Protein AF-A0A968SSV5-F1 (afdb_monomer)

Mean predicted aligned error: 15.74 Å

Sequence (1125 aa):
MSKDRIIIKGAREHNLKGVDVELPRDRMIVLTGVSGSGKSSLAFDTLYAEGQRRYVESLSSYARQFLGQMEKPKVDLIEGLSPAIAIEQKSASKNPRSTVGTVTEIYDYLRLLYARVGVQHCHQCGRAVSSQSAQQMVDRVLSLPAGTRFMILAPLVSQRKGEYKDIFAEAKAEGFVRVRVDGEIRDLSDEIKLNKKVKHSIEVVVDRLAMPAAETRERKSEGGSGFAQNNAGSEWDAFVTRLTDSMEQALRVGEGSVIVSVQNREPRTENQEPQAENPTEGKNDRTVLGSTMLSSPEEWLMSEANTCTNCGISFPELSPQMFSFNSPQGACSQCAGLGTRLEVDATLLVPNPALSIHDGAVVYWGEMRKKKDSWGYKALTSISMHYGFSMDTPWEELTQQHRDIVIFGSGRERIKFTWQNENGGRGEFLRPWEGVASEIRRRFMQTSSDSQREFYTEYMSEQPCPACAGARLRPESLAVRVADRSIRDIGQMNINSAHDWMLAITGEDSGFRIQDSEGAQSTTTATGLETASSATSSDPLVLDERQLEIAGEILKEIRERLSFLRNVGLHYLTLERPAPTLSGGEAQRIRLASQIGSGLVGVMYILDEPSIGLHQRDNRKLLNSLLRLRDLGNTLIVVEHDLETMQAADWIVDFGPGAGVKGGEVVAAGPPGVIEQSKESLTGAYLSGRLAIDVPPQRRRPLAVNPDGPGPAPRIIPVRSKAKRSKGEKASTPVQYIEGWVALEGATLNNLHDVSVRFPLGTFVTVTGVSGSGKSSLITETLFPALANKLNKAQLKPGPYRELSGLEHLDKVIDIDQQPIGRTPRSNPATYVKLFDILRQLFADTPEAKLRGYEAGRFSFNVKGGRCEACEGNGEIKIDMQFLADVWVRCNECKGRRYNRETLQVRYKGKTIADVLDMDVQTALEFFDNVPRVRRILQTLHDVGLDYIKLGQPATTLSGGEAQRVKLAKELARVATGRTVYILDEPTTGLHFADVQHLLRVLHRLVDAGNTVVVIEHNLDVVKTADWVIDMGPEGGDGGGYVVAQGTPEEIARVEGSHTGAFLRDLLLHDVERQAAGARPERRWGAVCCAPTHRAPPVGGAVGRGGRRRGYARRAWPWRYACGA

Nearest PDB structures (foldseek):
  3uwx-assembly1_A-2  TM=8.672E-01  e=0.000E+00  Geobacillus sp. Y412MC52
  3pih-assembly1_A  TM=7.884E-01  e=9.465E-93  Thermotoga maritima
  6n9l-assembly1_A  TM=9.406E-01  e=9.171E-72  Thermotoga maritima
  2vf7-assembly3_A  TM=8.079E-01  e=1.559E-75  Deinococcus radiodurans
  2vf7-assembly2_C  TM=8.016E-01  e=1.725E-75  Deinococcus radiodurans

pLDDT: mean 79.43, std 20.57, range [22.14, 98.0]

Foldseek 3Di:
DQDQWKWFFQFDFFQARGATDIGGFLFAEAEEAFFFQCQCVCQPVAQQQVLQLVVQCVPDPVSVVVSVPDDHGPTDDIGSHHREDELFLDFFDPDLLFFLCVLLVLLVLLLVLLQFFWFFADLPPLHTFFFDDLVLVLVVVLPDDAFWKKWKKQWPFDFDAAQCPVVLVVCVVVPFQWKAKQNDIDGSVDDDGDHRVGTMTIITTQDIDTHHDPVQVPPPDDDDDDDDDDPDDRPVVVRSVVSSVSSVVSCVRNVFKIKMFIDDDDDDDDDDDDDDDDDDDDDDDDDPDDDPDPDGTDMQMAGRGGADSPPSHGDDRRDSLLSDLCHPNWFDPPVSLSQWDWFFDLCLQQVDQQFFQCCCSGVVCHNVVVVCQDPVNQQVVQVCVVVVHDRRHRNVPDDPVSSCCQAQWPVFAWTWGWHAHPVGDIDIDTDTTRHPRSVLVVCLVPDPDPVSVVVSSSRIDIDRDPQCSSQRTHSSQQSIDQLNHGSSNQQQDFLQVNLLLLCQQAVHPSVDDDPDPPDDPDPDDDDDDDDDDDDDDPDRSYDDPVSCVRCVVSSVLSNLLSVLCVLLPRRQDGRRHRRSPDRSLSSSSSVLSSLLSVLDASYEYEYEANCPLAFPVSVVSNLVSVVSVSVSHGYYYYHHQDLVNLLPTQKYFYWDPARANRTSYGQDIGRLVRLLPRPSGPSNCVNVVVDALFFDPDFDDQPDDDPPDDDDDWDWDFDDDPDDDDPDDDDDDGQTATRWKKWFFQFDPAQAGRAIDIATFLFEEEEEAGRQQCSCLPPVQAVQSVQCCVQVVDSHRHGDTDDIDGNVLFNGEAELFLPQLDDALLDFLCVSLVVLLVVLQVLCPDPVNVVVVHHSQLLRLCHPDWFDPVCSLSQWDWDDDDPDPIDTHGDPQCRSLRTDPVQQVGDDVNGGSSRQQQDFLQVNLVVCVVPVLSNLLSVLCVLLPRRNGGRSGGSNPDGSLNSSSSVRSSVVSDDDPLRYEYEYEANCRSGHSVSVSSNVVSQVVNSVSNGYYYYHHSDLSSLSRTSKYFYWALDRHNRTNYGQDIGRLCRLLPRPSGPSNVVSVVVVVVSVVVVVVVPDNPPPPDDPPDDDDDDDDDDDDDDDDDDDDDDDDDDDDDDDDDDDD

Solvent-accessible surface area (backbone atoms only — not comparable to full-atom values): 62776 Å² total; per-residue (Å²): 129,84,62,71,37,30,40,38,33,41,32,38,39,90,50,26,69,46,39,67,52,79,42,68,56,58,30,42,32,31,34,30,46,46,57,59,7,36,57,60,38,49,51,49,56,36,49,34,45,51,17,37,48,62,49,49,46,67,75,36,77,66,48,31,61,56,56,67,73,52,87,73,60,49,53,75,44,78,44,61,76,40,51,34,47,78,48,51,66,54,76,38,58,79,48,74,75,38,19,44,19,60,77,62,43,45,44,59,46,49,19,47,46,50,35,74,64,33,49,48,24,32,69,86,79,66,45,69,42,38,63,43,55,71,66,60,55,44,57,54,61,68,67,55,61,59,65,44,36,35,33,39,24,14,51,73,40,77,71,44,65,43,50,62,63,65,60,54,52,48,45,42,73,74,67,46,56,39,34,30,47,75,86,43,80,42,55,60,88,53,92,80,83,53,56,58,89,43,66,43,33,35,28,38,50,64,46,78,51,63,38,63,58,68,80,65,69,65,84,80,76,82,87,82,94,74,98,70,94,73,98,66,73,52,76,53,54,55,48,51,50,53,52,45,54,42,48,52,52,18,22,68,68,14,77,40,24,31,34,40,40,32,54,82,77,82,85,82,80,92,83,79,83,89,82,88,82,84,92,84,87,85,85,88,81,94,73,94,67,82,79,75,77,75,77,71,61,56,68,44,52,44,29,39,64,32,19,24,91,85,80,61,50,49,55,78,8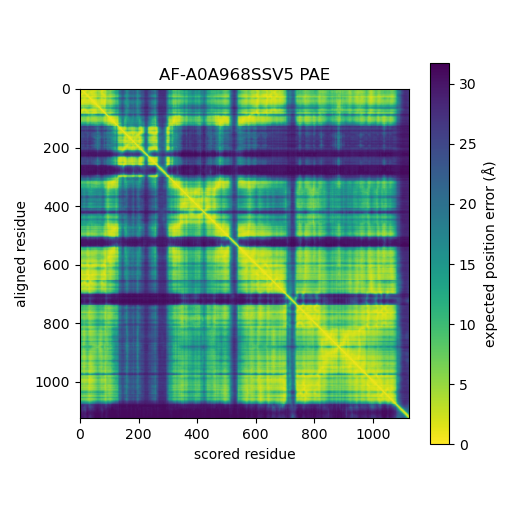2,71,42,43,53,35,65,26,34,90,32,84,77,3,15,16,85,88,45,67,18,51,15,38,39,82,39,68,33,70,55,49,32,36,43,42,43,81,32,14,51,40,74,22,20,43,49,93,70,33,52,35,74,83,35,68,87,39,68,67,44,37,46,48,52,32,50,29,65,73,73,70,53,68,53,78,47,32,50,67,78,47,53,70,69,61,52,44,38,56,40,61,17,50,69,83,48,66,44,68,38,56,50,73,48,97,88,70,52,71,52,75,51,75,44,51,42,62,18,53,44,50,49,48,54,52,48,44,71,69,53,85,49,65,72,62,38,54,60,48,45,70,34,37,40,78,38,67,23,81,90,42,69,39,60,14,31,30,60,69,45,55,30,25,24,52,76,91,35,28,66,56,59,54,28,66,28,30,35,51,58,43,40,48,48,57,31,42,33,70,68,44,92,62,87,78,73,86,78,72,95,80,83,76,91,69,94,70,85,89,78,90,78,91,76,90,83,87,83,91,78,92,68,74,59,45,62,52,75,68,48,42,70,75,36,44,69,54,52,50,54,43,44,53,53,38,49,35,35,42,44,52,62,48,30,48,43,31,33,59,44,46,27,57,78,44,51,39,43,54,39,30,40,51,52,50,29,49,53,60,70,64,69,72,58,60,39,31,38,38,35,52,43,82,61,43,86,44,26,71,87,48,42,59,40,36,50,53,51,52,52,51,49,21,73,61,45,10,26,34,42,34,39,48,64,55,67,70,62,47,67,70,27,63,29,34,39,33,25,16,89,32,40,19,91,55,15,13,37,77,64,40,73,40,40,42,76,55,36,36,69,33,86,78,28,68,61,12,28,45,74,60,59,78,40,79,83,74,68,63,94,70,68,68,77,73,82,90,60,65,96,89,57,88,68,82,83,71,62,84,55,82,60,84,82,93,67,91,81,71,97,83,74,79,83,77,76,68,65,53,49,52,60,54,45,37,35,43,32,37,28,46,39,89,51,26,66,56,38,64,52,74,45,61,44,40,28,43,33,29,40,31,47,39,55,59,6,37,64,58,47,51,44,67,39,19,48,46,25,50,44,25,27,72,47,61,67,42,76,42,69,44,41,57,58,73,49,77,48,57,59,92,69,49,65,36,58,44,81,39,50,42,62,63,79,27,92,40,51,77,30,19,57,26,60,72,59,54,49,42,64,56,51,22,44,56,53,25,69,28,71,68,21,52,78,69,70,38,48,41,60,40,66,28,40,89,38,86,86,15,22,21,73,93,39,62,19,40,17,36,42,81,44,88,45,96,89,52,80,64,45,76,41,71,23,84,88,46,67,48,46,19,34,32,74,76,54,57,68,38,59,58,96,87,36,26,67,51,54,57,29,65,28,26,34,52,61,45,35,66,75,33,56,93,37,63,77,58,27,53,50,36,46,26,39,44,60,59,65,44,35,48,47,35,32,50,41,36,20,71,77,49,51,41,48,55,29,19,39,51,50,49,22,45,56,66,63,50,86,80,84,20,30,38,39,38,38,32,56,46,80,58,51,85,42,20,69,74,51,41,54,44,43,50,55,52,54,50,50,47,23,76,50,17,13,24,38,39,33,39,47,62,55,61,75,56,50,54,56,26,32,31,34,39,33,26,9,76,32,30,25,90,59,16,13,37,78,65,43,72,36,37,48,75,56,36,30,68,38,85,80,31,72,60,11,57,60,45,37,59,54,54,50,51,53,51,51,47,63,69,70,63,70,70,72,83,92,72,85,73,73,94,70,81,79,84,77,82,80,76,83,83,81,86,77,90,84,85,83,88,87,88,84,87,79,88,85,83,87,86,87,88,87,88,85,84,89,79,135

Structure (mmCIF, N/CA/C/O backbone):
data_AF-A0A968SSV5-F1
#
_entry.id   AF-A0A968SSV5-F1
#
loop_
_atom_site.group_PDB
_atom_site.id
_atom_site.type_symbol
_atom_site.label_atom_id
_atom_site.label_alt_id
_atom_site.label_comp_id
_atom_site.label_asym_id
_atom_site.label_entity_id
_atom_site.label_seq_id
_atom_site.pdbx_PDB_ins_code
_atom_site.Cartn_x
_atom_site.Cartn_y
_atom_site.Cartn_z
_atom_site.occupancy
_atom_site.B_iso_or_equiv
_atom_site.auth_seq_id
_atom_site.auth_comp_id
_atom_site.auth_asym_id
_atom_site.auth_atom_id
_atom_site.pdbx_PDB_model_num
ATOM 1 N N . MET A 1 1 ? 16.261 -31.637 25.322 1.00 35.62 1 MET A N 1
ATOM 2 C CA . MET A 1 1 ? 14.907 -31.828 24.765 1.00 35.62 1 MET A CA 1
ATOM 3 C C . MET A 1 1 ? 14.381 -30.453 24.404 1.00 35.62 1 MET A C 1
ATOM 5 O O . MET A 1 1 ? 14.270 -29.624 25.302 1.00 35.62 1 MET A O 1
ATOM 9 N N . SER A 1 2 ? 14.192 -30.153 23.118 1.00 49.16 2 SER A N 1
ATOM 10 C CA . SER A 1 2 ? 13.483 -28.932 22.720 1.00 49.16 2 SER A CA 1
ATOM 11 C C . SER A 1 2 ? 12.087 -28.993 23.333 1.00 49.16 2 SER A C 1
ATOM 13 O O . SER A 1 2 ? 11.423 -30.016 23.226 1.00 49.16 2 SER A O 1
ATOM 15 N N . LYS A 1 3 ? 11.671 -27.950 24.055 1.00 62.34 3 LYS A N 1
ATOM 16 C CA . LYS A 1 3 ? 10.298 -27.866 24.563 1.00 62.34 3 LYS A CA 1
ATOM 17 C C . LYS A 1 3 ? 9.365 -27.783 23.348 1.00 62.34 3 LYS A C 1
ATOM 19 O O . LYS A 1 3 ? 9.530 -26.865 22.551 1.00 62.34 3 LYS A O 1
ATOM 24 N N . ASP A 1 4 ? 8.382 -28.678 23.241 1.00 86.88 4 ASP A N 1
ATOM 25 C CA . ASP A 1 4 ? 7.378 -28.713 22.151 1.00 86.88 4 ASP A CA 1
ATOM 26 C C . ASP A 1 4 ? 6.377 -27.536 22.197 1.00 86.88 4 ASP A C 1
ATOM 28 O O . ASP A 1 4 ? 5.382 -27.494 21.473 1.00 86.88 4 ASP A O 1
ATOM 32 N N . ARG A 1 5 ? 6.608 -26.567 23.088 1.00 92.75 5 ARG A N 1
ATOM 33 C CA . ARG A 1 5 ? 5.742 -25.416 23.339 1.00 92.75 5 ARG A CA 1
ATOM 34 C C . ARG A 1 5 ? 6.559 -24.146 23.521 1.00 92.75 5 ARG A C 1
ATOM 36 O O . ARG A 1 5 ? 7.663 -24.178 24.070 1.00 92.75 5 ARG A O 1
ATOM 43 N N . ILE A 1 6 ? 5.976 -23.031 23.103 1.00 94.88 6 ILE A N 1
ATOM 44 C CA . ILE A 1 6 ? 6.417 -21.680 23.440 1.00 94.88 6 ILE A CA 1
ATOM 45 C C . ILE A 1 6 ? 5.677 -21.288 24.718 1.00 94.88 6 ILE A C 1
ATOM 47 O O . ILE A 1 6 ? 4.448 -21.298 24.751 1.00 94.88 6 ILE A O 1
ATOM 51 N N . ILE A 1 7 ? 6.420 -20.978 25.778 1.00 95.75 7 ILE A N 1
ATOM 52 C CA . ILE A 1 7 ? 5.851 -20.636 27.087 1.00 95.75 7 ILE A CA 1
ATOM 53 C C . ILE A 1 7 ? 6.096 -19.155 27.329 1.00 95.75 7 ILE A C 1
ATOM 55 O O . ILE A 1 7 ? 7.249 -18.721 27.359 1.00 95.75 7 ILE A O 1
ATOM 59 N N . ILE A 1 8 ? 5.018 -18.399 27.520 1.00 95.94 8 ILE A N 1
ATOM 60 C CA . ILE A 1 8 ? 5.053 -16.978 27.865 1.00 95.94 8 ILE A CA 1
ATOM 61 C C . ILE A 1 8 ? 4.506 -16.820 29.280 1.00 95.94 8 ILE A C 1
ATOM 63 O O . ILE A 1 8 ? 3.425 -17.326 29.586 1.00 95.94 8 ILE A O 1
ATOM 67 N N . LYS A 1 9 ? 5.253 -16.118 30.136 1.00 96.06 9 LYS A N 1
ATOM 68 C CA . LYS A 1 9 ? 4.854 -15.799 31.508 1.00 96.06 9 LYS A CA 1
ATOM 69 C C . LYS A 1 9 ? 4.923 -14.303 31.774 1.00 96.06 9 LYS A C 1
ATOM 71 O O . LYS A 1 9 ? 5.944 -13.664 31.503 1.00 96.06 9 LYS A O 1
ATOM 76 N N . GLY A 1 10 ? 3.844 -13.765 32.330 1.00 95.38 10 GLY A N 1
ATOM 77 C CA . GLY A 1 10 ? 3.756 -12.393 32.808 1.00 95.38 10 GLY A CA 1
ATOM 78 C C . GLY A 1 10 ? 3.940 -11.332 31.724 1.00 95.38 10 GLY A C 1
ATOM 79 O O . GLY A 1 10 ? 4.601 -10.324 31.973 1.00 95.38 10 GLY A O 1
ATOM 80 N N . ALA A 1 11 ? 3.382 -11.523 30.525 1.00 94.62 11 ALA A N 1
ATOM 81 C CA . ALA A 1 11 ? 3.435 -10.501 29.476 1.00 94.62 11 ALA A CA 1
ATOM 82 C C . ALA A 1 11 ? 2.580 -9.273 29.848 1.00 94.62 11 ALA A C 1
ATOM 84 O O . ALA A 1 11 ? 1.406 -9.396 30.205 1.00 94.62 11 ALA A O 1
ATOM 85 N N . ARG A 1 12 ? 3.181 -8.079 29.791 1.00 94.94 12 ARG A N 1
ATOM 86 C CA . ARG A 1 12 ? 2.612 -6.795 30.248 1.00 94.94 12 ARG A CA 1
ATOM 87 C C . ARG A 1 12 ? 2.827 -5.654 29.256 1.00 94.94 12 ARG A C 1
ATOM 89 O O . ARG A 1 12 ? 2.795 -4.482 29.641 1.00 94.94 12 ARG A O 1
ATOM 96 N N . GLU A 1 13 ? 3.114 -5.971 27.999 1.00 88.94 13 GLU A N 1
ATOM 97 C CA . GLU A 1 13 ? 3.258 -4.928 26.992 1.00 88.94 13 GLU A CA 1
ATOM 98 C C . GLU A 1 13 ? 1.905 -4.251 26.729 1.00 88.94 13 GLU A C 1
ATOM 100 O O . GLU A 1 13 ? 0.860 -4.901 26.706 1.00 88.94 13 GLU A O 1
ATOM 105 N N . HIS A 1 14 ? 1.920 -2.924 26.590 1.00 85.81 14 HIS A N 1
ATOM 106 C CA . HIS A 1 14 ? 0.722 -2.089 26.448 1.00 85.81 14 HIS A CA 1
ATOM 107 C C . HIS A 1 14 ? -0.377 -2.346 27.500 1.00 85.81 14 HIS A C 1
ATOM 109 O O . HIS A 1 14 ? -0.256 -1.874 28.631 1.00 85.81 14 HIS A O 1
ATOM 115 N N . ASN A 1 15 ? -1.474 -3.009 27.118 1.00 87.75 15 ASN A N 1
ATOM 116 C CA . ASN A 1 15 ? -2.631 -3.285 27.972 1.00 87.75 15 ASN A CA 1
ATOM 117 C C . ASN A 1 15 ? -2.682 -4.729 28.498 1.00 87.75 15 ASN A C 1
ATOM 119 O O . ASN A 1 15 ? -3.634 -5.060 29.203 1.00 87.75 15 ASN A O 1
ATOM 123 N N . LEU A 1 16 ? -1.693 -5.577 28.187 1.00 91.94 16 LEU A N 1
ATOM 124 C CA . LEU A 1 16 ? -1.643 -6.959 28.673 1.00 91.94 16 LEU A CA 1
ATOM 125 C C . LEU A 1 16 ? -1.541 -7.003 30.207 1.00 91.94 16 LEU A C 1
ATOM 127 O O . LEU A 1 16 ? -0.724 -6.307 30.816 1.00 91.94 16 LEU A O 1
ATOM 131 N N . LYS A 1 17 ? -2.355 -7.846 30.851 1.00 92.50 17 LYS A N 1
ATOM 132 C CA . LYS A 1 17 ? -2.486 -7.903 32.317 1.00 92.50 17 LYS A CA 1
ATOM 133 C C . LYS A 1 17 ? -1.685 -9.040 32.952 1.00 92.50 17 LYS A C 1
ATOM 135 O O . LYS A 1 17 ? -2.202 -9.783 33.779 1.00 92.50 17 LYS A O 1
ATOM 140 N N . GLY A 1 18 ? -0.410 -9.171 32.582 1.00 93.38 18 GLY A N 1
ATOM 141 C CA . GLY A 1 18 ? 0.434 -10.265 33.072 1.00 93.38 18 GLY A CA 1
ATOM 142 C C . GLY A 1 18 ? 0.015 -11.603 32.472 1.00 93.38 18 GLY A C 1
ATOM 143 O O . GLY A 1 18 ? -0.179 -12.569 33.199 1.00 93.38 18 GLY A O 1
ATOM 144 N N . VAL A 1 19 ? -0.169 -11.631 31.151 1.00 93.94 19 VAL A N 1
ATOM 145 C CA . VAL A 1 19 ? -0.676 -12.797 30.425 1.00 93.94 19 VAL A CA 1
ATOM 146 C C . VAL A 1 19 ? 0.322 -13.949 30.491 1.00 93.94 19 VAL A C 1
ATOM 148 O O . VAL A 1 19 ? 1.488 -13.804 30.112 1.00 93.94 19 VAL A O 1
ATOM 151 N N . ASP A 1 20 ? -0.190 -15.097 30.922 1.00 95.69 20 ASP A N 1
ATOM 152 C CA . ASP A 1 20 ? 0.458 -16.398 30.862 1.00 95.69 20 ASP A CA 1
ATOM 153 C C . ASP A 1 20 ? -0.215 -17.224 29.766 1.00 95.69 20 ASP A C 1
ATOM 155 O O . ASP A 1 20 ? -1.415 -17.488 29.842 1.00 95.69 20 ASP A O 1
ATOM 159 N N . VAL A 1 21 ? 0.538 -17.655 28.756 1.00 94.81 21 VAL A N 1
ATOM 160 C CA . VAL A 1 21 ? -0.012 -18.489 27.681 1.00 94.81 21 VAL A CA 1
ATOM 161 C C . VAL A 1 21 ? 1.025 -19.480 27.167 1.00 94.81 21 VAL A C 1
ATOM 163 O O . VAL A 1 21 ? 2.216 -19.178 27.067 1.00 94.81 21 VAL A O 1
ATOM 166 N N . GLU A 1 22 ? 0.561 -20.688 26.861 1.00 95.12 22 GLU A N 1
ATOM 167 C CA . GLU A 1 22 ? 1.352 -21.733 26.221 1.00 95.12 22 GLU A CA 1
ATOM 168 C C . GLU A 1 22 ? 0.865 -21.930 24.792 1.00 95.12 22 GLU A C 1
ATOM 170 O O . GLU A 1 22 ? -0.328 -22.132 24.560 1.00 95.12 22 GLU A O 1
ATOM 175 N N . LEU A 1 23 ? 1.794 -21.890 23.842 1.00 95.81 23 LEU A N 1
ATOM 176 C CA . LEU A 1 23 ? 1.504 -22.037 22.423 1.00 95.81 23 LEU A CA 1
ATOM 177 C C . LEU A 1 23 ? 2.180 -23.306 21.883 1.00 95.81 23 LEU A C 1
ATOM 179 O O . LEU A 1 23 ? 3.369 -23.512 22.151 1.00 95.81 23 LEU A O 1
ATOM 183 N N . PRO A 1 24 ? 1.471 -24.171 21.139 1.00 95.44 24 PRO A N 1
ATOM 184 C CA . PRO A 1 24 ? 2.074 -25.364 20.551 1.00 95.44 24 PRO A CA 1
ATOM 185 C C . PRO A 1 24 ? 3.046 -24.994 19.422 1.00 95.44 24 PRO A C 1
ATOM 187 O O . PRO A 1 24 ? 2.724 -24.171 18.568 1.00 95.44 24 PRO A O 1
ATOM 190 N N . ARG A 1 25 ? 4.234 -25.607 19.398 1.00 93.88 25 ARG A N 1
ATOM 191 C CA . ARG A 1 25 ? 5.169 -25.442 18.275 1.00 93.88 25 ARG A CA 1
ATOM 192 C C . ARG A 1 25 ? 4.715 -26.235 17.055 1.00 93.88 25 ARG A C 1
ATOM 194 O O . ARG A 1 25 ? 3.978 -27.208 17.183 1.00 93.88 25 ARG A O 1
ATOM 201 N N . ASP A 1 26 ? 5.187 -25.802 15.892 1.00 94.62 26 ASP A N 1
ATOM 202 C CA . ASP A 1 26 ? 4.985 -26.443 14.585 1.00 94.62 26 ASP A CA 1
ATOM 203 C C . ASP A 1 26 ? 3.497 -26.565 14.215 1.00 94.62 26 ASP A C 1
ATOM 205 O O . ASP A 1 26 ? 3.041 -27.507 13.568 1.00 94.62 26 ASP A O 1
ATOM 209 N N . ARG A 1 27 ? 2.719 -25.585 14.686 1.00 96.69 27 ARG A N 1
ATOM 210 C CA . ARG A 1 27 ? 1.278 -25.445 14.484 1.00 96.69 27 ARG A CA 1
ATOM 211 C C . ARG A 1 27 ? 0.938 -24.071 13.922 1.00 96.69 27 ARG A C 1
ATOM 213 O O . ARG A 1 27 ? 1.705 -23.116 14.070 1.00 96.69 27 ARG A O 1
ATOM 220 N N . MET A 1 28 ? -0.231 -23.984 13.296 1.00 97.50 28 MET A N 1
ATOM 221 C CA . MET A 1 28 ? -0.868 -22.725 12.934 1.00 97.50 28 MET A CA 1
ATOM 222 C C . MET A 1 28 ? -1.740 -22.256 14.100 1.00 97.50 28 MET A C 1
ATOM 224 O O . MET A 1 28 ? -2.795 -22.826 14.381 1.00 97.50 28 MET A O 1
ATOM 228 N N . ILE A 1 29 ? -1.268 -21.220 14.785 1.00 98.00 29 ILE A N 1
ATOM 229 C CA . ILE A 1 29 ? -1.932 -20.586 15.918 1.00 98.00 29 ILE A CA 1
ATOM 230 C C . ILE A 1 29 ? -2.599 -19.303 15.433 1.00 98.00 29 ILE A C 1
ATOM 232 O O . ILE A 1 29 ? -1.927 -18.445 14.863 1.00 98.00 29 ILE A O 1
ATOM 236 N N . VAL A 1 30 ? -3.888 -19.134 15.710 1.00 97.69 30 VAL A N 1
ATOM 237 C CA . VAL A 1 30 ? -4.617 -17.897 15.416 1.00 97.69 30 VAL A CA 1
ATOM 238 C C . VAL A 1 30 ? -4.862 -17.104 16.698 1.00 97.69 30 VAL A C 1
ATOM 240 O O . VAL A 1 30 ? -5.407 -17.624 17.670 1.00 97.69 30 VAL A O 1
ATOM 243 N N . LEU A 1 31 ? -4.461 -15.835 16.715 1.00 96.88 31 LEU A N 1
ATOM 244 C CA . LEU A 1 31 ? -4.816 -14.888 17.769 1.00 96.88 31 LEU A CA 1
ATOM 245 C C . LEU A 1 31 ? -6.032 -14.082 17.314 1.00 96.88 31 LEU A C 1
ATOM 247 O O . LEU A 1 31 ? -5.998 -13.450 16.260 1.00 96.88 31 LEU A O 1
ATOM 251 N N . THR A 1 32 ? -7.087 -14.064 18.123 1.00 94.94 32 THR A N 1
ATOM 252 C CA . THR A 1 32 ? -8.349 -13.401 17.771 1.00 94.94 32 THR A CA 1
ATOM 253 C C . THR A 1 32 ? -8.962 -12.651 18.958 1.00 94.94 32 THR A C 1
ATOM 255 O O . THR A 1 32 ? -8.380 -12.604 20.043 1.00 94.94 32 THR A O 1
ATOM 258 N N . GLY A 1 33 ? -10.079 -11.964 18.727 1.00 92.31 33 GLY A N 1
ATOM 259 C CA . GLY A 1 33 ? -10.762 -11.097 19.694 1.00 92.31 33 GLY A CA 1
ATOM 260 C C . GLY A 1 33 ? -10.913 -9.649 19.211 1.00 92.31 33 GLY A C 1
ATOM 261 O O . GLY A 1 33 ? -10.395 -9.271 18.163 1.00 92.31 33 GLY A O 1
ATOM 262 N N . VAL A 1 34 ? -11.609 -8.806 19.975 1.00 89.81 34 VAL A N 1
ATOM 263 C CA . VAL A 1 34 ? -11.991 -7.437 19.549 1.00 89.81 34 VAL A CA 1
ATOM 264 C C . VAL A 1 34 ? -10.807 -6.497 19.249 1.00 89.81 34 VAL A C 1
ATOM 266 O O . VAL A 1 34 ? -9.680 -6.701 19.714 1.00 89.81 34 VAL A O 1
ATOM 269 N N . SER A 1 35 ? -11.038 -5.449 18.455 1.00 85.44 35 SER A N 1
ATOM 270 C CA . SER A 1 35 ? -10.057 -4.396 18.144 1.00 85.44 35 SER A CA 1
ATOM 271 C C . SER A 1 35 ? -9.516 -3.786 19.443 1.00 85.44 35 SER A C 1
ATOM 273 O O . SER A 1 35 ? -10.282 -3.364 20.304 1.00 85.44 35 SER A O 1
ATOM 275 N N . GLY A 1 36 ? -8.192 -3.765 19.624 1.00 84.69 36 GLY A N 1
ATOM 276 C CA . GLY A 1 36 ? -7.565 -3.267 20.856 1.00 84.69 36 GLY A CA 1
ATOM 277 C C . GLY A 1 36 ? -7.597 -4.222 22.062 1.00 84.69 36 GLY A C 1
ATOM 278 O O . GLY A 1 36 ? -7.305 -3.791 23.178 1.00 84.69 36 GLY A O 1
ATOM 279 N N . SER A 1 37 ? -7.927 -5.508 21.889 1.00 89.62 37 SER A N 1
ATOM 280 C CA . SER A 1 37 ? -7.928 -6.500 22.982 1.00 89.62 37 SER A CA 1
ATOM 281 C C . SER A 1 37 ? -6.534 -6.927 23.472 1.00 89.62 37 SER A C 1
ATOM 283 O O . SER A 1 37 ? -6.431 -7.498 24.553 1.00 89.62 37 SER A O 1
ATOM 285 N N . GLY A 1 38 ? -5.463 -6.626 22.725 1.00 88.69 38 GLY A N 1
ATOM 286 C CA . GLY A 1 38 ? -4.073 -6.975 23.070 1.00 88.69 38 GLY A CA 1
ATOM 287 C C . GLY A 1 38 ? -3.399 -7.997 22.139 1.00 88.69 38 GLY A C 1
ATOM 288 O O . GLY A 1 38 ? -2.260 -8.380 22.397 1.00 88.69 38 GLY A O 1
ATOM 289 N N . LYS A 1 39 ? -4.059 -8.411 21.044 1.00 92.06 39 LYS A N 1
ATOM 290 C CA . LYS A 1 39 ? -3.536 -9.389 20.061 1.00 92.06 39 LYS A CA 1
ATOM 291 C C . LYS A 1 39 ? -2.162 -8.991 19.511 1.00 92.06 39 LYS A C 1
ATOM 293 O O . LYS A 1 39 ? -1.191 -9.727 19.672 1.00 92.06 39 LYS A O 1
ATOM 298 N N . SER A 1 40 ? -2.073 -7.797 18.920 1.00 89.06 40 SER A N 1
ATOM 299 C CA . SER A 1 40 ? -0.841 -7.268 18.321 1.00 89.06 40 SER A CA 1
ATOM 300 C C . SER A 1 40 ? 0.239 -7.014 19.374 1.00 89.06 40 SER A C 1
ATOM 302 O O . SER A 1 40 ? 1.412 -7.256 19.108 1.00 89.06 40 SER A O 1
ATOM 304 N N . SER A 1 41 ? -0.156 -6.646 20.599 1.00 90.69 41 SER A N 1
ATOM 305 C CA . SER A 1 41 ? 0.773 -6.469 21.720 1.00 90.69 41 SER A CA 1
ATOM 306 C C . SER A 1 41 ? 1.454 -7.773 22.132 1.00 90.69 41 SER A C 1
ATOM 308 O O . SER A 1 41 ? 2.635 -7.762 22.481 1.00 90.69 41 SER A O 1
ATOM 310 N N . LEU A 1 42 ? 0.757 -8.914 22.057 1.00 94.31 42 LEU A N 1
ATOM 311 C CA . LEU A 1 42 ? 1.400 -10.214 22.261 1.00 94.31 42 LEU A CA 1
ATOM 312 C C . LEU A 1 42 ? 2.191 -10.654 21.018 1.00 94.31 42 LEU A C 1
ATOM 314 O O . LEU A 1 42 ? 3.341 -11.072 21.145 1.00 94.31 42 LEU A O 1
ATOM 318 N N . ALA A 1 43 ? 1.598 -10.567 19.825 1.00 93.69 43 ALA A N 1
ATOM 319 C CA . ALA A 1 43 ? 2.213 -11.047 18.588 1.00 93.69 43 ALA A CA 1
ATOM 320 C C . ALA A 1 43 ? 3.472 -10.258 18.201 1.00 93.69 43 ALA A C 1
ATOM 322 O O . ALA A 1 43 ? 4.558 -10.825 18.101 1.00 93.69 43 ALA A O 1
ATOM 323 N N . PHE A 1 44 ? 3.343 -8.950 17.998 1.00 90.44 44 PHE A N 1
ATOM 324 C CA . PHE A 1 44 ? 4.397 -8.117 17.426 1.00 90.44 44 PHE A CA 1
ATOM 325 C C . PHE A 1 44 ? 5.273 -7.483 18.507 1.00 90.44 44 PHE A C 1
ATOM 327 O O . PHE A 1 44 ? 6.494 -7.650 18.491 1.00 90.44 44 PHE A O 1
ATOM 334 N N . ASP A 1 45 ? 4.659 -6.829 19.494 1.00 89.00 45 ASP A N 1
ATOM 335 C CA . ASP A 1 45 ? 5.410 -6.058 20.495 1.00 89.00 45 ASP A CA 1
ATOM 336 C C . ASP A 1 45 ? 6.084 -6.945 21.554 1.00 89.00 45 ASP A C 1
ATOM 338 O O . ASP A 1 45 ? 7.024 -6.512 22.219 1.00 89.00 45 ASP A O 1
ATOM 342 N N . THR A 1 46 ? 5.644 -8.204 21.690 1.00 93.00 46 THR A N 1
ATOM 343 C CA . THR A 1 46 ? 6.235 -9.176 22.622 1.00 93.00 46 THR A CA 1
ATOM 344 C C . THR A 1 46 ? 6.973 -10.300 21.892 1.00 93.00 46 THR A C 1
ATOM 346 O O . THR A 1 46 ? 8.194 -10.402 22.010 1.00 93.00 46 THR A O 1
ATOM 349 N N . LEU A 1 47 ? 6.270 -11.158 21.140 1.00 94.12 47 LEU A N 1
ATOM 350 C CA . LEU A 1 47 ? 6.855 -12.377 20.563 1.00 94.12 47 LEU A CA 1
ATOM 351 C C . LEU A 1 47 ? 7.818 -12.099 19.410 1.00 94.12 47 LEU A C 1
ATOM 353 O O . LEU A 1 47 ? 8.951 -12.585 19.434 1.00 94.12 47 LEU A O 1
ATOM 357 N N . TYR A 1 48 ? 7.394 -11.313 18.419 1.00 92.75 48 TYR A N 1
ATOM 358 C CA . TYR A 1 48 ? 8.261 -10.917 17.310 1.00 92.75 48 TYR A CA 1
ATOM 359 C C . TYR A 1 48 ? 9.449 -10.097 17.810 1.00 92.75 48 TYR A C 1
ATOM 361 O O . TYR A 1 48 ? 10.589 -10.425 17.481 1.00 92.75 48 TYR A O 1
ATOM 369 N N . ALA A 1 49 ? 9.195 -9.084 18.645 1.00 88.69 49 ALA A N 1
ATOM 370 C CA . ALA A 1 49 ? 10.236 -8.229 19.203 1.00 88.69 49 ALA A CA 1
ATOM 371 C C . ALA A 1 49 ? 11.310 -9.038 19.951 1.00 88.69 49 ALA A C 1
ATOM 373 O O . ALA A 1 49 ? 12.501 -8.864 19.691 1.00 88.69 49 ALA A O 1
ATOM 374 N N . GLU A 1 50 ? 10.924 -9.980 20.821 1.00 90.94 50 GLU A N 1
ATOM 375 C CA . GLU A 1 50 ? 11.889 -10.856 21.498 1.00 90.94 50 GLU A CA 1
ATOM 376 C C . GLU A 1 50 ? 12.579 -11.834 20.538 1.00 90.94 50 GLU A C 1
ATOM 378 O O . GLU A 1 50 ? 13.785 -12.059 20.664 1.00 90.94 50 GLU A O 1
ATOM 383 N N . GLY A 1 51 ? 11.854 -12.399 19.569 1.00 91.06 51 GLY A N 1
ATOM 384 C CA . GLY A 1 51 ? 12.394 -13.373 18.616 1.00 91.06 51 GLY A CA 1
ATOM 385 C C . GLY A 1 51 ? 13.441 -12.759 17.698 1.00 91.06 51 GLY A C 1
ATOM 386 O O . GLY A 1 51 ? 14.535 -13.305 17.535 1.00 91.06 51 GLY A O 1
ATOM 387 N N . GLN A 1 52 ? 13.142 -11.577 17.162 1.00 86.88 52 GLN A N 1
ATOM 388 C CA . GLN A 1 52 ? 14.065 -10.804 16.347 1.00 86.88 52 GLN A CA 1
ATOM 389 C C . GLN A 1 52 ? 15.255 -10.316 17.176 1.00 86.88 52 GLN A C 1
ATOM 391 O O . GLN A 1 52 ? 16.399 -10.501 16.761 1.00 86.88 52 GLN A O 1
ATOM 396 N N . ARG A 1 53 ? 15.020 -9.737 18.364 1.00 86.62 53 ARG A N 1
ATOM 397 C CA . ARG A 1 53 ? 16.092 -9.214 19.226 1.00 86.62 53 ARG A CA 1
ATOM 398 C C . ARG A 1 53 ? 17.095 -10.304 19.593 1.00 86.62 53 ARG A C 1
ATOM 400 O O . ARG A 1 53 ? 18.289 -10.113 19.380 1.00 86.62 53 ARG A O 1
ATOM 407 N N . ARG A 1 54 ? 16.629 -11.458 20.091 1.00 89.19 54 ARG A N 1
ATOM 408 C CA . ARG A 1 54 ? 17.506 -12.580 20.484 1.00 89.19 54 ARG A CA 1
ATOM 409 C C . ARG A 1 54 ? 18.337 -13.099 19.311 1.00 89.19 54 ARG A C 1
ATOM 411 O O . ARG A 1 54 ? 19.506 -13.428 19.500 1.00 89.19 54 ARG A O 1
ATOM 418 N N . TYR A 1 55 ? 17.758 -13.139 18.111 1.00 88.62 55 TYR A N 1
ATOM 419 C CA . TYR A 1 55 ? 18.473 -13.547 16.905 1.00 88.62 55 TYR A CA 1
ATOM 420 C C . TYR A 1 55 ? 19.527 -12.511 16.483 1.00 88.62 55 TYR A C 1
ATOM 422 O O . TYR A 1 55 ? 20.696 -12.853 16.314 1.00 88.62 55 TYR A O 1
ATOM 430 N N . VAL A 1 56 ? 19.169 -11.228 16.390 1.00 84.62 56 VAL A N 1
ATOM 431 C CA . VAL A 1 56 ? 20.095 -10.169 15.946 1.00 84.62 56 VAL A CA 1
ATOM 432 C C . VAL A 1 56 ? 21.222 -9.928 16.963 1.00 84.62 56 VAL A C 1
ATOM 434 O O . VAL A 1 56 ? 22.366 -9.703 16.570 1.00 84.62 56 VAL A O 1
ATOM 437 N N . GLU A 1 57 ? 20.961 -10.076 18.267 1.00 85.88 57 GLU A N 1
ATOM 438 C CA . GLU A 1 57 ? 21.984 -10.038 19.330 1.00 85.88 57 GLU A CA 1
ATOM 439 C C . GLU A 1 57 ? 23.036 -11.156 19.225 1.00 85.88 57 GLU A C 1
ATOM 441 O O . GLU A 1 57 ? 24.071 -11.097 19.904 1.00 85.88 57 GLU A O 1
ATOM 446 N N . SER A 1 58 ? 22.777 -12.186 18.415 1.00 87.69 58 SER A N 1
ATOM 447 C CA . SER A 1 58 ? 23.727 -13.263 18.135 1.00 87.69 58 SER A CA 1
ATOM 448 C C . SER A 1 58 ? 24.622 -12.987 16.919 1.00 87.69 58 SER A C 1
ATOM 450 O O . SER A 1 58 ? 25.676 -13.606 16.813 1.00 87.69 58 SER A O 1
ATOM 452 N N . LEU A 1 59 ? 24.264 -12.026 16.051 1.00 86.25 59 LEU A N 1
ATOM 453 C CA . LEU A 1 59 ? 24.985 -11.767 14.797 1.00 86.25 59 LEU A CA 1
ATOM 454 C C . LEU A 1 59 ? 26.355 -11.110 15.009 1.00 86.25 59 LEU A C 1
ATOM 456 O O . LEU A 1 59 ? 27.306 -11.420 14.299 1.00 86.25 59 LEU A O 1
ATOM 460 N N . SER A 1 60 ? 26.473 -10.174 15.956 1.00 85.12 60 SER A N 1
ATOM 461 C CA . SER A 1 60 ? 27.753 -9.530 16.282 1.00 85.12 60 SER A CA 1
ATOM 462 C C . SER A 1 60 ? 27.748 -8.879 17.667 1.00 85.12 60 SER A C 1
ATOM 464 O O . SER A 1 60 ? 26.700 -8.514 18.206 1.00 85.12 60 SER A O 1
ATOM 466 N N . SER A 1 61 ? 28.940 -8.669 18.234 1.00 85.12 61 SER A N 1
ATOM 467 C CA . SER A 1 61 ? 29.118 -7.893 19.470 1.00 85.12 61 SER A CA 1
ATOM 468 C C . SER A 1 61 ? 28.638 -6.444 19.321 1.00 85.12 61 SER A C 1
ATOM 470 O O . SER A 1 61 ? 28.039 -5.903 20.250 1.00 85.12 61 SER A O 1
ATOM 472 N N . TYR A 1 62 ? 28.831 -5.845 18.140 1.00 79.44 62 TYR A N 1
ATOM 473 C CA . TYR A 1 62 ? 28.352 -4.501 17.810 1.00 79.44 62 TYR A CA 1
ATOM 474 C C . TYR A 1 62 ? 26.820 -4.415 17.834 1.00 79.44 62 TYR A C 1
ATOM 476 O O . TYR A 1 62 ? 26.259 -3.566 18.527 1.00 79.44 62 TYR A O 1
ATOM 484 N N . ALA A 1 63 ? 26.136 -5.341 17.151 1.00 76.31 63 ALA A N 1
ATOM 485 C CA . ALA A 1 63 ? 24.674 -5.400 17.145 1.00 76.31 63 ALA A CA 1
ATOM 486 C C . ALA A 1 63 ? 24.112 -5.594 18.561 1.00 76.31 63 ALA A C 1
ATOM 488 O O . ALA A 1 63 ? 23.141 -4.939 18.932 1.00 76.31 63 ALA A O 1
ATOM 489 N N . ARG A 1 64 ? 24.763 -6.425 19.388 1.00 82.81 64 ARG A N 1
ATOM 490 C CA . ARG A 1 64 ? 24.380 -6.625 20.792 1.00 82.81 64 ARG A CA 1
ATOM 491 C C . ARG A 1 64 ? 24.506 -5.351 21.632 1.00 82.81 64 ARG A C 1
ATOM 493 O O . ARG A 1 64 ? 23.613 -5.063 22.423 1.00 82.81 64 ARG A O 1
ATOM 500 N N . GLN A 1 65 ? 25.586 -4.584 21.471 1.00 79.88 65 GLN A N 1
ATOM 501 C CA . GLN A 1 65 ? 25.764 -3.316 22.190 1.00 79.88 65 GLN A CA 1
ATOM 502 C C . GLN A 1 65 ? 24.701 -2.287 21.788 1.00 79.88 65 GLN A C 1
ATOM 504 O O . GLN A 1 65 ? 24.181 -1.575 22.645 1.00 79.88 65 GLN A O 1
ATOM 509 N N . PHE A 1 66 ? 24.376 -2.230 20.496 1.00 73.38 66 PHE A N 1
ATOM 510 C CA . PHE A 1 66 ? 23.389 -1.301 19.961 1.00 73.38 66 PHE A CA 1
ATOM 511 C C . PHE A 1 66 ? 21.964 -1.663 20.410 1.00 73.38 66 PHE A C 1
ATOM 513 O O . PHE A 1 66 ? 21.262 -0.832 20.980 1.00 73.38 66 PHE A O 1
ATOM 520 N N . LEU A 1 67 ? 21.553 -2.925 20.237 1.00 75.62 67 LEU A N 1
ATOM 521 C CA . LEU A 1 67 ? 20.231 -3.406 20.655 1.00 75.62 67 LEU A CA 1
ATOM 522 C C . LEU A 1 67 ? 20.041 -3.388 22.174 1.00 75.62 67 LEU A C 1
ATOM 524 O O . LEU A 1 67 ? 18.921 -3.218 22.644 1.00 75.62 67 LEU A O 1
ATOM 528 N N . GLY A 1 68 ? 21.124 -3.485 22.950 1.00 70.50 68 GLY A N 1
ATOM 529 C CA . GLY A 1 68 ? 21.078 -3.320 24.402 1.00 70.50 68 GLY A CA 1
ATOM 530 C C . GLY A 1 68 ? 20.585 -1.940 24.864 1.00 70.50 68 GLY A C 1
ATOM 531 O O . GLY A 1 68 ? 20.187 -1.810 26.019 1.00 70.50 68 GLY A O 1
ATOM 532 N N . GLN A 1 69 ? 20.592 -0.925 23.988 1.00 68.56 69 GLN A N 1
ATOM 533 C CA . GLN A 1 69 ? 20.041 0.406 24.273 1.00 68.56 69 GLN A CA 1
ATOM 534 C C . GLN A 1 69 ? 18.529 0.506 24.021 1.00 68.56 69 GLN A C 1
ATOM 536 O O . GLN A 1 69 ? 17.909 1.483 24.443 1.00 68.56 69 GLN A O 1
ATOM 541 N N . MET A 1 70 ? 17.930 -0.473 23.336 1.00 70.31 70 MET A N 1
ATOM 542 C CA . MET A 1 70 ? 16.491 -0.500 23.081 1.00 70.31 70 MET A CA 1
ATOM 543 C C . MET A 1 70 ? 15.723 -0.975 24.319 1.00 70.31 70 MET A C 1
ATOM 545 O O . MET A 1 70 ? 16.200 -1.802 25.100 1.00 70.31 70 MET A O 1
ATOM 549 N N . GLU A 1 71 ? 14.508 -0.455 24.498 1.00 74.12 71 GLU A N 1
ATOM 550 C CA . GLU A 1 71 ? 13.608 -0.917 25.555 1.00 74.12 71 GLU A CA 1
ATOM 551 C C . GLU A 1 71 ? 13.187 -2.364 25.255 1.00 74.12 71 GLU A C 1
ATOM 553 O O . GLU A 1 71 ? 12.709 -2.669 24.162 1.00 74.12 71 GLU A O 1
ATOM 558 N N . LYS A 1 72 ? 13.417 -3.275 26.208 1.00 85.69 72 LYS A N 1
ATOM 559 C CA . LYS A 1 72 ? 13.007 -4.678 26.073 1.00 85.69 72 LYS A CA 1
ATOM 560 C C . LYS A 1 72 ? 11.496 -4.808 26.299 1.00 85.69 72 LYS A C 1
ATOM 562 O O . LYS A 1 72 ? 10.985 -4.121 27.189 1.00 85.69 72 LYS A O 1
ATOM 567 N N . PRO A 1 73 ? 10.813 -5.725 25.592 1.00 88.62 73 PRO A N 1
ATOM 568 C CA . PRO A 1 73 ? 9.420 -6.052 25.874 1.00 88.62 73 PRO A CA 1
ATOM 569 C C . PRO A 1 73 ? 9.199 -6.434 27.341 1.00 88.62 73 PRO A C 1
ATOM 571 O O . PRO A 1 73 ? 10.018 -7.120 27.962 1.00 88.62 73 PRO A O 1
ATOM 574 N N . LYS A 1 74 ? 8.078 -5.992 27.909 1.00 92.56 74 LYS A N 1
ATOM 575 C CA . LYS A 1 74 ? 7.718 -6.207 29.315 1.00 92.56 74 LYS A CA 1
ATOM 576 C C . LYS A 1 74 ? 7.154 -7.606 29.513 1.00 92.56 74 LYS A C 1
ATOM 578 O O . LYS A 1 74 ? 5.942 -7.807 29.510 1.00 92.56 74 LYS A O 1
ATOM 583 N N . VAL A 1 75 ? 8.036 -8.567 29.741 1.00 94.50 75 VAL A N 1
ATOM 584 C CA . VAL A 1 75 ? 7.686 -9.970 29.988 1.00 94.50 75 VAL A CA 1
ATOM 585 C C . VAL A 1 75 ? 8.598 -10.562 31.061 1.00 94.50 75 VAL A C 1
ATOM 587 O O . VAL A 1 75 ? 9.769 -10.189 31.138 1.00 94.50 75 VAL A O 1
ATOM 590 N N . ASP A 1 76 ? 8.074 -11.456 31.905 1.00 94.44 76 ASP A N 1
ATOM 591 C CA . ASP A 1 76 ? 8.882 -12.097 32.954 1.00 94.44 76 ASP A CA 1
ATOM 592 C C . ASP A 1 76 ? 9.757 -13.208 32.379 1.00 94.44 76 ASP A C 1
ATOM 594 O O . ASP A 1 76 ? 10.956 -13.277 32.654 1.00 94.44 76 ASP A O 1
ATOM 598 N N . LEU A 1 77 ? 9.163 -14.081 31.563 1.00 94.75 77 LEU A N 1
ATOM 599 C CA . LEU A 1 77 ? 9.863 -15.204 30.954 1.00 94.75 77 LEU A CA 1
ATOM 600 C C . LEU A 1 77 ? 9.236 -15.565 29.607 1.00 94.75 77 LEU A C 1
ATOM 602 O O . LEU A 1 77 ? 8.018 -15.694 29.493 1.00 94.75 77 LEU A O 1
ATOM 606 N N . ILE A 1 78 ? 10.094 -15.789 28.607 1.00 94.50 78 ILE A N 1
ATOM 607 C CA . ILE A 1 78 ? 9.714 -16.472 27.369 1.00 94.50 78 ILE A CA 1
ATOM 608 C C . ILE A 1 78 ? 10.714 -17.584 27.061 1.00 94.50 78 ILE A C 1
ATOM 610 O O . ILE A 1 78 ? 11.910 -17.319 26.867 1.00 94.50 78 ILE A O 1
ATOM 614 N N . GLU A 1 79 ? 10.209 -18.813 26.978 1.00 93.50 79 GLU A N 1
ATOM 615 C CA . GLU A 1 79 ? 10.962 -20.025 26.654 1.00 93.50 79 GLU A CA 1
ATOM 616 C C . GLU A 1 79 ? 10.443 -20.688 25.375 1.00 93.50 79 GLU A C 1
ATOM 618 O O . GLU A 1 79 ? 9.277 -20.553 25.016 1.00 93.50 79 GLU A O 1
ATOM 623 N N . GLY A 1 80 ? 11.316 -21.437 24.695 1.00 89.56 80 GLY A N 1
ATOM 624 C CA . GLY A 1 80 ? 10.947 -22.169 23.478 1.00 89.56 80 GLY A CA 1
ATOM 625 C C . GLY A 1 80 ? 10.807 -21.295 22.228 1.00 89.56 80 GLY A C 1
ATOM 626 O O . GLY A 1 80 ? 10.320 -21.785 21.216 1.00 89.56 80 GLY A O 1
ATOM 627 N N . LEU A 1 81 ? 11.245 -20.033 22.285 1.00 91.69 81 LEU A N 1
ATOM 628 C CA . LEU A 1 81 ? 11.145 -19.067 21.192 1.00 91.69 81 LEU A CA 1
ATOM 629 C C . LEU A 1 81 ? 12.091 -19.411 20.027 1.00 91.69 81 LEU A C 1
ATOM 631 O O . LEU A 1 81 ? 13.272 -19.689 20.246 1.00 91.69 81 LEU A O 1
ATOM 635 N N . SER A 1 82 ? 11.579 -19.338 18.803 1.00 91.31 82 SER A N 1
ATOM 636 C CA . SER A 1 82 ? 12.351 -19.477 17.561 1.00 91.31 82 SER A CA 1
ATOM 637 C C . SER A 1 82 ? 12.705 -18.099 16.980 1.00 91.31 82 SER A C 1
ATOM 639 O O . SER A 1 82 ? 12.063 -17.110 17.350 1.00 91.31 82 SER A O 1
ATOM 641 N N . PRO A 1 83 ? 13.682 -17.995 16.055 1.00 93.19 83 PRO A N 1
ATOM 642 C CA . PRO A 1 83 ? 13.852 -16.791 15.245 1.00 93.19 83 PRO A CA 1
ATOM 643 C C . PRO A 1 83 ? 12.523 -16.398 14.593 1.00 93.19 83 PRO A C 1
ATOM 645 O O . PRO A 1 83 ? 11.821 -17.253 14.046 1.00 93.19 83 PRO A O 1
ATOM 648 N N . ALA A 1 84 ? 12.165 -15.120 14.699 1.00 92.44 84 ALA A N 1
ATOM 649 C CA . ALA A 1 84 ? 10.852 -14.628 14.302 1.00 92.44 84 ALA A CA 1
ATOM 650 C C . ALA A 1 84 ? 10.924 -13.758 13.044 1.00 92.44 84 ALA A C 1
ATOM 652 O O . ALA A 1 84 ? 11.786 -12.882 12.940 1.00 92.44 84 ALA A O 1
ATOM 653 N N . ILE A 1 85 ? 9.982 -13.961 12.122 1.00 92.12 85 ILE A N 1
ATOM 654 C CA . ILE A 1 85 ? 9.802 -13.128 10.929 1.00 92.12 85 ILE A CA 1
ATOM 655 C C . ILE A 1 85 ? 8.371 -12.590 10.926 1.00 92.12 85 ILE A C 1
ATOM 657 O O . ILE A 1 85 ? 7.414 -13.359 10.869 1.00 92.12 85 ILE A O 1
ATOM 661 N N . ALA A 1 86 ? 8.230 -11.265 10.964 1.00 90.62 86 ALA A N 1
ATOM 662 C CA . ALA A 1 86 ? 6.938 -10.596 10.855 1.00 90.62 86 ALA A CA 1
ATOM 663 C C . ALA A 1 86 ? 6.579 -10.292 9.394 1.00 90.62 86 ALA A C 1
ATOM 665 O O . ALA A 1 86 ? 7.383 -9.728 8.640 1.00 90.62 86 ALA A O 1
ATOM 666 N N . ILE A 1 87 ? 5.343 -10.614 9.023 1.00 89.00 87 ILE A N 1
ATOM 667 C CA . ILE A 1 87 ? 4.716 -10.305 7.738 1.00 89.00 87 ILE A CA 1
ATOM 668 C C . ILE A 1 87 ? 3.529 -9.365 8.016 1.00 89.00 87 ILE A C 1
ATOM 670 O O . ILE A 1 87 ? 2.371 -9.775 8.062 1.00 89.00 87 ILE A O 1
ATOM 674 N N . GLU A 1 88 ? 3.857 -8.093 8.251 1.00 81.56 88 GLU A N 1
ATOM 675 C CA . GLU A 1 88 ? 2.913 -6.997 8.524 1.00 81.56 88 GLU A CA 1
ATOM 676 C C . GLU A 1 88 ? 2.484 -6.270 7.240 1.00 81.56 88 GLU A C 1
ATOM 678 O O . GLU A 1 88 ? 3.209 -6.271 6.237 1.00 81.56 88 GLU A O 1
ATOM 683 N N . GLN A 1 89 ? 1.380 -5.528 7.323 1.00 69.19 89 GLN A N 1
ATOM 684 C CA . GLN A 1 89 ? 0.901 -4.610 6.286 1.00 69.19 89 GLN A CA 1
ATOM 685 C C . GLN A 1 89 ? 1.687 -3.292 6.232 1.00 69.19 89 GLN A C 1
ATOM 687 O O . GLN A 1 89 ? 1.133 -2.192 6.297 1.00 69.19 89 GLN A O 1
ATOM 692 N N . LYS A 1 90 ? 3.017 -3.362 6.137 1.00 65.38 90 LYS A N 1
ATOM 693 C CA . LYS A 1 90 ? 3.813 -2.145 5.927 1.00 65.38 90 LYS A CA 1
ATOM 694 C C . LYS A 1 90 ? 3.683 -1.695 4.482 1.00 65.38 90 LYS A C 1
ATOM 696 O O . LYS A 1 90 ? 3.669 -2.515 3.567 1.00 65.38 90 LYS A O 1
ATOM 701 N N . SER A 1 91 ? 3.634 -0.376 4.288 1.00 56.00 91 SER A N 1
ATOM 702 C CA . SER A 1 91 ? 3.627 0.223 2.954 1.00 56.00 91 SER A CA 1
ATOM 703 C C . SER A 1 91 ? 4.768 -0.357 2.125 1.00 56.00 91 SER A C 1
ATOM 705 O O . SER A 1 91 ? 5.909 -0.377 2.602 1.00 56.00 91 SER A O 1
ATOM 707 N N . ALA A 1 92 ? 4.460 -0.784 0.901 1.00 61.69 92 ALA A N 1
ATOM 708 C CA . ALA A 1 92 ? 5.450 -1.245 -0.056 1.00 61.69 92 ALA A CA 1
ATOM 709 C C . ALA A 1 92 ? 6.605 -0.239 -0.199 1.00 61.69 92 ALA A C 1
ATOM 711 O O . ALA A 1 92 ? 6.466 0.954 0.102 1.00 61.69 92 ALA A O 1
ATOM 712 N N . SER A 1 93 ? 7.765 -0.726 -0.654 1.00 67.94 93 SER A N 1
ATOM 713 C CA . SER A 1 93 ? 8.927 0.128 -0.913 1.00 67.94 93 SER A CA 1
ATOM 714 C C . SER A 1 93 ? 8.507 1.344 -1.737 1.00 67.94 93 SER A C 1
ATOM 716 O O . SER A 1 93 ? 7.985 1.198 -2.838 1.00 67.94 93 SER A O 1
ATOM 718 N N . LYS A 1 94 ? 8.756 2.548 -1.209 1.00 70.50 94 LYS A N 1
ATOM 719 C CA . LYS A 1 94 ? 8.438 3.820 -1.881 1.00 70.50 94 LYS A CA 1
ATOM 720 C C . LYS A 1 94 ? 9.400 4.148 -3.021 1.00 70.50 94 LYS A C 1
ATOM 722 O O . LYS A 1 94 ? 9.263 5.183 -3.661 1.00 70.50 94 LYS A O 1
ATOM 727 N N . ASN A 1 95 ? 10.409 3.307 -3.240 1.00 80.69 95 ASN A N 1
ATOM 728 C CA . ASN A 1 95 ? 11.384 3.519 -4.291 1.00 80.69 95 ASN A CA 1
ATOM 729 C C . ASN A 1 95 ? 10.732 3.240 -5.660 1.00 80.69 95 ASN A C 1
ATOM 731 O O . ASN A 1 95 ? 10.367 2.090 -5.911 1.00 80.69 95 ASN A O 1
ATOM 735 N N . PRO A 1 96 ? 10.636 4.229 -6.570 1.00 78.88 96 PRO A N 1
ATOM 736 C CA . PRO A 1 96 ? 10.010 4.052 -7.886 1.00 78.88 96 PRO A CA 1
ATOM 737 C C . PRO A 1 96 ? 10.748 3.040 -8.779 1.00 78.88 96 PRO A C 1
ATOM 739 O O . PRO A 1 96 ? 10.170 2.466 -9.703 1.00 78.88 96 PRO A O 1
ATOM 742 N N . ARG A 1 97 ? 12.024 2.754 -8.484 1.00 87.12 97 ARG A N 1
ATOM 743 C CA . ARG A 1 97 ? 12.789 1.702 -9.171 1.00 87.12 97 ARG A CA 1
ATOM 744 C C . ARG A 1 97 ? 12.420 0.292 -8.713 1.00 87.12 97 ARG A C 1
ATOM 746 O O . ARG A 1 97 ? 12.771 -0.667 -9.386 1.00 87.12 97 ARG A O 1
ATOM 753 N N . SER A 1 98 ? 11.724 0.140 -7.591 1.00 90.12 98 SER A N 1
ATOM 754 C CA . SER A 1 98 ? 11.280 -1.167 -7.118 1.00 90.12 98 SER A CA 1
ATOM 755 C C . SER A 1 98 ? 10.032 -1.607 -7.883 1.00 90.12 98 SER A C 1
ATOM 757 O O . SER A 1 98 ? 9.073 -0.851 -8.011 1.00 90.12 98 SER A O 1
ATOM 759 N N . THR A 1 99 ? 10.029 -2.845 -8.359 1.00 92.38 99 THR A N 1
ATOM 760 C CA . THR A 1 99 ? 8.913 -3.508 -9.055 1.00 92.38 99 THR A CA 1
ATOM 761 C C . THR A 1 99 ? 8.562 -4.822 -8.360 1.00 92.38 99 THR A C 1
ATOM 763 O O . THR A 1 99 ? 9.335 -5.301 -7.524 1.00 92.38 99 THR A O 1
ATOM 766 N N . VAL A 1 100 ? 7.428 -5.430 -8.714 1.00 93.31 100 VAL A N 1
ATOM 767 C CA . VAL A 1 100 ? 7.070 -6.787 -8.262 1.00 93.31 100 VAL A CA 1
ATOM 768 C C . VAL A 1 100 ? 8.197 -7.777 -8.574 1.00 93.31 100 VAL A C 1
ATOM 770 O O . VAL A 1 100 ? 8.624 -8.518 -7.689 1.00 93.31 100 VAL A O 1
ATOM 773 N N . GLY A 1 101 ? 8.755 -7.732 -9.785 1.00 92.75 101 GLY A N 1
ATOM 774 C CA . GLY A 1 101 ? 9.836 -8.613 -10.222 1.00 92.75 101 GLY A CA 1
ATOM 775 C C . GLY A 1 101 ? 11.128 -8.451 -9.418 1.00 92.75 101 GLY A C 1
ATOM 776 O O . GLY A 1 101 ? 11.801 -9.442 -9.150 1.00 92.75 101 GLY A O 1
ATOM 777 N N . THR A 1 102 ? 11.472 -7.233 -8.981 1.00 91.81 102 THR A N 1
ATOM 778 C CA . THR A 1 102 ? 12.660 -7.023 -8.129 1.00 91.81 102 THR A CA 1
ATOM 779 C C . THR A 1 102 ? 12.424 -7.413 -6.674 1.00 91.81 102 THR A C 1
ATOM 781 O O . THR A 1 102 ? 13.338 -7.902 -6.030 1.00 91.81 102 THR A O 1
ATOM 784 N N . VAL A 1 103 ? 11.216 -7.203 -6.132 1.00 90.50 103 VAL A N 1
ATOM 785 C CA . VAL A 1 103 ? 10.901 -7.571 -4.733 1.00 90.50 103 VAL A CA 1
ATOM 786 C C . VAL A 1 103 ? 10.826 -9.091 -4.565 1.00 90.50 103 VAL A C 1
ATOM 788 O O . VAL A 1 103 ? 11.156 -9.623 -3.509 1.00 90.50 103 VAL A O 1
ATOM 791 N N . THR A 1 104 ? 10.399 -9.787 -5.614 1.00 91.69 104 THR A N 1
ATOM 792 C CA . THR A 1 104 ? 10.303 -11.253 -5.662 1.00 91.69 104 THR A CA 1
ATOM 793 C C . THR A 1 104 ? 11.587 -11.918 -6.153 1.00 91.69 104 THR A C 1
ATOM 795 O O . THR A 1 104 ? 11.635 -13.142 -6.222 1.00 91.69 104 THR A O 1
ATOM 798 N N . GLU A 1 105 ? 12.603 -11.136 -6.535 1.00 92.75 105 GLU A N 1
ATOM 799 C CA . GLU A 1 105 ? 13.855 -11.558 -7.192 1.00 92.75 105 GLU A CA 1
ATOM 800 C C . GLU A 1 105 ? 13.659 -12.346 -8.504 1.00 92.75 105 GLU A C 1
ATOM 802 O O . GLU A 1 105 ? 14.634 -12.746 -9.135 1.00 92.75 105 GLU A O 1
ATOM 807 N N . ILE A 1 106 ? 12.421 -12.523 -8.988 1.00 94.50 106 ILE A N 1
ATOM 808 C CA . ILE A 1 106 ? 12.129 -13.166 -10.280 1.00 94.50 106 ILE A CA 1
ATOM 809 C C . ILE A 1 106 ? 12.866 -12.435 -11.399 1.00 94.50 106 ILE A C 1
ATOM 811 O O . ILE A 1 106 ? 13.450 -13.059 -12.282 1.00 94.50 106 ILE A O 1
ATOM 815 N N . TYR A 1 107 ? 12.896 -11.103 -11.333 1.00 94.88 107 TYR A N 1
ATOM 816 C CA . TYR A 1 107 ? 13.619 -10.300 -12.308 1.00 94.88 107 TYR A CA 1
ATOM 817 C C . TYR A 1 107 ? 15.124 -10.588 -12.269 1.00 94.88 107 TYR A C 1
ATOM 819 O O . TYR A 1 107 ? 15.762 -10.604 -13.314 1.00 94.88 107 TYR A O 1
ATOM 827 N N . ASP A 1 108 ? 15.706 -10.883 -11.104 1.00 94.62 108 ASP A N 1
ATOM 828 C CA . ASP A 1 108 ? 17.130 -11.200 -10.993 1.00 94.62 108 ASP A CA 1
ATOM 829 C C . ASP A 1 108 ? 17.476 -12.513 -11.708 1.00 94.62 108 ASP A C 1
ATOM 831 O O . ASP A 1 108 ? 18.475 -12.558 -12.433 1.00 94.62 108 ASP A O 1
ATOM 835 N N . TYR A 1 109 ? 16.614 -13.527 -11.585 1.00 95.19 109 TYR A N 1
ATOM 836 C CA . TYR A 1 109 ? 16.724 -14.781 -12.332 1.00 95.19 109 TYR A CA 1
ATOM 837 C C . TYR A 1 109 ? 16.443 -14.605 -13.826 1.00 95.19 109 TYR A C 1
ATOM 839 O O . TYR A 1 109 ? 17.154 -15.188 -14.640 1.00 95.19 109 TYR A O 1
ATOM 847 N N . LEU A 1 110 ? 15.497 -13.742 -14.215 1.00 95.25 110 LEU A N 1
ATOM 848 C CA . LEU A 1 110 ? 15.292 -13.393 -15.626 1.00 95.25 110 LEU A CA 1
ATOM 849 C C . LEU A 1 110 ? 16.555 -12.776 -16.237 1.00 95.25 110 LEU A C 1
ATOM 851 O O . LEU A 1 110 ? 16.954 -13.158 -17.332 1.00 95.25 110 LEU A O 1
ATOM 855 N N . ARG A 1 111 ? 17.252 -11.881 -15.525 1.00 95.94 111 ARG A N 1
ATOM 856 C CA . ARG A 1 111 ? 18.531 -11.331 -16.013 1.00 95.94 111 ARG A CA 1
ATOM 857 C C . ARG A 1 111 ? 19.588 -12.417 -16.219 1.00 95.94 111 ARG A C 1
ATOM 859 O O . ARG A 1 111 ? 20.382 -12.309 -17.149 1.00 95.94 111 ARG A O 1
ATOM 866 N N . LEU A 1 112 ? 19.626 -13.429 -15.349 1.00 95.50 112 LEU A N 1
ATOM 867 C CA . LEU A 1 112 ? 20.529 -14.572 -15.502 1.00 95.50 112 LEU A CA 1
ATOM 868 C C . LEU A 1 112 ? 20.137 -15.424 -16.712 1.00 95.50 112 LEU A C 1
ATOM 870 O O . LEU A 1 112 ? 21.009 -15.742 -17.514 1.00 95.50 112 LEU A O 1
ATOM 874 N N . LEU A 1 113 ? 18.846 -15.722 -16.881 1.00 94.50 113 LEU A N 1
ATOM 875 C CA . LEU A 1 113 ? 18.320 -16.467 -18.025 1.00 94.50 113 LEU A CA 1
ATOM 876 C C . LEU A 1 113 ? 18.712 -15.789 -19.346 1.00 94.50 113 LEU A C 1
ATOM 878 O O . LEU A 1 113 ? 19.385 -16.391 -20.179 1.00 94.50 113 LEU A O 1
ATOM 882 N N . TYR A 1 114 ? 18.390 -14.503 -19.500 1.00 94.38 114 TYR A N 1
ATOM 883 C CA . TYR A 1 114 ? 18.687 -13.744 -20.719 1.00 94.38 114 TYR A CA 1
ATOM 884 C C . TYR A 1 114 ? 20.188 -13.592 -20.985 1.00 94.38 114 TYR A C 1
ATOM 886 O O . TYR A 1 114 ? 20.601 -13.575 -22.139 1.00 94.38 114 TYR A O 1
ATOM 894 N N . ALA A 1 115 ? 21.020 -13.516 -19.944 1.00 92.31 115 ALA A N 1
ATOM 895 C CA . ALA A 1 115 ? 22.469 -13.465 -20.121 1.00 92.31 115 ALA A CA 1
ATOM 896 C C . ALA A 1 115 ? 23.079 -14.810 -20.545 1.00 92.31 115 ALA A C 1
ATOM 898 O O . ALA A 1 115 ? 24.145 -14.818 -21.151 1.00 92.31 115 ALA A O 1
ATOM 899 N N . ARG A 1 116 ? 22.446 -15.940 -20.200 1.00 90.31 116 ARG A N 1
ATOM 900 C CA . ARG A 1 116 ? 22.990 -17.285 -20.448 1.00 90.31 116 ARG A CA 1
ATOM 901 C C . ARG A 1 116 ? 22.494 -17.921 -21.740 1.00 90.31 116 ARG A C 1
ATOM 903 O O . ARG A 1 116 ? 23.290 -18.565 -22.413 1.00 90.31 116 ARG A O 1
ATOM 910 N N . VAL A 1 117 ? 21.210 -17.761 -22.063 1.00 90.06 117 VAL A N 1
ATOM 911 C CA . VAL A 1 117 ? 20.576 -18.408 -23.230 1.00 90.06 117 VAL A CA 1
ATOM 912 C C . VAL A 1 117 ? 19.987 -17.417 -24.236 1.00 90.06 117 VAL A C 1
ATOM 914 O O . VAL A 1 117 ? 19.464 -17.834 -25.265 1.00 90.06 117 VAL A O 1
ATOM 917 N N . GLY A 1 118 ? 20.050 -16.112 -23.954 1.00 89.38 118 GLY A N 1
ATOM 918 C CA . GLY A 1 118 ? 19.492 -15.086 -24.828 1.00 89.38 118 GLY A CA 1
ATOM 919 C C . GLY A 1 118 ? 20.248 -14.952 -26.147 1.00 89.38 118 GLY A C 1
ATOM 920 O O . GLY A 1 118 ? 21.472 -14.845 -26.172 1.00 89.38 118 GLY A O 1
ATOM 921 N N . VAL A 1 119 ? 19.500 -14.889 -27.245 1.00 87.69 119 VAL A N 1
ATOM 922 C CA . VAL A 1 119 ? 20.024 -14.597 -28.580 1.00 87.69 119 VAL A CA 1
ATOM 923 C C . VAL A 1 119 ? 19.991 -13.089 -28.792 1.00 87.69 119 VAL A C 1
ATOM 925 O O . VAL A 1 119 ? 18.929 -12.455 -28.758 1.00 87.69 119 VAL A O 1
ATOM 928 N N . GLN A 1 120 ? 21.160 -12.486 -28.993 1.00 87.50 120 GLN A N 1
ATOM 929 C CA . GLN A 1 120 ? 21.260 -11.050 -29.223 1.00 87.50 120 GLN A CA 1
ATOM 930 C C . GLN A 1 120 ? 20.841 -10.697 -30.651 1.00 87.50 120 GLN A C 1
ATOM 932 O O . GLN A 1 120 ? 21.309 -11.302 -31.610 1.00 87.50 120 GLN A O 1
ATOM 937 N N . HIS A 1 121 ? 19.982 -9.690 -30.798 1.00 88.94 121 HIS A N 1
ATOM 938 C CA . HIS A 1 121 ? 19.614 -9.132 -32.097 1.00 88.94 121 HIS A CA 1
ATOM 939 C C . HIS A 1 121 ? 20.096 -7.689 -32.219 1.00 88.94 121 HIS A C 1
ATOM 941 O O . HIS A 1 121 ? 20.297 -6.977 -31.233 1.00 88.94 121 HIS A O 1
ATOM 947 N N . CYS A 1 122 ? 20.274 -7.228 -33.452 1.00 85.75 122 CYS A N 1
ATOM 948 C CA . CYS A 1 122 ? 20.601 -5.839 -33.712 1.00 85.75 122 CYS A CA 1
ATOM 949 C C . CYS A 1 122 ? 19.385 -4.945 -33.438 1.00 85.75 122 CYS A C 1
ATOM 951 O O . CYS A 1 122 ? 18.364 -5.070 -34.110 1.00 85.75 122 CYS A O 1
ATOM 953 N N . HIS A 1 123 ? 19.509 -3.973 -32.530 1.00 84.19 123 HIS A N 1
ATOM 954 C CA . HIS A 1 123 ? 18.416 -3.041 -32.218 1.00 84.19 123 HIS A CA 1
ATOM 955 C C . HIS A 1 123 ? 18.059 -2.069 -33.367 1.00 84.19 123 HIS A C 1
ATOM 957 O O . HIS A 1 123 ? 17.098 -1.315 -33.238 1.00 84.19 123 HIS A O 1
ATOM 963 N N . GLN A 1 124 ? 18.833 -2.036 -34.463 1.00 83.50 124 GLN A N 1
ATOM 964 C CA . GLN A 1 124 ? 18.536 -1.216 -35.647 1.00 83.50 124 GLN A CA 1
ATOM 965 C C . GLN A 1 124 ? 17.851 -2.005 -36.767 1.00 83.50 124 GLN A C 1
ATOM 967 O O . GLN A 1 124 ? 16.877 -1.521 -37.332 1.00 83.50 124 GLN A O 1
ATOM 972 N N . CYS A 1 125 ? 18.350 -3.199 -37.106 1.00 81.50 125 CYS A N 1
ATOM 973 C CA . CYS A 1 125 ? 17.830 -3.982 -38.236 1.00 81.50 125 CYS A CA 1
ATOM 974 C C . CYS A 1 125 ? 17.134 -5.291 -37.842 1.00 81.50 125 CYS A C 1
ATOM 976 O O . CYS A 1 125 ? 16.698 -6.023 -38.724 1.00 81.50 125 CYS A O 1
ATOM 978 N N . GLY A 1 126 ? 17.090 -5.635 -36.553 1.00 81.12 126 GLY A N 1
ATOM 979 C CA . GLY A 1 126 ? 16.388 -6.809 -36.027 1.00 81.12 126 GLY A CA 1
ATOM 980 C C . GLY A 1 126 ? 17.014 -8.170 -36.346 1.00 81.12 126 GLY A C 1
ATOM 981 O O . GLY A 1 126 ? 16.492 -9.179 -35.893 1.00 81.12 126 GLY A O 1
ATOM 982 N N . ARG A 1 127 ? 18.125 -8.232 -37.096 1.00 80.12 127 ARG A N 1
ATOM 983 C CA . ARG A 1 127 ? 18.809 -9.500 -37.414 1.00 80.12 127 ARG A CA 1
ATOM 984 C C . ARG A 1 127 ? 19.543 -10.042 -36.192 1.00 80.12 127 ARG A C 1
ATOM 986 O O . ARG A 1 127 ? 20.105 -9.252 -35.428 1.00 80.12 127 ARG A O 1
ATOM 993 N N . ALA A 1 128 ? 19.567 -11.366 -36.047 1.00 78.94 128 ALA A N 1
ATOM 994 C CA . ALA A 1 128 ? 20.395 -12.034 -35.052 1.00 78.94 128 ALA A CA 1
ATOM 995 C C . ALA A 1 128 ? 21.862 -11.631 -35.251 1.00 78.94 128 ALA A C 1
ATOM 997 O O . ALA A 1 128 ? 22.369 -11.581 -36.376 1.00 78.94 128 ALA A O 1
ATOM 998 N N . VAL A 1 129 ? 22.514 -11.270 -34.154 1.00 78.56 129 VAL A N 1
ATOM 999 C CA . VAL A 1 129 ? 23.938 -10.962 -34.133 1.00 78.56 129 VAL A CA 1
ATOM 1000 C C . VAL A 1 129 ? 24.685 -12.282 -34.290 1.00 78.56 129 VAL A C 1
ATOM 1002 O O . VAL A 1 129 ? 24.376 -13.259 -33.612 1.00 78.56 129 VAL A O 1
ATOM 1005 N N . SER A 1 130 ? 25.635 -12.316 -35.218 1.00 63.38 130 SER A N 1
ATOM 1006 C CA . SER A 1 130 ? 26.443 -13.495 -35.511 1.00 63.38 130 SER A CA 1
ATOM 1007 C C . SER A 1 130 ? 27.920 -13.138 -35.445 1.00 63.38 130 SER A C 1
ATOM 1009 O O . SER A 1 130 ? 28.294 -11.962 -35.472 1.00 63.38 130 SER A O 1
ATOM 1011 N N . SER A 1 131 ? 28.765 -14.162 -35.431 1.00 62.38 131 SER A N 1
ATOM 1012 C CA . SER A 1 131 ? 30.201 -13.970 -35.546 1.00 62.38 131 SER A CA 1
ATOM 1013 C C . SER A 1 131 ? 30.573 -13.313 -36.879 1.00 62.38 131 SER A C 1
ATOM 1015 O O . SER A 1 131 ? 30.007 -13.666 -37.920 1.00 62.38 131 SER A O 1
ATOM 1017 N N . GLN A 1 132 ? 31.528 -12.382 -36.858 1.00 66.00 132 GLN A N 1
ATOM 1018 C CA . GLN A 1 132 ? 32.162 -11.838 -38.060 1.00 66.00 132 GLN A CA 1
ATOM 1019 C C . GLN A 1 132 ? 33.553 -12.441 -38.230 1.00 66.00 132 GLN A C 1
ATOM 1021 O O . GLN A 1 132 ? 34.320 -12.527 -37.278 1.00 66.00 132 GLN A O 1
ATOM 1026 N N . SER A 1 133 ? 33.893 -12.822 -39.460 1.00 70.94 133 SER A N 1
ATOM 1027 C CA . SER A 1 133 ? 35.274 -13.189 -39.795 1.00 70.94 133 SER A CA 1
ATOM 1028 C C . SER A 1 133 ? 36.165 -11.945 -39.857 1.00 70.94 133 SER A C 1
ATOM 1030 O O . SER A 1 133 ? 35.695 -10.863 -40.224 1.00 70.94 133 SER A O 1
ATOM 1032 N N . ALA A 1 134 ? 37.463 -12.103 -39.578 1.00 74.12 134 ALA A N 1
ATOM 1033 C CA . ALA A 1 134 ? 38.451 -11.032 -39.727 1.00 74.12 134 ALA A CA 1
ATOM 1034 C C . ALA A 1 134 ? 38.375 -10.363 -41.117 1.00 74.12 134 ALA A C 1
ATOM 1036 O O . ALA A 1 134 ? 38.428 -9.139 -41.219 1.00 74.12 134 ALA A O 1
ATOM 1037 N N . GLN A 1 135 ? 38.117 -11.141 -42.176 1.00 75.94 135 GLN A N 1
ATOM 1038 C CA . GLN A 1 135 ? 37.955 -10.626 -43.538 1.00 75.94 135 GLN A CA 1
ATOM 1039 C C . GLN A 1 135 ? 36.773 -9.652 -43.679 1.00 75.94 135 GLN A C 1
ATOM 1041 O O . GLN A 1 135 ? 36.908 -8.601 -44.298 1.00 75.94 135 GLN A O 1
ATOM 1046 N N . GLN A 1 136 ? 35.629 -9.946 -43.056 1.00 73.12 136 GLN A N 1
ATOM 1047 C CA . GLN A 1 136 ? 34.464 -9.052 -43.087 1.00 73.12 136 GLN A CA 1
ATOM 1048 C C . GLN A 1 136 ? 34.726 -7.737 -42.334 1.00 73.12 136 GLN A C 1
ATOM 1050 O O . GLN A 1 136 ? 34.214 -6.686 -42.727 1.00 73.12 136 GLN A O 1
ATOM 1055 N N . MET A 1 137 ? 35.536 -7.775 -41.270 1.00 79.88 137 MET A N 1
ATOM 1056 C CA . MET A 1 137 ? 35.972 -6.566 -40.560 1.00 79.88 137 MET A CA 1
ATOM 1057 C C . MET A 1 137 ? 36.916 -5.725 -41.425 1.00 79.88 137 MET A C 1
ATOM 1059 O O . MET A 1 137 ? 36.765 -4.504 -41.497 1.00 79.88 137 MET A O 1
ATOM 1063 N N . VAL A 1 138 ? 37.845 -6.377 -42.131 1.00 83.94 138 VAL A N 1
ATOM 1064 C CA . VAL A 1 138 ? 38.754 -5.736 -43.090 1.00 83.94 138 VAL A CA 1
ATOM 1065 C C . VAL A 1 138 ? 37.966 -5.052 -44.207 1.00 83.94 138 VAL A C 1
ATOM 1067 O O . VAL A 1 138 ? 38.159 -3.857 -44.429 1.00 83.94 138 VAL A O 1
ATOM 1070 N N . ASP A 1 139 ? 37.023 -5.749 -44.844 1.00 80.50 139 ASP A N 1
ATOM 1071 C CA . ASP A 1 139 ? 36.201 -5.208 -45.938 1.00 80.50 139 ASP A CA 1
ATOM 1072 C C . ASP A 1 139 ? 35.440 -3.944 -45.513 1.00 80.50 139 ASP A C 1
ATOM 1074 O O . ASP A 1 139 ? 35.317 -2.974 -46.268 1.00 80.50 139 ASP A O 1
ATOM 1078 N N . ARG A 1 140 ? 34.987 -3.906 -44.257 1.00 78.19 140 ARG A N 1
ATOM 1079 C CA . ARG A 1 140 ? 34.347 -2.724 -43.692 1.00 78.19 140 ARG A CA 1
ATOM 1080 C C . ARG A 1 140 ? 35.317 -1.569 -43.488 1.00 78.19 140 ARG A C 1
ATOM 1082 O O . ARG A 1 140 ? 34.970 -0.436 -43.816 1.00 78.19 140 ARG A O 1
ATOM 1089 N N . VAL A 1 141 ? 36.520 -1.810 -42.975 1.00 83.88 141 VAL A N 1
ATOM 1090 C CA . VAL A 1 141 ? 37.534 -0.749 -42.859 1.00 83.88 141 VAL A CA 1
ATOM 1091 C C . VAL A 1 141 ? 37.921 -0.218 -44.241 1.00 83.88 141 VAL A C 1
ATOM 1093 O O . VAL A 1 141 ? 38.089 0.989 -44.398 1.00 83.88 141 VAL A O 1
ATOM 1096 N N . LEU A 1 142 ? 37.962 -1.074 -45.268 1.00 84.56 142 LEU A N 1
ATOM 1097 C CA . LEU A 1 142 ? 38.221 -0.675 -46.658 1.00 84.56 142 LEU A CA 1
ATOM 1098 C C . LEU A 1 142 ? 37.143 0.254 -47.251 1.00 84.56 142 LEU A C 1
ATOM 1100 O O . LEU A 1 142 ? 37.428 0.975 -48.212 1.00 84.56 142 LEU A O 1
ATOM 1104 N N . SER A 1 143 ? 35.943 0.307 -46.659 1.00 81.12 143 SER A N 1
ATOM 1105 C CA . SER A 1 143 ? 34.880 1.248 -47.051 1.00 81.12 143 SER A CA 1
ATOM 1106 C C . SER A 1 143 ? 35.151 2.708 -46.653 1.00 81.12 143 SER A C 1
ATOM 1108 O O . SER A 1 143 ? 34.473 3.605 -47.158 1.00 81.12 143 SER A O 1
ATOM 1110 N N . LEU A 1 144 ? 36.152 2.980 -45.802 1.00 82.56 144 LEU A N 1
ATOM 1111 C CA . LEU A 1 144 ? 36.497 4.350 -45.413 1.00 82.56 144 LEU A CA 1
ATOM 1112 C C . LEU A 1 144 ? 36.962 5.192 -46.624 1.00 82.56 144 LEU A C 1
ATOM 1114 O O . LEU A 1 144 ? 37.623 4.668 -47.533 1.00 82.56 144 LEU A O 1
ATOM 1118 N N . PRO A 1 145 ? 36.674 6.511 -46.635 1.00 79.12 145 PRO A N 1
ATOM 1119 C CA . PRO A 1 145 ? 37.153 7.422 -47.670 1.00 79.12 145 PRO A CA 1
ATOM 1120 C C . PRO A 1 145 ? 38.684 7.445 -47.786 1.00 79.12 145 PRO A C 1
ATOM 1122 O O . PRO A 1 145 ? 39.408 7.333 -46.791 1.00 79.12 145 PRO A O 1
ATOM 1125 N N . ALA A 1 146 ? 39.186 7.653 -49.003 1.00 78.38 146 ALA A N 1
ATOM 1126 C CA . ALA A 1 146 ? 40.618 7.787 -49.269 1.00 78.38 146 ALA A CA 1
ATOM 1127 C C . ALA A 1 146 ? 41.247 8.924 -48.436 1.00 78.38 146 ALA A C 1
ATOM 1129 O O . ALA A 1 146 ? 40.658 9.991 -48.272 1.00 78.38 146 ALA A O 1
ATOM 1130 N N . GLY A 1 147 ? 42.447 8.700 -47.895 1.00 78.12 147 GLY A N 1
ATOM 1131 C CA . GLY A 1 147 ? 43.159 9.658 -47.041 1.00 78.12 147 GLY A CA 1
ATOM 1132 C C . GLY A 1 147 ? 42.750 9.667 -45.560 1.00 78.12 147 GLY A C 1
ATOM 1133 O O . GLY A 1 147 ? 43.392 10.358 -44.763 1.00 78.12 147 GLY A O 1
ATOM 1134 N N . THR A 1 148 ? 41.736 8.891 -45.164 1.00 83.44 148 THR A N 1
ATOM 1135 C CA . THR A 1 148 ? 41.312 8.749 -43.760 1.00 83.44 148 THR A CA 1
ATOM 1136 C C . THR A 1 148 ? 42.395 8.061 -42.928 1.00 83.44 148 THR A C 1
ATOM 1138 O O . THR A 1 148 ? 42.859 6.981 -43.291 1.00 83.44 148 THR A O 1
ATOM 1141 N N . ARG A 1 149 ? 42.800 8.658 -41.800 1.00 87.06 149 ARG A N 1
ATOM 1142 C CA . ARG A 1 149 ? 43.737 8.043 -40.842 1.00 87.06 149 ARG A CA 1
ATOM 1143 C C . ARG A 1 149 ? 42.970 7.324 -39.745 1.00 87.06 149 ARG A C 1
ATOM 1145 O O . ARG A 1 149 ? 42.024 7.883 -39.197 1.00 87.06 149 ARG A O 1
ATOM 1152 N N . PHE A 1 150 ? 43.409 6.127 -39.389 1.00 88.81 150 PHE A N 1
ATOM 1153 C CA . PHE A 1 150 ? 42.782 5.340 -38.335 1.00 88.81 150 PHE A CA 1
ATOM 1154 C C . PHE A 1 150 ? 43.810 4.531 -37.540 1.00 88.81 150 PHE A C 1
ATOM 1156 O O . PHE A 1 150 ? 44.915 4.248 -38.010 1.00 88.81 150 PHE A O 1
ATOM 1163 N N . MET A 1 151 ? 43.455 4.191 -36.304 1.00 91.12 151 MET A N 1
ATOM 1164 C CA . MET A 1 151 ? 44.263 3.359 -35.411 1.00 91.12 151 MET A CA 1
ATOM 1165 C C . MET A 1 151 ? 43.527 2.061 -35.119 1.00 91.12 151 MET A C 1
ATOM 1167 O O . MET A 1 151 ? 42.333 2.098 -34.832 1.00 91.12 151 MET A O 1
ATOM 1171 N N . ILE A 1 152 ? 44.248 0.945 -35.164 1.00 90.62 152 ILE A N 1
ATOM 1172 C CA . ILE A 1 152 ? 43.750 -0.368 -34.758 1.00 90.62 152 ILE A CA 1
ATOM 1173 C C . ILE A 1 152 ? 44.196 -0.596 -33.319 1.00 90.62 152 ILE A C 1
ATOM 1175 O O . ILE A 1 152 ? 45.390 -0.541 -33.014 1.00 90.62 152 ILE A O 1
ATOM 1179 N N . LEU A 1 153 ? 43.228 -0.801 -32.434 1.00 90.56 153 LEU A N 1
ATOM 1180 C CA . LEU A 1 153 ? 43.428 -0.901 -30.998 1.00 90.56 153 LEU A CA 1
ATOM 1181 C C . LEU A 1 153 ? 42.884 -2.238 -30.486 1.00 90.56 153 LEU A C 1
ATOM 1183 O O . LEU A 1 153 ? 41.763 -2.614 -30.822 1.00 90.56 153 LEU A O 1
ATOM 1187 N N . ALA A 1 154 ? 43.644 -2.921 -29.637 1.00 88.75 154 ALA A N 1
ATOM 1188 C CA . ALA A 1 154 ? 43.208 -4.126 -28.937 1.00 88.75 154 ALA A CA 1
ATOM 1189 C C . ALA A 1 154 ? 42.745 -3.754 -27.512 1.00 88.75 154 ALA A C 1
ATOM 1191 O O . ALA A 1 154 ? 43.575 -3.322 -26.705 1.00 88.75 154 ALA A O 1
ATOM 1192 N N . PRO A 1 155 ? 41.443 -3.848 -27.178 1.00 85.38 155 PRO A N 1
ATOM 1193 C CA . PRO A 1 155 ? 40.945 -3.514 -25.846 1.00 85.38 155 PRO A CA 1
ATOM 1194 C C . PRO A 1 155 ? 41.297 -4.614 -24.832 1.00 85.38 155 PRO A C 1
ATOM 1196 O O . PRO A 1 155 ? 40.723 -5.694 -24.873 1.00 85.38 155 PRO A O 1
ATOM 1199 N N . LEU A 1 156 ? 42.196 -4.325 -23.886 1.00 84.12 156 LEU A N 1
ATOM 1200 C CA . LEU A 1 156 ? 42.597 -5.271 -22.831 1.00 84.12 156 LEU A CA 1
ATOM 1201 C C . LEU A 1 156 ? 41.749 -5.124 -21.562 1.00 84.12 156 LEU A C 1
ATOM 1203 O O . LEU A 1 156 ? 41.447 -6.092 -20.867 1.00 84.12 156 LEU A O 1
ATOM 1207 N N . VAL A 1 157 ? 41.354 -3.893 -21.229 1.00 79.06 157 VAL A N 1
ATOM 1208 C CA . VAL A 1 157 ? 40.504 -3.605 -20.068 1.00 79.06 157 VAL A CA 1
ATOM 1209 C C . VAL A 1 157 ? 39.471 -2.565 -20.457 1.00 79.06 157 VAL A C 1
ATOM 1211 O O . VAL A 1 157 ? 39.820 -1.500 -20.946 1.00 79.06 157 VAL A O 1
ATOM 1214 N N . SER A 1 158 ? 38.196 -2.824 -20.166 1.00 74.44 158 SER A N 1
ATOM 1215 C CA . SER A 1 158 ? 37.121 -1.856 -20.393 1.00 74.44 158 SER A CA 1
ATOM 1216 C C . SER A 1 158 ? 36.367 -1.562 -19.098 1.00 74.44 158 SER A C 1
ATOM 1218 O O . SER A 1 158 ? 35.675 -2.424 -18.555 1.00 74.44 158 SER A O 1
ATOM 1220 N N . GLN A 1 159 ? 36.506 -0.336 -18.581 1.00 70.38 159 GLN A N 1
ATOM 1221 C CA . GLN A 1 159 ? 35.729 0.195 -17.449 1.00 70.38 159 GLN A CA 1
ATOM 1222 C C . GLN A 1 159 ? 35.771 -0.652 -16.156 1.00 70.38 159 GLN A C 1
ATOM 1224 O O . GLN A 1 159 ? 34.792 -0.707 -15.394 1.00 70.38 159 GLN A O 1
ATOM 1229 N N . ARG A 1 160 ? 36.913 -1.286 -15.862 1.00 71.12 160 ARG A N 1
ATOM 1230 C CA . ARG A 1 160 ? 37.127 -2.104 -14.652 1.00 71.12 160 ARG A CA 1
ATOM 1231 C C . ARG A 1 160 ? 38.087 -1.412 -13.672 1.00 71.12 160 ARG A C 1
ATOM 1233 O O . ARG A 1 160 ? 38.876 -0.555 -14.056 1.00 71.12 160 ARG A O 1
ATOM 1240 N N . LYS A 1 161 ? 37.961 -1.728 -12.375 1.00 78.62 161 LYS A N 1
ATOM 1241 C CA . LYS A 1 161 ? 38.802 -1.152 -11.308 1.00 78.62 161 LYS A CA 1
ATOM 1242 C C . LYS A 1 161 ? 40.055 -1.994 -11.089 1.00 78.62 161 LYS A C 1
ATOM 1244 O O . LYS A 1 161 ? 39.931 -3.198 -10.879 1.00 78.62 161 LYS A O 1
ATOM 1249 N N . GLY A 1 162 ? 41.224 -1.364 -11.036 1.00 85.19 162 GLY A N 1
ATOM 1250 C CA . GLY A 1 162 ? 42.486 -2.065 -10.806 1.00 85.19 162 GLY A CA 1
ATOM 1251 C C . GLY A 1 162 ? 43.711 -1.206 -11.104 1.00 85.19 162 GLY A C 1
ATOM 1252 O O . GLY A 1 162 ? 43.584 -0.086 -11.585 1.00 85.19 162 GLY A O 1
ATOM 1253 N N . GLU A 1 163 ? 44.898 -1.730 -10.785 1.00 84.50 163 GLU A N 1
ATOM 1254 C CA . GLU A 1 163 ? 46.185 -1.087 -11.118 1.00 84.50 163 GLU A CA 1
ATOM 1255 C C . GLU A 1 163 ? 46.807 -1.634 -12.413 1.00 84.50 163 GLU A C 1
ATOM 1257 O O . GLU A 1 163 ? 47.640 -0.958 -13.002 1.00 84.50 163 GLU A O 1
ATOM 1262 N N . TYR A 1 164 ? 46.405 -2.838 -12.843 1.00 86.56 164 TYR A N 1
ATOM 1263 C CA . TYR A 1 164 ? 46.737 -3.462 -14.136 1.00 86.56 164 TYR A CA 1
ATOM 1264 C C . TYR A 1 164 ? 48.229 -3.477 -14.530 1.00 86.56 164 TYR A C 1
ATOM 1266 O O . TYR A 1 164 ? 48.557 -3.487 -15.712 1.00 86.56 164 TYR A O 1
ATOM 1274 N N . LYS A 1 165 ? 49.144 -3.520 -13.550 1.00 84.94 165 LYS A N 1
ATOM 1275 C CA . LYS A 1 165 ? 50.601 -3.533 -13.791 1.00 84.94 165 LYS A CA 1
ATOM 1276 C C . LYS A 1 165 ? 51.057 -4.734 -14.619 1.00 84.94 165 LYS A C 1
ATOM 1278 O O . LYS A 1 165 ? 51.902 -4.568 -15.492 1.00 84.94 165 LYS A O 1
ATOM 1283 N N . ASP A 1 166 ? 50.467 -5.898 -14.365 1.00 84.50 166 ASP A N 1
ATOM 1284 C CA . ASP A 1 166 ? 50.804 -7.141 -15.063 1.00 84.50 166 ASP A CA 1
ATOM 1285 C C . ASP A 1 166 ? 50.443 -7.046 -16.555 1.00 84.50 166 ASP A C 1
ATOM 1287 O O . ASP A 1 166 ? 51.268 -7.363 -17.403 1.00 84.50 166 ASP A O 1
ATOM 1291 N N . ILE A 1 167 ? 49.294 -6.439 -16.881 1.00 85.25 167 ILE A N 1
ATOM 1292 C CA . ILE A 1 167 ? 48.834 -6.220 -18.264 1.00 85.25 167 ILE A CA 1
ATOM 1293 C C . ILE A 1 167 ? 49.803 -5.321 -19.048 1.00 85.25 167 ILE A C 1
ATOM 1295 O O . ILE A 1 167 ? 50.109 -5.588 -20.208 1.00 85.25 167 ILE A O 1
ATOM 1299 N N . PHE A 1 168 ? 50.325 -4.254 -18.429 1.00 87.25 168 PHE A N 1
ATOM 1300 C CA . PHE A 1 168 ? 51.326 -3.400 -19.083 1.00 87.25 168 PHE A CA 1
ATOM 1301 C C . PHE A 1 168 ? 52.662 -4.126 -19.293 1.00 87.25 168 PHE A C 1
ATOM 1303 O O . PHE A 1 168 ? 53.325 -3.905 -20.308 1.00 87.25 168 PHE A O 1
ATOM 1310 N N . ALA A 1 169 ? 53.065 -4.985 -18.351 1.00 83.81 169 ALA A N 1
ATOM 1311 C CA . ALA A 1 169 ? 54.282 -5.782 -18.469 1.00 83.81 169 ALA A CA 1
ATOM 1312 C C . ALA A 1 169 ? 54.161 -6.851 -19.567 1.00 83.81 169 ALA A C 1
ATOM 1314 O O . ALA A 1 169 ? 55.098 -7.019 -20.346 1.00 83.81 169 ALA A O 1
ATOM 1315 N N . GLU A 1 170 ? 53.007 -7.511 -19.669 1.00 84.69 170 GLU A N 1
ATOM 1316 C CA . GLU A 1 170 ? 52.682 -8.486 -20.715 1.00 84.69 170 GLU A CA 1
ATOM 1317 C C . GLU A 1 170 ? 52.649 -7.831 -22.099 1.00 84.69 170 GLU A C 1
ATOM 1319 O O . GLU A 1 170 ? 53.382 -8.256 -22.989 1.00 84.69 170 GLU A O 1
ATOM 1324 N N . ALA A 1 171 ? 51.927 -6.716 -22.263 1.00 84.44 171 ALA A N 1
ATOM 1325 C CA . ALA A 1 171 ? 51.897 -5.979 -23.530 1.00 84.44 171 ALA A CA 1
ATOM 1326 C C . ALA A 1 171 ? 53.301 -5.519 -23.973 1.00 84.44 171 ALA A C 1
ATOM 1328 O O . ALA A 1 171 ? 53.644 -5.560 -25.156 1.00 84.44 171 ALA A O 1
ATOM 1329 N N . LYS A 1 172 ? 54.153 -5.117 -23.021 1.00 85.81 172 LYS A N 1
ATOM 1330 C CA . LYS A 1 172 ? 55.553 -4.765 -23.294 1.00 85.81 172 LYS A CA 1
ATOM 1331 C C . LYS A 1 172 ? 56.395 -5.984 -23.682 1.00 85.81 172 LYS A C 1
ATOM 1333 O O . LYS A 1 172 ? 57.240 -5.872 -24.568 1.00 85.81 172 LYS A O 1
ATOM 1338 N N . ALA A 1 173 ? 56.181 -7.130 -23.037 1.00 84.81 173 ALA A N 1
ATOM 1339 C CA . ALA A 1 173 ? 56.865 -8.382 -23.360 1.00 84.81 173 ALA A CA 1
ATOM 1340 C C . ALA A 1 173 ? 56.487 -8.903 -24.758 1.00 84.81 173 ALA A C 1
ATOM 1342 O O . ALA A 1 173 ? 57.341 -9.447 -25.454 1.00 84.81 173 ALA A O 1
ATOM 1343 N N . GLU A 1 174 ? 55.250 -8.666 -25.200 1.00 81.81 174 GLU A N 1
ATOM 1344 C CA . GLU A 1 174 ? 54.776 -8.966 -26.559 1.00 81.81 174 GLU A CA 1
ATOM 1345 C C . GLU A 1 174 ? 55.271 -7.971 -27.628 1.00 81.81 174 GLU A C 1
ATOM 1347 O O . GLU A 1 174 ? 55.033 -8.167 -28.820 1.00 81.81 174 GLU A O 1
ATOM 1352 N N . GLY A 1 175 ? 56.006 -6.926 -27.228 1.00 83.06 175 GLY A N 1
ATOM 1353 C CA . GLY A 1 175 ? 56.665 -5.987 -28.139 1.00 83.06 175 GLY A CA 1
ATOM 1354 C C . GLY A 1 175 ? 55.840 -4.756 -28.515 1.00 83.06 175 GLY A C 1
ATOM 1355 O O . GLY A 1 175 ? 56.246 -4.002 -29.403 1.00 83.06 175 GLY A O 1
ATOM 1356 N N . PHE A 1 176 ? 54.710 -4.504 -27.848 1.00 87.94 176 PHE A N 1
ATOM 1357 C CA . PHE A 1 176 ? 53.948 -3.276 -28.057 1.00 87.94 176 PHE A CA 1
ATOM 1358 C C . PHE A 1 176 ? 54.650 -2.068 -27.425 1.00 87.94 176 PHE A C 1
ATOM 1360 O O . PHE A 1 176 ? 55.232 -2.145 -26.344 1.00 87.94 176 PHE A O 1
ATOM 1367 N N . VAL A 1 177 ? 54.571 -0.922 -28.107 1.00 87.38 177 VAL A N 1
ATOM 1368 C CA . VAL A 1 177 ? 55.232 0.328 -27.678 1.00 87.38 177 VAL A CA 1
ATOM 1369 C C . VAL A 1 177 ? 54.238 1.324 -27.088 1.00 87.38 177 VAL A C 1
ATOM 1371 O O . VAL A 1 177 ? 54.586 2.107 -26.217 1.00 87.38 177 VAL A O 1
ATOM 1374 N N . ARG A 1 178 ? 52.980 1.321 -27.539 1.00 89.56 178 ARG A N 1
ATOM 1375 C CA . ARG A 1 178 ? 51.990 2.325 -27.132 1.00 89.56 178 ARG A CA 1
ATOM 1376 C C . ARG A 1 178 ? 50.722 1.685 -26.609 1.00 89.56 178 ARG A C 1
ATOM 1378 O O . ARG A 1 178 ? 50.219 0.717 -27.174 1.00 89.56 178 ARG A O 1
ATOM 1385 N N . VAL A 1 179 ? 50.168 2.308 -25.582 1.00 91.12 179 VAL A N 1
ATOM 1386 C CA . VAL A 1 179 ? 48.888 1.947 -24.984 1.00 91.12 179 VAL A CA 1
ATOM 1387 C C . VAL A 1 179 ? 48.054 3.205 -24.805 1.00 91.12 179 VAL A C 1
ATOM 1389 O O . VAL A 1 179 ? 48.572 4.271 -24.485 1.00 91.12 179 VAL A O 1
ATOM 1392 N N . ARG A 1 180 ? 46.757 3.106 -25.040 1.00 90.12 180 ARG A N 1
ATOM 1393 C CA . ARG A 1 180 ? 45.787 4.143 -24.739 1.00 90.12 180 ARG A CA 1
ATOM 1394 C C . ARG A 1 180 ? 45.153 3.825 -23.393 1.00 90.12 180 ARG A C 1
ATOM 1396 O O . ARG A 1 180 ? 44.637 2.731 -23.200 1.00 90.12 180 ARG A O 1
ATOM 1403 N N . VAL A 1 181 ? 45.244 4.758 -22.451 1.00 88.38 181 VAL A N 1
ATOM 1404 C CA . VAL A 1 181 ? 44.683 4.617 -21.106 1.00 88.38 181 VAL A CA 1
ATOM 1405 C C . VAL A 1 181 ? 43.753 5.787 -20.847 1.00 88.38 181 VAL A C 1
ATOM 1407 O O . VAL A 1 181 ? 44.177 6.939 -20.906 1.00 88.38 181 VAL A O 1
ATOM 1410 N N . ASP A 1 182 ? 42.479 5.493 -20.597 1.00 84.38 182 ASP A N 1
ATOM 1411 C CA . ASP A 1 182 ? 41.419 6.487 -20.377 1.00 84.38 182 ASP A CA 1
ATOM 1412 C C . ASP A 1 182 ? 41.356 7.571 -21.478 1.00 84.38 182 ASP A C 1
ATOM 1414 O O . ASP A 1 182 ? 41.080 8.741 -21.218 1.00 84.38 182 ASP A O 1
ATOM 1418 N N . GLY A 1 183 ? 41.618 7.171 -22.729 1.00 79.88 183 GLY A N 1
ATOM 1419 C CA . GLY A 1 183 ? 41.608 8.043 -23.910 1.00 79.88 183 GLY A CA 1
ATOM 1420 C C . GLY A 1 183 ? 42.946 8.716 -24.243 1.00 79.88 183 GLY A C 1
ATOM 1421 O O . GLY A 1 183 ? 43.099 9.224 -25.353 1.00 79.88 183 GLY A O 1
ATOM 1422 N N . GLU A 1 184 ? 43.942 8.671 -23.353 1.00 84.94 184 GLU A N 1
ATOM 1423 C CA . GLU A 1 184 ? 45.278 9.234 -23.590 1.00 84.94 184 GLU A CA 1
ATOM 1424 C C . GLU A 1 184 ? 46.265 8.169 -24.078 1.00 84.94 184 GLU A C 1
ATOM 1426 O O . GLU A 1 184 ? 46.433 7.129 -23.445 1.00 84.94 184 GLU A O 1
ATOM 1431 N N . ILE A 1 185 ? 46.968 8.435 -25.182 1.00 87.06 185 ILE A N 1
ATOM 1432 C CA . ILE A 1 185 ? 48.037 7.551 -25.670 1.00 87.06 185 ILE A CA 1
ATOM 1433 C C . ILE A 1 185 ? 49.301 7.796 -24.846 1.00 87.06 185 ILE A C 1
ATOM 1435 O O . ILE A 1 185 ? 49.801 8.919 -24.786 1.00 87.06 185 ILE A O 1
ATOM 1439 N N . ARG A 1 186 ? 49.838 6.731 -24.259 1.00 87.25 186 ARG A N 1
ATOM 1440 C CA . ARG A 1 186 ? 51.068 6.711 -23.467 1.00 87.25 186 ARG A CA 1
ATOM 1441 C C . ARG A 1 186 ? 52.040 5.677 -24.022 1.00 87.25 186 ARG A C 1
ATOM 1443 O O . ARG A 1 186 ? 51.632 4.710 -24.672 1.00 87.25 186 ARG A O 1
ATOM 1450 N N . ASP A 1 187 ? 53.326 5.905 -23.789 1.00 85.75 187 ASP A N 1
ATOM 1451 C CA . ASP A 1 187 ? 54.365 4.939 -24.132 1.00 85.75 187 ASP A CA 1
ATOM 1452 C C . ASP A 1 187 ? 54.468 3.874 -23.029 1.00 85.75 187 ASP A C 1
ATOM 1454 O O . ASP A 1 187 ? 54.440 4.192 -21.840 1.00 85.75 187 ASP A O 1
ATOM 1458 N N . LEU A 1 188 ? 54.574 2.601 -23.412 1.00 85.44 188 LEU A N 1
ATOM 1459 C CA . LEU A 1 188 ? 54.764 1.478 -22.484 1.00 85.44 188 LEU A CA 1
ATOM 1460 C C . LEU A 1 188 ? 56.173 1.482 -21.856 1.00 85.44 188 LEU A C 1
ATOM 1462 O O . LEU A 1 188 ? 56.451 0.714 -20.927 1.00 85.44 188 LEU A O 1
ATOM 1466 N N . SER A 1 189 ? 57.085 2.337 -22.336 1.00 80.75 189 SER A N 1
ATOM 1467 C CA . SER A 1 189 ? 58.341 2.626 -21.642 1.00 80.75 189 SER A CA 1
ATOM 1468 C C . SER A 1 189 ? 58.159 3.444 -20.363 1.00 80.75 189 SER A C 1
ATOM 1470 O O . SER A 1 189 ? 59.015 3.351 -19.482 1.00 80.75 189 SER A O 1
ATOM 1472 N N . ASP A 1 190 ? 57.072 4.211 -20.249 1.00 80.81 190 ASP A N 1
ATOM 1473 C CA . ASP A 1 190 ? 56.836 5.135 -19.140 1.00 80.81 190 ASP A CA 1
ATOM 1474 C C . ASP A 1 190 ? 56.227 4.424 -17.918 1.00 80.81 190 ASP A C 1
ATOM 1476 O O . ASP A 1 190 ? 55.530 3.413 -18.026 1.00 80.81 190 ASP A O 1
ATOM 1480 N N . GLU A 1 191 ? 56.460 4.959 -16.715 1.00 78.50 191 GLU A N 1
ATOM 1481 C CA . GLU A 1 191 ? 55.871 4.403 -15.491 1.00 78.50 191 GLU A CA 1
ATOM 1482 C C . GLU A 1 191 ? 54.384 4.799 -15.371 1.00 78.50 191 GLU A C 1
ATOM 1484 O O . GLU A 1 191 ? 54.035 5.859 -14.847 1.00 78.50 191 GLU A O 1
ATOM 1489 N N . ILE A 1 192 ? 53.480 3.935 -15.845 1.00 84.06 192 ILE A N 1
ATOM 1490 C CA . ILE A 1 192 ? 52.027 4.161 -15.786 1.00 84.06 192 ILE A CA 1
ATOM 1491 C C . ILE A 1 192 ? 51.474 3.695 -14.427 1.00 84.06 192 ILE A C 1
ATOM 1493 O O . ILE A 1 192 ? 51.346 2.501 -14.157 1.00 84.06 192 ILE A O 1
ATOM 1497 N N . LYS A 1 193 ? 51.110 4.645 -13.556 1.00 82.38 193 LYS A N 1
ATOM 1498 C CA . LYS A 1 193 ? 50.459 4.375 -12.259 1.00 82.38 193 LYS A CA 1
ATOM 1499 C C . LYS A 1 193 ? 48.958 4.660 -12.321 1.00 82.38 193 LYS A C 1
ATOM 1501 O O . LYS A 1 193 ? 48.555 5.806 -12.511 1.00 82.38 193 LYS A O 1
ATOM 1506 N N . LEU A 1 194 ? 48.145 3.626 -12.104 1.00 86.25 194 LEU A N 1
ATOM 1507 C CA . LEU A 1 194 ? 46.680 3.707 -12.060 1.00 86.25 194 LEU A CA 1
ATOM 1508 C C . LEU A 1 194 ? 46.135 3.547 -10.639 1.00 86.25 194 LEU A C 1
ATOM 1510 O O . LEU A 1 194 ? 46.778 2.963 -9.767 1.00 86.25 194 LEU A O 1
ATOM 1514 N N . ASN A 1 195 ? 44.944 4.093 -10.386 1.00 80.50 195 ASN A N 1
ATOM 1515 C CA . ASN A 1 195 ? 44.334 4.081 -9.062 1.00 80.50 195 ASN A CA 1
ATOM 1516 C C . ASN A 1 195 ? 43.413 2.869 -8.902 1.00 80.50 195 ASN A C 1
ATOM 1518 O O . ASN A 1 195 ? 42.346 2.801 -9.505 1.00 80.50 195 ASN A O 1
ATOM 1522 N N . LYS A 1 196 ? 43.741 1.979 -7.960 1.00 85.44 196 LYS A N 1
ATOM 1523 C CA . LYS A 1 196 ? 42.973 0.760 -7.658 1.00 85.44 196 LYS A CA 1
ATOM 1524 C C . LYS A 1 196 ? 41.466 0.966 -7.421 1.00 85.44 196 LYS A C 1
ATOM 1526 O O . LYS A 1 196 ? 40.685 0.032 -7.589 1.00 85.44 196 LYS A O 1
ATOM 1531 N N . LYS A 1 197 ? 41.029 2.151 -6.975 1.00 72.06 197 LYS A N 1
ATOM 1532 C CA . LYS A 1 197 ? 39.616 2.436 -6.653 1.00 72.06 197 LYS A CA 1
ATOM 1533 C C . LYS A 1 197 ? 38.815 3.005 -7.832 1.00 72.06 197 LYS A C 1
ATOM 1535 O O . LYS A 1 197 ? 37.581 3.034 -7.746 1.00 72.06 197 LYS A O 1
ATOM 1540 N N . VAL A 1 198 ? 39.488 3.445 -8.894 1.00 80.50 198 VAL A N 1
ATOM 1541 C CA . VAL A 1 198 ? 38.902 4.107 -10.069 1.00 80.50 198 VAL A CA 1
ATOM 1542 C C . VAL A 1 198 ? 38.768 3.099 -11.212 1.00 80.50 198 VAL A C 1
ATOM 1544 O O . VAL A 1 198 ? 39.487 2.106 -11.255 1.00 80.50 198 VAL A O 1
ATOM 1547 N N . LYS A 1 199 ? 37.768 3.293 -12.078 1.00 73.50 199 LYS A N 1
ATOM 1548 C CA . LYS A 1 199 ? 37.588 2.472 -13.281 1.00 73.50 199 LYS A CA 1
ATOM 1549 C C . LYS A 1 199 ? 38.497 3.006 -14.382 1.00 73.50 199 LYS A C 1
ATOM 1551 O O . LYS A 1 199 ? 38.474 4.208 -14.615 1.00 73.50 199 LYS A O 1
ATOM 1556 N N . HIS A 1 200 ? 39.214 2.112 -15.047 1.00 81.94 200 HIS A N 1
ATOM 1557 C CA . HIS A 1 200 ? 40.135 2.433 -16.129 1.00 81.94 200 HIS A CA 1
ATOM 1558 C C . HIS A 1 200 ? 39.750 1.673 -17.405 1.00 81.94 200 HIS A C 1
ATOM 1560 O O . HIS A 1 200 ? 39.167 0.584 -17.328 1.00 81.94 200 HIS A O 1
ATOM 1566 N N . SER A 1 201 ? 40.054 2.256 -18.565 1.00 81.75 201 SER A N 1
ATOM 1567 C CA . SER A 1 201 ? 40.010 1.586 -19.876 1.00 81.75 201 SER A CA 1
ATOM 1568 C C . SER A 1 201 ? 41.412 1.589 -20.483 1.00 81.75 201 SER A C 1
ATOM 1570 O O . SER A 1 201 ? 42.101 2.606 -20.413 1.00 81.75 201 SER A O 1
ATOM 1572 N N . ILE A 1 202 ? 41.861 0.433 -20.969 1.00 87.06 202 ILE A N 1
ATOM 1573 C CA . ILE A 1 202 ? 43.224 0.187 -21.445 1.00 87.06 202 ILE A CA 1
ATOM 1574 C C . ILE A 1 202 ? 43.126 -0.510 -22.800 1.00 87.06 202 ILE A C 1
ATOM 1576 O O . ILE A 1 202 ? 42.634 -1.638 -22.883 1.00 87.06 202 ILE A O 1
ATOM 1580 N N . GLU A 1 203 ? 43.626 0.143 -23.846 1.00 89.88 203 GLU A N 1
ATOM 1581 C CA . GLU A 1 203 ? 43.652 -0.385 -25.209 1.00 89.88 203 GLU A CA 1
ATOM 1582 C C . GLU A 1 203 ? 45.068 -0.317 -25.796 1.00 89.88 203 GLU A C 1
ATOM 1584 O O . GLU A 1 203 ? 45.672 0.750 -25.862 1.00 89.88 203 GLU A O 1
ATOM 1589 N N . VAL A 1 204 ? 45.632 -1.436 -26.245 1.00 91.62 204 VAL A N 1
ATOM 1590 C CA . VAL A 1 204 ? 46.963 -1.462 -26.875 1.00 91.62 204 VAL A CA 1
ATOM 1591 C C . VAL A 1 204 ? 46.873 -0.982 -28.318 1.00 91.62 204 VAL A C 1
ATOM 1593 O O . VAL A 1 204 ? 45.964 -1.368 -29.047 1.00 91.62 204 VAL A O 1
ATOM 1596 N N . VAL A 1 205 ? 47.820 -0.145 -28.750 1.00 92.06 205 VAL A N 1
ATOM 1597 C CA . VAL A 1 205 ? 47.876 0.339 -30.136 1.00 92.06 205 VAL A CA 1
ATOM 1598 C C . VAL A 1 205 ? 48.623 -0.677 -30.996 1.00 92.06 205 VAL A C 1
ATOM 1600 O O . VAL A 1 205 ? 49.838 -0.811 -30.864 1.00 92.06 205 VAL A O 1
ATOM 1603 N N . VAL A 1 206 ? 47.902 -1.360 -31.888 1.00 90.50 206 VAL A N 1
ATOM 1604 C CA . VAL A 1 206 ? 48.447 -2.424 -32.746 1.00 90.50 206 VAL A CA 1
ATOM 1605 C C . VAL A 1 206 ? 49.055 -1.844 -34.020 1.00 90.50 206 VAL A C 1
ATOM 1607 O O . VAL A 1 206 ? 50.229 -2.067 -34.293 1.00 90.50 206 VAL A O 1
ATOM 1610 N N . ASP A 1 207 ? 48.302 -1.025 -34.761 1.00 89.62 207 ASP A N 1
ATOM 1611 C CA . ASP A 1 207 ? 48.828 -0.318 -35.935 1.00 89.62 207 ASP A CA 1
ATOM 1612 C C . ASP A 1 207 ? 48.145 1.048 -36.133 1.00 89.62 207 ASP A C 1
ATOM 1614 O O . ASP A 1 207 ? 47.082 1.346 -35.580 1.00 89.62 207 ASP A O 1
ATOM 1618 N N . ARG A 1 208 ? 48.781 1.915 -36.922 1.00 89.44 208 ARG A N 1
ATOM 1619 C CA . ARG A 1 208 ? 48.267 3.219 -37.346 1.00 89.44 208 ARG A CA 1
ATOM 1620 C C . ARG A 1 208 ? 48.378 3.302 -38.859 1.00 89.44 208 ARG A C 1
ATOM 1622 O O . ARG A 1 208 ? 49.480 3.375 -39.405 1.00 89.44 208 ARG A O 1
ATOM 1629 N N . LEU A 1 209 ? 47.232 3.322 -39.522 1.00 88.50 209 LEU A N 1
ATOM 1630 C CA . LEU A 1 209 ? 47.122 3.213 -40.969 1.00 88.50 209 LEU A CA 1
ATOM 1631 C C . LEU A 1 209 ? 46.440 4.454 -41.554 1.00 88.50 209 LEU A C 1
ATOM 1633 O O . LEU A 1 209 ? 45.744 5.206 -40.868 1.00 88.50 209 LEU A O 1
ATOM 1637 N N . ALA A 1 210 ? 46.675 4.688 -42.840 1.00 86.06 210 ALA A N 1
ATOM 1638 C CA . ALA A 1 210 ? 46.007 5.723 -43.614 1.00 86.06 210 ALA A CA 1
ATOM 1639 C C . ALA A 1 210 ? 45.451 5.090 -44.886 1.00 86.06 210 ALA A C 1
ATOM 1641 O O . ALA A 1 210 ? 46.162 4.339 -45.552 1.00 86.06 210 ALA A O 1
ATOM 1642 N N . MET A 1 211 ? 44.194 5.385 -45.211 1.00 86.00 211 MET A N 1
ATOM 1643 C CA . MET A 1 211 ? 43.550 4.837 -46.398 1.00 86.00 211 MET A CA 1
ATOM 1644 C C . MET A 1 211 ? 44.260 5.357 -47.665 1.00 86.00 211 MET A C 1
ATOM 1646 O O . MET A 1 211 ? 44.382 6.581 -47.802 1.00 86.00 211 MET A O 1
ATOM 1650 N N . PRO A 1 212 ? 44.724 4.484 -48.583 1.00 81.25 212 PRO A N 1
ATOM 1651 C CA . PRO A 1 212 ? 45.397 4.892 -49.820 1.00 81.25 212 PRO A CA 1
ATOM 1652 C C . PRO A 1 212 ? 44.537 5.814 -50.702 1.00 81.25 212 PRO A C 1
ATOM 1654 O O . PRO A 1 212 ? 43.310 5.842 -50.577 1.00 81.25 212 PRO A O 1
ATOM 1657 N N . ALA A 1 213 ? 45.177 6.575 -51.598 1.00 71.56 213 ALA A N 1
ATOM 1658 C CA . ALA A 1 213 ? 44.495 7.466 -52.541 1.00 71.56 213 ALA A CA 1
ATOM 1659 C C . ALA A 1 213 ? 43.614 6.681 -53.538 1.00 71.56 213 ALA A C 1
ATOM 1661 O O . ALA A 1 213 ? 43.897 5.529 -53.861 1.00 71.56 213 ALA A O 1
ATOM 1662 N N . ALA A 1 214 ? 42.539 7.303 -54.039 1.00 58.44 214 ALA A N 1
ATOM 1663 C CA . ALA A 1 214 ? 41.567 6.641 -54.919 1.00 58.44 214 ALA A CA 1
ATOM 1664 C C . ALA A 1 214 ? 42.190 6.104 -56.227 1.00 58.44 214 ALA A C 1
ATOM 1666 O O . ALA A 1 214 ? 41.808 5.029 -56.682 1.00 58.44 214 ALA A O 1
ATOM 1667 N N . GLU A 1 215 ? 43.212 6.781 -56.763 1.00 56.88 215 GLU A N 1
ATOM 1668 C CA . GLU A 1 215 ? 43.950 6.388 -57.979 1.00 56.88 215 GLU A CA 1
ATOM 1669 C C . GLU A 1 215 ? 44.650 5.018 -57.852 1.00 56.88 215 GLU A C 1
ATOM 1671 O O . GLU A 1 215 ? 44.875 4.325 -58.844 1.00 56.88 215 GLU A O 1
ATOM 1676 N N . THR A 1 216 ? 44.958 4.577 -56.627 1.00 57.34 216 THR A N 1
ATOM 1677 C CA . THR A 1 216 ? 45.581 3.274 -56.353 1.00 57.34 216 THR A CA 1
ATOM 1678 C C . THR A 1 216 ? 44.572 2.113 -56.430 1.00 57.34 216 THR A C 1
ATOM 1680 O O . THR A 1 216 ? 44.987 0.962 -56.563 1.00 57.34 216 THR A O 1
ATOM 1683 N N . ARG A 1 217 ? 43.253 2.389 -56.384 1.00 54.53 217 ARG A N 1
ATOM 1684 C CA . ARG A 1 217 ? 42.173 1.376 -56.447 1.00 54.53 217 ARG A CA 1
ATOM 1685 C C . ARG A 1 217 ? 41.815 0.946 -57.879 1.00 54.53 217 ARG A C 1
ATOM 1687 O O . ARG A 1 217 ? 41.380 -0.186 -58.070 1.00 54.53 217 ARG A O 1
ATOM 1694 N N . GLU A 1 218 ? 42.012 1.808 -58.881 1.00 45.12 218 GLU A N 1
ATOM 1695 C CA . GLU A 1 218 ? 41.516 1.608 -60.261 1.00 45.12 218 GLU A CA 1
ATOM 1696 C C . GLU A 1 218 ? 42.433 0.768 -61.174 1.00 45.12 218 GLU A C 1
ATOM 1698 O O . GLU A 1 218 ? 42.018 0.340 -62.247 1.00 45.12 218 GLU A O 1
ATOM 1703 N N . ARG A 1 219 ? 43.657 0.421 -60.752 1.00 50.75 219 ARG A N 1
ATOM 1704 C CA . ARG A 1 219 ? 44.606 -0.375 -61.568 1.00 50.75 219 ARG A CA 1
ATOM 1705 C C . ARG A 1 219 ? 44.231 -1.858 -61.783 1.00 50.75 219 ARG A C 1
ATOM 1707 O O . ARG A 1 219 ? 45.050 -2.605 -62.313 1.00 50.75 219 ARG A O 1
ATOM 1714 N N . LYS A 1 220 ? 43.031 -2.311 -61.393 1.00 47.09 220 LYS A N 1
ATOM 1715 C CA . LYS A 1 220 ? 42.608 -3.728 -61.467 1.00 47.09 220 LYS A CA 1
ATOM 1716 C C . LYS A 1 220 ? 41.704 -4.106 -62.650 1.00 47.09 220 LYS A C 1
ATOM 1718 O O . LYS A 1 220 ? 41.326 -5.271 -62.741 1.00 47.09 220 LYS A O 1
ATOM 1723 N N . SER A 1 221 ? 41.380 -3.206 -63.579 1.00 43.38 221 SER A N 1
ATOM 1724 C CA . SER A 1 221 ? 40.447 -3.538 -64.669 1.00 43.38 221 SER A CA 1
ATOM 1725 C C . SER A 1 221 ? 40.843 -2.966 -66.029 1.00 43.38 221 SER A C 1
ATOM 1727 O O . SER A 1 221 ? 40.214 -2.031 -66.496 1.00 43.38 221 SER A O 1
ATOM 1729 N N . GLU A 1 222 ? 41.840 -3.560 -66.686 1.00 39.81 222 GLU A N 1
ATOM 1730 C CA . GLU A 1 222 ? 41.916 -3.642 -68.154 1.00 39.81 222 GLU A CA 1
ATOM 1731 C C . GLU A 1 222 ? 42.881 -4.787 -68.524 1.00 39.81 222 GLU A C 1
ATOM 1733 O O . GLU A 1 222 ? 43.993 -4.874 -68.008 1.00 39.81 222 GLU A O 1
ATOM 1738 N N . GLY A 1 223 ? 42.382 -5.762 -69.292 1.00 39.19 223 GLY A N 1
ATOM 1739 C CA . GLY A 1 223 ? 42.930 -7.122 -69.374 1.00 39.19 223 GLY A CA 1
ATOM 1740 C C . GLY A 1 223 ? 43.965 -7.392 -70.471 1.00 39.19 223 GLY A C 1
ATOM 1741 O O . GLY A 1 223 ? 44.341 -6.516 -71.240 1.00 39.19 223 GLY A O 1
ATOM 1742 N N . GLY A 1 224 ? 44.365 -8.665 -70.580 1.00 37.00 224 GLY A N 1
ATOM 1743 C CA . GLY A 1 224 ? 45.084 -9.190 -71.745 1.00 37.00 224 GLY A CA 1
ATOM 1744 C C . GLY A 1 224 ? 46.069 -10.313 -71.423 1.00 37.00 224 GLY A C 1
ATOM 1745 O O . GLY A 1 224 ? 47.055 -10.111 -70.731 1.00 37.00 224 GLY A O 1
ATOM 1746 N N . SER A 1 225 ? 45.798 -11.502 -71.956 1.00 42.34 225 SER A N 1
ATOM 1747 C CA . SER A 1 225 ? 46.605 -12.726 -71.901 1.00 42.34 225 SER A CA 1
ATOM 1748 C C . SER A 1 225 ? 48.088 -12.545 -72.268 1.00 42.34 225 SER A C 1
ATOM 1750 O O . SER A 1 225 ? 48.397 -12.071 -73.361 1.00 42.34 225 SER A O 1
ATOM 1752 N N . GLY A 1 226 ? 48.993 -13.057 -71.430 1.00 35.75 226 GLY A N 1
ATOM 1753 C CA . GLY A 1 226 ? 50.406 -13.242 -71.771 1.00 35.75 226 GLY A CA 1
ATOM 1754 C C . GLY A 1 226 ? 51.231 -13.709 -70.573 1.00 35.75 226 GLY A C 1
ATOM 1755 O O . GLY A 1 226 ? 51.371 -12.988 -69.594 1.00 35.75 226 GLY A O 1
ATOM 1756 N N . PHE A 1 227 ? 51.767 -14.928 -70.641 1.00 43.03 227 PHE A N 1
ATOM 1757 C CA . PHE A 1 227 ? 52.688 -15.485 -69.649 1.00 43.03 227 PHE A CA 1
ATOM 1758 C C . PHE A 1 227 ? 53.957 -14.624 -69.518 1.00 43.03 227 PHE A C 1
ATOM 1760 O O . PHE A 1 227 ? 54.776 -14.606 -70.432 1.00 43.03 227 PHE A O 1
ATOM 1767 N N . ALA A 1 228 ? 54.156 -13.995 -68.358 1.00 37.41 228 ALA A N 1
ATOM 1768 C CA . ALA A 1 228 ? 55.466 -13.761 -67.747 1.00 37.41 228 ALA A CA 1
ATOM 1769 C C . ALA A 1 228 ? 55.273 -13.410 -66.263 1.00 37.41 228 ALA A C 1
ATOM 1771 O O . ALA A 1 228 ? 54.585 -12.453 -65.916 1.00 37.41 228 ALA A O 1
ATOM 1772 N N . GLN A 1 229 ? 55.864 -14.224 -65.390 1.00 46.12 229 GLN A N 1
ATOM 1773 C CA . GLN A 1 229 ? 55.908 -14.016 -63.947 1.00 46.12 229 GLN A CA 1
ATOM 1774 C C . GLN A 1 229 ? 56.565 -12.673 -63.616 1.00 46.12 229 GLN A C 1
ATOM 1776 O O . GLN A 1 229 ? 57.697 -12.436 -64.017 1.00 46.12 229 GLN A O 1
ATOM 1781 N N . ASN A 1 230 ? 55.879 -11.853 -62.821 1.00 39.47 230 ASN A N 1
ATOM 1782 C CA . ASN A 1 230 ? 56.489 -10.903 -61.898 1.00 39.47 230 ASN A CA 1
ATOM 1783 C C . ASN A 1 230 ? 55.558 -10.760 -60.687 1.00 39.47 230 ASN A C 1
ATOM 1785 O O . ASN A 1 230 ? 54.493 -10.154 -60.768 1.00 39.47 230 ASN A O 1
ATOM 1789 N N . ASN A 1 231 ? 55.971 -11.355 -59.565 1.00 46.34 231 ASN A N 1
ATOM 1790 C CA . ASN A 1 231 ? 55.382 -11.141 -58.246 1.00 46.34 231 ASN A CA 1
ATOM 1791 C C . ASN A 1 231 ? 55.713 -9.716 -57.783 1.00 46.34 231 ASN A C 1
ATOM 1793 O O . ASN A 1 231 ? 56.702 -9.487 -57.094 1.00 46.34 231 ASN A O 1
ATOM 1797 N N . ALA A 1 232 ? 54.879 -8.760 -58.163 1.00 42.62 232 ALA A N 1
ATOM 1798 C CA . ALA A 1 232 ? 54.721 -7.512 -57.438 1.00 42.62 232 ALA A CA 1
ATOM 1799 C C . ALA A 1 232 ? 53.214 -7.297 -57.304 1.00 42.62 232 ALA A C 1
ATOM 1801 O O . ALA A 1 232 ? 52.564 -6.802 -58.224 1.00 42.62 232 ALA A O 1
ATOM 1802 N N . GLY A 1 233 ? 52.652 -7.770 -56.186 1.00 52.09 233 GLY A N 1
ATOM 1803 C CA . GLY A 1 233 ? 51.275 -7.452 -55.815 1.00 52.09 233 GLY A CA 1
ATOM 1804 C C . GLY A 1 233 ? 51.091 -5.939 -55.856 1.00 52.09 233 GLY A C 1
ATOM 1805 O O . GLY A 1 233 ? 52.025 -5.190 -55.556 1.00 52.09 233 GLY A O 1
ATOM 1806 N N . SER A 1 234 ? 49.917 -5.483 -56.285 1.00 66.88 234 SER A N 1
ATOM 1807 C CA . SER A 1 234 ? 49.652 -4.048 -56.348 1.00 66.88 234 SER A CA 1
ATOM 1808 C C . SER A 1 234 ? 49.874 -3.421 -54.963 1.00 66.88 234 SER A C 1
ATOM 1810 O O . SER A 1 234 ? 49.679 -4.082 -53.944 1.00 66.88 234 SER A O 1
ATOM 1812 N N . GLU A 1 235 ? 50.275 -2.150 -54.891 1.00 68.19 235 GLU A N 1
ATOM 1813 C CA . GLU A 1 235 ? 50.444 -1.418 -53.619 1.00 68.19 235 GLU A CA 1
ATOM 1814 C C . GLU A 1 235 ? 49.192 -1.514 -52.716 1.00 68.19 235 GLU A C 1
ATOM 1816 O O . GLU A 1 235 ? 49.280 -1.521 -51.488 1.00 68.19 235 GLU A O 1
ATOM 1821 N N . TRP A 1 236 ? 48.025 -1.697 -53.339 1.00 75.50 236 TRP A N 1
ATOM 1822 C CA . TRP A 1 236 ? 46.760 -2.006 -52.689 1.00 75.50 236 TRP A CA 1
ATOM 1823 C C . TRP A 1 236 ? 46.727 -3.397 -52.029 1.00 75.50 236 TRP A C 1
ATOM 1825 O O . TRP A 1 236 ? 46.306 -3.510 -50.882 1.00 75.50 236 TRP A O 1
ATOM 1835 N N . ASP A 1 237 ? 47.205 -4.449 -52.700 1.00 74.75 237 ASP A N 1
ATOM 1836 C CA . ASP A 1 237 ? 47.242 -5.813 -52.142 1.00 74.75 237 ASP A CA 1
ATOM 1837 C C . ASP A 1 237 ? 48.194 -5.899 -50.934 1.00 74.75 237 ASP A C 1
ATOM 1839 O O . ASP A 1 237 ? 47.889 -6.562 -49.940 1.00 74.75 237 ASP A O 1
ATOM 1843 N N . ALA A 1 238 ? 49.309 -5.162 -50.967 1.00 77.56 238 ALA A N 1
ATOM 1844 C CA . ALA A 1 238 ? 50.220 -5.038 -49.827 1.00 77.56 238 ALA A CA 1
ATOM 1845 C C . ALA A 1 238 ? 49.571 -4.302 -48.636 1.00 77.56 238 ALA A C 1
ATOM 1847 O O . ALA A 1 238 ? 49.746 -4.710 -47.486 1.00 77.56 238 ALA A O 1
ATOM 1848 N N . PHE A 1 239 ? 48.785 -3.249 -48.897 1.00 85.94 239 PHE A N 1
ATOM 1849 C CA . PHE A 1 239 ? 48.023 -2.543 -47.861 1.00 85.94 239 PHE A CA 1
ATOM 1850 C C . PHE A 1 239 ? 46.937 -3.427 -47.234 1.00 85.94 239 PHE A C 1
ATOM 1852 O O . PHE A 1 239 ? 46.828 -3.473 -46.010 1.00 85.94 239 PHE A O 1
ATOM 1859 N N . VAL A 1 240 ? 46.163 -4.153 -48.050 1.00 83.31 240 VAL A N 1
ATOM 1860 C CA . VAL A 1 240 ? 45.118 -5.073 -47.568 1.00 83.31 240 VAL A CA 1
ATOM 1861 C C . VAL A 1 240 ? 45.726 -6.189 -46.717 1.00 83.31 240 VAL A C 1
ATOM 1863 O O . VAL A 1 240 ? 45.184 -6.495 -45.658 1.00 83.31 240 VAL A O 1
ATOM 1866 N N . THR A 1 241 ? 46.878 -6.736 -47.117 1.00 84.06 241 THR A N 1
ATOM 1867 C CA . THR A 1 241 ? 47.600 -7.756 -46.332 1.00 84.06 241 THR A CA 1
ATOM 1868 C C . THR A 1 241 ? 47.999 -7.208 -44.960 1.00 84.06 241 THR A C 1
ATOM 1870 O O . THR A 1 241 ? 47.631 -7.781 -43.941 1.00 84.06 241 THR A O 1
ATOM 1873 N N . ARG A 1 242 ? 48.629 -6.025 -44.908 1.00 87.56 242 ARG A N 1
ATOM 1874 C CA . ARG A 1 242 ? 49.017 -5.380 -43.640 1.00 87.56 242 ARG A CA 1
ATOM 1875 C C . ARG A 1 242 ? 47.819 -5.063 -42.739 1.00 87.56 242 ARG A C 1
ATOM 1877 O O . ARG A 1 242 ? 47.910 -5.214 -41.521 1.00 87.56 242 ARG A O 1
ATOM 1884 N N . LEU A 1 243 ? 46.718 -4.586 -43.320 1.00 88.00 243 LEU A N 1
ATOM 1885 C CA . LEU A 1 243 ? 45.481 -4.314 -42.587 1.00 88.00 243 LEU A CA 1
ATOM 1886 C C . LEU A 1 243 ? 44.898 -5.604 -41.999 1.00 88.00 243 LEU A C 1
ATOM 1888 O O . LEU A 1 243 ? 44.469 -5.595 -40.850 1.00 88.00 243 LEU A O 1
ATOM 1892 N N . THR A 1 244 ? 44.920 -6.696 -42.764 1.00 87.00 244 THR A N 1
ATOM 1893 C CA . THR A 1 244 ? 44.447 -8.015 -42.324 1.00 87.00 244 THR A CA 1
ATOM 1894 C C . THR A 1 244 ? 45.304 -8.547 -41.178 1.00 87.00 244 THR A C 1
ATOM 1896 O O . THR A 1 244 ? 44.757 -8.832 -40.117 1.00 87.00 244 THR A O 1
ATOM 1899 N N . ASP A 1 245 ? 46.634 -8.539 -41.319 1.00 87.62 245 ASP A N 1
ATOM 1900 C CA . ASP A 1 245 ? 47.569 -8.968 -40.266 1.00 87.62 245 ASP A CA 1
ATOM 1901 C C . ASP A 1 245 ? 47.387 -8.156 -38.972 1.00 87.62 245 ASP A C 1
ATOM 1903 O O . ASP A 1 245 ? 47.355 -8.700 -37.867 1.00 87.62 245 ASP A O 1
ATOM 1907 N N . SER A 1 246 ? 47.221 -6.835 -39.103 1.00 90.62 246 SER A N 1
ATOM 1908 C CA . SER A 1 246 ? 47.001 -5.944 -37.958 1.00 90.62 246 SER A CA 1
ATOM 1909 C C . SER A 1 246 ? 45.651 -6.195 -37.288 1.00 90.62 246 SER A C 1
ATOM 1911 O O . SER A 1 246 ? 45.539 -6.079 -36.068 1.00 90.62 246 SER A O 1
ATOM 1913 N N . MET A 1 247 ? 44.623 -6.535 -38.071 1.00 86.94 247 MET A N 1
ATOM 1914 C CA . MET A 1 247 ? 43.300 -6.880 -37.559 1.00 86.94 247 MET A CA 1
ATOM 1915 C C . MET A 1 247 ? 43.340 -8.216 -36.808 1.00 86.94 247 MET A C 1
ATOM 1917 O O . MET A 1 247 ? 42.859 -8.285 -35.681 1.00 86.94 247 MET A O 1
ATOM 1921 N N . GLU A 1 248 ? 43.977 -9.246 -37.370 1.00 87.06 248 GLU A N 1
ATOM 1922 C CA . GLU A 1 248 ? 44.151 -10.552 -36.719 1.00 87.06 248 GLU A CA 1
ATOM 1923 C C . GLU A 1 248 ? 44.985 -10.451 -35.436 1.00 87.06 248 GLU A C 1
ATOM 1925 O O . GLU A 1 248 ? 44.623 -11.024 -34.407 1.00 87.06 248 GLU A O 1
ATOM 1930 N N . GLN A 1 249 ? 46.073 -9.672 -35.450 1.00 87.88 249 GLN A N 1
ATOM 1931 C CA . GLN A 1 249 ? 46.876 -9.429 -34.253 1.00 87.88 249 GLN A CA 1
ATOM 1932 C C . GLN A 1 249 ? 46.065 -8.704 -33.172 1.00 87.88 249 GLN A C 1
ATOM 1934 O O . GLN A 1 249 ? 46.165 -9.058 -31.996 1.00 87.88 249 GLN A O 1
ATOM 1939 N N . ALA A 1 250 ? 45.252 -7.715 -33.553 1.00 87.12 250 ALA A N 1
ATOM 1940 C CA . ALA A 1 250 ? 44.410 -6.993 -32.610 1.00 87.12 250 ALA A CA 1
ATOM 1941 C C . ALA A 1 250 ? 43.301 -7.866 -32.018 1.00 87.12 250 ALA A C 1
ATOM 1943 O O . ALA A 1 250 ? 43.076 -7.796 -30.814 1.00 87.12 250 ALA A O 1
ATOM 1944 N N . LEU A 1 251 ? 42.672 -8.722 -32.826 1.00 84.81 251 LEU A N 1
ATOM 1945 C CA . LEU A 1 251 ? 41.677 -9.688 -32.363 1.00 84.81 251 LEU A CA 1
ATOM 1946 C C . LEU A 1 251 ? 42.298 -10.726 -31.424 1.00 84.81 251 LEU A C 1
ATOM 1948 O O . LEU A 1 251 ? 41.735 -11.002 -30.371 1.00 84.81 251 LEU A O 1
ATOM 1952 N N . ARG A 1 252 ? 43.495 -11.241 -31.729 1.00 86.00 252 ARG A N 1
ATOM 1953 C CA . ARG A 1 252 ? 44.198 -12.191 -30.851 1.00 86.00 252 ARG A CA 1
ATOM 1954 C C . ARG A 1 252 ? 44.529 -11.587 -29.484 1.00 86.00 252 ARG A C 1
ATOM 1956 O O . ARG A 1 252 ? 44.378 -12.260 -28.472 1.00 86.00 252 ARG A O 1
ATOM 1963 N N . VAL A 1 253 ? 44.999 -10.340 -29.461 1.00 84.56 253 VAL A N 1
ATOM 1964 C CA . VAL A 1 253 ? 45.417 -9.646 -28.228 1.00 84.56 253 VAL A CA 1
ATOM 1965 C C . VAL A 1 253 ? 44.221 -9.102 -27.448 1.00 84.56 253 VAL A C 1
ATOM 1967 O O . VAL A 1 253 ? 44.230 -9.114 -26.225 1.00 84.56 253 VAL A O 1
ATOM 1970 N N . GLY A 1 254 ? 43.174 -8.650 -28.137 1.00 77.88 254 GLY A N 1
ATOM 1971 C CA . GLY A 1 254 ? 41.939 -8.132 -27.546 1.00 77.88 254 GLY A CA 1
ATOM 1972 C C . GLY A 1 254 ? 40.871 -9.193 -27.275 1.00 77.88 254 GLY A C 1
ATOM 1973 O O . GLY A 1 254 ? 39.695 -8.836 -27.227 1.00 77.88 254 GLY A O 1
ATOM 1974 N N . GLU A 1 255 ? 41.252 -10.473 -27.174 1.00 78.31 255 GLU A N 1
ATOM 1975 C CA . GLU A 1 255 ? 40.356 -11.618 -26.922 1.00 78.31 255 GLU A CA 1
ATOM 1976 C C . GLU A 1 255 ? 39.103 -11.629 -27.830 1.00 78.31 255 GLU A C 1
ATOM 1978 O O . GLU A 1 255 ? 37.965 -11.721 -27.374 1.00 78.31 255 GLU A O 1
ATOM 1983 N N . GLY A 1 256 ? 39.300 -11.489 -29.143 1.00 73.25 256 GLY A N 1
ATOM 1984 C CA . GLY A 1 256 ? 38.234 -11.486 -30.151 1.00 73.25 256 GLY A CA 1
ATOM 1985 C C . GLY A 1 256 ? 37.537 -10.133 -30.334 1.00 73.25 256 GLY A C 1
ATOM 1986 O O . GLY A 1 256 ? 36.470 -10.071 -30.948 1.00 73.25 256 GLY A O 1
ATOM 1987 N N . SER A 1 257 ? 38.101 -9.039 -29.811 1.00 77.75 257 SER A N 1
ATOM 1988 C CA . SER A 1 257 ? 37.597 -7.670 -29.992 1.00 77.75 257 SER A CA 1
ATOM 1989 C C . SER A 1 257 ? 38.677 -6.715 -30.499 1.00 77.75 257 SER A C 1
ATOM 1991 O O . SER A 1 257 ? 39.847 -6.825 -30.151 1.00 77.75 257 SER A O 1
ATOM 1993 N N . VAL A 1 258 ? 38.276 -5.727 -31.298 1.00 85.12 258 VAL A N 1
ATOM 1994 C CA . VAL A 1 258 ? 39.157 -4.698 -31.863 1.00 85.12 258 VAL A CA 1
ATOM 1995 C C . VAL A 1 258 ? 38.421 -3.363 -31.949 1.00 85.12 258 VAL A C 1
ATOM 1997 O O . VAL A 1 258 ? 37.231 -3.310 -32.242 1.00 85.12 258 VAL A O 1
ATOM 2000 N N . ILE A 1 259 ? 39.112 -2.260 -31.677 1.00 84.31 259 ILE A N 1
ATOM 2001 C CA . ILE A 1 259 ? 38.579 -0.903 -31.825 1.00 84.31 259 ILE A CA 1
ATOM 2002 C C . ILE A 1 259 ? 39.337 -0.210 -32.954 1.00 84.31 259 ILE A C 1
ATOM 2004 O O . ILE A 1 259 ? 40.555 -0.056 -32.898 1.00 84.31 259 ILE A O 1
ATOM 2008 N N . VAL A 1 260 ? 38.614 0.249 -33.972 1.00 86.06 260 VAL A N 1
ATOM 2009 C CA . VAL A 1 260 ? 39.148 1.093 -35.043 1.00 86.06 260 VAL A CA 1
ATOM 2010 C C . VAL A 1 260 ? 38.792 2.543 -34.733 1.00 86.06 260 VAL A C 1
ATOM 2012 O O . VAL A 1 260 ? 37.635 2.942 -34.824 1.00 86.06 260 VAL A O 1
ATOM 2015 N N . SER A 1 261 ? 39.782 3.337 -34.333 1.00 87.50 261 SER A N 1
ATOM 2016 C CA . SER A 1 261 ? 39.602 4.758 -34.013 1.00 87.50 261 SER A CA 1
ATOM 2017 C C . SER A 1 261 ? 39.928 5.612 -35.237 1.00 87.50 261 SER A C 1
ATOM 2019 O O . SER A 1 261 ? 41.091 5.699 -35.642 1.00 87.50 261 SER A O 1
ATOM 2021 N N . VAL A 1 262 ? 38.909 6.226 -35.841 1.00 84.38 262 VAL A N 1
ATOM 2022 C CA . VAL A 1 262 ? 39.022 7.070 -37.036 1.00 84.38 262 VAL A CA 1
ATOM 2023 C C . VAL A 1 262 ? 39.310 8.515 -36.628 1.00 84.38 262 VAL A C 1
ATOM 2025 O O . VAL A 1 262 ? 38.594 9.121 -35.829 1.00 84.38 262 VAL A O 1
ATOM 2028 N N . GLN A 1 263 ? 40.377 9.093 -37.180 1.00 81.25 263 GLN A N 1
ATOM 2029 C CA . GLN A 1 263 ? 40.770 10.472 -36.906 1.00 81.25 263 GLN A CA 1
ATOM 2030 C C . GLN A 1 263 ? 40.107 11.419 -37.913 1.00 81.25 263 GLN A C 1
ATOM 2032 O O . GLN A 1 263 ? 40.487 11.451 -39.085 1.00 81.25 263 GLN A O 1
ATOM 2037 N N . ASN A 1 264 ? 39.149 12.227 -37.451 1.00 58.56 264 ASN A N 1
ATOM 2038 C CA . ASN A 1 264 ? 38.546 13.278 -38.269 1.00 58.56 264 ASN A CA 1
ATOM 2039 C C . ASN A 1 264 ? 39.555 14.403 -38.536 1.00 58.56 264 ASN A C 1
ATOM 2041 O O . ASN A 1 264 ? 40.185 14.931 -37.619 1.00 58.56 264 ASN A O 1
ATOM 2045 N N . ARG A 1 265 ? 39.705 14.780 -39.810 1.00 45.34 265 ARG A N 1
ATOM 2046 C CA . ARG A 1 265 ? 40.528 15.912 -40.247 1.00 45.34 265 ARG A CA 1
ATOM 2047 C C . ARG A 1 265 ? 39.598 17.085 -40.556 1.00 45.34 265 ARG A C 1
ATOM 2049 O O . ARG A 1 265 ? 38.866 17.023 -41.537 1.00 45.34 265 ARG A O 1
ATOM 2056 N N . GLU A 1 266 ? 39.639 18.159 -39.768 1.00 35.75 266 GLU A N 1
ATOM 2057 C CA . GLU A 1 266 ? 39.106 19.442 -40.245 1.00 35.75 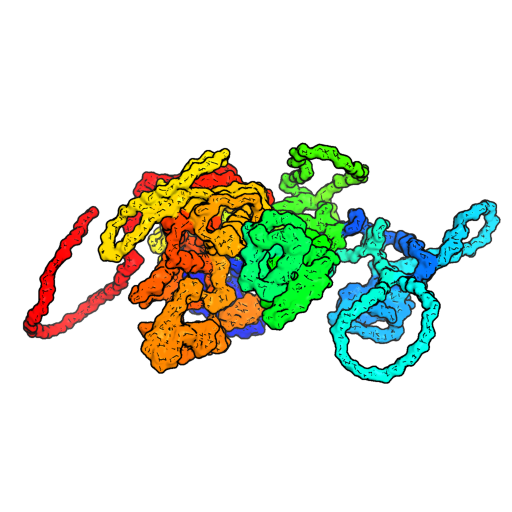266 GLU A CA 1
ATOM 2058 C C . GLU A 1 266 ? 40.013 19.977 -41.374 1.00 35.75 266 GLU A C 1
ATOM 2060 O O . GLU A 1 266 ? 41.247 19.926 -41.250 1.00 35.75 266 GLU A O 1
ATOM 2065 N N . PRO A 1 267 ? 39.456 20.489 -42.484 1.00 33.81 267 PRO A N 1
ATOM 2066 C CA . PRO A 1 267 ? 40.237 21.197 -43.487 1.00 33.81 267 PRO A CA 1
ATOM 2067 C C . PRO A 1 267 ? 40.694 22.545 -42.910 1.00 33.81 267 PRO A C 1
ATOM 2069 O O . PRO A 1 267 ? 39.882 23.415 -42.609 1.00 33.81 267 PRO A O 1
ATOM 2072 N N . ARG A 1 268 ? 42.009 22.732 -42.747 1.00 30.36 268 ARG A N 1
ATOM 2073 C CA . ARG A 1 268 ? 42.588 24.031 -42.370 1.00 30.36 268 ARG A CA 1
ATOM 2074 C C . ARG A 1 268 ? 42.439 25.015 -43.534 1.00 30.36 268 ARG A C 1
ATOM 2076 O O . ARG A 1 268 ? 43.044 24.802 -44.580 1.00 30.36 268 ARG A O 1
ATOM 2083 N N . THR A 1 269 ? 41.694 26.099 -43.341 1.00 29.67 269 THR A N 1
ATOM 2084 C CA . THR A 1 269 ? 41.782 27.297 -44.187 1.00 29.67 269 THR A CA 1
ATOM 2085 C C . THR A 1 269 ? 43.041 28.085 -43.826 1.00 29.67 269 THR A C 1
ATOM 2087 O O . THR A 1 269 ? 43.219 28.486 -42.676 1.00 29.67 269 THR A O 1
ATOM 2090 N N . GLU A 1 270 ? 43.920 28.290 -44.804 1.00 35.12 270 GLU A N 1
ATOM 2091 C CA . GLU A 1 270 ? 45.072 29.189 -44.718 1.00 35.12 270 GLU A CA 1
ATOM 2092 C C . GLU A 1 270 ? 44.598 30.643 -44.593 1.00 35.12 270 GLU A C 1
ATOM 2094 O O . GLU A 1 270 ? 43.903 31.140 -45.477 1.00 35.12 270 GLU A O 1
ATOM 2099 N N . ASN A 1 271 ? 44.948 31.283 -43.473 1.00 35.88 271 ASN A N 1
ATOM 2100 C CA . ASN A 1 271 ? 45.250 32.712 -43.280 1.00 35.88 271 ASN A CA 1
ATOM 2101 C C . ASN A 1 271 ? 44.825 33.150 -41.876 1.00 35.88 271 ASN A C 1
ATOM 2103 O O . ASN A 1 271 ? 43.692 33.579 -41.677 1.00 35.88 271 ASN A O 1
ATOM 2107 N N . GLN A 1 272 ? 45.755 33.083 -40.922 1.00 31.84 272 GLN A N 1
ATOM 2108 C CA . GLN A 1 272 ? 45.833 34.016 -39.794 1.00 31.84 272 GLN A CA 1
ATOM 2109 C C . GLN A 1 272 ? 47.189 33.838 -39.098 1.00 31.84 272 GLN A C 1
ATOM 2111 O O . GLN A 1 272 ? 47.525 32.758 -38.615 1.00 31.84 272 GLN A O 1
ATOM 2116 N N . GLU A 1 273 ? 47.991 34.901 -39.130 1.00 29.41 273 GLU A N 1
ATOM 2117 C CA . GLU A 1 273 ? 49.292 35.004 -38.468 1.00 29.41 273 GLU A CA 1
ATOM 2118 C C . GLU A 1 273 ? 49.155 34.954 -36.933 1.00 29.41 273 GLU A C 1
ATOM 2120 O O . GLU A 1 273 ? 48.130 35.375 -36.389 1.00 29.41 273 GLU A O 1
ATOM 2125 N N . PRO A 1 274 ? 50.183 34.479 -36.206 1.00 31.66 274 PRO A N 1
ATOM 2126 C CA . PRO A 1 274 ? 50.138 34.383 -34.755 1.00 31.66 274 PRO A CA 1
ATOM 2127 C C . PRO A 1 274 ? 50.465 35.736 -34.106 1.00 31.66 274 PRO A C 1
ATOM 2129 O O . PRO A 1 274 ? 51.596 36.215 -34.187 1.00 31.66 274 PRO A O 1
ATOM 2132 N N . GLN A 1 275 ? 49.498 36.336 -33.407 1.00 30.66 275 GLN A N 1
ATOM 2133 C CA . GLN A 1 275 ? 49.782 37.402 -32.443 1.00 30.66 275 GLN A CA 1
ATOM 2134 C C . GLN A 1 275 ? 50.143 36.796 -31.084 1.00 30.66 275 GLN A C 1
ATOM 2136 O O . GLN A 1 275 ? 49.453 35.920 -30.564 1.00 30.66 275 GLN A O 1
ATOM 2141 N N . ALA A 1 276 ? 51.266 37.258 -30.540 1.00 37.12 276 ALA A N 1
ATOM 2142 C CA . ALA A 1 276 ? 51.787 36.887 -29.237 1.00 37.12 276 ALA A CA 1
ATOM 2143 C C . ALA A 1 276 ? 51.163 37.758 -28.138 1.00 37.12 276 ALA A C 1
ATOM 2145 O O . ALA A 1 276 ? 51.205 38.982 -28.245 1.00 37.12 276 ALA A O 1
ATOM 2146 N N . GLU A 1 277 ? 50.692 37.146 -27.048 1.00 30.34 277 GLU A N 1
ATOM 2147 C CA . GLU A 1 277 ? 50.427 37.848 -25.789 1.00 30.34 277 GLU A CA 1
ATOM 2148 C C . GLU A 1 277 ? 50.996 37.080 -24.587 1.00 30.34 277 GLU A C 1
ATOM 2150 O O . GLU A 1 277 ? 50.928 35.854 -24.492 1.00 30.34 277 GLU A O 1
ATOM 2155 N N . ASN A 1 278 ? 51.613 37.860 -23.698 1.00 28.81 278 ASN A N 1
ATOM 2156 C CA . ASN A 1 278 ? 52.283 37.475 -22.458 1.00 28.81 278 ASN A CA 1
ATOM 2157 C C . ASN A 1 278 ? 51.289 37.253 -21.292 1.00 28.81 278 ASN A C 1
ATOM 2159 O O . ASN A 1 278 ? 50.132 37.658 -21.386 1.00 28.81 278 ASN A O 1
ATOM 2163 N N . PRO A 1 279 ? 51.734 36.654 -20.167 1.00 43.97 279 PRO A N 1
ATOM 2164 C CA . PRO A 1 279 ? 50.863 36.160 -19.102 1.00 43.97 279 PRO A CA 1
ATOM 2165 C C . PRO A 1 279 ? 50.686 37.162 -17.950 1.00 43.97 279 PRO A C 1
ATOM 2167 O O . PRO A 1 279 ? 51.680 37.684 -17.451 1.00 43.97 279 PRO A O 1
ATOM 2170 N N . THR A 1 280 ? 49.461 37.333 -17.439 1.00 29.66 280 THR A N 1
ATOM 2171 C CA . THR A 1 280 ? 49.203 37.797 -16.058 1.00 29.66 280 THR A CA 1
ATOM 2172 C C . THR A 1 280 ? 47.825 37.367 -15.530 1.00 29.66 280 THR A C 1
ATOM 2174 O O . THR A 1 280 ? 46.884 37.100 -16.268 1.00 29.66 280 THR A O 1
ATOM 2177 N N . GLU A 1 281 ? 47.779 37.232 -14.207 1.00 31.17 281 GLU A N 1
ATOM 2178 C CA . GLU A 1 281 ? 46.845 36.501 -13.344 1.00 31.17 281 GLU A CA 1
ATOM 2179 C C . GLU A 1 281 ? 45.459 37.150 -13.126 1.00 31.17 281 GLU A C 1
ATOM 2181 O O . GLU A 1 281 ? 45.334 38.371 -13.156 1.00 31.17 281 GLU A O 1
ATOM 2186 N N . GLY A 1 282 ? 44.450 36.348 -12.722 1.00 27.25 282 GLY A N 1
ATOM 2187 C CA . GLY A 1 282 ? 43.309 36.873 -11.944 1.00 27.25 282 GLY A CA 1
ATOM 2188 C C . GLY A 1 282 ? 41.958 36.131 -11.989 1.00 27.25 282 GLY A C 1
ATOM 2189 O O . GLY A 1 282 ? 41.056 36.555 -12.689 1.00 27.25 282 GLY A O 1
ATOM 2190 N N . LYS A 1 283 ? 41.821 35.070 -11.178 1.00 31.33 283 LYS A N 1
ATOM 2191 C CA . LYS A 1 283 ? 40.625 34.487 -10.501 1.00 31.33 283 LYS A CA 1
ATOM 2192 C C . LYS A 1 283 ? 39.171 34.757 -10.984 1.00 31.33 283 LYS A C 1
ATOM 2194 O O . LYS A 1 283 ? 38.667 35.867 -10.907 1.00 31.33 283 LYS A O 1
ATOM 2199 N N . ASN A 1 284 ? 38.463 33.621 -11.113 1.00 34.72 284 ASN A N 1
ATOM 2200 C CA . ASN A 1 284 ? 37.044 33.330 -10.821 1.00 34.72 284 ASN A CA 1
ATOM 2201 C C . ASN A 1 284 ? 35.938 34.045 -11.619 1.00 34.72 284 ASN A C 1
ATOM 2203 O O . ASN A 1 284 ? 35.403 35.048 -11.161 1.00 34.72 284 ASN A O 1
ATOM 2207 N N . ASP A 1 285 ? 35.425 33.362 -12.650 1.00 27.92 285 ASP A N 1
ATOM 2208 C CA . ASP A 1 285 ? 33.975 33.282 -12.862 1.00 27.92 285 ASP A CA 1
ATOM 2209 C C . ASP A 1 285 ? 33.584 31.966 -13.556 1.00 27.92 285 ASP A C 1
ATOM 2211 O O . ASP A 1 285 ? 34.219 31.533 -14.519 1.00 27.92 285 ASP A O 1
ATOM 2215 N N . ARG A 1 286 ? 32.577 31.271 -13.017 1.00 31.39 286 ARG A N 1
ATOM 2216 C CA . ARG A 1 286 ? 32.161 29.925 -13.451 1.00 31.39 286 ARG A CA 1
ATOM 2217 C C . ARG A 1 286 ? 30.902 30.047 -14.307 1.00 31.39 286 ARG A C 1
ATOM 2219 O O . ARG A 1 286 ? 29.821 29.608 -13.923 1.00 31.39 286 ARG A O 1
ATOM 2226 N N . THR A 1 287 ? 31.064 30.661 -15.471 1.00 28.19 287 THR A N 1
ATOM 2227 C CA . THR A 1 287 ? 30.032 30.800 -16.502 1.00 28.19 287 THR A CA 1
ATOM 2228 C C . THR A 1 287 ? 30.132 29.623 -17.464 1.00 28.19 287 THR A C 1
ATOM 2230 O O . THR A 1 287 ? 31.147 29.420 -18.125 1.00 28.19 287 THR A O 1
ATOM 2233 N N . VAL A 1 288 ? 29.066 28.826 -17.533 1.00 34.72 288 VAL A N 1
ATOM 2234 C CA . VAL A 1 288 ? 28.867 27.791 -18.553 1.00 34.72 288 VAL A CA 1
ATOM 2235 C C . VAL A 1 288 ? 28.689 28.499 -19.897 1.00 34.72 288 VAL A C 1
ATOM 2237 O O . VAL A 1 288 ? 27.605 28.984 -20.212 1.00 34.72 288 VAL A O 1
ATOM 2240 N N . LEU A 1 289 ? 29.771 28.597 -20.663 1.00 28.52 289 LEU A N 1
ATOM 2241 C CA . LEU A 1 289 ? 29.770 29.007 -22.063 1.00 28.52 289 LEU A CA 1
ATOM 2242 C C . LEU A 1 289 ? 30.139 27.794 -22.911 1.00 28.52 289 LEU A C 1
ATOM 2244 O O . LEU A 1 289 ? 31.032 27.025 -22.560 1.00 28.52 289 LEU A O 1
ATOM 2248 N N . GLY A 1 290 ? 29.352 27.603 -23.969 1.00 27.34 290 GLY A N 1
ATOM 2249 C CA . GLY A 1 290 ? 29.279 26.395 -24.772 1.00 27.34 290 GLY A CA 1
ATOM 2250 C C . GLY A 1 290 ? 30.641 25.845 -25.164 1.00 27.34 290 GLY A C 1
ATOM 2251 O O . GLY A 1 290 ? 31.430 26.501 -25.838 1.00 27.34 290 GLY A O 1
ATOM 2252 N N . SER A 1 291 ? 30.863 24.593 -24.778 1.00 25.17 291 SER A N 1
ATOM 2253 C CA . SER A 1 291 ? 31.825 23.727 -25.432 1.00 25.17 291 SER A CA 1
ATOM 2254 C C . SER A 1 291 ? 31.393 23.583 -26.889 1.00 25.17 291 SER A C 1
ATOM 2256 O O . SER A 1 291 ? 30.490 22.805 -27.210 1.00 25.17 291 SER A O 1
ATOM 2258 N N . THR A 1 292 ? 32.011 24.358 -27.770 1.00 23.48 292 THR A N 1
ATOM 2259 C CA . THR A 1 292 ? 32.149 24.001 -29.176 1.00 23.48 292 THR A CA 1
ATOM 2260 C C . THR A 1 292 ? 32.575 22.535 -29.209 1.00 23.48 292 THR A C 1
ATOM 2262 O O . THR A 1 292 ? 33.578 22.171 -28.593 1.00 23.48 292 THR A O 1
ATOM 2265 N N . MET A 1 293 ? 31.742 21.677 -29.801 1.00 25.78 293 MET A N 1
ATOM 2266 C CA . MET A 1 293 ? 32.000 20.246 -29.874 1.00 25.78 293 MET A CA 1
ATOM 2267 C C . MET A 1 293 ? 33.303 20.020 -30.640 1.00 25.78 293 MET A C 1
ATOM 2269 O O . MET A 1 293 ? 33.319 20.058 -31.864 1.00 25.78 293 MET A O 1
ATOM 2273 N N . LEU A 1 294 ? 34.393 19.771 -29.916 1.00 29.17 294 LEU A N 1
ATOM 2274 C CA . LEU A 1 294 ? 35.509 19.005 -30.449 1.00 29.17 294 LEU A CA 1
ATOM 2275 C C . LEU A 1 294 ? 34.925 17.632 -30.776 1.00 29.17 294 LEU A C 1
ATOM 2277 O O . LEU A 1 294 ? 34.564 16.881 -29.867 1.00 29.17 294 LEU A O 1
ATOM 2281 N N . SER A 1 295 ? 34.729 17.350 -32.064 1.00 32.22 295 SER A N 1
ATOM 2282 C CA . SER A 1 295 ? 34.231 16.057 -32.519 1.00 32.22 295 SER A CA 1
ATOM 2283 C C . SER A 1 295 ? 35.159 14.975 -31.976 1.00 32.22 295 SER A C 1
ATOM 2285 O O . SER A 1 295 ? 36.341 14.939 -32.324 1.00 32.22 295 SER A O 1
ATOM 2287 N N . SER A 1 296 ? 34.636 14.125 -31.095 1.00 42.47 296 SER A N 1
ATOM 2288 C CA . SER A 1 296 ? 35.323 12.917 -30.640 1.00 42.47 296 SER A CA 1
ATOM 2289 C C . SER A 1 296 ? 35.719 12.091 -31.873 1.00 42.47 296 SER A C 1
ATOM 2291 O O . SER A 1 296 ? 34.948 12.083 -32.838 1.00 42.47 296 SER A O 1
ATOM 2293 N N . PRO A 1 297 ? 36.886 11.421 -31.891 1.00 57.25 297 PRO A N 1
ATOM 2294 C CA . PRO A 1 297 ? 37.198 10.478 -32.963 1.00 57.25 297 PRO A CA 1
ATOM 2295 C C . PRO A 1 297 ? 36.069 9.446 -33.072 1.00 57.25 297 PRO A C 1
ATOM 2297 O O . PRO A 1 297 ? 35.551 8.983 -32.055 1.00 57.25 297 PRO A O 1
ATOM 2300 N N . GLU A 1 298 ? 35.653 9.128 -34.295 1.00 71.44 298 GLU A N 1
ATOM 2301 C CA . GLU A 1 298 ? 34.632 8.109 -34.521 1.00 71.44 298 GLU A CA 1
ATOM 2302 C C . GLU A 1 298 ? 35.264 6.739 -34.240 1.00 71.44 298 GLU A C 1
ATOM 2304 O O . GLU A 1 298 ? 36.254 6.365 -34.870 1.00 71.44 298 GLU A O 1
ATOM 2309 N N . GLU A 1 299 ? 34.752 6.012 -33.246 1.00 77.62 299 GLU A N 1
ATOM 2310 C CA . GLU A 1 299 ? 35.298 4.715 -32.841 1.00 77.62 299 GLU A CA 1
ATOM 2311 C C . GLU A 1 299 ? 34.383 3.578 -33.281 1.00 77.62 299 GLU A C 1
ATOM 2313 O O . GLU A 1 299 ? 33.206 3.525 -32.925 1.00 77.62 299 GLU A O 1
ATOM 2318 N N . TRP A 1 300 ? 34.939 2.638 -34.040 1.00 75.75 300 TRP A N 1
ATOM 2319 C CA . TRP A 1 300 ? 34.262 1.415 -34.441 1.00 75.75 300 TRP A CA 1
ATOM 2320 C C . TRP A 1 300 ? 34.781 0.259 -33.590 1.00 75.75 300 TRP A C 1
ATOM 2322 O O . TRP A 1 300 ? 35.868 -0.257 -33.835 1.00 75.75 300 TRP A O 1
ATOM 2332 N N . LEU A 1 301 ? 34.005 -0.174 -32.599 1.00 72.12 301 LEU A N 1
ATOM 2333 C CA . LEU A 1 301 ? 34.222 -1.477 -31.969 1.00 72.12 301 LEU A CA 1
ATOM 2334 C C . LEU A 1 301 ? 33.812 -2.564 -32.975 1.00 72.12 301 LEU A C 1
ATOM 2336 O O . LEU A 1 301 ? 32.737 -2.464 -33.568 1.00 72.12 301 LEU A O 1
ATOM 2340 N N . MET A 1 302 ? 34.641 -3.583 -33.177 1.00 74.31 302 MET A N 1
ATOM 2341 C CA . MET A 1 302 ? 34.379 -4.793 -33.967 1.00 74.31 302 MET A CA 1
ATOM 2342 C C . MET A 1 302 ? 34.708 -6.021 -33.113 1.00 74.31 302 MET A C 1
ATOM 2344 O O . MET A 1 302 ? 35.627 -5.969 -32.298 1.00 74.31 302 MET A O 1
ATOM 2348 N N . SER A 1 303 ? 33.935 -7.099 -33.239 1.00 70.69 303 SER A N 1
ATOM 2349 C CA . SER A 1 303 ? 34.138 -8.320 -32.454 1.00 70.69 303 SER A CA 1
ATOM 2350 C C . SER A 1 303 ? 33.896 -9.559 -33.306 1.00 70.69 303 SER A C 1
ATOM 2352 O O . SER A 1 303 ? 32.978 -9.587 -34.123 1.00 70.69 303 SER A O 1
ATOM 2354 N N . GLU A 1 304 ? 34.708 -10.594 -33.097 1.00 68.06 304 GLU A N 1
ATOM 2355 C CA . GLU A 1 304 ? 34.549 -11.896 -33.748 1.00 68.06 304 GLU A CA 1
ATOM 2356 C C . GLU A 1 304 ? 33.247 -12.574 -33.343 1.00 68.06 304 GLU A C 1
ATOM 2358 O O . GLU A 1 304 ? 32.690 -13.307 -34.148 1.00 68.06 304 GLU A O 1
ATOM 2363 N N . ALA A 1 305 ? 32.739 -12.324 -32.133 1.00 62.53 305 ALA A N 1
ATOM 2364 C CA . ALA A 1 305 ? 31.576 -13.023 -31.595 1.00 62.53 305 ALA A CA 1
ATOM 2365 C C . ALA A 1 305 ? 30.254 -12.261 -31.795 1.00 62.53 305 ALA A C 1
ATOM 2367 O O . ALA A 1 305 ? 29.232 -12.890 -32.058 1.00 62.53 305 ALA A O 1
ATOM 2368 N N . ASN A 1 306 ? 30.261 -10.924 -31.683 1.00 67.94 306 ASN A N 1
ATOM 2369 C CA . ASN A 1 306 ? 29.036 -10.141 -31.479 1.00 67.94 306 ASN A CA 1
ATOM 2370 C C . ASN A 1 306 ? 28.951 -8.869 -32.349 1.00 67.94 306 ASN A C 1
ATOM 2372 O O . ASN A 1 306 ? 28.944 -7.751 -31.827 1.00 67.94 306 ASN A O 1
ATOM 2376 N N . THR A 1 307 ? 28.819 -9.004 -33.675 1.00 68.69 307 THR A N 1
ATOM 2377 C CA . THR A 1 307 ? 28.605 -7.849 -34.573 1.00 68.69 307 THR A CA 1
ATOM 2378 C C . THR A 1 307 ? 27.435 -8.064 -35.537 1.00 68.69 307 THR A C 1
ATOM 2380 O O . THR A 1 307 ? 27.231 -9.133 -36.105 1.00 68.69 307 THR A O 1
ATOM 2383 N N . CYS A 1 308 ? 26.633 -7.020 -35.756 1.00 67.50 308 CYS A N 1
ATOM 2384 C CA . CYS A 1 308 ? 25.606 -7.047 -36.791 1.00 67.50 308 CYS A CA 1
ATOM 2385 C C . CYS A 1 308 ? 26.254 -6.966 -38.178 1.00 67.50 308 CYS A C 1
ATOM 2387 O O . CYS A 1 308 ? 26.826 -5.939 -38.543 1.00 67.50 308 CYS A O 1
ATOM 2389 N N . THR A 1 309 ? 26.088 -8.009 -38.989 1.00 64.31 309 THR A N 1
ATOM 2390 C CA . THR A 1 309 ? 26.620 -8.098 -40.361 1.00 64.31 309 THR A CA 1
ATOM 2391 C C . THR A 1 309 ? 26.034 -7.073 -41.334 1.00 64.31 309 THR A C 1
ATOM 2393 O O . THR A 1 309 ? 26.623 -6.823 -42.378 1.00 64.31 309 THR A O 1
ATOM 2396 N N . ASN A 1 310 ? 24.903 -6.450 -40.991 1.00 65.62 310 ASN A N 1
ATOM 2397 C CA . ASN A 1 310 ? 24.237 -5.448 -41.824 1.00 65.62 310 ASN A CA 1
ATOM 2398 C C . ASN A 1 310 ? 24.565 -4.006 -41.415 1.00 65.62 310 ASN A C 1
ATOM 2400 O O . ASN A 1 310 ? 24.860 -3.166 -42.255 1.00 65.62 310 ASN A O 1
ATOM 2404 N N . CYS A 1 311 ? 24.482 -3.711 -40.118 1.00 62.25 311 CYS A N 1
ATOM 2405 C CA . CYS A 1 311 ? 24.661 -2.356 -39.586 1.00 62.25 311 CYS A CA 1
ATOM 2406 C C . CYS A 1 311 ? 26.100 -2.087 -39.133 1.00 62.25 311 CYS A C 1
ATOM 2408 O O . CYS A 1 311 ? 26.453 -0.945 -38.859 1.00 62.25 311 CYS A O 1
ATOM 2410 N N . GLY A 1 312 ? 26.917 -3.134 -38.977 1.00 58.72 312 GLY A N 1
ATOM 2411 C CA . GLY A 1 312 ? 28.266 -3.024 -38.433 1.00 58.72 312 GLY A CA 1
ATOM 2412 C C . GLY A 1 312 ? 28.308 -2.606 -36.954 1.00 58.72 312 GLY A C 1
ATOM 2413 O O . GLY A 1 312 ? 29.326 -2.157 -36.435 1.00 58.72 312 GLY A O 1
ATOM 2414 N N . ILE A 1 313 ? 27.207 -2.699 -36.224 1.00 66.69 313 ILE A N 1
ATOM 2415 C CA . ILE A 1 313 ? 27.226 -2.373 -34.796 1.00 66.69 313 ILE A CA 1
ATOM 2416 C C . ILE A 1 313 ? 27.770 -3.573 -34.045 1.00 66.69 313 ILE A C 1
ATOM 2418 O O . ILE A 1 313 ? 27.285 -4.686 -34.256 1.00 66.69 313 ILE A O 1
ATOM 2422 N N . SER A 1 314 ? 28.750 -3.339 -33.182 1.00 66.56 314 SER A N 1
ATOM 2423 C CA . SER A 1 314 ? 29.262 -4.369 -32.284 1.00 66.56 314 SER A CA 1
ATOM 2424 C C . SER A 1 314 ? 28.630 -4.254 -30.923 1.00 66.56 314 SER A C 1
ATOM 2426 O O . SER A 1 314 ? 28.390 -3.157 -30.414 1.00 66.56 314 SER A O 1
ATOM 2428 N N . PHE A 1 315 ? 28.364 -5.413 -30.351 1.00 71.88 315 PHE A N 1
ATOM 2429 C CA . PHE A 1 315 ? 27.661 -5.560 -29.100 1.00 71.88 315 PHE A CA 1
ATOM 2430 C C . PHE A 1 315 ? 28.618 -6.107 -28.041 1.00 71.88 315 PHE A C 1
ATOM 2432 O O . PHE A 1 315 ? 29.451 -6.962 -28.345 1.00 71.88 315 PHE A O 1
ATOM 2439 N N . PRO A 1 316 ? 28.534 -5.607 -26.798 1.00 68.38 316 PRO A N 1
ATOM 2440 C CA . PRO A 1 316 ? 29.286 -6.184 -25.695 1.00 68.38 316 PRO A CA 1
ATOM 2441 C C . PRO A 1 316 ? 28.755 -7.584 -25.368 1.00 68.38 316 PRO A C 1
ATOM 2443 O O . PRO A 1 316 ? 27.588 -7.883 -25.627 1.00 68.38 316 PRO A O 1
ATOM 2446 N N . GLU A 1 317 ? 29.588 -8.412 -24.736 1.00 75.44 317 GLU A N 1
ATOM 2447 C CA . GLU A 1 317 ? 29.146 -9.706 -24.216 1.00 75.44 317 GLU A CA 1
ATOM 2448 C C . GLU A 1 317 ? 27.938 -9.567 -23.287 1.00 75.44 317 GLU A C 1
ATOM 2450 O O . GLU A 1 317 ? 27.868 -8.671 -22.434 1.00 75.44 317 GLU A O 1
ATOM 2455 N N . LEU A 1 318 ? 27.003 -10.508 -23.423 1.00 85.75 318 LEU A N 1
ATOM 2456 C CA . LEU A 1 318 ? 25.816 -10.555 -22.590 1.00 85.75 318 LEU A CA 1
ATOM 2457 C C . LEU A 1 318 ? 26.201 -10.816 -21.134 1.00 85.75 318 LEU A C 1
ATOM 2459 O O . LEU A 1 318 ? 26.732 -11.862 -20.769 1.00 85.75 318 LEU A O 1
ATOM 2463 N N . SER A 1 319 ? 25.882 -9.854 -20.273 1.00 89.31 319 SER A N 1
ATOM 2464 C CA . SER A 1 319 ? 26.038 -9.987 -18.828 1.00 89.31 319 SER A CA 1
ATOM 2465 C C . SER A 1 319 ? 24.724 -9.666 -18.115 1.00 89.31 319 SER A C 1
ATOM 2467 O O . SER A 1 319 ? 23.958 -8.819 -18.585 1.00 89.31 319 SER A O 1
ATOM 2469 N N . PRO A 1 320 ? 24.453 -10.251 -16.931 1.00 92.38 320 PRO A N 1
ATOM 2470 C CA . PRO A 1 320 ? 23.211 -9.987 -16.196 1.00 92.38 320 PRO A CA 1
ATOM 2471 C C . PRO A 1 320 ? 22.984 -8.499 -15.885 1.00 92.38 320 PRO A C 1
ATOM 2473 O O . PRO A 1 320 ? 21.851 -8.035 -15.768 1.00 92.38 320 PRO A O 1
ATOM 2476 N N . GLN A 1 321 ? 24.063 -7.719 -15.773 1.00 91.56 321 GLN A N 1
ATOM 2477 C CA . GLN A 1 321 ? 24.002 -6.284 -15.498 1.00 91.56 321 GLN A CA 1
ATOM 2478 C C . GLN A 1 321 ? 23.441 -5.465 -16.668 1.00 91.56 321 GLN A C 1
ATOM 2480 O O . GLN A 1 321 ? 22.864 -4.403 -16.426 1.00 91.56 321 GLN A O 1
ATOM 2485 N N . MET A 1 322 ? 23.536 -5.960 -17.908 1.00 92.25 322 MET A N 1
ATOM 2486 C CA . MET A 1 322 ? 22.893 -5.338 -19.074 1.00 92.25 322 MET A CA 1
ATOM 2487 C C . MET A 1 322 ? 21.369 -5.389 -18.987 1.00 92.25 322 MET A C 1
ATOM 2489 O O . MET A 1 322 ? 20.686 -4.523 -19.522 1.00 92.25 322 MET A O 1
ATOM 2493 N N . PHE A 1 323 ? 20.819 -6.359 -18.267 1.00 94.94 323 PHE A N 1
ATOM 2494 C CA . PHE A 1 323 ? 19.378 -6.506 -18.078 1.00 94.94 323 PHE A CA 1
ATOM 2495 C C . PHE A 1 323 ? 18.882 -5.834 -16.789 1.00 94.94 323 PHE A C 1
ATOM 2497 O O . PHE A 1 323 ? 17.706 -5.917 -16.441 1.00 94.94 323 PHE A O 1
ATOM 2504 N N . SER A 1 324 ? 19.768 -5.151 -16.056 1.00 94.06 324 SER A N 1
ATOM 2505 C CA . SER A 1 324 ? 19.436 -4.440 -14.824 1.00 94.06 324 SER A CA 1
ATOM 2506 C C . SER A 1 324 ? 19.228 -2.951 -15.086 1.00 94.06 324 SER A C 1
ATOM 2508 O O . SER A 1 324 ? 20.182 -2.217 -15.338 1.00 94.06 324 SER A O 1
ATOM 2510 N N . PHE A 1 325 ? 17.998 -2.464 -14.913 1.00 92.56 325 PHE A N 1
ATOM 2511 C CA . PHE A 1 325 ? 17.706 -1.026 -14.957 1.00 92.56 325 PHE A CA 1
ATOM 2512 C C . PHE A 1 325 ? 18.247 -0.254 -13.736 1.00 92.56 325 PHE A C 1
ATOM 2514 O O . PHE A 1 325 ? 18.237 0.973 -13.723 1.00 92.56 325 PHE A O 1
ATOM 2521 N N . ASN A 1 326 ? 18.756 -0.951 -12.714 1.00 90.88 326 ASN A N 1
ATOM 2522 C CA . ASN A 1 326 ? 19.466 -0.339 -11.586 1.00 90.88 326 ASN A CA 1
ATOM 2523 C C . ASN A 1 326 ? 20.972 -0.164 -11.859 1.00 90.88 326 ASN A C 1
ATOM 2525 O O . ASN A 1 326 ? 21.659 0.509 -11.091 1.00 90.88 326 ASN A O 1
ATOM 2529 N N . SER A 1 327 ? 21.491 -0.758 -12.940 1.00 89.69 327 SER A N 1
ATOM 2530 C CA . SER A 1 327 ? 22.885 -0.636 -13.367 1.00 89.69 327 SER A CA 1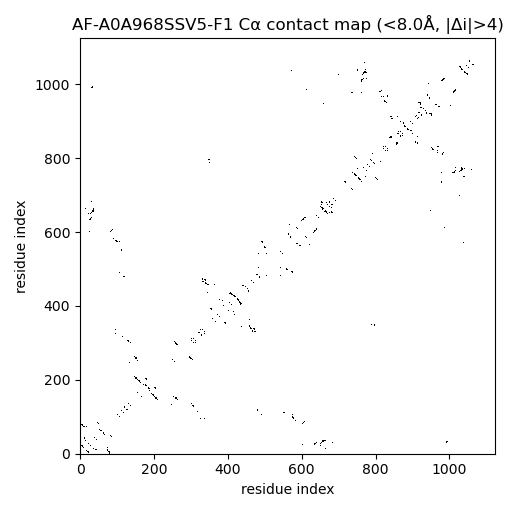
ATOM 2531 C C . SER A 1 327 ? 23.000 0.326 -14.552 1.00 89.69 327 SER A C 1
ATOM 2533 O O . SER A 1 327 ? 22.230 0.198 -15.500 1.00 89.69 327 SER A O 1
ATOM 2535 N N . PRO A 1 328 ? 23.988 1.239 -14.593 1.00 86.12 328 PRO A N 1
ATOM 2536 C CA . PRO A 1 328 ? 24.208 2.120 -15.747 1.00 86.12 328 PRO A CA 1
ATOM 2537 C C . PRO A 1 328 ? 24.444 1.395 -17.086 1.00 86.12 328 PRO A C 1
ATOM 2539 O O . PRO A 1 328 ? 24.273 2.002 -18.145 1.00 86.12 328 PRO A O 1
ATOM 2542 N N . GLN A 1 329 ? 24.860 0.122 -17.035 1.00 85.75 329 GLN A N 1
ATOM 2543 C CA . GLN A 1 329 ? 25.092 -0.723 -18.212 1.00 85.75 329 GLN A CA 1
ATOM 2544 C C . GLN A 1 329 ? 23.780 -1.100 -18.906 1.00 85.75 329 GLN A C 1
ATOM 2546 O O . GLN A 1 329 ? 23.712 -1.052 -20.128 1.00 85.75 329 GLN A O 1
ATOM 2551 N N . GLY A 1 330 ? 22.744 -1.430 -18.131 1.00 87.94 330 GLY A N 1
ATOM 2552 C CA . GLY A 1 330 ? 21.432 -1.802 -18.652 1.00 87.94 330 GLY A CA 1
ATOM 2553 C C . GLY A 1 330 ? 20.407 -0.677 -18.656 1.00 87.94 330 GLY A C 1
ATOM 2554 O O . GLY A 1 330 ? 19.489 -0.690 -19.465 1.00 87.94 330 GLY A O 1
ATOM 2555 N N . ALA A 1 331 ? 20.553 0.314 -17.778 1.00 92.62 331 ALA A N 1
ATOM 2556 C CA . ALA A 1 331 ? 19.601 1.404 -17.619 1.00 92.62 331 ALA A CA 1
ATOM 2557 C C . ALA A 1 331 ? 19.537 2.311 -18.855 1.00 92.62 331 ALA A C 1
ATOM 2559 O O . ALA A 1 331 ? 20.564 2.757 -19.376 1.00 92.62 331 ALA A O 1
ATOM 2560 N N . CYS A 1 332 ? 18.314 2.657 -19.265 1.00 93.75 332 CYS A N 1
ATOM 2561 C CA . CYS A 1 332 ? 18.063 3.669 -20.285 1.00 93.75 332 CYS A CA 1
ATOM 2562 C C . CYS A 1 332 ? 18.770 4.982 -19.913 1.00 93.75 332 CYS A C 1
ATOM 2564 O O . CYS A 1 332 ? 18.609 5.495 -18.802 1.00 93.75 332 CYS A O 1
ATOM 2566 N N . SER A 1 333 ? 19.522 5.547 -20.859 1.00 88.88 333 SER A N 1
ATOM 2567 C CA . SER A 1 333 ? 20.325 6.757 -20.656 1.00 88.88 333 SER A CA 1
ATOM 2568 C C . SER A 1 333 ? 19.487 8.013 -20.399 1.00 88.88 333 SER A C 1
ATOM 2570 O O . SER A 1 333 ? 19.941 8.906 -19.690 1.00 88.88 333 SER A O 1
ATOM 2572 N N . GLN A 1 334 ? 18.258 8.084 -20.922 1.00 89.69 334 GLN A N 1
ATOM 2573 C CA . GLN A 1 334 ? 17.404 9.268 -20.771 1.00 89.69 334 GLN A CA 1
ATOM 2574 C C . GLN A 1 334 ? 16.657 9.329 -19.437 1.00 89.69 334 GLN A C 1
ATOM 2576 O O . GLN A 1 334 ? 16.505 10.411 -18.876 1.00 89.69 334 GLN A O 1
ATOM 2581 N N . CYS A 1 335 ? 16.166 8.194 -18.933 1.00 89.81 335 CYS A N 1
ATOM 2582 C CA . CYS A 1 335 ? 15.420 8.135 -17.669 1.00 89.81 335 CYS A CA 1
ATOM 2583 C C . CYS A 1 335 ? 16.223 7.516 -16.517 1.00 89.81 335 CYS A C 1
ATOM 2585 O O . CYS A 1 335 ? 15.664 7.282 -15.449 1.00 89.81 335 CYS A O 1
ATOM 2587 N N . ALA A 1 336 ? 17.499 7.176 -16.735 1.00 89.19 336 ALA A N 1
ATOM 2588 C CA . ALA A 1 336 ? 18.362 6.508 -15.759 1.00 89.19 336 ALA A CA 1
ATOM 2589 C C . ALA A 1 336 ? 17.683 5.294 -15.089 1.00 89.19 336 ALA A C 1
ATOM 2591 O O . ALA A 1 336 ? 17.712 5.147 -13.862 1.00 89.19 336 ALA A O 1
ATOM 2592 N N . GLY A 1 337 ? 17.004 4.470 -15.897 1.00 88.75 337 GLY A N 1
ATOM 2593 C CA . GLY A 1 337 ? 16.343 3.247 -15.432 1.00 88.75 337 GLY A CA 1
ATOM 2594 C C . GLY A 1 337 ? 15.000 3.417 -14.714 1.00 88.75 337 GLY A C 1
ATOM 2595 O O . GLY A 1 337 ? 14.464 2.435 -14.214 1.00 88.75 337 GLY A O 1
ATOM 2596 N N . LEU A 1 338 ? 14.437 4.629 -14.647 1.00 88.25 338 LEU A N 1
ATOM 2597 C CA . LEU A 1 338 ? 13.110 4.848 -14.049 1.00 88.25 338 LEU A CA 1
ATOM 2598 C C . LEU A 1 338 ? 11.965 4.329 -14.930 1.00 88.25 338 LEU A C 1
ATOM 2600 O O . LEU A 1 338 ? 10.949 3.877 -14.418 1.00 88.25 338 LEU A O 1
ATOM 2604 N N . GLY A 1 339 ? 12.123 4.393 -16.254 1.00 88.31 339 GLY A N 1
ATOM 2605 C CA . GLY A 1 339 ? 11.070 4.078 -17.227 1.00 88.31 339 GLY A CA 1
ATOM 2606 C C . GLY A 1 339 ? 10.082 5.218 -17.427 1.00 88.31 339 GLY A C 1
ATOM 2607 O O . GLY A 1 339 ? 9.530 5.347 -18.513 1.00 88.31 339 GLY A O 1
ATOM 2608 N N . THR A 1 340 ? 9.932 6.099 -16.443 1.00 89.62 340 THR A N 1
ATOM 2609 C CA . THR A 1 340 ? 9.106 7.300 -16.527 1.00 89.62 340 THR A CA 1
ATOM 2610 C C . THR A 1 340 ? 9.955 8.570 -16.523 1.00 89.62 340 THR A C 1
ATOM 2612 O O . THR A 1 340 ? 11.136 8.577 -16.157 1.00 89.62 340 THR A O 1
ATOM 2615 N N . ARG A 1 341 ? 9.361 9.664 -16.993 1.00 87.50 341 ARG A N 1
ATOM 2616 C CA . ARG A 1 341 ? 9.866 11.027 -16.856 1.00 87.50 341 ARG A CA 1
ATOM 2617 C C . ARG A 1 341 ? 8.761 11.862 -16.242 1.00 87.50 341 ARG A C 1
ATOM 2619 O O . ARG A 1 341 ? 7.612 11.769 -16.654 1.00 87.50 341 ARG A O 1
ATOM 2626 N N . LEU A 1 342 ? 9.128 12.681 -15.269 1.00 85.69 342 LEU A N 1
ATOM 2627 C CA . LEU A 1 342 ? 8.208 13.644 -14.695 1.00 85.69 342 LEU A CA 1
ATOM 2628 C C . LEU A 1 342 ? 8.026 14.788 -15.703 1.00 85.69 342 LEU A C 1
ATOM 2630 O O . LEU A 1 342 ? 8.974 15.533 -15.971 1.00 85.69 342 LEU A O 1
ATOM 2634 N N . GLU A 1 343 ? 6.836 14.900 -16.285 1.00 87.81 343 GLU A N 1
ATOM 2635 C CA . GLU A 1 343 ? 6.476 15.947 -17.247 1.00 87.81 343 GLU A CA 1
ATOM 2636 C C . GLU A 1 343 ? 5.233 16.707 -16.783 1.00 87.81 343 GLU A C 1
ATOM 2638 O O . GLU A 1 343 ? 4.449 16.201 -15.986 1.00 87.81 343 GLU A O 1
ATOM 2643 N N . VAL A 1 344 ? 5.069 17.952 -17.237 1.00 88.44 344 VAL A N 1
ATOM 2644 C CA . VAL A 1 344 ? 3.901 18.762 -16.863 1.00 88.44 344 VAL A CA 1
ATOM 2645 C C . VAL A 1 344 ? 2.661 18.209 -17.551 1.00 88.44 344 VAL A C 1
ATOM 2647 O O . VAL A 1 344 ? 2.651 18.032 -18.767 1.00 88.44 344 VAL A O 1
ATOM 2650 N N . ASP A 1 345 ? 1.612 17.978 -16.770 1.00 85.88 345 ASP A N 1
ATOM 2651 C CA . ASP A 1 345 ? 0.368 17.389 -17.245 1.00 85.88 345 ASP A CA 1
ATOM 2652 C C . ASP A 1 345 ? -0.709 18.468 -17.377 1.00 85.88 345 ASP A C 1
ATOM 2654 O O . ASP A 1 345 ? -1.095 19.112 -16.398 1.00 85.88 345 ASP A O 1
ATOM 2658 N N . ALA A 1 346 ? -1.227 18.656 -18.591 1.00 84.62 346 ALA A N 1
ATOM 2659 C CA . ALA A 1 346 ? -2.283 19.631 -18.849 1.00 84.62 346 ALA A CA 1
ATOM 2660 C C . ALA A 1 346 ? -3.552 19.347 -18.023 1.00 84.62 346 ALA A C 1
ATOM 2662 O O . ALA A 1 346 ? -4.238 20.285 -17.616 1.00 84.62 346 ALA A O 1
ATOM 2663 N N . THR A 1 347 ? -3.833 18.076 -17.716 1.00 80.69 347 THR A N 1
ATOM 2664 C CA . THR A 1 347 ? -5.000 17.680 -16.911 1.00 80.69 347 THR A CA 1
ATOM 2665 C C . THR A 1 347 ? -4.842 18.030 -15.430 1.00 80.69 347 THR A C 1
ATOM 2667 O O . THR A 1 347 ? -5.829 18.354 -14.777 1.00 80.69 347 THR A O 1
ATOM 2670 N N . LEU A 1 348 ? -3.610 18.039 -14.902 1.00 82.25 348 LEU A N 1
ATOM 2671 C CA . LEU A 1 348 ? -3.319 18.507 -13.538 1.00 82.25 348 LEU A CA 1
ATOM 2672 C C . LEU A 1 348 ? -3.336 20.034 -13.443 1.00 82.25 348 LEU A C 1
ATOM 2674 O O . LEU A 1 348 ? -3.695 20.592 -12.409 1.00 82.25 348 LEU A O 1
ATOM 2678 N N . LEU A 1 349 ? -2.966 20.721 -14.526 1.00 86.50 349 LEU A N 1
ATOM 2679 C CA . LEU A 1 349 ? -3.064 22.177 -14.601 1.00 86.50 349 LEU A CA 1
ATOM 2680 C C . LEU A 1 349 ? -4.509 22.662 -14.659 1.00 86.50 349 LEU A C 1
ATOM 2682 O O . LEU A 1 349 ? -4.800 23.714 -14.090 1.00 86.50 349 LEU A O 1
ATOM 2686 N N . VAL A 1 350 ? -5.386 21.912 -15.333 1.00 86.81 350 VAL A N 1
ATOM 2687 C CA . VAL A 1 350 ? -6.812 22.228 -15.478 1.00 86.81 350 VAL A CA 1
ATOM 2688 C C . VAL A 1 350 ? -7.678 21.019 -15.093 1.00 86.81 350 VAL A C 1
ATOM 2690 O O . VAL A 1 350 ? -8.243 20.351 -15.958 1.00 86.81 350 VAL A O 1
ATOM 2693 N N . PRO A 1 351 ? -7.813 20.726 -13.787 1.00 77.00 351 PRO A N 1
ATOM 2694 C CA . PRO A 1 351 ? -8.576 19.580 -13.291 1.00 77.00 351 PRO A CA 1
ATOM 2695 C C . PRO A 1 351 ? -10.095 19.790 -13.374 1.00 77.00 351 PRO A C 1
ATOM 2697 O O . PRO A 1 351 ? -10.853 18.822 -13.318 1.00 77.00 351 PRO A O 1
ATOM 2700 N N . ASN A 1 352 ? -10.555 21.043 -13.501 1.00 79.19 352 ASN A N 1
ATOM 2701 C CA . ASN A 1 352 ? -11.961 21.383 -13.718 1.00 79.19 352 ASN A CA 1
ATOM 2702 C C . ASN A 1 352 ? -12.130 22.280 -14.965 1.00 79.19 352 ASN A C 1
ATOM 2704 O O . ASN A 1 352 ? -12.025 23.506 -14.854 1.00 79.19 352 ASN A O 1
ATOM 2708 N N . PRO A 1 353 ? -12.415 21.681 -16.138 1.00 83.44 353 PRO A N 1
ATOM 2709 C CA . PRO A 1 353 ? -12.615 22.402 -17.399 1.00 83.44 353 PRO A CA 1
ATOM 2710 C C . PRO A 1 353 ? -13.863 23.300 -17.462 1.00 83.44 353 PRO A C 1
ATOM 2712 O O . PRO A 1 353 ? -13.951 24.144 -18.350 1.00 83.44 353 PRO A O 1
ATOM 2715 N N . ALA A 1 354 ? -14.813 23.160 -16.532 1.00 82.38 354 ALA A N 1
ATOM 2716 C CA . ALA A 1 354 ? -16.029 23.979 -16.511 1.00 82.38 354 ALA A CA 1
ATOM 2717 C C . ALA A 1 354 ? -15.784 25.401 -15.967 1.00 82.38 354 ALA A C 1
ATOM 2719 O O . ALA A 1 354 ? -16.647 26.274 -16.062 1.00 82.38 354 ALA A O 1
ATOM 2720 N N . LEU A 1 355 ? -14.620 25.652 -15.358 1.00 85.06 355 LEU A N 1
ATOM 2721 C CA . LEU A 1 355 ? -14.244 26.981 -14.884 1.00 85.06 355 LEU A CA 1
ATOM 2722 C C . LEU A 1 355 ? -13.636 27.814 -16.016 1.00 85.06 355 LEU A C 1
ATOM 2724 O O . LEU A 1 355 ? -13.023 27.290 -16.946 1.00 85.06 355 LEU A O 1
ATOM 2728 N N . SER A 1 356 ? -13.766 29.135 -15.905 1.00 89.94 356 SER A N 1
ATOM 2729 C CA . SER A 1 356 ? -13.059 30.090 -16.760 1.00 89.94 356 SER A CA 1
ATOM 2730 C C . SER A 1 356 ? -11.625 30.326 -16.263 1.00 89.94 356 SER A C 1
ATOM 2732 O O . SER A 1 356 ? -11.294 30.051 -15.103 1.00 89.94 356 SER A O 1
ATOM 2734 N N . ILE A 1 357 ? -10.750 30.890 -17.102 1.00 88.31 357 ILE A N 1
ATOM 2735 C CA . ILE A 1 357 ? -9.384 31.267 -16.684 1.00 88.31 357 ILE A CA 1
ATOM 2736 C C . ILE A 1 357 ? -9.437 32.278 -15.525 1.00 88.31 357 ILE A C 1
ATOM 2738 O O . ILE A 1 357 ? -8.640 32.202 -14.588 1.00 88.31 357 ILE A O 1
ATOM 2742 N N . HIS A 1 358 ? -10.406 33.197 -15.548 1.00 88.56 358 HIS A N 1
ATOM 2743 C CA . HIS A 1 358 ? -10.633 34.170 -14.480 1.00 88.56 358 HIS A CA 1
ATOM 2744 C C . HIS A 1 358 ? -11.043 33.545 -13.142 1.00 88.56 358 HIS A C 1
ATOM 2746 O O . HIS A 1 358 ? -10.570 33.995 -12.090 1.00 88.56 358 HIS A O 1
ATOM 2752 N N . ASP A 1 359 ? -11.890 32.518 -13.186 1.00 83.75 359 ASP A N 1
ATOM 2753 C CA . ASP A 1 359 ? -12.387 31.805 -12.006 1.00 83.75 359 ASP A CA 1
ATOM 2754 C C . ASP A 1 359 ? -11.418 30.715 -11.513 1.00 83.75 359 ASP A C 1
ATOM 2756 O O . ASP A 1 359 ? -11.699 30.030 -10.530 1.00 83.75 359 ASP A O 1
ATOM 2760 N N . GLY A 1 360 ? -10.243 30.597 -12.142 1.00 84.56 360 GLY A N 1
ATOM 2761 C CA . GLY A 1 360 ? -9.153 29.735 -11.691 1.00 84.56 360 GLY A CA 1
ATOM 2762 C C . GLY A 1 360 ? -9.135 28.344 -12.319 1.00 84.56 360 GLY A C 1
ATOM 2763 O O . GLY A 1 360 ? -8.693 27.407 -11.658 1.00 84.56 360 GLY A O 1
ATOM 2764 N N . ALA A 1 361 ? -9.574 28.202 -13.577 1.00 86.50 361 ALA A N 1
ATOM 2765 C CA . ALA A 1 361 ? -9.435 26.952 -14.333 1.00 86.50 361 ALA A CA 1
ATOM 2766 C C . ALA A 1 361 ? -7.992 26.421 -14.325 1.00 86.50 361 ALA A C 1
ATOM 2768 O O . ALA A 1 361 ? -7.772 25.237 -14.098 1.00 86.50 361 ALA A O 1
ATOM 2769 N N . VAL A 1 362 ? -7.008 27.311 -14.511 1.00 87.38 362 VAL A N 1
ATOM 2770 C CA . VAL A 1 362 ? -5.582 26.975 -14.413 1.00 87.38 362 VAL A CA 1
ATOM 2771 C C . VAL A 1 362 ? -5.116 27.122 -12.963 1.00 87.38 362 VAL A C 1
ATOM 2773 O O . VAL A 1 362 ? -4.877 28.231 -12.475 1.00 87.38 362 VAL A O 1
ATOM 2776 N N . VAL A 1 363 ? -4.940 25.990 -12.282 1.00 84.69 363 VAL A N 1
ATOM 2777 C CA . VAL A 1 363 ? -4.656 25.922 -10.838 1.00 84.69 363 VAL A CA 1
ATOM 2778 C C . VAL A 1 363 ? -3.392 26.673 -10.446 1.00 84.69 363 VAL A C 1
ATOM 2780 O O . VAL A 1 363 ? -3.394 27.402 -9.455 1.00 84.69 363 VAL A O 1
ATOM 2783 N N . TYR A 1 364 ? -2.336 26.546 -11.254 1.00 86.50 364 TYR A N 1
ATOM 2784 C CA . TYR A 1 364 ? -1.036 27.182 -11.022 1.00 86.50 364 TYR A CA 1
ATOM 2785 C C . TYR A 1 364 ? -1.148 28.695 -10.755 1.00 86.50 364 TYR A C 1
ATOM 2787 O O . TYR A 1 364 ? -0.372 29.274 -9.991 1.00 86.50 364 TYR A O 1
ATOM 2795 N N . TRP A 1 365 ? -2.150 29.350 -11.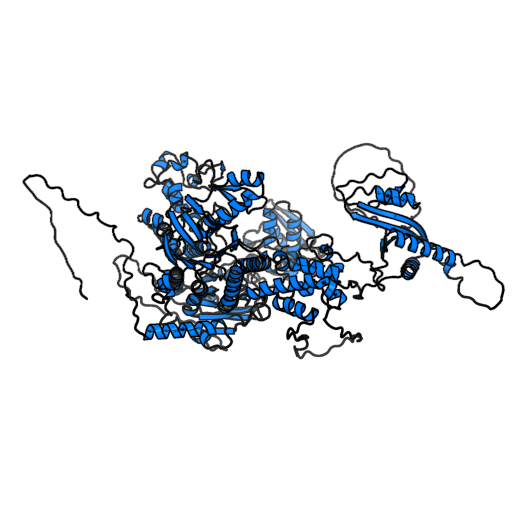344 1.00 84.31 365 TRP A N 1
ATOM 2796 C CA . TRP A 1 365 ? -2.408 30.772 -11.148 1.00 84.31 365 TRP A CA 1
ATOM 2797 C C . TRP A 1 365 ? -3.442 31.079 -10.057 1.00 84.31 365 TRP A C 1
ATOM 2799 O O . TRP A 1 365 ? -3.410 32.174 -9.480 1.00 84.31 365 TRP A O 1
ATOM 2809 N N . GLY A 1 366 ? -4.297 30.119 -9.707 1.00 82.69 366 GLY A N 1
ATOM 2810 C CA . GLY A 1 366 ? -5.425 30.293 -8.794 1.00 82.69 366 GLY A CA 1
ATOM 2811 C C . GLY A 1 366 ? -6.461 31.286 -9.330 1.00 82.69 366 GLY A C 1
ATOM 2812 O O . GLY A 1 366 ? -6.539 31.543 -10.527 1.00 82.69 366 GLY A O 1
ATOM 2813 N N . GLU A 1 367 ? -7.251 31.886 -8.436 1.00 82.31 367 GLU A N 1
ATOM 2814 C CA . GLU A 1 367 ? -8.269 32.875 -8.820 1.00 82.31 367 GLU A CA 1
ATOM 2815 C C . GLU A 1 367 ? -7.637 34.176 -9.346 1.00 82.31 367 GLU A C 1
ATOM 2817 O O . GLU A 1 367 ? -7.256 35.075 -8.584 1.00 82.31 367 GLU A O 1
ATOM 2822 N N . MET A 1 368 ? -7.565 34.297 -10.670 1.00 82.75 368 MET A N 1
ATOM 2823 C CA . MET A 1 368 ? -6.962 35.441 -11.353 1.00 82.75 368 MET A CA 1
ATOM 2824 C C . MET A 1 368 ? -7.701 36.757 -11.083 1.00 82.75 368 MET A C 1
ATOM 2826 O O . MET A 1 368 ? -7.065 37.808 -10.990 1.00 82.75 368 MET A O 1
ATOM 2830 N N . ARG A 1 369 ? -9.020 36.715 -10.839 1.00 80.44 369 ARG A N 1
ATOM 2831 C CA . ARG A 1 369 ? -9.820 37.900 -10.464 1.00 80.44 369 ARG A CA 1
ATOM 2832 C C . ARG A 1 369 ? -9.308 38.619 -9.211 1.00 80.44 369 ARG A C 1
ATOM 2834 O O . ARG A 1 369 ? -9.459 39.836 -9.110 1.00 80.44 369 ARG A O 1
ATOM 2841 N N . LYS A 1 370 ? -8.680 37.890 -8.281 1.00 80.69 370 LYS A N 1
ATOM 2842 C CA . LYS A 1 370 ? -8.082 38.435 -7.048 1.00 80.69 370 LYS A CA 1
ATOM 2843 C C . LYS A 1 370 ? -6.646 38.945 -7.248 1.00 80.69 370 LYS A C 1
ATOM 2845 O O . LYS A 1 370 ? -6.096 39.549 -6.335 1.00 80.69 370 LYS A O 1
ATOM 2850 N N . LYS A 1 371 ? -6.033 38.713 -8.417 1.00 79.19 371 LYS A N 1
ATOM 2851 C CA . LYS A 1 371 ? -4.610 38.968 -8.715 1.00 79.19 371 LYS A CA 1
ATOM 2852 C C . LYS A 1 371 ? -4.406 39.899 -9.920 1.00 79.19 371 LYS A C 1
ATOM 2854 O O . LYS A 1 371 ? -3.480 39.692 -10.707 1.00 79.19 371 LYS A O 1
ATOM 2859 N N . LYS A 1 372 ? -5.243 40.933 -10.062 1.00 76.38 372 LYS A N 1
ATOM 2860 C CA . LYS A 1 372 ? -5.216 41.870 -11.207 1.00 76.38 372 LYS A CA 1
ATOM 2861 C C . LYS A 1 372 ? -3.855 42.541 -11.429 1.00 76.38 372 LYS A C 1
ATOM 2863 O O . LYS A 1 372 ? -3.464 42.779 -12.569 1.00 76.38 372 LYS A O 1
ATOM 2868 N N . ASP A 1 373 ? -3.100 42.778 -10.358 1.00 72.31 373 ASP A N 1
ATOM 2869 C CA . ASP A 1 373 ? -1.791 43.436 -10.444 1.00 72.31 373 ASP A CA 1
ATOM 2870 C C . ASP A 1 373 ? -0.637 42.493 -10.798 1.00 72.31 373 ASP A C 1
ATOM 2872 O O . ASP A 1 373 ? 0.457 42.955 -11.140 1.00 72.31 373 ASP A O 1
ATOM 2876 N N . SER A 1 374 ? -0.878 41.178 -10.777 1.00 80.19 374 SER A N 1
ATOM 2877 C CA . SER A 1 374 ? 0.143 40.175 -11.068 1.00 80.19 374 SER A CA 1
ATOM 2878 C C . SER A 1 374 ? 0.593 40.212 -12.530 1.00 80.19 374 SER A C 1
ATOM 2880 O O . SER A 1 374 ? -0.187 40.462 -13.452 1.00 80.19 374 SER A O 1
ATOM 2882 N N . TRP A 1 375 ? 1.872 39.895 -12.755 1.00 80.44 375 TRP A N 1
ATOM 2883 C CA . TRP A 1 375 ? 2.415 39.736 -14.105 1.00 80.44 375 TRP A CA 1
ATOM 2884 C C . TRP A 1 375 ? 1.633 38.695 -14.923 1.00 80.44 375 TRP A C 1
ATOM 2886 O O . TRP A 1 375 ? 1.354 38.931 -16.095 1.00 80.44 375 TRP A O 1
ATOM 2896 N N . GLY A 1 376 ? 1.228 37.581 -14.300 1.00 81.12 376 GLY A N 1
ATOM 2897 C CA . GLY A 1 376 ? 0.458 36.520 -14.959 1.00 81.12 376 GLY A CA 1
ATOM 2898 C C . GLY A 1 376 ? -0.876 37.012 -15.524 1.00 81.12 376 GLY A C 1
ATOM 2899 O O . GLY A 1 376 ? -1.188 36.728 -16.676 1.00 81.12 376 GLY A O 1
ATOM 2900 N N . TYR A 1 377 ? -1.618 37.822 -14.762 1.00 84.75 377 TYR A N 1
ATOM 2901 C CA . TYR A 1 377 ? -2.881 38.413 -15.218 1.00 84.75 377 TYR A CA 1
ATOM 2902 C C . TYR A 1 377 ? -2.678 39.341 -16.429 1.00 84.75 377 TYR A C 1
ATOM 2904 O O . TYR A 1 377 ? -3.371 39.228 -17.443 1.00 84.75 377 TYR A O 1
ATOM 2912 N N . LYS A 1 378 ? -1.680 40.231 -16.359 1.00 84.75 378 LYS A N 1
ATOM 2913 C CA . LYS A 1 378 ? -1.348 41.180 -17.440 1.00 84.75 378 LYS A CA 1
ATOM 2914 C C . LYS A 1 378 ? -0.865 40.460 -18.704 1.00 84.75 378 LYS A C 1
ATOM 2916 O O . LYS A 1 378 ? -1.238 40.832 -19.820 1.00 84.75 378 LYS A O 1
ATOM 2921 N N . ALA A 1 379 ? -0.079 39.399 -18.526 1.00 84.38 379 ALA A N 1
ATOM 2922 C CA . ALA A 1 379 ? 0.404 38.562 -19.614 1.00 84.38 379 ALA A CA 1
ATOM 2923 C C . ALA A 1 379 ? -0.744 37.842 -20.332 1.00 84.38 379 ALA A C 1
ATOM 2925 O O . ALA A 1 379 ? -0.855 37.958 -21.549 1.00 84.38 379 ALA A O 1
ATOM 2926 N N . LEU A 1 380 ? -1.637 37.181 -19.591 1.00 87.25 380 LEU A N 1
ATOM 2927 C CA . LEU A 1 380 ? -2.811 36.514 -20.163 1.00 87.25 380 LEU A CA 1
ATOM 2928 C C . LEU A 1 380 ? -3.762 37.478 -20.854 1.00 87.25 380 LEU A C 1
ATOM 2930 O O . LEU A 1 380 ? -4.252 37.165 -21.931 1.00 87.25 380 LEU A O 1
ATOM 2934 N N . THR A 1 381 ? -3.970 38.666 -20.285 1.00 88.12 381 THR A N 1
ATOM 2935 C CA . THR A 1 381 ? -4.782 39.705 -20.930 1.00 88.12 381 THR A CA 1
ATOM 2936 C C . THR A 1 381 ? -4.214 40.044 -22.309 1.00 88.12 381 THR A C 1
ATOM 2938 O O . THR A 1 381 ? -4.952 40.044 -23.292 1.00 88.12 381 THR A O 1
ATOM 2941 N N . SER A 1 382 ? -2.892 40.234 -22.403 1.00 87.88 382 SER A N 1
ATOM 2942 C CA . SER A 1 382 ? -2.207 40.511 -23.674 1.00 87.88 382 SER A CA 1
ATOM 2943 C C . SER A 1 382 ? -2.336 39.346 -24.670 1.00 87.88 382 SER A C 1
ATOM 2945 O O . SER A 1 382 ? -2.590 39.567 -25.850 1.00 87.88 382 SER A O 1
ATOM 2947 N N . ILE A 1 383 ? -2.223 38.100 -24.194 1.00 88.75 383 ILE A N 1
ATOM 2948 C CA . ILE A 1 383 ? -2.387 36.883 -25.013 1.00 88.75 383 ILE A CA 1
ATOM 2949 C C . ILE A 1 383 ? -3.832 36.753 -25.518 1.00 88.75 383 ILE A C 1
ATOM 2951 O O . ILE A 1 383 ? -4.047 36.468 -26.695 1.00 88.75 383 ILE A O 1
ATOM 2955 N N . SER A 1 384 ? -4.816 37.007 -24.652 1.00 90.88 384 SER A N 1
ATOM 2956 C CA . SER A 1 384 ? -6.245 36.945 -24.980 1.00 90.88 384 SER A CA 1
ATOM 2957 C C . SER A 1 384 ? -6.628 37.967 -26.053 1.00 90.88 384 SER A C 1
ATOM 2959 O O . SER A 1 384 ? -7.367 37.641 -26.977 1.00 90.88 384 SER A O 1
ATOM 2961 N N . MET A 1 385 ? -6.048 39.174 -25.991 1.00 88.62 385 MET A N 1
ATOM 2962 C CA . MET A 1 385 ? -6.239 40.222 -26.996 1.00 88.62 385 MET A CA 1
ATOM 2963 C C . MET A 1 385 ? -5.576 39.867 -28.330 1.00 88.62 385 MET A C 1
ATOM 2965 O O . MET A 1 385 ? -6.145 40.156 -29.377 1.00 88.62 385 MET A O 1
ATOM 2969 N N . HIS A 1 386 ? -4.394 39.240 -28.302 1.00 89.06 386 HIS A N 1
ATOM 2970 C CA . HIS A 1 386 ? -3.661 38.849 -29.513 1.00 89.06 386 HIS A CA 1
ATOM 2971 C C . HIS A 1 386 ? -4.352 37.712 -30.275 1.00 89.06 386 HIS A C 1
ATOM 2973 O O . HIS A 1 386 ? -4.497 37.795 -31.490 1.00 89.06 386 HIS A O 1
ATOM 2979 N N . TYR A 1 387 ? -4.810 36.671 -29.571 1.00 88.69 387 TYR A N 1
ATOM 2980 C CA . TYR A 1 387 ? -5.451 35.495 -30.183 1.00 88.69 387 TYR A CA 1
ATOM 2981 C C . TYR A 1 387 ? -6.987 35.540 -30.200 1.00 88.69 387 TYR A C 1
ATOM 2983 O O . TYR A 1 387 ? -7.619 34.613 -30.710 1.00 88.69 387 TYR A O 1
ATOM 2991 N N . GLY A 1 388 ? -7.591 36.596 -29.650 1.00 88.69 388 GLY A N 1
ATOM 2992 C CA . GLY A 1 388 ? -9.026 36.862 -29.737 1.00 88.69 388 GLY A CA 1
ATOM 2993 C C . GLY A 1 388 ? -9.915 35.879 -28.971 1.00 88.69 388 GLY A C 1
ATOM 2994 O O . GLY A 1 388 ? -10.941 35.467 -29.505 1.00 88.69 388 GLY A O 1
ATOM 2995 N N . PHE A 1 389 ? -9.553 35.501 -27.740 1.00 91.50 389 PHE A N 1
ATOM 2996 C CA . PHE A 1 389 ? -10.413 34.679 -26.869 1.00 91.50 389 PHE A CA 1
ATOM 2997 C C . PHE A 1 389 ? -10.761 35.393 -25.560 1.00 91.50 389 PHE A C 1
ATOM 2999 O O . PHE A 1 389 ? -10.021 36.255 -25.093 1.00 91.50 389 PHE A O 1
ATOM 3006 N N . SER A 1 390 ? -11.898 35.036 -24.959 1.00 90.25 390 SER A N 1
ATOM 3007 C CA . SER A 1 390 ? -12.329 35.585 -23.668 1.00 90.25 390 SER A CA 1
ATOM 3008 C C . SER A 1 390 ? -11.795 34.746 -22.508 1.00 90.25 390 SER A C 1
ATOM 3010 O O . SER A 1 390 ? -11.830 33.519 -22.547 1.00 90.25 390 SER A O 1
ATOM 3012 N N . MET A 1 391 ? -11.335 35.409 -21.444 1.00 88.62 391 MET A N 1
ATOM 3013 C CA . MET A 1 391 ? -10.896 34.745 -20.208 1.00 88.62 391 MET A CA 1
ATOM 3014 C C . MET A 1 391 ? -12.055 34.349 -19.277 1.00 88.62 391 MET A C 1
ATOM 3016 O O . MET A 1 391 ? -11.815 33.638 -18.301 1.00 88.62 391 MET A O 1
ATOM 3020 N N . ASP A 1 392 ? -13.282 34.801 -19.566 1.00 90.00 392 ASP A N 1
ATOM 3021 C CA . ASP A 1 392 ? -14.509 34.442 -18.835 1.00 90.00 392 ASP A CA 1
ATOM 3022 C C . ASP A 1 392 ? -15.246 33.241 -19.457 1.00 90.00 392 ASP A C 1
ATOM 3024 O O . ASP A 1 392 ? -16.170 32.709 -18.846 1.00 90.00 392 ASP A O 1
ATOM 3028 N N . THR A 1 393 ? -14.838 32.794 -20.648 1.00 90.25 393 THR A N 1
ATOM 3029 C CA . THR A 1 393 ? -15.368 31.574 -21.272 1.00 90.25 393 THR A CA 1
ATOM 3030 C C . THR A 1 393 ? -14.869 30.338 -20.505 1.00 90.25 393 THR A C 1
ATOM 3032 O O . THR A 1 393 ? -13.677 30.288 -20.171 1.00 90.25 393 THR A O 1
ATOM 3035 N N . PRO A 1 394 ? -15.736 29.349 -20.205 1.00 90.19 394 PRO A N 1
ATOM 3036 C CA . PRO A 1 394 ? -15.322 28.061 -19.646 1.00 90.19 394 PRO A CA 1
ATOM 3037 C C . PRO A 1 394 ? -14.208 27.399 -20.468 1.00 90.19 394 PRO A C 1
ATOM 3039 O O . PRO A 1 394 ? -14.202 27.466 -21.696 1.00 90.19 394 PRO A O 1
ATOM 3042 N N . TRP A 1 395 ? -13.252 26.746 -19.806 1.00 89.56 395 TRP A N 1
ATOM 3043 C CA . TRP A 1 395 ? -12.080 26.161 -20.469 1.00 89.56 395 TRP A CA 1
ATOM 3044 C C . TRP A 1 395 ? -12.431 25.086 -21.512 1.00 89.56 395 TRP A C 1
ATOM 3046 O O . TRP A 1 395 ? -11.755 24.957 -22.536 1.00 89.56 395 TRP A O 1
ATOM 3056 N N . GLU A 1 396 ? -13.493 24.318 -21.279 1.00 87.25 396 GLU A N 1
ATOM 3057 C CA . GLU A 1 396 ? -13.991 23.308 -22.220 1.00 87.25 396 GLU A CA 1
ATOM 3058 C C . GLU A 1 396 ? -14.552 23.903 -23.521 1.00 87.25 396 GLU A C 1
ATOM 3060 O O . GLU A 1 396 ? -14.365 23.306 -24.583 1.00 87.25 396 GLU A O 1
ATOM 3065 N N . GLU A 1 397 ? -15.136 25.103 -23.454 1.00 90.69 397 GLU A N 1
ATOM 3066 C CA . GLU A 1 397 ? -15.691 25.837 -24.600 1.00 90.69 397 GLU A CA 1
ATOM 3067 C C . GLU A 1 397 ? -14.614 26.567 -25.426 1.00 90.69 397 GLU A C 1
ATOM 3069 O O . GLU A 1 397 ? -14.863 26.963 -26.566 1.00 90.69 397 GLU A O 1
ATOM 3074 N N . LEU A 1 398 ? -13.402 26.746 -24.882 1.00 90.44 398 LEU A N 1
ATOM 3075 C CA . LEU A 1 398 ? -12.274 27.303 -25.631 1.00 90.44 398 LEU A CA 1
ATOM 3076 C C . LEU A 1 398 ? -11.817 26.344 -26.738 1.00 90.44 398 LEU A C 1
ATOM 3078 O O . LEU A 1 398 ? -11.785 25.123 -26.569 1.00 90.44 398 LEU A O 1
ATOM 3082 N N . THR A 1 399 ? -11.379 26.903 -27.868 1.00 92.00 399 THR A N 1
ATOM 3083 C CA . THR A 1 399 ? -10.817 26.092 -28.957 1.00 92.00 399 THR A CA 1
ATOM 3084 C C . THR A 1 399 ? -9.523 25.400 -28.518 1.00 92.00 399 THR A C 1
ATOM 3086 O O . THR A 1 399 ? -8.780 25.918 -27.679 1.00 92.00 399 THR A O 1
ATOM 3089 N N . GLN A 1 400 ? -9.206 24.247 -29.119 1.00 89.06 400 GLN A N 1
ATOM 3090 C CA . GLN A 1 400 ? -7.971 23.521 -28.800 1.00 89.06 400 GLN A CA 1
ATOM 3091 C C . GLN A 1 400 ? -6.722 24.387 -29.016 1.00 89.06 400 GLN A C 1
ATOM 3093 O O . GLN A 1 400 ? -5.827 24.389 -28.179 1.00 89.06 400 GLN A O 1
ATOM 3098 N N . GLN A 1 401 ? -6.713 25.208 -30.070 1.00 89.31 401 GLN A N 1
ATOM 3099 C CA . GLN A 1 401 ? -5.625 26.143 -30.346 1.00 89.31 401 GLN A CA 1
ATOM 3100 C C . GLN A 1 401 ? -5.433 27.157 -29.207 1.00 89.31 401 GLN A C 1
ATOM 3102 O O . GLN A 1 401 ? -4.304 27.398 -28.782 1.00 89.31 401 GLN A O 1
ATOM 3107 N N . HIS A 1 402 ? -6.519 27.734 -28.676 1.00 90.94 402 HIS A N 1
ATOM 3108 C CA . HIS A 1 402 ? -6.439 28.667 -27.545 1.00 90.94 402 HIS A CA 1
ATOM 3109 C C . HIS A 1 402 ? -5.925 27.984 -26.275 1.00 90.94 402 HIS A C 1
ATOM 3111 O O . HIS A 1 402 ? -5.087 28.556 -25.576 1.00 90.94 402 HIS A O 1
ATOM 3117 N N . ARG A 1 403 ? -6.364 26.748 -26.002 1.00 90.88 403 ARG A N 1
ATOM 3118 C CA . ARG A 1 403 ? -5.858 25.947 -24.875 1.00 90.88 403 ARG A CA 1
ATOM 3119 C C . ARG A 1 403 ? -4.361 25.665 -25.005 1.00 90.88 403 ARG A C 1
ATOM 3121 O O . ARG A 1 403 ? -3.613 25.887 -24.052 1.00 90.88 403 ARG A O 1
ATOM 3128 N N . ASP A 1 404 ? -3.916 25.249 -26.187 1.00 90.19 404 ASP A N 1
ATOM 3129 C CA . ASP A 1 404 ? -2.517 24.906 -26.444 1.00 90.19 404 ASP A CA 1
ATOM 3130 C C . ASP A 1 404 ? -1.599 26.126 -26.308 1.00 90.19 404 ASP A C 1
ATOM 3132 O O . ASP A 1 404 ? -0.533 26.029 -25.704 1.00 90.19 404 ASP A O 1
ATOM 3136 N N . ILE A 1 405 ? -2.031 27.301 -26.774 1.00 90.75 405 ILE A N 1
ATOM 3137 C CA . ILE A 1 405 ? -1.270 28.549 -26.615 1.00 90.75 405 ILE A CA 1
ATOM 3138 C C . ILE A 1 405 ? -1.070 28.891 -25.135 1.00 90.75 405 ILE A C 1
ATOM 3140 O O . ILE A 1 405 ? 0.018 29.309 -24.732 1.00 90.75 405 ILE A O 1
ATOM 3144 N N . VAL A 1 406 ? -2.102 28.723 -24.304 1.00 89.56 406 VAL A N 1
ATOM 3145 C CA . VAL A 1 406 ? -2.004 29.009 -22.866 1.00 89.56 406 VAL A CA 1
ATOM 3146 C C . VAL A 1 406 ? -1.041 28.030 -22.184 1.00 89.56 406 VAL A C 1
ATOM 3148 O O . VAL A 1 406 ? -0.152 28.469 -21.448 1.00 89.56 406 VAL A O 1
ATOM 3151 N N . ILE A 1 407 ? -1.171 26.727 -22.452 1.00 90.06 407 ILE A N 1
ATOM 3152 C CA . ILE A 1 407 ? -0.397 25.674 -21.775 1.00 90.06 407 ILE A CA 1
ATOM 3153 C C . ILE A 1 407 ? 1.028 25.546 -22.330 1.00 90.06 407 ILE A C 1
ATOM 3155 O O . ILE A 1 407 ? 1.985 25.575 -21.555 1.00 90.06 407 ILE A O 1
ATOM 3159 N N . PHE A 1 408 ? 1.188 25.432 -23.647 1.00 89.69 408 PHE A N 1
ATOM 3160 C CA . PHE A 1 408 ? 2.453 25.106 -24.318 1.00 89.69 408 PHE A CA 1
ATOM 3161 C C . PHE A 1 408 ? 3.162 26.315 -24.939 1.00 89.69 408 PHE A C 1
ATOM 3163 O O . PHE A 1 408 ? 4.346 26.225 -25.262 1.00 89.69 408 PHE A O 1
ATOM 3170 N N . GLY A 1 409 ? 2.483 27.458 -25.048 1.00 90.38 409 GLY A N 1
ATOM 3171 C CA . GLY A 1 409 ? 3.082 28.707 -25.511 1.00 90.38 409 GLY A CA 1
ATOM 3172 C C . GLY A 1 409 ? 2.845 29.009 -26.991 1.00 90.38 409 GLY A C 1
ATOM 3173 O O . GLY A 1 409 ? 2.212 28.249 -27.716 1.00 90.38 409 GLY A O 1
ATOM 3174 N N . SER A 1 410 ? 3.382 30.140 -27.457 1.00 87.69 410 SER A N 1
ATOM 3175 C CA . SER A 1 410 ? 3.276 30.599 -28.855 1.00 87.69 410 SER A CA 1
ATOM 3176 C C . SER A 1 410 ? 4.414 30.093 -29.758 1.00 87.69 410 SER A C 1
ATOM 3178 O O . SER A 1 410 ? 4.573 30.527 -30.902 1.00 87.69 410 SER A O 1
ATOM 3180 N N . GLY A 1 411 ? 5.269 29.204 -29.240 1.00 86.31 411 GLY A N 1
ATOM 3181 C CA . GLY A 1 411 ? 6.456 28.717 -29.937 1.00 86.31 411 GLY A CA 1
ATOM 3182 C C . GLY A 1 411 ? 7.436 29.850 -30.261 1.00 86.31 411 GLY A C 1
ATOM 3183 O O . GLY A 1 411 ? 8.099 30.387 -29.375 1.00 86.31 411 GLY A O 1
ATOM 3184 N N . ARG A 1 412 ? 7.558 30.203 -31.548 1.00 85.31 412 ARG A N 1
ATOM 3185 C CA . ARG A 1 412 ? 8.445 31.285 -32.028 1.00 85.31 412 ARG A CA 1
ATOM 3186 C C . ARG A 1 412 ? 7.720 32.612 -32.280 1.00 85.31 412 ARG A C 1
ATOM 3188 O O . ARG A 1 412 ? 8.389 33.625 -32.490 1.00 85.31 412 ARG A O 1
ATOM 3195 N N . GLU A 1 413 ? 6.388 32.622 -32.271 1.00 88.19 413 GLU A N 1
ATOM 3196 C CA . GLU A 1 413 ? 5.592 33.824 -32.521 1.00 88.19 413 GLU A CA 1
ATOM 3197 C C . GLU A 1 413 ? 5.733 34.809 -31.352 1.00 88.19 413 GLU A C 1
ATOM 3199 O O . GLU A 1 413 ? 5.622 34.420 -30.187 1.00 88.19 413 GLU A O 1
ATOM 3204 N N . ARG A 1 414 ? 6.004 36.087 -31.647 1.00 88.00 414 ARG A N 1
ATOM 3205 C CA . ARG A 1 414 ? 6.197 37.132 -30.632 1.00 88.00 414 ARG A CA 1
ATOM 3206 C C . ARG A 1 414 ? 4.883 37.850 -30.347 1.00 88.00 414 ARG A C 1
ATOM 3208 O O . ARG A 1 414 ? 4.273 38.388 -31.262 1.00 88.00 414 ARG A O 1
ATOM 3215 N N . ILE A 1 415 ? 4.521 37.937 -29.071 1.00 88.31 415 ILE A N 1
ATOM 3216 C CA . ILE A 1 415 ? 3.322 38.629 -28.592 1.00 88.31 415 ILE A CA 1
ATOM 3217 C C . ILE A 1 415 ? 3.738 39.957 -27.961 1.00 88.31 415 ILE A C 1
ATOM 3219 O O . ILE A 1 415 ? 4.783 40.057 -27.303 1.00 88.31 415 ILE A O 1
ATOM 3223 N N . LYS A 1 416 ? 2.924 40.992 -28.174 1.00 88.00 416 LYS A N 1
ATOM 3224 C CA . LYS A 1 416 ? 3.098 42.299 -27.540 1.00 88.00 416 LYS A CA 1
ATOM 3225 C C . LYS A 1 416 ? 2.551 42.245 -26.114 1.00 88.00 416 LYS A C 1
ATOM 3227 O O . LYS A 1 416 ? 1.345 42.152 -25.921 1.00 88.00 416 LYS A O 1
ATOM 3232 N N . PHE A 1 417 ? 3.429 42.333 -25.119 1.00 86.00 417 PHE A N 1
ATOM 3233 C CA . PHE A 1 417 ? 3.040 42.388 -23.712 1.00 86.00 417 PHE A CA 1
ATOM 3234 C C . PHE A 1 417 ? 3.066 43.827 -23.210 1.00 86.00 417 PHE A C 1
ATOM 3236 O O . PHE A 1 417 ? 4.100 44.494 -23.285 1.00 86.00 417 PHE A O 1
ATOM 3243 N N . THR A 1 418 ? 1.943 44.291 -22.667 1.00 79.94 418 THR A N 1
ATOM 3244 C CA . THR A 1 418 ? 1.810 45.628 -22.072 1.00 79.94 418 THR A CA 1
ATOM 3245 C C . THR A 1 418 ? 1.717 45.521 -20.555 1.00 79.94 418 THR A C 1
ATOM 3247 O O . THR A 1 418 ? 0.946 44.706 -20.044 1.00 79.94 418 THR A O 1
ATOM 3250 N N . TRP A 1 419 ? 2.450 46.355 -19.816 1.00 77.31 419 TRP A N 1
ATOM 3251 C CA . TRP A 1 419 ? 2.314 46.428 -18.361 1.00 77.31 419 TRP A CA 1
ATOM 3252 C C . TRP A 1 419 ? 2.217 47.858 -17.854 1.00 77.31 419 TRP A C 1
ATOM 3254 O O . TRP A 1 419 ? 2.792 48.790 -18.415 1.00 77.31 419 TRP A O 1
ATOM 3264 N N . GLN A 1 420 ? 1.481 48.001 -16.756 1.00 70.88 420 GLN A N 1
ATOM 3265 C CA . GLN A 1 420 ? 1.348 49.231 -15.995 1.00 70.88 420 GLN A CA 1
ATOM 3266 C C . GLN A 1 420 ? 1.564 48.894 -14.516 1.00 70.88 420 GLN A C 1
ATOM 3268 O O . GLN A 1 420 ? 0.916 47.981 -13.996 1.00 70.88 420 GLN A O 1
ATOM 3273 N N . ASN A 1 421 ? 2.505 49.569 -13.857 1.00 66.19 421 ASN A N 1
ATOM 3274 C CA . ASN A 1 421 ? 2.721 49.442 -12.411 1.00 66.19 421 ASN A CA 1
ATOM 3275 C C . ASN A 1 421 ? 1.896 50.486 -11.650 1.00 66.19 421 ASN A C 1
ATOM 3277 O O . ASN A 1 421 ? 1.526 51.518 -12.212 1.00 66.19 421 ASN A O 1
ATOM 3281 N N . GLU A 1 422 ? 1.671 50.248 -10.356 1.00 59.62 422 GLU A N 1
ATOM 3282 C CA . GLU A 1 422 ? 0.968 51.180 -9.458 1.00 59.62 422 GLU A CA 1
ATOM 3283 C C . GLU A 1 422 ? 1.642 52.564 -9.400 1.00 59.62 422 GLU A C 1
ATOM 3285 O O . GLU A 1 422 ? 0.961 53.580 -9.310 1.00 59.62 422 GLU A O 1
ATOM 3290 N N . ASN A 1 423 ? 2.965 52.627 -9.591 1.00 68.31 423 ASN A N 1
ATOM 3291 C CA . ASN A 1 423 ? 3.744 53.874 -9.632 1.00 68.31 423 ASN A CA 1
ATOM 3292 C C . ASN A 1 423 ? 3.627 54.647 -10.968 1.00 68.31 423 ASN A C 1
ATOM 3294 O O . ASN A 1 423 ? 4.426 55.541 -11.232 1.00 68.31 423 ASN A O 1
ATOM 3298 N N . GLY A 1 424 ? 2.700 54.276 -11.860 1.00 63.81 424 GLY A N 1
ATOM 3299 C CA . GLY A 1 424 ? 2.459 54.967 -13.135 1.00 63.81 424 GLY A CA 1
ATOM 3300 C C . GLY A 1 424 ? 3.411 54.608 -14.286 1.00 63.81 424 GLY A C 1
ATOM 3301 O O . GLY A 1 424 ? 3.195 55.057 -15.410 1.00 63.81 424 GLY A O 1
ATOM 3302 N N . GLY A 1 425 ? 4.424 53.767 -14.051 1.00 70.12 425 GLY A N 1
ATOM 3303 C CA . GLY A 1 425 ? 5.304 53.254 -15.107 1.00 70.12 425 GLY A CA 1
ATOM 3304 C C . GLY A 1 425 ? 4.538 52.377 -16.102 1.00 70.12 425 GLY A C 1
ATOM 3305 O O . GLY A 1 425 ? 3.828 51.459 -15.686 1.00 70.12 425 GLY A O 1
ATOM 3306 N N . ARG A 1 426 ? 4.682 52.665 -17.400 1.00 72.94 426 ARG A N 1
ATOM 3307 C CA . ARG A 1 426 ? 4.114 51.891 -18.514 1.00 72.94 426 ARG A CA 1
ATOM 3308 C C . ARG A 1 426 ? 5.234 51.432 -19.437 1.00 72.94 426 ARG A C 1
ATOM 3310 O O . ARG A 1 426 ? 6.136 52.210 -19.735 1.00 72.94 426 ARG A O 1
ATOM 3317 N N . GLY A 1 427 ? 5.164 50.189 -19.893 1.00 76.69 427 GLY A N 1
ATOM 3318 C CA . GLY A 1 427 ? 6.139 49.627 -20.819 1.00 76.69 427 GLY A CA 1
ATOM 3319 C C . GLY A 1 427 ? 5.518 48.564 -21.712 1.00 76.69 427 GLY A C 1
ATOM 3320 O O . GLY A 1 427 ? 4.555 47.894 -21.333 1.00 76.69 427 GLY A O 1
ATOM 3321 N N . GLU A 1 428 ? 6.089 48.411 -22.901 1.00 82.81 428 GLU A N 1
ATOM 3322 C CA . GLU A 1 428 ? 5.693 47.404 -23.878 1.00 82.81 428 GLU A CA 1
ATOM 3323 C C . GLU A 1 428 ? 6.937 46.650 -24.339 1.00 82.81 428 GLU A C 1
ATOM 3325 O O . GLU A 1 428 ? 7.984 47.255 -24.571 1.00 82.81 428 GLU A O 1
ATOM 3330 N N . PHE A 1 429 ? 6.841 45.333 -24.483 1.00 85.56 429 PHE A N 1
ATOM 3331 C CA . PHE A 1 429 ? 7.902 44.548 -25.105 1.00 85.56 429 PHE A CA 1
ATOM 3332 C C . PHE A 1 429 ? 7.331 43.383 -25.908 1.00 85.56 429 PHE A C 1
ATOM 3334 O O . PHE A 1 429 ? 6.265 42.847 -25.607 1.00 85.56 429 PHE A O 1
ATOM 3341 N N . LEU A 1 430 ? 8.068 42.994 -26.946 1.00 87.19 430 LEU A N 1
ATOM 3342 C CA . LEU A 1 430 ? 7.735 41.885 -27.834 1.00 87.19 430 LEU A CA 1
ATOM 3343 C C . LEU A 1 430 ? 8.576 40.673 -27.458 1.00 87.19 430 LEU A C 1
ATOM 3345 O O . LEU A 1 430 ? 9.803 40.708 -27.567 1.00 87.19 430 LEU A O 1
ATOM 3349 N N . ARG A 1 431 ? 7.925 39.586 -27.047 1.00 88.81 431 ARG A N 1
ATOM 3350 C CA . ARG A 1 431 ? 8.607 38.317 -26.769 1.00 88.81 431 ARG A CA 1
ATOM 3351 C C . ARG A 1 431 ? 7.702 37.126 -27.081 1.00 88.81 431 ARG A C 1
ATOM 3353 O O . ARG A 1 431 ? 6.484 37.290 -27.051 1.00 88.81 431 ARG A O 1
ATOM 3360 N N . PRO A 1 432 ? 8.259 35.940 -27.369 1.00 88.56 432 PRO A N 1
ATOM 3361 C CA . PRO A 1 432 ? 7.451 34.732 -27.425 1.00 88.56 432 PRO A CA 1
ATOM 3362 C C . PRO A 1 432 ? 6.886 34.393 -26.042 1.00 88.56 432 PRO A C 1
ATOM 3364 O O . PRO A 1 432 ? 7.511 34.668 -25.010 1.00 88.56 432 PRO A O 1
ATOM 3367 N N . TRP A 1 433 ? 5.687 33.821 -26.024 1.00 90.62 433 TRP A N 1
ATOM 3368 C CA . TRP A 1 433 ? 5.089 33.265 -24.820 1.00 90.62 433 TRP A CA 1
ATOM 3369 C C . TRP A 1 433 ? 5.601 31.841 -24.624 1.00 90.62 433 TRP A C 1
ATOM 3371 O O . TRP A 1 433 ? 5.395 30.990 -25.485 1.00 90.62 433 TRP A O 1
ATOM 3381 N N . GLU A 1 434 ? 6.281 31.586 -23.502 1.00 87.75 434 GLU A N 1
ATOM 3382 C CA . GLU A 1 434 ? 6.883 30.272 -23.231 1.00 87.75 434 GLU A CA 1
ATOM 3383 C C . GLU A 1 434 ? 5.842 29.184 -22.916 1.00 87.75 434 GLU A C 1
ATOM 3385 O O . GLU A 1 434 ? 6.131 28.005 -23.105 1.00 87.75 434 GLU A O 1
ATOM 3390 N N . GLY A 1 435 ? 4.635 29.565 -22.484 1.00 90.38 435 GLY A N 1
ATOM 3391 C CA . GLY A 1 435 ? 3.619 28.628 -22.000 1.00 90.38 435 GLY A CA 1
ATOM 3392 C C . GLY A 1 435 ? 3.802 28.268 -20.527 1.00 90.38 435 GLY A C 1
ATOM 3393 O O . GLY A 1 435 ? 4.917 28.249 -20.000 1.00 90.38 435 GLY A O 1
ATOM 3394 N N . VAL A 1 436 ? 2.694 27.955 -19.853 1.00 90.31 436 VAL A N 1
ATOM 3395 C CA . VAL A 1 436 ? 2.699 27.570 -18.430 1.00 90.31 436 VAL A CA 1
ATOM 3396 C C . VAL A 1 436 ? 3.508 26.298 -18.187 1.00 90.31 436 VAL A C 1
ATOM 3398 O O . VAL A 1 436 ? 4.269 26.224 -17.223 1.00 90.31 436 VAL A O 1
ATOM 3401 N N . ALA A 1 437 ? 3.388 25.306 -19.070 1.00 89.69 437 ALA A N 1
ATOM 3402 C CA . ALA A 1 437 ? 4.084 24.035 -18.925 1.00 89.69 437 ALA A CA 1
ATOM 3403 C C . ALA A 1 437 ? 5.609 24.205 -19.003 1.00 89.69 437 ALA A C 1
ATOM 3405 O O . ALA A 1 437 ? 6.346 23.678 -18.164 1.00 89.69 437 ALA A O 1
ATOM 3406 N N . SER A 1 438 ? 6.091 24.998 -19.963 1.00 89.75 438 SER A N 1
ATOM 3407 C CA . SER A 1 438 ? 7.517 25.310 -20.094 1.00 89.75 438 SER A CA 1
ATOM 3408 C C . SER A 1 438 ? 8.033 26.107 -18.897 1.00 89.75 438 SER A C 1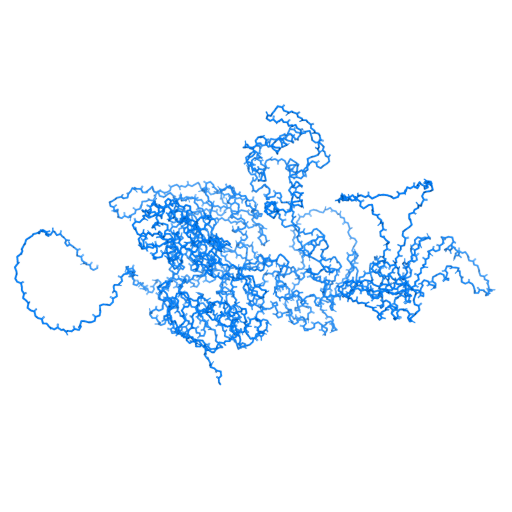
ATOM 3410 O O . SER A 1 438 ? 9.121 25.815 -18.397 1.00 89.75 438 SER A O 1
ATOM 3412 N N . GLU A 1 439 ? 7.247 27.072 -18.402 1.00 89.62 439 GLU A N 1
ATOM 3413 C CA . GLU A 1 439 ? 7.594 27.859 -17.217 1.00 89.62 439 GLU A CA 1
ATOM 3414 C C . GLU A 1 439 ? 7.769 26.957 -15.985 1.00 89.62 439 GLU A C 1
ATOM 3416 O O . GLU A 1 439 ? 8.810 27.016 -15.325 1.00 89.62 439 GLU A O 1
ATOM 3421 N N . ILE A 1 440 ? 6.793 26.089 -15.695 1.00 90.38 440 ILE A N 1
ATOM 3422 C CA . ILE A 1 440 ? 6.833 25.163 -14.553 1.00 90.38 440 ILE A CA 1
ATOM 3423 C C . ILE A 1 440 ? 8.035 24.228 -14.663 1.00 90.38 440 ILE A C 1
ATOM 3425 O O . ILE A 1 440 ? 8.814 24.119 -13.717 1.00 90.38 440 ILE A O 1
ATOM 3429 N N . ARG A 1 441 ? 8.248 23.614 -15.833 1.00 88.56 441 ARG A N 1
ATOM 3430 C CA . ARG A 1 441 ? 9.388 22.717 -16.071 1.00 88.56 441 ARG A CA 1
ATOM 3431 C C . ARG A 1 441 ? 10.724 23.429 -15.858 1.00 88.56 441 ARG A C 1
ATOM 3433 O O . ARG A 1 441 ? 11.622 22.885 -15.214 1.00 88.56 441 ARG A O 1
ATOM 3440 N N . ARG A 1 442 ? 10.866 24.650 -16.380 1.00 90.44 442 ARG A N 1
ATOM 3441 C CA . ARG A 1 442 ? 12.078 25.462 -16.217 1.00 90.44 442 ARG A CA 1
ATOM 3442 C C . ARG A 1 442 ? 12.325 25.791 -14.745 1.00 90.44 442 ARG A C 1
ATOM 3444 O O . ARG A 1 442 ? 13.446 25.608 -14.274 1.00 90.44 442 ARG A O 1
ATOM 3451 N N . ARG A 1 443 ? 11.298 26.232 -14.012 1.00 90.19 443 ARG A N 1
ATOM 3452 C CA . ARG A 1 443 ? 11.407 26.548 -12.578 1.00 90.19 443 ARG A CA 1
ATOM 3453 C C . ARG A 1 443 ? 11.720 25.311 -11.739 1.00 90.19 443 ARG A C 1
ATOM 3455 O O . ARG A 1 443 ? 12.605 25.379 -10.895 1.00 90.19 443 ARG A O 1
ATOM 3462 N N . PHE A 1 444 ? 11.085 24.175 -12.023 1.00 88.62 444 PHE A N 1
ATOM 3463 C CA . PHE A 1 444 ? 11.373 22.898 -11.367 1.00 88.62 444 PHE A CA 1
ATOM 3464 C C . PHE A 1 444 ? 12.857 22.507 -11.484 1.00 88.62 444 PHE A C 1
ATOM 3466 O O . PHE A 1 444 ? 13.481 22.146 -10.487 1.00 88.62 444 PHE A O 1
ATOM 3473 N N . MET A 1 445 ? 13.447 22.650 -12.678 1.00 85.38 445 MET A N 1
ATOM 3474 C CA . MET A 1 445 ? 14.861 22.333 -12.924 1.00 85.38 445 MET A CA 1
ATOM 3475 C C . MET A 1 445 ? 15.837 23.339 -12.294 1.00 85.38 445 MET A C 1
ATOM 3477 O O . MET A 1 445 ? 16.926 22.953 -11.875 1.00 85.38 445 MET A O 1
ATOM 3481 N N . GLN A 1 446 ? 15.477 24.626 -12.247 1.00 90.31 446 GLN A N 1
ATOM 3482 C CA . GLN A 1 446 ? 16.337 25.698 -11.721 1.00 90.31 446 GLN A CA 1
ATOM 3483 C C . GLN A 1 446 ? 16.324 25.775 -10.191 1.00 90.31 446 GLN A C 1
ATOM 3485 O O . GLN A 1 446 ? 17.312 26.173 -9.574 1.00 90.31 446 GLN A O 1
ATOM 3490 N N . THR A 1 447 ? 15.207 25.410 -9.568 1.00 88.94 447 THR A N 1
ATOM 3491 C CA . THR A 1 447 ? 15.031 25.489 -8.123 1.00 88.94 447 THR A CA 1
ATOM 3492 C C . THR A 1 447 ? 15.868 24.428 -7.398 1.00 88.94 447 THR A C 1
ATOM 3494 O O . THR A 1 447 ? 15.819 23.237 -7.710 1.00 88.94 447 THR A O 1
ATOM 3497 N N . SER A 1 448 ? 16.597 24.858 -6.364 1.00 86.81 448 SER A N 1
ATOM 3498 C CA . SER A 1 448 ? 17.321 23.990 -5.420 1.00 86.81 448 SER A CA 1
ATOM 3499 C C . SER A 1 448 ? 16.554 23.706 -4.121 1.00 86.81 448 SER A C 1
ATOM 3501 O O . SER A 1 448 ? 16.977 22.862 -3.341 1.00 86.81 448 SER A O 1
ATOM 3503 N N . SER A 1 449 ? 15.440 24.404 -3.877 1.00 88.19 449 SER A N 1
ATOM 3504 C CA . SER A 1 449 ? 14.589 24.217 -2.697 1.00 88.19 449 SER A CA 1
ATOM 3505 C C . SER A 1 449 ? 13.625 23.043 -2.882 1.00 88.19 449 SER A C 1
ATOM 3507 O O . SER A 1 449 ? 12.789 23.069 -3.787 1.00 88.19 449 SER A O 1
ATOM 3509 N N . ASP A 1 450 ? 13.692 22.054 -1.987 1.00 78.88 450 ASP A N 1
ATOM 3510 C CA . ASP A 1 450 ? 12.834 20.861 -2.038 1.00 78.88 450 ASP A CA 1
ATOM 3511 C C . ASP A 1 450 ? 11.342 21.203 -1.927 1.00 78.88 450 ASP A C 1
ATOM 3513 O O . ASP A 1 450 ? 10.547 20.710 -2.716 1.00 78.88 450 ASP A O 1
ATOM 3517 N N . SER A 1 451 ? 10.962 22.137 -1.048 1.00 78.88 451 SER A N 1
ATOM 3518 C CA . SER A 1 451 ? 9.560 22.565 -0.901 1.00 78.88 451 SER A CA 1
ATOM 3519 C C . SER A 1 451 ? 8.991 23.186 -2.181 1.00 78.88 451 SER A C 1
ATOM 3521 O O . SER A 1 451 ? 7.836 22.955 -2.529 1.00 78.88 451 SER A O 1
ATOM 3523 N N . GLN A 1 452 ? 9.794 23.965 -2.910 1.00 83.38 452 GLN A N 1
ATOM 3524 C CA . GLN A 1 452 ? 9.355 24.509 -4.193 1.00 83.38 452 GLN A CA 1
ATOM 3525 C C . GLN A 1 452 ? 9.313 23.431 -5.286 1.00 83.38 452 GLN A C 1
ATOM 3527 O O . GLN A 1 452 ? 8.444 23.489 -6.151 1.00 83.38 452 GLN A O 1
ATOM 3532 N N . ARG A 1 453 ? 10.223 22.447 -5.266 1.00 83.81 453 ARG A N 1
ATOM 3533 C CA . ARG A 1 453 ? 10.145 21.298 -6.183 1.00 83.81 453 ARG A CA 1
ATOM 3534 C C . ARG A 1 453 ? 8.890 20.474 -5.941 1.00 83.81 453 ARG A C 1
ATOM 3536 O O . ARG A 1 453 ? 8.232 20.124 -6.915 1.00 83.81 453 ARG A O 1
ATOM 3543 N N . GLU A 1 454 ? 8.548 20.208 -4.682 1.00 79.69 454 GLU A N 1
ATOM 3544 C CA . GLU A 1 454 ? 7.298 19.540 -4.307 1.00 79.69 454 GLU A CA 1
ATOM 3545 C C . GLU A 1 454 ? 6.093 20.304 -4.865 1.00 79.69 454 GLU A C 1
ATOM 3547 O O . GLU A 1 454 ? 5.286 19.706 -5.565 1.00 79.69 454 GLU A O 1
ATOM 3552 N N . PHE A 1 455 ? 6.046 21.631 -4.691 1.00 83.62 455 PHE A N 1
ATOM 3553 C CA . PHE A 1 455 ? 4.977 22.468 -5.250 1.00 83.62 455 PHE A CA 1
ATOM 3554 C C . PHE A 1 455 ? 4.837 22.345 -6.777 1.00 83.62 455 PHE A C 1
ATOM 3556 O O . PHE A 1 455 ? 3.731 22.206 -7.283 1.00 83.62 455 PHE A O 1
ATOM 3563 N N . TYR A 1 456 ? 5.935 22.385 -7.543 1.00 87.75 456 TYR A N 1
ATOM 3564 C CA . TYR A 1 456 ? 5.840 22.215 -9.001 1.00 87.75 456 TYR A CA 1
ATOM 3565 C C . TYR A 1 456 ? 5.484 20.779 -9.406 1.00 87.75 456 TYR A C 1
ATOM 3567 O O . TYR A 1 456 ? 4.819 20.591 -10.422 1.00 87.75 456 TYR A O 1
ATOM 3575 N N . THR A 1 457 ? 5.897 19.785 -8.613 1.00 84.31 457 THR A N 1
ATOM 3576 C CA . THR A 1 457 ? 5.593 18.364 -8.848 1.00 84.31 457 THR A CA 1
ATOM 3577 C C . THR A 1 457 ? 4.089 18.094 -8.803 1.00 84.31 457 THR A C 1
ATOM 3579 O O . THR A 1 457 ? 3.628 17.210 -9.512 1.00 84.31 457 THR A O 1
ATOM 3582 N N . GLU A 1 458 ? 3.306 18.889 -8.063 1.00 82.12 458 GLU A N 1
ATOM 3583 C CA . GLU A 1 458 ? 1.836 18.785 -8.024 1.00 82.12 458 GLU A CA 1
ATOM 3584 C C . GLU A 1 458 ? 1.176 18.945 -9.408 1.00 82.12 458 GLU A C 1
ATOM 3586 O O . GLU A 1 458 ? 0.096 18.409 -9.640 1.00 82.12 458 GLU A O 1
ATOM 3591 N N . TYR A 1 459 ? 1.835 19.635 -10.346 1.00 86.12 459 TYR A N 1
ATOM 3592 C CA . TYR A 1 459 ? 1.350 19.840 -11.719 1.00 86.12 459 TYR A CA 1
ATOM 3593 C C . TYR A 1 459 ? 1.987 18.891 -12.737 1.00 86.12 459 TYR A C 1
ATOM 3595 O O . TYR A 1 459 ? 1.791 19.040 -13.946 1.00 86.12 459 TYR A O 1
ATOM 3603 N N . MET A 1 460 ? 2.809 17.957 -12.269 1.00 87.69 460 MET A N 1
ATOM 3604 C CA . MET A 1 460 ? 3.558 17.046 -13.113 1.00 87.69 460 MET A CA 1
ATOM 3605 C C . MET A 1 460 ? 3.099 15.613 -12.876 1.00 87.69 460 MET A C 1
ATOM 3607 O O . MET A 1 460 ? 2.795 15.216 -11.755 1.00 87.69 460 MET A O 1
ATOM 3611 N N . SER A 1 461 ? 3.065 14.821 -13.939 1.00 84.56 461 SER A N 1
ATOM 3612 C CA . SER A 1 461 ? 2.780 13.395 -13.863 1.00 84.56 461 SER A CA 1
ATOM 3613 C C . SER A 1 461 ? 3.919 12.587 -14.462 1.00 84.56 461 SER A C 1
ATOM 3615 O O . SER A 1 461 ? 4.717 13.065 -15.274 1.00 84.56 461 SER A O 1
ATOM 3617 N N . GLU A 1 462 ? 4.035 11.346 -14.007 1.00 84.62 462 GLU A N 1
ATOM 3618 C CA . GLU A 1 462 ? 4.979 10.402 -14.576 1.00 84.62 462 GLU A CA 1
ATOM 3619 C C . GLU A 1 462 ? 4.472 9.936 -15.941 1.00 84.62 462 GLU A C 1
ATOM 3621 O O . GLU A 1 462 ? 3.460 9.248 -16.043 1.00 84.62 462 GLU A O 1
ATOM 3626 N N . GLN A 1 463 ? 5.189 10.315 -16.993 1.00 86.31 463 GLN A N 1
ATOM 3627 C CA . GLN A 1 463 ? 4.918 9.895 -18.362 1.00 86.31 463 GLN A CA 1
ATOM 3628 C C . GLN A 1 463 ? 5.913 8.814 -18.786 1.00 86.31 463 GLN A C 1
ATOM 3630 O O . GLN A 1 463 ? 7.083 8.880 -18.385 1.00 86.31 463 GLN A O 1
ATOM 3635 N N . PRO A 1 464 ? 5.511 7.824 -19.603 1.00 88.69 464 PRO A N 1
ATOM 3636 C CA . PRO A 1 464 ? 6.441 6.843 -20.145 1.00 88.69 464 PRO A CA 1
ATOM 3637 C C . PRO A 1 464 ? 7.608 7.529 -20.861 1.00 88.69 464 PRO A C 1
ATOM 3639 O O . PRO A 1 464 ? 7.431 8.443 -21.664 1.00 88.69 464 PRO A O 1
ATOM 3642 N N . CYS A 1 465 ? 8.832 7.097 -20.572 1.00 90.94 465 CYS A N 1
ATOM 3643 C CA . CYS A 1 465 ? 10.017 7.653 -21.205 1.00 90.94 465 CYS A CA 1
ATOM 3644 C C . CYS A 1 465 ? 9.985 7.348 -22.712 1.00 90.94 465 CYS A C 1
ATOM 3646 O O . CYS A 1 465 ? 9.958 6.170 -23.067 1.00 90.94 465 CYS A O 1
ATOM 3648 N N . PRO A 1 466 ? 10.082 8.351 -23.603 1.00 88.56 466 PRO A N 1
ATOM 3649 C CA . PRO A 1 466 ? 9.970 8.130 -25.045 1.00 88.56 466 PRO A CA 1
ATOM 3650 C C . PRO A 1 466 ? 11.120 7.291 -25.621 1.00 88.56 466 PRO A C 1
ATOM 3652 O O . PRO A 1 466 ? 10.922 6.573 -26.592 1.00 88.56 466 PRO A O 1
ATOM 3655 N N . ALA A 1 467 ? 12.313 7.322 -25.014 1.00 88.25 467 ALA A N 1
ATOM 3656 C CA . ALA A 1 467 ? 13.472 6.585 -25.525 1.00 88.25 467 ALA A CA 1
ATOM 3657 C C . ALA A 1 467 ? 13.456 5.081 -25.235 1.00 88.25 467 ALA A C 1
ATOM 3659 O O . ALA A 1 467 ? 14.009 4.315 -26.014 1.00 88.25 467 ALA A O 1
ATOM 3660 N N . CYS A 1 468 ? 12.861 4.653 -24.120 1.00 91.56 468 CYS A N 1
ATOM 3661 C CA . CYS A 1 468 ? 12.698 3.225 -23.814 1.00 91.56 468 CYS A CA 1
ATOM 3662 C C . CYS A 1 468 ? 11.235 2.770 -23.875 1.00 91.56 468 CYS A C 1
ATOM 3664 O O . CYS A 1 468 ? 10.941 1.619 -23.563 1.00 91.56 468 CYS A O 1
ATOM 3666 N N . ALA A 1 469 ? 10.312 3.670 -24.227 1.00 88.25 469 ALA A N 1
ATOM 3667 C CA . ALA A 1 469 ? 8.866 3.470 -24.171 1.00 88.25 469 ALA A CA 1
ATOM 3668 C C . ALA A 1 469 ? 8.396 2.828 -22.848 1.00 88.25 469 ALA A C 1
ATOM 3670 O O . ALA A 1 469 ? 7.547 1.943 -22.859 1.00 88.25 469 ALA A O 1
ATOM 3671 N N . GLY A 1 470 ? 8.988 3.219 -21.713 1.00 89.06 470 GLY A N 1
ATOM 3672 C CA . GLY A 1 470 ? 8.668 2.661 -20.391 1.00 89.06 470 GLY A CA 1
ATOM 3673 C C . GLY A 1 470 ? 9.506 1.459 -19.940 1.00 89.06 470 GLY A C 1
ATOM 3674 O O . GLY A 1 470 ? 9.514 1.158 -18.752 1.00 89.06 470 GLY A O 1
ATOM 3675 N N . ALA A 1 471 ? 10.279 0.826 -20.828 1.00 89.25 471 ALA A N 1
ATOM 3676 C CA . ALA A 1 471 ? 10.962 -0.445 -20.554 1.00 89.25 471 ALA A CA 1
ATOM 3677 C C . ALA A 1 471 ? 12.162 -0.360 -19.597 1.00 89.25 471 ALA A C 1
ATOM 3679 O O . ALA A 1 471 ? 12.771 -1.376 -19.278 1.00 89.25 471 ALA A O 1
ATOM 3680 N N . ARG A 1 472 ? 12.562 0.851 -19.177 1.00 93.56 472 ARG A N 1
ATOM 3681 C CA . ARG A 1 472 ? 13.676 1.134 -18.242 1.00 93.56 472 ARG A CA 1
ATOM 3682 C C . ARG A 1 472 ? 15.074 0.747 -18.739 1.00 93.56 472 ARG A C 1
ATOM 3684 O O . ARG A 1 472 ? 16.063 1.244 -18.200 1.00 93.56 472 ARG A O 1
ATOM 3691 N N . LEU A 1 473 ? 15.173 -0.089 -19.764 1.00 94.50 473 LEU A N 1
ATOM 3692 C CA . LEU A 1 473 ? 16.411 -0.629 -20.302 1.00 94.50 473 LEU A CA 1
ATOM 3693 C C . LEU A 1 473 ? 16.872 0.100 -21.564 1.00 94.50 473 LEU A C 1
ATOM 3695 O O . LEU A 1 473 ? 16.122 0.861 -22.183 1.00 94.50 473 LEU A O 1
ATOM 3699 N N . ARG A 1 474 ? 18.133 -0.121 -21.933 1.00 92.38 474 ARG A N 1
ATOM 3700 C CA . ARG A 1 474 ? 18.680 0.342 -23.206 1.00 92.38 474 ARG A CA 1
ATOM 3701 C C . ARG A 1 474 ? 18.207 -0.523 -24.386 1.00 92.38 474 ARG A C 1
ATOM 3703 O O . ARG A 1 474 ? 17.889 -1.697 -24.179 1.00 92.38 474 ARG A O 1
ATOM 3710 N N . PRO A 1 475 ? 18.198 0.017 -25.618 1.00 90.50 475 PRO A N 1
ATOM 3711 C CA . PRO A 1 475 ? 17.792 -0.729 -26.810 1.00 90.50 475 PRO A CA 1
ATOM 3712 C C . PRO A 1 475 ? 18.593 -2.015 -27.042 1.00 90.50 475 PRO A C 1
ATOM 3714 O O . PRO A 1 475 ? 18.023 -3.013 -27.468 1.00 90.50 475 PRO A O 1
ATOM 3717 N N . GLU A 1 476 ? 19.890 -2.021 -26.721 1.00 87.88 476 GLU A N 1
ATOM 3718 C CA . GLU A 1 476 ? 20.768 -3.183 -26.898 1.00 87.88 476 GLU A CA 1
ATOM 3719 C C . GLU A 1 476 ? 20.354 -4.352 -25.995 1.00 87.88 476 GLU A C 1
ATOM 3721 O O . GLU A 1 476 ? 20.433 -5.507 -26.407 1.00 87.88 476 GLU A O 1
ATOM 3726 N N . SER A 1 477 ? 19.873 -4.055 -24.783 1.00 92.19 477 SER A N 1
ATOM 3727 C CA . SER A 1 477 ? 19.362 -5.057 -23.842 1.00 92.19 477 SER A CA 1
ATOM 3728 C C . SER A 1 477 ? 17.981 -5.572 -24.248 1.00 92.19 477 SER A C 1
ATOM 3730 O O . SER A 1 477 ? 17.692 -6.753 -24.088 1.00 92.19 477 SER A O 1
ATOM 3732 N N . LEU A 1 478 ? 17.125 -4.694 -24.781 1.00 92.25 478 LEU A N 1
ATOM 3733 C CA . LEU A 1 478 ? 15.777 -5.049 -25.244 1.00 92.25 478 LEU A CA 1
ATOM 3734 C C . LEU A 1 478 ? 15.789 -5.889 -26.524 1.00 92.25 478 LEU A C 1
ATOM 3736 O O . LEU A 1 478 ? 14.828 -6.600 -26.800 1.00 92.25 478 LEU A O 1
ATOM 3740 N N . ALA A 1 479 ? 16.868 -5.813 -27.301 1.00 91.56 479 ALA A N 1
ATOM 3741 C CA . ALA A 1 479 ? 17.024 -6.592 -28.519 1.00 91.56 479 ALA A CA 1
ATOM 3742 C C . ALA A 1 479 ? 17.428 -8.057 -28.265 1.00 91.56 479 ALA A C 1
ATOM 3744 O O . ALA A 1 479 ? 17.423 -8.862 -29.192 1.00 91.56 479 ALA A O 1
ATOM 3745 N N . VAL A 1 480 ? 17.777 -8.434 -27.032 1.00 92.44 480 VAL A N 1
ATOM 3746 C CA . VAL A 1 480 ? 18.066 -9.834 -26.690 1.00 92.44 480 VAL A CA 1
ATOM 3747 C C . VAL A 1 480 ? 16.760 -10.589 -26.483 1.00 92.44 480 VAL A C 1
ATOM 3749 O O . VAL A 1 480 ? 15.881 -10.113 -25.761 1.00 92.44 480 VAL A O 1
ATOM 3752 N N . ARG A 1 481 ? 16.645 -11.770 -27.095 1.00 92.38 481 ARG A N 1
ATOM 3753 C CA . ARG A 1 481 ? 15.433 -12.591 -27.059 1.00 92.38 481 ARG A CA 1
ATOM 3754 C C . ARG A 1 481 ? 15.692 -13.995 -26.524 1.00 92.38 481 ARG A C 1
ATOM 3756 O O . ARG A 1 481 ? 16.729 -14.583 -26.808 1.00 92.38 481 ARG A O 1
ATOM 3763 N N . VAL A 1 482 ? 14.725 -14.533 -25.790 1.00 91.25 482 VAL A N 1
ATOM 3764 C CA . VAL A 1 482 ? 14.625 -15.947 -25.397 1.00 91.25 482 VAL A CA 1
ATOM 3765 C C . VAL A 1 482 ? 13.274 -16.437 -25.910 1.00 91.25 482 VAL A C 1
ATOM 3767 O O . VAL A 1 482 ? 12.269 -15.801 -25.602 1.00 91.25 482 VAL A O 1
ATOM 3770 N N . ALA A 1 483 ? 13.244 -17.502 -26.720 1.00 87.31 483 ALA A N 1
ATOM 3771 C CA . ALA A 1 483 ? 12.023 -17.993 -27.383 1.00 87.31 483 ALA A CA 1
ATOM 3772 C C . ALA A 1 483 ? 11.180 -16.847 -28.001 1.00 87.31 483 ALA A C 1
ATOM 3774 O O . ALA A 1 483 ? 10.015 -16.646 -27.657 1.00 87.31 483 ALA A O 1
ATOM 3775 N N . ASP A 1 484 ? 11.832 -16.021 -28.830 1.00 85.25 484 ASP A N 1
ATOM 3776 C CA . ASP A 1 484 ? 11.284 -14.838 -29.518 1.00 85.25 484 ASP A CA 1
ATOM 3777 C C . ASP A 1 484 ? 10.729 -13.692 -28.659 1.00 85.25 484 ASP A C 1
ATOM 3779 O O . ASP A 1 484 ? 10.227 -12.699 -29.194 1.00 85.25 484 ASP A O 1
ATOM 3783 N N . ARG A 1 485 ? 10.885 -13.748 -27.335 1.00 91.25 485 ARG A N 1
ATOM 3784 C CA . ARG A 1 485 ? 10.453 -12.686 -26.418 1.00 91.25 485 ARG A CA 1
ATOM 3785 C C . ARG A 1 485 ? 11.643 -11.939 -25.837 1.00 91.25 485 ARG A C 1
ATOM 3787 O O . ARG A 1 485 ? 12.660 -12.538 -25.502 1.00 91.25 485 ARG A O 1
ATOM 3794 N N . SER A 1 486 ? 11.518 -10.622 -25.724 1.00 93.44 486 SER A N 1
ATOM 3795 C CA . SER A 1 486 ? 12.451 -9.777 -24.981 1.00 93.44 486 SER A CA 1
ATOM 3796 C C . SER A 1 486 ? 12.134 -9.795 -23.485 1.00 93.44 486 SER A C 1
ATOM 3798 O O . SER A 1 486 ? 11.010 -10.086 -23.069 1.00 93.44 486 SER A O 1
ATOM 3800 N N . ILE A 1 487 ? 13.102 -9.397 -22.653 1.00 93.88 487 ILE A N 1
ATOM 3801 C CA . ILE A 1 487 ? 12.902 -9.352 -21.195 1.00 93.88 487 ILE A CA 1
ATOM 3802 C C . ILE A 1 487 ? 11.750 -8.418 -20.788 1.00 93.88 487 ILE A C 1
ATOM 3804 O O . ILE A 1 487 ? 11.072 -8.673 -19.794 1.00 93.88 487 ILE A O 1
ATOM 3808 N N . ARG A 1 488 ? 11.496 -7.370 -21.583 1.00 92.44 488 ARG A N 1
ATOM 3809 C CA . ARG A 1 488 ? 10.360 -6.460 -21.405 1.00 92.44 488 ARG A CA 1
ATOM 3810 C C . ARG A 1 488 ? 9.037 -7.186 -21.603 1.00 92.44 488 ARG A C 1
ATOM 3812 O O . ARG A 1 488 ? 8.126 -6.987 -20.810 1.00 92.44 488 ARG A O 1
ATOM 3819 N N . ASP A 1 489 ? 8.932 -8.024 -22.631 1.00 91.88 489 ASP A N 1
ATOM 3820 C CA . ASP A 1 489 ? 7.682 -8.725 -22.938 1.00 91.88 489 ASP A CA 1
ATOM 3821 C C . ASP A 1 489 ? 7.265 -9.603 -21.754 1.00 91.88 489 ASP A C 1
ATOM 3823 O O . ASP A 1 489 ? 6.117 -9.563 -21.326 1.00 91.88 489 ASP A O 1
ATOM 3827 N N . ILE A 1 490 ? 8.227 -10.305 -21.145 1.00 91.88 490 ILE A N 1
ATOM 3828 C CA . ILE A 1 490 ? 7.996 -11.102 -19.930 1.00 91.88 490 ILE A CA 1
ATOM 3829 C C . ILE A 1 490 ? 7.697 -10.211 -18.719 1.00 91.88 490 ILE A C 1
ATOM 3831 O O . ILE A 1 490 ? 6.853 -10.545 -17.891 1.00 91.88 490 ILE A O 1
ATOM 3835 N N . GLY A 1 491 ? 8.363 -9.060 -18.612 1.00 90.44 491 GLY A N 1
ATOM 3836 C CA . GLY A 1 491 ? 8.110 -8.074 -17.564 1.00 90.44 491 GLY A CA 1
ATOM 3837 C C . GLY A 1 491 ? 6.676 -7.524 -17.568 1.00 90.44 491 GLY A C 1
ATOM 3838 O O . GLY A 1 491 ? 6.104 -7.276 -16.501 1.00 90.44 491 GLY A O 1
ATOM 3839 N N . GLN A 1 492 ? 6.094 -7.359 -18.757 1.00 90.44 492 GLN A N 1
ATOM 3840 C CA . GLN A 1 492 ? 4.746 -6.827 -18.967 1.00 90.44 492 GLN A CA 1
ATOM 3841 C C . GLN A 1 492 ? 3.644 -7.886 -18.873 1.00 90.44 492 GLN A C 1
ATOM 3843 O O . GLN A 1 492 ? 2.487 -7.531 -18.655 1.00 90.44 492 GLN A O 1
ATOM 3848 N N . MET A 1 493 ? 3.982 -9.171 -18.987 1.00 90.81 493 MET A N 1
ATOM 3849 C CA . MET A 1 493 ? 3.033 -10.255 -18.750 1.00 90.81 493 MET A CA 1
ATOM 3850 C C . MET A 1 493 ? 2.543 -10.248 -17.300 1.00 90.81 493 MET A C 1
ATOM 3852 O O . MET A 1 493 ? 3.304 -10.002 -16.356 1.00 90.81 493 MET A O 1
ATOM 3856 N N . ASN A 1 494 ? 1.264 -10.574 -17.115 1.00 91.62 494 ASN A N 1
ATOM 3857 C CA . ASN A 1 494 ? 0.764 -10.945 -15.799 1.00 91.62 494 ASN A CA 1
ATOM 3858 C C . ASN A 1 494 ? 1.402 -12.274 -15.342 1.00 91.62 494 ASN A C 1
ATOM 3860 O O . ASN A 1 494 ? 1.893 -13.065 -16.150 1.00 91.62 494 ASN A O 1
ATOM 3864 N N . ILE A 1 495 ? 1.414 -12.523 -14.035 1.00 93.44 495 ILE A N 1
ATOM 3865 C CA . ILE A 1 495 ? 2.095 -13.680 -13.435 1.00 93.44 495 ILE A CA 1
ATOM 3866 C C . ILE A 1 495 ? 1.559 -15.020 -13.960 1.00 93.44 495 ILE A C 1
ATOM 3868 O O . ILE A 1 495 ? 2.345 -15.955 -14.100 1.00 93.44 495 ILE A O 1
ATOM 3872 N N . ASN A 1 496 ? 0.262 -15.128 -14.276 1.00 89.94 496 ASN A N 1
ATOM 3873 C CA . ASN A 1 496 ? -0.280 -16.323 -14.938 1.00 89.94 496 ASN A CA 1
ATOM 3874 C C . ASN A 1 496 ? 0.371 -16.540 -16.310 1.00 89.94 496 ASN A C 1
ATOM 3876 O O . ASN A 1 496 ? 0.944 -17.595 -16.551 1.00 89.94 496 ASN A O 1
ATOM 3880 N N . SER A 1 497 ? 0.353 -15.518 -17.165 1.00 90.56 497 SER A N 1
ATOM 3881 C CA . SER A 1 497 ? 0.895 -15.597 -18.526 1.00 90.56 497 SER A CA 1
ATOM 3882 C C . SER A 1 497 ? 2.400 -15.864 -18.521 1.00 90.56 497 SER A C 1
ATOM 3884 O O . SER A 1 497 ? 2.889 -16.676 -19.300 1.00 90.56 497 SER A O 1
ATOM 3886 N N . ALA A 1 498 ? 3.136 -15.238 -17.597 1.00 92.50 498 ALA A N 1
ATOM 3887 C CA . ALA A 1 498 ? 4.560 -15.495 -17.413 1.00 92.50 498 ALA A CA 1
ATOM 3888 C C . ALA A 1 498 ? 4.819 -16.942 -16.961 1.00 92.50 498 ALA A C 1
ATOM 3890 O O . ALA A 1 498 ? 5.737 -17.580 -17.465 1.00 92.50 498 ALA A O 1
ATOM 3891 N N . HIS A 1 499 ? 4.012 -17.482 -16.040 1.00 91.94 499 HIS A N 1
ATOM 3892 C CA . HIS A 1 499 ? 4.128 -18.874 -15.599 1.00 91.94 499 HIS A CA 1
ATOM 3893 C C . HIS A 1 499 ? 3.842 -19.858 -16.740 1.00 91.94 499 HIS A C 1
ATOM 3895 O O . HIS A 1 499 ? 4.576 -20.829 -16.910 1.00 91.94 499 HIS A O 1
ATOM 3901 N N . ASP A 1 500 ? 2.801 -19.608 -17.529 1.00 88.69 500 ASP A N 1
ATOM 3902 C CA . ASP A 1 500 ? 2.408 -20.485 -18.632 1.00 88.69 500 ASP A CA 1
ATOM 3903 C C . ASP A 1 500 ? 3.431 -20.437 -19.779 1.00 88.69 500 ASP A C 1
ATOM 3905 O O . ASP A 1 500 ? 3.743 -21.473 -20.370 1.00 88.69 500 ASP A O 1
ATOM 3909 N N . TRP A 1 501 ? 4.047 -19.272 -20.022 1.00 90.38 501 TRP A N 1
ATOM 3910 C CA . TRP A 1 501 ? 5.192 -19.144 -20.927 1.00 90.38 501 TRP A CA 1
ATOM 3911 C C . TRP A 1 501 ? 6.397 -19.966 -20.452 1.00 90.38 501 TRP A C 1
ATOM 3913 O O . TRP A 1 501 ? 7.009 -20.654 -21.264 1.00 90.38 501 TRP A O 1
ATOM 3923 N N . MET A 1 502 ? 6.703 -19.974 -19.145 1.00 90.00 502 MET A N 1
ATOM 3924 C CA . MET A 1 502 ? 7.799 -20.793 -18.599 1.00 90.00 502 MET A CA 1
ATOM 3925 C C . MET A 1 502 ? 7.584 -22.293 -18.833 1.00 90.00 502 MET A C 1
ATOM 3927 O O . MET A 1 502 ? 8.551 -22.998 -19.097 1.00 90.00 502 MET A O 1
ATOM 3931 N N . LEU A 1 503 ? 6.340 -22.780 -18.761 1.00 86.19 503 LEU A N 1
ATOM 3932 C CA . LEU A 1 503 ? 6.014 -24.178 -19.072 1.00 86.19 503 LEU A CA 1
ATOM 3933 C C . LEU A 1 503 ? 6.158 -24.477 -20.571 1.00 86.19 503 LEU A C 1
ATOM 3935 O O . LEU A 1 503 ? 6.694 -25.518 -20.956 1.00 86.19 503 LEU A O 1
ATOM 3939 N N . ALA A 1 504 ? 5.716 -23.542 -21.418 1.00 85.88 504 ALA A N 1
ATOM 3940 C CA . ALA A 1 504 ? 5.776 -23.694 -22.867 1.00 85.88 504 ALA A CA 1
ATOM 3941 C C . ALA A 1 504 ? 7.224 -23.796 -23.378 1.00 85.88 504 ALA A C 1
ATOM 3943 O O . ALA A 1 504 ? 7.519 -24.664 -24.198 1.00 85.88 504 ALA A O 1
ATOM 3944 N N . ILE A 1 505 ? 8.145 -22.975 -22.857 1.00 87.50 505 ILE A N 1
ATOM 3945 C CA . ILE A 1 505 ? 9.556 -22.996 -23.283 1.00 87.50 505 ILE A CA 1
ATOM 3946 C C . ILE A 1 505 ? 10.321 -24.244 -22.817 1.00 87.50 505 ILE A C 1
ATOM 3948 O O . ILE A 1 505 ? 11.367 -24.558 -23.385 1.00 87.50 505 ILE A O 1
ATOM 3952 N N . THR A 1 506 ? 9.813 -24.966 -21.811 1.00 82.38 506 THR A N 1
ATOM 3953 C CA . THR A 1 506 ? 10.379 -26.242 -21.339 1.00 82.38 506 THR A CA 1
ATOM 3954 C C . THR A 1 506 ? 9.743 -27.469 -21.995 1.00 82.38 506 THR A C 1
ATOM 3956 O O . THR A 1 506 ? 10.155 -28.588 -21.701 1.00 82.38 506 THR A O 1
ATOM 3959 N N . GLY A 1 507 ? 8.738 -27.289 -22.861 1.00 71.69 507 GLY A N 1
ATOM 3960 C CA . GLY A 1 507 ? 7.996 -28.394 -23.477 1.00 71.69 507 GLY A CA 1
ATOM 3961 C C . GLY A 1 507 ? 7.064 -29.141 -22.511 1.00 71.69 507 GLY A C 1
ATOM 3962 O O . GLY A 1 507 ? 6.663 -30.267 -22.800 1.00 71.69 507 GLY A O 1
ATOM 3963 N N . GLU A 1 508 ? 6.721 -28.538 -21.367 1.00 69.38 508 GLU A N 1
ATOM 3964 C CA . GLU A 1 508 ? 5.728 -29.081 -20.436 1.00 69.38 508 GLU A CA 1
ATOM 3965 C C . GLU A 1 508 ? 4.323 -28.658 -20.903 1.00 69.38 508 GLU A C 1
ATOM 3967 O O . GLU A 1 508 ? 4.085 -27.489 -21.214 1.00 69.38 508 GLU A O 1
ATOM 3972 N N . ASP A 1 509 ? 3.386 -29.608 -20.977 1.00 50.00 509 ASP A N 1
ATOM 3973 C CA . ASP A 1 509 ? 2.055 -29.382 -21.551 1.00 50.00 509 ASP A CA 1
ATOM 3974 C C . ASP A 1 509 ? 1.236 -28.428 -20.658 1.00 50.00 509 ASP A C 1
ATOM 3976 O O . ASP A 1 509 ? 0.769 -28.791 -19.576 1.00 50.00 509 ASP A O 1
ATOM 3980 N N . SER A 1 510 ? 1.106 -27.170 -21.084 1.00 49.62 510 SER A N 1
ATOM 3981 C CA . SER A 1 510 ? 0.480 -26.089 -20.308 1.00 49.62 510 SER A CA 1
ATOM 3982 C C . SER A 1 510 ? -0.973 -25.809 -20.698 1.00 49.62 510 SER A C 1
ATOM 3984 O O . SER A 1 510 ? -1.624 -24.967 -20.084 1.00 49.62 510 SER A O 1
ATOM 3986 N N . GLY A 1 511 ? -1.500 -26.475 -21.734 1.00 46.88 511 GLY A N 1
ATOM 3987 C CA . GLY A 1 511 ? -2.813 -26.144 -22.303 1.00 46.88 511 GLY A CA 1
ATOM 3988 C C . GLY A 1 511 ? -2.894 -24.731 -22.910 1.00 46.88 511 GLY A C 1
ATOM 3989 O O . GLY A 1 511 ? -3.986 -24.269 -23.242 1.00 46.88 511 GLY A O 1
ATOM 3990 N N . PHE A 1 512 ? -1.759 -24.040 -23.070 1.00 37.88 512 PHE A N 1
ATOM 3991 C CA . PHE A 1 512 ? -1.661 -22.685 -23.608 1.00 37.88 512 PHE A CA 1
ATOM 3992 C C . PHE A 1 512 ? -1.864 -22.691 -25.131 1.00 37.88 512 PHE A C 1
ATOM 3994 O O . PHE A 1 512 ? -1.018 -23.168 -25.886 1.00 37.88 512 PHE A O 1
ATOM 4001 N N . ARG A 1 513 ? -2.995 -22.151 -25.603 1.00 36.09 513 ARG A N 1
ATOM 4002 C CA . ARG A 1 513 ? -3.203 -21.806 -27.017 1.00 36.09 513 ARG A CA 1
ATOM 4003 C C . ARG A 1 513 ? -2.993 -20.309 -27.191 1.00 36.09 513 ARG A C 1
ATOM 4005 O O . ARG A 1 513 ? -3.685 -19.515 -26.561 1.00 36.09 513 ARG A O 1
ATOM 4012 N N . ILE A 1 514 ? -2.059 -19.950 -28.065 1.00 41.19 514 ILE A N 1
ATOM 4013 C CA . ILE A 1 514 ? -1.828 -18.574 -28.501 1.00 41.19 514 ILE A CA 1
ATOM 4014 C C . ILE A 1 514 ? -3.119 -18.085 -29.174 1.00 41.19 514 ILE A C 1
ATOM 4016 O O . ILE A 1 514 ? -3.516 -18.613 -30.211 1.00 41.19 514 ILE A O 1
ATOM 4020 N N . GLN A 1 515 ? -3.807 -17.115 -28.571 1.00 32.84 515 GLN A N 1
ATOM 4021 C CA . GLN A 1 515 ? -4.731 -16.269 -29.320 1.00 32.84 515 GLN A CA 1
ATOM 4022 C C . GLN A 1 515 ? -3.886 -15.197 -29.996 1.00 32.84 515 GLN A C 1
ATOM 4024 O O . GLN A 1 515 ? -3.547 -14.185 -29.384 1.00 32.84 515 GLN A O 1
ATOM 4029 N N . ASP A 1 516 ? -3.515 -15.447 -31.248 1.00 30.92 516 ASP A N 1
ATOM 4030 C CA . ASP A 1 516 ? -3.080 -14.370 -32.123 1.00 30.92 516 ASP A CA 1
ATOM 4031 C C . ASP A 1 516 ? -4.229 -13.366 -32.232 1.00 30.92 516 ASP A C 1
ATOM 4033 O O . ASP A 1 516 ? -5.399 -13.726 -32.389 1.00 30.92 516 ASP A O 1
ATOM 4037 N N . SER A 1 517 ? -3.898 -12.089 -32.093 1.00 32.00 517 SER A N 1
ATOM 4038 C CA . SER A 1 517 ? -4.812 -10.973 -32.281 1.00 32.00 517 SER A CA 1
ATOM 4039 C C . SER A 1 517 ? -5.237 -10.864 -33.753 1.00 32.00 517 SER A C 1
ATOM 4041 O O . SER A 1 517 ? -4.789 -9.975 -34.466 1.00 32.00 517 SER A O 1
ATOM 4043 N N . GLU A 1 518 ? -6.123 -11.752 -34.198 1.00 31.88 518 GLU A N 1
ATOM 4044 C CA . GLU A 1 518 ? -6.919 -11.645 -35.423 1.00 31.88 518 GLU A CA 1
ATOM 4045 C C . GLU A 1 518 ? -8.388 -11.916 -35.069 1.00 31.88 518 GLU A C 1
ATOM 4047 O O . GLU A 1 518 ? -8.927 -13.003 -35.257 1.00 31.88 518 GLU A O 1
ATOM 4052 N N . GLY A 1 519 ? -9.046 -10.922 -34.467 1.00 25.72 519 GLY A N 1
ATOM 4053 C CA . GLY A 1 519 ? -10.402 -11.104 -33.948 1.00 25.72 519 GLY A CA 1
ATOM 4054 C C . GLY A 1 519 ? -11.139 -9.827 -33.564 1.00 25.72 519 GLY A C 1
ATOM 4055 O O . GLY A 1 519 ? -11.982 -9.865 -32.678 1.00 25.72 519 GLY A O 1
ATOM 4056 N N . ALA A 1 520 ? -10.849 -8.698 -34.212 1.00 25.38 520 ALA A N 1
ATOM 4057 C CA . ALA A 1 520 ? -11.731 -7.534 -34.203 1.00 25.38 520 ALA A CA 1
ATOM 4058 C C . ALA A 1 520 ? -12.109 -7.220 -35.654 1.00 25.38 520 ALA A C 1
ATOM 4060 O O . ALA A 1 520 ? -11.424 -6.469 -36.345 1.00 25.38 520 ALA A O 1
ATOM 4061 N N . GLN A 1 521 ? -13.198 -7.823 -36.140 1.00 24.58 521 GLN A N 1
ATOM 4062 C CA . GLN A 1 521 ? -13.847 -7.364 -37.367 1.00 24.58 521 GLN A CA 1
ATOM 4063 C C . GLN A 1 521 ? -14.497 -6.002 -37.090 1.00 24.58 521 GLN A C 1
ATOM 4065 O O . GLN A 1 521 ? -15.679 -5.904 -36.780 1.00 24.58 521 GLN A O 1
ATOM 4070 N N . SER A 1 522 ? -13.697 -4.942 -37.197 1.00 25.72 522 SER A N 1
ATOM 4071 C CA . SER A 1 522 ? -14.184 -3.602 -37.500 1.00 25.72 522 SER A CA 1
ATOM 4072 C C . SER A 1 522 ? -14.228 -3.469 -39.016 1.00 25.72 522 SER A C 1
ATOM 4074 O O . SER A 1 522 ? -13.197 -3.448 -39.689 1.00 25.72 522 SER A O 1
ATOM 4076 N N . THR A 1 523 ? -15.436 -3.385 -39.562 1.00 26.17 523 THR A N 1
ATOM 4077 C CA . THR A 1 523 ? -15.691 -2.845 -40.897 1.00 26.17 523 THR A CA 1
ATOM 4078 C C . THR A 1 523 ? -15.112 -1.437 -40.991 1.00 26.17 523 THR A C 1
ATOM 4080 O O . THR A 1 523 ? -15.741 -0.473 -40.564 1.00 26.17 523 THR A O 1
ATOM 4083 N N . THR A 1 524 ? -13.930 -1.315 -41.587 1.00 25.58 524 THR A N 1
ATOM 4084 C CA . THR A 1 524 ? -13.391 -0.032 -42.036 1.00 25.58 524 THR A CA 1
ATOM 4085 C C . THR A 1 524 ? -12.712 -0.223 -43.383 1.00 25.58 524 THR A C 1
ATOM 4087 O O . THR A 1 524 ? -11.818 -1.042 -43.563 1.00 25.58 524 THR A O 1
ATOM 4090 N N . THR A 1 525 ? -13.250 0.519 -44.340 1.00 24.58 525 THR A N 1
ATOM 4091 C CA . THR A 1 525 ? -12.897 0.658 -45.749 1.00 24.58 525 THR A CA 1
ATOM 4092 C C . THR A 1 525 ? -11.401 0.758 -46.024 1.00 24.58 525 THR A C 1
ATOM 4094 O O . THR A 1 525 ? -10.678 1.515 -45.382 1.00 24.58 525 THR A O 1
ATOM 4097 N N . ALA A 1 526 ? -10.986 0.024 -47.054 1.00 24.84 526 ALA A N 1
ATOM 4098 C CA . ALA A 1 526 ? -9.653 0.004 -47.626 1.00 24.84 526 ALA A CA 1
ATOM 4099 C C . ALA A 1 526 ? -9.199 1.376 -48.152 1.00 24.84 526 ALA A C 1
ATOM 4101 O O . ALA A 1 526 ? -9.878 1.985 -48.978 1.00 24.84 526 ALA A O 1
ATOM 4102 N N . THR A 1 527 ? -7.986 1.775 -47.777 1.00 25.41 527 THR A N 1
ATOM 4103 C CA . THR A 1 527 ? -7.096 2.603 -48.602 1.00 25.41 527 THR A CA 1
ATOM 4104 C C . THR A 1 527 ? -5.678 2.083 -48.409 1.00 25.41 527 THR A C 1
ATOM 4106 O O . THR A 1 527 ? -5.197 1.998 -47.281 1.00 25.41 527 THR A O 1
ATOM 4109 N N . GLY A 1 528 ? -5.074 1.640 -49.510 1.00 24.30 528 GLY A N 1
ATOM 4110 C CA . GLY A 1 528 ? -3.892 0.793 -49.519 1.00 24.30 528 GLY A CA 1
ATOM 4111 C C . GLY A 1 528 ? -2.573 1.488 -49.200 1.00 24.30 528 GLY A C 1
ATOM 4112 O O . GLY A 1 528 ? -2.377 2.670 -49.471 1.00 24.30 528 GLY A O 1
ATOM 4113 N N . LEU A 1 529 ? -1.645 0.675 -48.707 1.00 25.39 529 LEU A N 1
ATOM 4114 C CA . LEU A 1 529 ? -0.237 0.742 -49.063 1.00 25.39 529 LEU A CA 1
ATOM 4115 C C . LEU A 1 529 ? 0.328 -0.679 -48.937 1.00 25.39 529 LEU A C 1
ATOM 4117 O O . LEU A 1 529 ? 0.229 -1.305 -47.884 1.00 25.39 529 LEU A O 1
ATOM 4121 N N . GLU A 1 530 ? 0.832 -1.199 -50.048 1.00 22.14 530 GLU A N 1
ATOM 4122 C CA . GLU A 1 530 ? 1.368 -2.549 -50.194 1.00 22.14 530 GLU A CA 1
ATOM 4123 C C . GLU A 1 530 ? 2.635 -2.724 -49.342 1.00 22.14 530 GLU A C 1
ATOM 4125 O O . GLU A 1 530 ? 3.619 -2.002 -49.510 1.00 22.14 530 GLU A O 1
ATOM 4130 N N . THR A 1 531 ? 2.628 -3.704 -48.439 1.00 24.83 531 THR A N 1
ATOM 4131 C CA . THR A 1 531 ? 3.837 -4.257 -47.826 1.00 24.83 531 THR A CA 1
ATOM 4132 C C . THR A 1 531 ? 4.240 -5.523 -48.572 1.00 24.83 531 THR A C 1
ATOM 4134 O O . THR A 1 531 ? 3.461 -6.462 -48.727 1.00 24.83 531 THR A O 1
ATOM 4137 N N . ALA A 1 532 ? 5.490 -5.551 -49.030 1.00 25.16 532 ALA A N 1
ATOM 4138 C CA . ALA A 1 532 ? 6.133 -6.751 -49.534 1.00 25.16 532 ALA A CA 1
ATOM 4139 C C . ALA A 1 532 ? 6.292 -7.769 -48.391 1.00 25.16 532 ALA A C 1
ATOM 4141 O O . ALA A 1 532 ? 7.030 -7.550 -47.430 1.00 25.16 532 ALA A O 1
ATOM 4142 N N . SER A 1 533 ? 5.574 -8.880 -48.511 1.00 25.67 533 SER A N 1
ATOM 4143 C CA . SER A 1 533 ? 5.699 -10.087 -47.702 1.00 25.67 533 SER A CA 1
ATOM 4144 C C . SER A 1 533 ? 6.927 -10.904 -48.108 1.00 25.67 533 SER A C 1
ATOM 4146 O O . SER A 1 533 ? 7.097 -11.159 -49.298 1.00 25.67 533 SER A O 1
ATOM 4148 N N . SER A 1 534 ? 7.698 -11.398 -47.134 1.00 25.77 534 SER A N 1
ATOM 4149 C CA . SER A 1 534 ? 7.922 -12.842 -46.914 1.00 25.77 534 SER A CA 1
ATOM 4150 C C . SER A 1 534 ? 9.121 -13.083 -45.987 1.00 25.77 534 SER A C 1
ATOM 4152 O O . SER A 1 534 ? 10.269 -12.933 -46.402 1.00 25.77 534 SER A O 1
ATOM 4154 N N . ALA A 1 535 ? 8.857 -13.532 -44.762 1.00 24.97 535 ALA A N 1
ATOM 4155 C CA . ALA A 1 535 ? 9.747 -14.425 -44.024 1.00 24.97 535 ALA A CA 1
ATOM 4156 C C . ALA A 1 535 ? 8.900 -15.186 -42.996 1.00 24.97 535 ALA A C 1
ATOM 4158 O O . ALA A 1 535 ? 8.547 -14.679 -41.939 1.00 24.97 535 ALA A O 1
ATOM 4159 N N . THR A 1 536 ? 8.515 -16.393 -43.386 1.00 32.62 536 THR A N 1
ATOM 4160 C CA . THR A 1 536 ? 8.050 -17.482 -42.530 1.00 32.62 536 THR A CA 1
ATOM 4161 C C . THR A 1 536 ? 9.119 -17.844 -41.493 1.00 32.62 536 THR A C 1
ATOM 4163 O O . THR A 1 536 ? 10.231 -18.186 -41.891 1.00 32.62 536 THR A O 1
ATOM 4166 N N . SER A 1 537 ? 8.783 -17.861 -40.201 1.00 30.52 537 SER A N 1
ATOM 4167 C CA . SER A 1 537 ? 9.540 -18.609 -39.184 1.00 30.52 537 SER A CA 1
ATOM 4168 C C . SER A 1 537 ? 8.586 -19.196 -38.144 1.00 30.52 537 SER A C 1
ATOM 4170 O O . SER A 1 537 ? 8.259 -18.585 -37.131 1.00 30.52 537 SER A O 1
ATOM 4172 N N . SER A 1 538 ? 8.110 -20.400 -38.435 1.00 37.19 538 SER A N 1
ATOM 4173 C CA . SER A 1 538 ? 7.634 -21.348 -37.437 1.00 37.19 538 SER A CA 1
ATOM 4174 C C . SER A 1 538 ? 8.858 -22.032 -36.817 1.00 37.19 538 SER A C 1
ATOM 4176 O O . SER A 1 538 ? 9.210 -23.134 -37.240 1.00 37.19 538 SER A O 1
ATOM 4178 N N . ASP A 1 539 ? 9.535 -21.364 -35.883 1.00 42.28 539 ASP A N 1
ATOM 4179 C CA . ASP A 1 539 ? 10.511 -22.018 -35.004 1.00 42.28 539 ASP A CA 1
ATOM 4180 C C . ASP A 1 539 ? 9.798 -22.509 -33.732 1.00 42.28 539 ASP A C 1
ATOM 4182 O O . ASP A 1 539 ? 8.838 -21.878 -33.273 1.00 42.28 539 ASP A O 1
ATOM 4186 N N . PRO A 1 540 ? 10.192 -23.664 -33.168 1.00 48.59 540 PRO A N 1
ATOM 4187 C CA . PRO A 1 540 ? 9.569 -24.179 -31.962 1.00 48.59 540 PRO A CA 1
ATOM 4188 C C . PRO A 1 540 ? 9.830 -23.225 -30.793 1.00 48.59 540 PRO A C 1
ATOM 4190 O O . PRO A 1 540 ? 10.960 -22.834 -30.527 1.00 48.59 540 PRO A O 1
ATOM 4193 N N . LEU A 1 541 ? 8.773 -22.914 -30.040 1.00 65.88 541 LEU A N 1
ATOM 4194 C CA . LEU A 1 541 ? 8.799 -22.078 -28.830 1.00 65.88 541 LEU A CA 1
ATOM 4195 C C . LEU A 1 541 ? 9.653 -22.670 -27.683 1.00 65.88 541 LEU A C 1
ATOM 4197 O O . LEU A 1 541 ? 9.678 -22.113 -26.590 1.00 65.88 541 LEU A O 1
ATOM 4201 N N . VAL A 1 542 ? 10.295 -23.817 -27.911 1.00 78.31 542 VAL A N 1
ATOM 4202 C CA . VAL A 1 542 ? 10.948 -24.678 -26.921 1.00 78.31 542 VAL A CA 1
ATOM 4203 C C . VAL A 1 542 ? 12.456 -24.470 -26.990 1.00 78.31 542 VAL A C 1
ATOM 4205 O O . VAL A 1 542 ? 13.033 -24.436 -28.075 1.00 78.31 542 VAL A O 1
ATOM 4208 N N . LEU A 1 543 ? 13.091 -24.343 -25.826 1.00 82.38 543 LEU A N 1
ATOM 4209 C CA . LEU A 1 543 ? 14.546 -24.251 -25.725 1.00 82.38 543 LEU A CA 1
ATOM 4210 C C . LEU A 1 543 ? 15.212 -25.545 -26.207 1.00 82.38 543 LEU A C 1
ATOM 4212 O O . LEU A 1 543 ? 14.696 -26.641 -25.982 1.00 82.38 543 LEU A O 1
ATOM 4216 N N . ASP A 1 544 ? 16.378 -25.421 -26.838 1.00 82.75 544 ASP A N 1
ATOM 4217 C CA . ASP A 1 544 ? 17.157 -26.592 -27.236 1.00 82.75 544 ASP A CA 1
ATOM 4218 C C . ASP A 1 544 ? 17.737 -27.342 -26.014 1.00 82.75 544 ASP A C 1
ATOM 4220 O O . ASP A 1 544 ? 17.769 -26.833 -24.889 1.00 82.75 544 ASP A O 1
ATOM 4224 N N . GLU A 1 545 ? 18.197 -28.580 -26.219 1.00 81.81 545 GLU A N 1
ATOM 4225 C CA . GLU A 1 545 ? 18.701 -29.447 -25.141 1.00 81.81 545 GLU A CA 1
ATOM 4226 C C . GLU A 1 545 ? 19.874 -28.812 -24.369 1.00 81.81 545 GLU A C 1
ATOM 4228 O O . GLU A 1 545 ? 19.942 -28.903 -23.142 1.00 81.81 545 GLU A O 1
ATOM 4233 N N . ARG A 1 546 ? 20.756 -28.083 -25.065 1.00 82.12 546 ARG A N 1
ATOM 4234 C CA . ARG A 1 546 ? 21.904 -27.395 -24.460 1.00 82.12 546 ARG A CA 1
ATOM 4235 C C . ARG A 1 546 ? 21.458 -26.187 -23.636 1.00 82.12 546 ARG A C 1
ATOM 4237 O O . ARG A 1 546 ? 21.993 -25.938 -22.557 1.00 82.12 546 ARG A O 1
ATOM 4244 N N . GLN A 1 547 ? 20.498 -25.416 -24.132 1.00 84.75 547 GLN A N 1
ATOM 4245 C CA . GLN A 1 547 ? 19.905 -24.287 -23.424 1.00 84.75 547 GLN A CA 1
ATOM 4246 C C . GLN A 1 547 ? 19.183 -24.758 -22.160 1.00 84.75 547 GLN A C 1
ATOM 4248 O O . GLN A 1 547 ? 19.330 -24.122 -21.117 1.00 84.75 547 GLN A O 1
ATOM 4253 N N . LEU A 1 548 ? 18.458 -25.878 -22.226 1.00 85.31 548 LEU A N 1
ATOM 4254 C CA . LEU A 1 548 ? 17.806 -26.491 -21.067 1.00 85.31 548 LEU A CA 1
ATOM 4255 C C . LEU A 1 548 ? 18.819 -26.984 -20.029 1.00 85.31 548 LEU A C 1
ATOM 4257 O O . LEU A 1 548 ? 18.605 -26.765 -18.838 1.00 85.31 548 LEU A O 1
ATOM 4261 N N . GLU A 1 549 ? 19.941 -27.570 -20.450 1.00 87.38 549 GLU A N 1
ATOM 4262 C CA . GLU A 1 549 ? 21.018 -27.973 -19.536 1.00 87.38 549 GLU A CA 1
ATOM 4263 C C . GLU A 1 549 ? 21.625 -26.763 -18.800 1.00 87.38 549 GLU A C 1
ATOM 4265 O O . GLU A 1 549 ? 21.824 -26.800 -17.586 1.00 87.38 549 GLU A O 1
ATOM 4270 N N . ILE A 1 550 ? 21.856 -25.650 -19.509 1.00 87.38 550 ILE A N 1
ATOM 4271 C CA . ILE A 1 550 ? 22.429 -24.422 -18.931 1.00 87.38 550 ILE A CA 1
ATOM 4272 C C . ILE A 1 550 ? 21.426 -23.692 -18.022 1.00 87.38 550 ILE A C 1
ATOM 4274 O O . ILE A 1 550 ? 21.811 -23.135 -16.991 1.00 87.38 550 ILE A O 1
ATOM 4278 N N . ALA A 1 551 ? 20.154 -23.630 -18.422 1.00 89.38 551 ALA A N 1
ATOM 4279 C CA . ALA A 1 551 ? 19.138 -22.807 -17.770 1.00 89.38 551 ALA A CA 1
ATOM 4280 C C . ALA A 1 551 ? 18.218 -23.576 -16.812 1.00 89.38 551 ALA A C 1
ATOM 4282 O O . ALA A 1 551 ? 17.412 -22.939 -16.136 1.00 89.38 551 ALA A O 1
ATOM 4283 N N . GLY A 1 552 ? 18.320 -24.904 -16.719 1.00 87.44 552 GLY A N 1
ATOM 4284 C CA . GLY A 1 552 ? 17.358 -25.751 -16.005 1.00 87.44 552 GLY A CA 1
ATOM 4285 C C . GLY A 1 552 ? 17.095 -25.328 -14.556 1.00 87.44 552 GLY A C 1
ATOM 4286 O O . GLY A 1 552 ? 15.939 -25.180 -14.156 1.00 87.44 552 GLY A O 1
ATOM 4287 N N . GLU A 1 553 ? 18.146 -25.048 -13.778 1.00 90.06 553 GLU A N 1
ATOM 4288 C CA . GLU A 1 553 ? 17.998 -24.564 -12.395 1.00 90.06 553 GLU A CA 1
ATOM 4289 C C . GLU A 1 553 ? 17.357 -23.167 -12.327 1.00 90.06 553 GLU A C 1
ATOM 4291 O O . GLU A 1 553 ? 16.505 -22.915 -11.476 1.00 90.06 553 GLU A O 1
ATOM 4296 N N . ILE A 1 554 ? 17.712 -22.274 -13.258 1.00 93.38 554 ILE A N 1
ATOM 4297 C CA . ILE A 1 554 ? 17.172 -20.907 -13.334 1.00 93.38 554 ILE A CA 1
ATOM 4298 C C . ILE A 1 554 ? 15.675 -20.948 -13.665 1.00 93.38 554 ILE A C 1
ATOM 4300 O O . ILE A 1 554 ? 14.874 -20.268 -13.025 1.00 93.38 554 ILE A O 1
ATOM 4304 N N . LEU A 1 555 ? 15.290 -21.760 -14.651 1.00 91.19 555 LEU A N 1
ATOM 4305 C CA . LEU A 1 555 ? 13.901 -21.935 -15.075 1.00 91.19 555 LEU A CA 1
ATOM 4306 C C . LEU A 1 555 ? 13.051 -22.533 -13.955 1.00 91.19 555 LEU A C 1
ATOM 4308 O O . LEU A 1 555 ? 11.945 -22.052 -13.699 1.00 91.19 555 LEU A O 1
ATOM 4312 N N . LYS A 1 556 ? 13.586 -23.532 -13.241 1.00 90.12 556 LYS A N 1
ATOM 4313 C CA . LYS A 1 556 ? 12.925 -24.126 -12.077 1.00 90.12 556 LYS A CA 1
ATOM 4314 C C . LYS A 1 556 ? 12.631 -23.073 -11.006 1.00 90.12 556 LYS A C 1
ATOM 4316 O O . LYS A 1 556 ? 11.491 -22.980 -10.557 1.00 90.12 556 LYS A O 1
ATOM 4321 N N . GLU A 1 557 ? 13.621 -22.261 -10.649 1.00 92.31 557 GLU A N 1
ATOM 4322 C CA . GLU A 1 557 ? 13.485 -21.232 -9.614 1.00 92.31 557 GLU A CA 1
ATOM 4323 C C . GLU A 1 557 ? 12.485 -20.131 -10.011 1.00 92.31 557 GLU A C 1
ATOM 4325 O O . GLU A 1 557 ? 11.642 -19.725 -9.206 1.00 92.31 557 GLU A O 1
ATOM 4330 N N . ILE A 1 558 ? 12.504 -19.683 -11.274 1.00 93.50 558 ILE A N 1
ATOM 4331 C CA . ILE A 1 558 ? 11.525 -18.708 -11.780 1.00 93.50 558 ILE A CA 1
ATOM 4332 C C . ILE A 1 558 ? 10.106 -19.284 -11.715 1.00 93.50 558 ILE A C 1
ATOM 4334 O O . ILE A 1 558 ? 9.190 -18.623 -11.216 1.00 93.50 558 ILE A O 1
ATOM 4338 N N . ARG A 1 559 ? 9.920 -20.522 -12.187 1.00 92.12 559 ARG A N 1
ATOM 4339 C CA . ARG A 1 559 ? 8.622 -21.208 -12.189 1.00 92.12 559 ARG A CA 1
ATOM 4340 C C . ARG A 1 559 ? 8.071 -21.375 -10.775 1.00 92.12 559 ARG A C 1
ATOM 4342 O O . ARG A 1 559 ? 6.901 -21.076 -10.542 1.00 92.12 559 ARG A O 1
ATOM 4349 N N . GLU A 1 560 ? 8.897 -21.808 -9.825 1.00 90.94 560 GLU A N 1
ATOM 4350 C CA . GLU A 1 560 ? 8.486 -21.979 -8.428 1.00 90.94 560 GLU A CA 1
ATOM 4351 C C . GLU A 1 560 ? 8.046 -20.648 -7.805 1.00 90.94 560 GLU A C 1
ATOM 4353 O O . GLU A 1 560 ? 6.960 -20.572 -7.224 1.00 90.94 560 GLU A O 1
ATOM 4358 N N . ARG A 1 561 ? 8.801 -19.562 -8.014 1.00 93.94 561 ARG A N 1
ATOM 4359 C CA . ARG A 1 561 ? 8.431 -18.225 -7.518 1.00 93.94 561 ARG A CA 1
ATOM 4360 C C . ARG A 1 561 ? 7.144 -17.687 -8.133 1.00 93.94 561 ARG A C 1
ATOM 4362 O O . ARG A 1 561 ? 6.297 -17.160 -7.409 1.00 93.94 561 ARG A O 1
ATOM 4369 N N . LEU A 1 562 ? 6.959 -17.853 -9.443 1.00 94.19 562 LEU A N 1
ATOM 4370 C CA . LEU A 1 562 ? 5.704 -17.502 -10.113 1.00 94.19 562 LEU A CA 1
ATOM 4371 C C . LEU A 1 562 ? 4.536 -18.327 -9.554 1.00 94.19 562 LEU A C 1
ATOM 4373 O O . LEU A 1 562 ? 3.476 -17.772 -9.266 1.00 94.19 562 LEU A O 1
ATOM 4377 N N . SER A 1 563 ? 4.736 -19.627 -9.322 1.00 92.19 563 SER A N 1
ATOM 4378 C CA . SER A 1 563 ? 3.734 -20.505 -8.707 1.00 92.19 563 SER A CA 1
ATOM 4379 C C . SER A 1 563 ? 3.355 -20.040 -7.297 1.00 92.19 563 SER A C 1
ATOM 4381 O O . SER A 1 563 ? 2.168 -19.945 -6.979 1.00 92.19 563 SER A O 1
ATOM 4383 N N . PHE A 1 564 ? 4.327 -19.656 -6.461 1.00 91.00 564 PHE A N 1
ATOM 4384 C CA . PHE A 1 564 ? 4.043 -19.110 -5.131 1.00 91.00 564 PHE A CA 1
ATOM 4385 C C . PHE A 1 564 ? 3.189 -17.843 -5.200 1.00 91.00 564 PHE A C 1
ATOM 4387 O O . PHE A 1 564 ? 2.215 -17.739 -4.455 1.00 91.00 564 PHE A O 1
ATOM 4394 N N . LEU A 1 565 ? 3.476 -16.926 -6.131 1.00 92.38 565 LEU A N 1
ATOM 4395 C CA . LEU A 1 565 ? 2.662 -15.723 -6.339 1.00 92.38 565 LEU A CA 1
ATOM 4396 C C . LEU A 1 565 ? 1.233 -16.044 -6.807 1.00 92.38 565 LEU A C 1
ATOM 4398 O O . LEU A 1 565 ? 0.280 -15.410 -6.348 1.00 92.38 565 LEU A O 1
ATOM 4402 N N . ARG A 1 566 ? 1.053 -17.054 -7.671 1.00 90.19 566 ARG A N 1
ATOM 4403 C CA . ARG A 1 566 ? -0.281 -17.540 -8.074 1.00 90.19 566 ARG A CA 1
ATOM 4404 C C . ARG A 1 566 ? -1.059 -18.105 -6.884 1.00 90.19 566 ARG A C 1
ATOM 4406 O O . ARG A 1 566 ? -2.238 -17.787 -6.725 1.00 90.19 566 ARG A O 1
ATOM 4413 N N . ASN A 1 567 ? -0.396 -18.887 -6.031 1.00 87.94 567 ASN A N 1
ATOM 4414 C CA . ASN A 1 567 ? -1.004 -19.537 -4.865 1.00 87.94 567 ASN A CA 1
ATOM 4415 C C . ASN A 1 567 ? -1.452 -18.539 -3.790 1.00 87.94 567 ASN A C 1
ATOM 4417 O O . ASN A 1 567 ? -2.466 -18.763 -3.137 1.00 87.94 567 ASN A O 1
ATOM 4421 N N . VAL A 1 568 ? -0.767 -17.401 -3.653 1.00 88.94 568 VAL A N 1
ATOM 4422 C CA . VAL A 1 568 ? -1.221 -16.299 -2.785 1.00 88.94 568 VAL A CA 1
ATOM 4423 C C . VAL A 1 568 ? -2.193 -15.339 -3.491 1.00 88.94 568 VAL A C 1
ATOM 4425 O O . VAL A 1 568 ? -2.474 -14.262 -2.980 1.00 88.94 568 VAL A O 1
ATOM 4428 N N . GLY A 1 569 ? -2.714 -15.680 -4.673 1.00 87.06 569 GLY A N 1
ATOM 4429 C CA . GLY A 1 569 ? -3.757 -14.893 -5.339 1.00 87.06 569 GLY A CA 1
ATOM 4430 C C . GLY A 1 569 ? -3.270 -13.624 -6.047 1.00 87.06 569 GLY A C 1
ATOM 4431 O O . GLY A 1 569 ? -4.082 -12.754 -6.338 1.00 87.06 569 GLY A O 1
ATOM 4432 N N . LEU A 1 570 ? -1.978 -13.508 -6.370 1.00 90.75 570 LEU A N 1
ATOM 4433 C CA . LEU A 1 570 ? -1.399 -12.336 -7.051 1.00 90.75 570 LEU A CA 1
ATOM 4434 C C . LEU A 1 570 ? -1.213 -12.528 -8.560 1.00 90.75 570 LEU A C 1
ATOM 4436 O O . LEU A 1 570 ? -0.499 -11.773 -9.209 1.00 90.75 570 LEU A O 1
ATOM 4440 N N . HIS A 1 571 ? -1.861 -13.538 -9.127 1.00 89.88 571 HIS A N 1
ATOM 4441 C CA . HIS A 1 571 ? -1.713 -13.961 -10.518 1.00 89.88 571 HIS A CA 1
ATOM 4442 C C . HIS A 1 571 ? -1.985 -12.872 -11.576 1.00 89.88 571 HIS A C 1
ATOM 4444 O O . HIS A 1 571 ? -1.485 -12.975 -12.694 1.00 89.88 571 HIS A O 1
ATOM 4450 N N . TYR A 1 572 ? -2.758 -11.842 -11.228 1.00 88.38 572 TYR A N 1
ATOM 4451 C CA . TYR A 1 572 ? -3.124 -10.730 -12.107 1.00 88.38 572 TYR A CA 1
ATOM 4452 C C . TYR A 1 572 ? -2.068 -9.614 -12.175 1.00 88.38 572 TYR A C 1
ATOM 4454 O O . TYR A 1 572 ? -2.172 -8.725 -13.017 1.00 88.38 572 TYR A O 1
ATOM 4462 N N . LEU A 1 573 ? -1.067 -9.615 -11.287 1.00 91.62 573 LEU A N 1
ATOM 4463 C CA . LEU A 1 573 ? -0.015 -8.597 -11.294 1.00 91.62 573 LEU A CA 1
ATOM 4464 C C . LEU A 1 573 ? 0.986 -8.846 -12.415 1.00 91.62 573 LEU A C 1
ATOM 4466 O O . LEU A 1 573 ? 1.315 -9.993 -12.706 1.00 91.62 573 LEU A O 1
ATOM 4470 N N . THR A 1 574 ? 1.534 -7.770 -12.972 1.00 93.19 574 THR A N 1
ATOM 4471 C CA . THR A 1 574 ? 2.697 -7.831 -13.862 1.00 93.19 574 THR A CA 1
ATOM 4472 C C . THR A 1 574 ? 3.995 -7.729 -13.066 1.00 93.19 574 THR A C 1
ATOM 4474 O O . THR A 1 574 ? 4.033 -7.136 -11.981 1.00 93.19 574 THR A O 1
ATOM 4477 N N . LEU A 1 575 ? 5.086 -8.285 -13.598 1.00 92.94 575 LEU A N 1
ATOM 4478 C CA . LEU A 1 575 ? 6.400 -8.210 -12.950 1.00 92.94 575 LEU A CA 1
ATOM 4479 C C . LEU A 1 575 ? 6.955 -6.776 -12.944 1.00 92.94 575 LEU A C 1
ATOM 4481 O O . LEU A 1 575 ? 7.649 -6.394 -12.001 1.00 92.94 575 LEU A O 1
ATOM 4485 N N . GLU A 1 576 ? 6.620 -5.961 -13.946 1.00 90.88 576 GLU A N 1
ATOM 4486 C CA . GLU A 1 576 ? 7.012 -4.549 -14.028 1.00 90.88 576 GLU A CA 1
ATOM 4487 C C . GLU A 1 576 ? 6.159 -3.605 -13.168 1.00 90.88 576 GLU A C 1
ATOM 4489 O O . GLU A 1 576 ? 6.536 -2.436 -13.017 1.00 90.88 576 GLU A O 1
ATOM 4494 N N . ARG A 1 577 ? 5.050 -4.078 -12.566 1.00 90.25 577 ARG A N 1
ATOM 4495 C CA . ARG A 1 577 ? 4.192 -3.228 -11.723 1.00 90.25 577 ARG A CA 1
ATOM 4496 C C . ARG A 1 577 ? 5.045 -2.548 -10.640 1.00 90.25 577 ARG A C 1
ATOM 4498 O O . ARG A 1 577 ? 5.735 -3.243 -9.881 1.00 90.25 577 ARG A O 1
ATOM 4505 N N . PRO A 1 578 ? 5.030 -1.205 -10.543 1.00 89.62 578 PRO A N 1
ATOM 4506 C CA . PRO A 1 578 ? 5.834 -0.500 -9.553 1.00 89.62 578 PRO A CA 1
ATOM 4507 C C . PRO A 1 578 ? 5.403 -0.871 -8.133 1.00 89.62 578 PRO A C 1
ATOM 4509 O O . PRO A 1 578 ? 4.222 -0.787 -7.795 1.00 89.62 578 PRO A O 1
ATOM 4512 N N . ALA A 1 579 ? 6.363 -1.219 -7.276 1.00 88.69 579 ALA A N 1
ATOM 4513 C CA . ALA A 1 579 ? 6.097 -1.592 -5.890 1.00 88.69 579 ALA A CA 1
ATOM 4514 C C . ALA A 1 579 ? 5.319 -0.517 -5.097 1.00 88.69 579 ALA A C 1
ATOM 4516 O O . ALA A 1 579 ? 4.429 -0.907 -4.347 1.00 88.69 579 ALA A O 1
ATOM 4517 N N . PRO A 1 580 ? 5.546 0.805 -5.284 1.00 84.94 580 PRO A N 1
ATOM 4518 C CA . PRO A 1 580 ? 4.764 1.834 -4.590 1.00 84.94 580 PRO A CA 1
ATOM 4519 C C . PRO A 1 580 ? 3.255 1.819 -4.886 1.00 84.94 580 PRO A C 1
ATOM 4521 O O . PRO A 1 580 ? 2.496 2.401 -4.121 1.00 84.94 580 PRO A O 1
ATOM 4524 N N . THR A 1 581 ? 2.825 1.191 -5.987 1.00 84.81 581 THR A N 1
ATOM 4525 C CA . THR A 1 581 ? 1.408 1.124 -6.402 1.00 84.81 581 THR A CA 1
ATOM 4526 C C . THR A 1 581 ? 0.659 -0.067 -5.808 1.00 84.81 581 THR A C 1
ATOM 4528 O O . THR A 1 581 ? -0.523 -0.250 -6.091 1.00 84.81 581 THR A O 1
ATOM 4531 N N . LEU A 1 582 ? 1.343 -0.925 -5.049 1.00 85.81 582 LEU A N 1
ATOM 4532 C CA . LEU A 1 582 ? 0.744 -2.109 -4.446 1.00 85.81 582 LEU A CA 1
ATOM 4533 C C . LEU A 1 582 ? -0.077 -1.730 -3.212 1.00 85.81 582 LEU A C 1
ATOM 4535 O O . LEU A 1 582 ? 0.358 -0.909 -2.399 1.00 85.81 582 LEU A O 1
ATOM 4539 N N . SER A 1 583 ? -1.228 -2.378 -3.037 1.00 81.38 583 SER A N 1
ATOM 4540 C CA . SER A 1 583 ? -1.982 -2.288 -1.786 1.00 81.38 583 SER A CA 1
ATOM 4541 C C . SER A 1 583 ? -1.209 -2.937 -0.628 1.00 81.38 583 SER A C 1
ATOM 4543 O O . SER A 1 583 ? -0.279 -3.725 -0.838 1.00 81.38 583 SER A O 1
ATOM 4545 N N . GLY A 1 584 ? -1.597 -2.629 0.615 1.00 79.94 584 GLY A N 1
ATOM 4546 C CA . GLY A 1 584 ? -0.998 -3.250 1.803 1.00 79.94 584 GLY A CA 1
ATOM 4547 C C . GLY A 1 584 ? -1.075 -4.781 1.759 1.00 79.94 584 GLY A C 1
ATOM 4548 O O . GLY A 1 584 ? -0.059 -5.449 1.951 1.00 79.94 584 GLY A O 1
ATOM 4549 N N . GLY A 1 585 ? -2.244 -5.326 1.399 1.00 82.75 585 GLY A N 1
ATOM 4550 C CA . GLY A 1 585 ? -2.452 -6.767 1.229 1.00 82.75 585 GLY A CA 1
ATOM 4551 C C . GLY A 1 585 ? -1.654 -7.368 0.065 1.00 82.75 585 GLY A C 1
ATOM 4552 O O . GLY A 1 585 ? -1.077 -8.445 0.209 1.00 82.75 585 GLY A O 1
ATOM 4553 N N . GLU A 1 586 ? -1.537 -6.676 -1.077 1.00 87.62 586 GLU A N 1
ATOM 4554 C CA . GLU A 1 586 ? -0.697 -7.135 -2.197 1.00 87.62 586 GLU A CA 1
ATOM 4555 C C . GLU A 1 586 ? 0.780 -7.233 -1.784 1.00 87.62 586 GLU A C 1
ATOM 4557 O O . GLU A 1 586 ? 1.416 -8.269 -1.981 1.00 87.62 586 GLU A O 1
ATOM 4562 N N . ALA A 1 587 ? 1.320 -6.184 -1.158 1.00 87.62 587 ALA A N 1
ATOM 4563 C CA . ALA A 1 587 ? 2.705 -6.153 -0.690 1.00 87.62 587 ALA A CA 1
ATOM 4564 C C . ALA A 1 587 ? 2.986 -7.235 0.367 1.00 87.62 587 ALA A C 1
ATOM 4566 O O . ALA A 1 587 ? 4.032 -7.891 0.338 1.00 87.62 587 ALA A O 1
ATOM 4567 N N . GLN A 1 588 ? 2.032 -7.451 1.274 1.00 88.50 588 GLN A N 1
ATOM 4568 C CA . GLN A 1 588 ? 2.098 -8.494 2.288 1.00 88.50 588 GLN A CA 1
ATOM 4569 C C . GLN A 1 588 ? 2.144 -9.894 1.662 1.00 88.50 588 GLN A C 1
ATOM 4571 O O . GLN A 1 588 ? 3.004 -10.702 2.018 1.00 88.50 588 GLN A O 1
ATOM 4576 N N . ARG A 1 589 ? 1.267 -10.175 0.690 1.00 90.50 589 ARG A N 1
ATOM 4577 C CA . ARG A 1 589 ? 1.210 -11.472 0.000 1.00 90.50 589 ARG A CA 1
ATOM 4578 C C . ARG A 1 589 ? 2.439 -11.731 -0.869 1.00 90.50 589 ARG A C 1
ATOM 4580 O O . ARG A 1 589 ? 2.919 -12.861 -0.894 1.00 90.50 589 ARG A O 1
ATOM 4587 N N . ILE A 1 590 ? 3.019 -10.700 -1.492 1.00 91.06 590 ILE A N 1
ATOM 4588 C CA . ILE A 1 590 ? 4.324 -10.815 -2.167 1.00 91.06 590 ILE A CA 1
ATOM 4589 C C . ILE A 1 590 ? 5.388 -11.272 -1.170 1.00 91.06 590 ILE A C 1
ATOM 4591 O O . ILE A 1 590 ? 6.129 -12.215 -1.437 1.00 91.06 590 ILE A O 1
ATOM 4595 N N . ARG A 1 591 ? 5.444 -10.635 0.006 1.00 89.38 591 ARG A N 1
ATOM 4596 C CA . ARG A 1 591 ? 6.408 -11.004 1.044 1.00 89.38 591 ARG A CA 1
ATOM 4597 C C . ARG A 1 591 ? 6.187 -12.434 1.533 1.00 89.38 591 ARG A C 1
ATOM 4599 O O . ARG A 1 591 ? 7.170 -13.147 1.709 1.00 89.38 591 ARG A O 1
ATOM 4606 N N . LEU A 1 592 ? 4.934 -12.858 1.708 1.00 90.00 592 LEU A N 1
ATOM 4607 C CA . LEU A 1 592 ? 4.582 -14.237 2.054 1.00 90.00 592 LEU A CA 1
ATOM 4608 C C . LEU A 1 592 ? 5.076 -15.234 0.997 1.00 90.00 592 LEU A C 1
ATOM 4610 O O . LEU A 1 592 ? 5.726 -16.212 1.357 1.00 90.00 592 LEU A O 1
ATOM 4614 N N . ALA A 1 593 ? 4.844 -14.964 -0.289 1.00 89.88 593 ALA A N 1
ATOM 4615 C CA . ALA A 1 593 ? 5.341 -15.804 -1.377 1.00 89.88 593 ALA A CA 1
ATOM 4616 C C . ALA A 1 593 ? 6.876 -15.921 -1.357 1.00 89.88 593 ALA A C 1
ATOM 4618 O O . ALA A 1 593 ? 7.403 -17.030 -1.452 1.00 89.88 593 ALA A O 1
ATOM 4619 N N . SER A 1 594 ? 7.595 -14.813 -1.135 1.00 86.88 594 SER A N 1
ATOM 4620 C CA . SER A 1 594 ? 9.058 -14.836 -0.983 1.00 86.88 594 SER A CA 1
ATOM 4621 C C . SER A 1 594 ? 9.513 -15.655 0.232 1.00 86.88 594 SER A C 1
ATOM 4623 O O . SER A 1 594 ? 10.533 -16.335 0.164 1.00 86.88 594 SER A O 1
ATOM 4625 N N . GLN A 1 595 ? 8.772 -15.624 1.349 1.00 87.44 595 GLN A N 1
ATOM 4626 C CA . GLN A 1 595 ? 9.100 -16.445 2.521 1.00 87.44 595 GLN A CA 1
ATOM 4627 C C . GLN A 1 595 ? 8.870 -17.936 2.267 1.00 87.44 595 GLN A C 1
ATOM 4629 O O . GLN A 1 595 ? 9.705 -18.743 2.665 1.00 87.44 595 GLN A O 1
ATOM 4634 N N . ILE A 1 596 ? 7.800 -18.307 1.563 1.00 85.88 596 ILE A N 1
ATOM 4635 C CA . ILE A 1 596 ? 7.556 -19.702 1.171 1.00 85.88 596 ILE A CA 1
ATOM 4636 C C . ILE A 1 596 ? 8.690 -20.209 0.266 1.00 85.88 596 ILE A C 1
ATOM 4638 O O . ILE A 1 596 ? 9.191 -21.310 0.482 1.00 85.88 596 ILE A O 1
ATOM 4642 N N . GLY A 1 597 ? 9.147 -19.385 -0.684 1.00 81.69 597 GLY A N 1
ATOM 4643 C CA . GLY A 1 597 ? 10.265 -19.724 -1.572 1.00 81.69 597 GLY A CA 1
ATOM 4644 C C . GLY A 1 597 ? 11.626 -19.841 -0.879 1.00 81.69 597 GLY A C 1
ATOM 4645 O O . GLY A 1 597 ? 12.504 -20.525 -1.385 1.00 81.69 597 GLY A O 1
ATOM 4646 N N . SER A 1 598 ? 11.807 -19.238 0.301 1.00 84.06 598 SER A N 1
ATOM 4647 C CA . SER A 1 598 ? 13.077 -19.323 1.040 1.00 84.06 598 SER A CA 1
ATOM 4648 C C . SER A 1 598 ? 13.375 -20.711 1.623 1.00 84.06 598 SER A C 1
ATOM 4650 O O . SER A 1 598 ? 14.517 -20.980 1.990 1.00 84.06 598 SER A O 1
ATOM 4652 N N . GLY A 1 599 ? 12.361 -21.579 1.746 1.00 85.25 599 GLY A N 1
ATOM 4653 C CA . GLY A 1 599 ? 12.522 -22.940 2.267 1.00 85.25 599 GLY A CA 1
ATOM 4654 C C . GLY A 1 599 ? 12.993 -23.018 3.725 1.00 85.25 599 GLY A C 1
ATOM 4655 O O . GLY A 1 599 ? 13.523 -24.046 4.141 1.00 85.25 599 GLY A O 1
ATOM 4656 N N . LEU A 1 600 ? 12.840 -21.942 4.505 1.00 90.69 600 LEU A N 1
ATOM 4657 C CA . LEU A 1 600 ? 13.253 -21.911 5.907 1.00 90.69 600 LEU A CA 1
ATOM 4658 C C . LEU A 1 600 ? 12.403 -22.861 6.768 1.00 90.69 600 LEU A C 1
ATOM 4660 O O . LEU A 1 600 ? 11.193 -22.992 6.573 1.00 90.69 600 LEU A O 1
ATOM 4664 N N . VAL A 1 601 ? 13.056 -23.491 7.748 1.00 93.31 601 VAL A N 1
ATOM 4665 C CA . VAL A 1 601 ? 12.467 -24.449 8.698 1.00 93.31 601 VAL A CA 1
ATOM 4666 C C . VAL A 1 601 ? 12.815 -24.029 10.125 1.00 93.31 601 VAL A C 1
ATOM 4668 O O . VAL A 1 601 ? 13.884 -23.467 10.372 1.00 93.31 601 VAL A O 1
ATOM 4671 N N . GLY A 1 602 ? 11.929 -24.303 11.084 1.00 91.75 602 GLY A N 1
ATOM 4672 C CA . GLY A 1 602 ? 12.126 -23.948 12.489 1.00 91.75 602 GLY A CA 1
ATOM 4673 C C . GLY A 1 602 ? 11.972 -22.452 12.774 1.00 91.75 602 GLY A C 1
ATOM 4674 O O . GLY A 1 602 ? 12.411 -21.984 13.827 1.00 91.75 602 GLY A O 1
ATOM 4675 N N . VAL A 1 603 ? 11.356 -21.701 11.858 1.00 94.94 603 VAL A N 1
ATOM 4676 C CA . VAL A 1 603 ? 11.077 -20.267 11.992 1.00 94.94 603 VAL A CA 1
ATOM 4677 C C . VAL A 1 603 ? 9.684 -20.057 12.587 1.00 94.94 603 VAL A C 1
ATOM 4679 O O . VAL A 1 603 ? 8.758 -20.839 12.363 1.00 94.94 603 VAL A O 1
ATOM 4682 N N . MET A 1 604 ? 9.533 -18.988 13.370 1.00 95.81 604 MET A N 1
ATOM 4683 C CA . MET A 1 604 ? 8.231 -18.503 13.818 1.00 95.81 604 MET A CA 1
ATOM 4684 C C . MET A 1 604 ? 7.776 -17.355 12.912 1.00 95.81 604 MET A C 1
ATOM 4686 O O . MET A 1 604 ? 8.321 -16.251 12.975 1.00 95.81 604 MET A O 1
ATOM 4690 N N . TYR A 1 605 ? 6.776 -17.604 12.072 1.00 96.25 605 TYR A N 1
ATOM 4691 C CA . TYR A 1 605 ? 6.174 -16.579 11.225 1.00 96.25 605 TYR A CA 1
ATOM 4692 C C . TYR A 1 605 ? 5.019 -15.910 11.957 1.00 96.25 605 TYR A C 1
ATOM 4694 O O . TYR A 1 605 ? 4.125 -16.589 12.452 1.00 96.25 605 TYR A O 1
ATOM 4702 N N . ILE A 1 606 ? 5.034 -14.581 12.018 1.00 95.88 606 ILE A N 1
ATOM 4703 C CA . ILE A 1 606 ? 3.983 -13.791 12.662 1.00 95.88 606 ILE A CA 1
ATOM 4704 C C . ILE A 1 606 ? 3.301 -12.952 11.583 1.00 95.88 606 ILE A C 1
ATOM 4706 O O . ILE A 1 606 ? 3.944 -12.106 10.962 1.00 95.88 606 ILE A O 1
ATOM 4710 N N . LEU A 1 607 ? 2.025 -13.223 11.321 1.00 94.62 607 LEU A N 1
ATOM 4711 C CA . LEU A 1 607 ? 1.262 -12.647 10.216 1.00 94.62 607 LEU A CA 1
ATOM 4712 C C . LEU A 1 607 ? 0.141 -11.756 10.751 1.00 94.62 607 LEU A C 1
ATOM 4714 O O . LEU A 1 607 ? -0.565 -12.147 11.678 1.00 94.62 607 LEU A O 1
ATOM 4718 N N . ASP A 1 608 ? -0.008 -10.577 10.151 1.00 91.12 608 ASP A N 1
ATOM 4719 C CA . ASP A 1 608 ? -1.027 -9.585 10.513 1.00 91.12 608 ASP A CA 1
ATOM 4720 C C . ASP A 1 608 ? -2.171 -9.601 9.494 1.00 91.12 608 ASP A C 1
ATOM 4722 O O . ASP A 1 608 ? -2.041 -8.993 8.435 1.00 91.12 608 ASP A O 1
ATOM 4726 N N . GLU A 1 609 ? -3.243 -10.343 9.762 1.00 89.06 609 GLU A N 1
ATOM 4727 C CA . GLU A 1 609 ? -4.455 -10.391 8.928 1.00 89.06 609 GLU A CA 1
ATOM 4728 C C . GLU A 1 609 ? -4.183 -10.593 7.415 1.00 89.06 609 GLU A C 1
ATOM 4730 O O . GLU A 1 609 ? -4.486 -9.736 6.577 1.00 89.06 609 GLU A O 1
ATOM 4735 N N . PRO A 1 610 ? -3.561 -11.722 7.017 1.00 89.75 610 PRO A N 1
ATOM 4736 C CA . PRO A 1 610 ? -3.175 -11.967 5.628 1.00 89.75 610 PRO A CA 1
ATOM 4737 C C . PRO A 1 610 ? -4.361 -12.063 4.648 1.00 89.75 610 PRO A C 1
ATOM 4739 O O . PRO A 1 610 ? -4.139 -11.984 3.434 1.00 89.75 610 PRO A O 1
ATOM 4742 N N . SER A 1 611 ? -5.597 -12.229 5.139 1.00 87.50 611 SER A N 1
ATOM 4743 C CA . SER A 1 611 ? -6.820 -12.257 4.322 1.00 87.50 611 SER A CA 1
ATOM 4744 C C . SER A 1 611 ? -7.279 -10.873 3.827 1.00 87.50 611 SER A C 1
ATOM 4746 O O . SER A 1 611 ? -8.145 -10.791 2.956 1.00 87.50 611 SER A O 1
ATOM 4748 N N . ILE A 1 612 ? -6.686 -9.774 4.310 1.00 82.19 612 ILE A N 1
ATOM 4749 C CA . ILE A 1 612 ? -7.097 -8.407 3.945 1.00 82.19 612 ILE A CA 1
ATOM 4750 C C . ILE A 1 612 ? -7.002 -8.146 2.434 1.00 82.19 612 ILE A C 1
ATOM 4752 O O . ILE A 1 612 ? -6.020 -8.500 1.764 1.00 82.19 612 ILE A O 1
ATOM 4756 N N . GLY A 1 613 ? -8.019 -7.473 1.886 1.00 77.31 613 GLY A N 1
ATOM 4757 C CA . GLY A 1 613 ? -8.123 -7.145 0.463 1.00 77.31 613 GLY A CA 1
ATOM 4758 C C . GLY A 1 613 ? -8.118 -8.374 -0.450 1.00 77.31 613 GLY A C 1
ATOM 4759 O O . GLY A 1 613 ? -7.725 -8.285 -1.623 1.00 77.31 613 GLY A O 1
ATOM 4760 N N . LEU A 1 614 ? -8.463 -9.546 0.096 1.00 85.25 614 LEU A N 1
ATOM 4761 C CA . LEU A 1 614 ? -8.600 -10.802 -0.626 1.00 85.25 614 LEU A CA 1
ATOM 4762 C C . LEU A 1 614 ? -10.076 -11.191 -0.688 1.00 85.25 614 LEU A C 1
ATOM 4764 O O . LEU A 1 614 ? -10.802 -11.157 0.300 1.00 85.25 614 LEU A O 1
ATOM 4768 N N . HIS A 1 615 ? -10.531 -11.575 -1.873 1.00 88.06 615 HIS A N 1
ATOM 4769 C CA . HIS A 1 615 ? -11.887 -12.077 -2.051 1.00 88.06 615 HIS A CA 1
ATOM 4770 C C . HIS A 1 615 ? -12.033 -13.492 -1.466 1.00 88.06 615 HIS A C 1
ATOM 4772 O O . HIS A 1 615 ? -11.104 -14.295 -1.578 1.00 88.06 615 HIS A O 1
ATOM 4778 N N . GLN A 1 616 ? -13.216 -13.840 -0.938 1.00 84.25 616 GLN A N 1
ATOM 4779 C CA . GLN A 1 616 ? -13.470 -15.129 -0.268 1.00 84.25 616 GLN A CA 1
ATOM 4780 C C . GLN A 1 616 ? -13.036 -16.345 -1.100 1.00 84.25 616 GLN A C 1
ATOM 4782 O O . GLN A 1 616 ? -12.421 -17.280 -0.596 1.00 84.25 616 GLN A O 1
ATOM 4787 N N . ARG A 1 617 ? -13.268 -16.282 -2.415 1.00 85.50 617 ARG A N 1
ATOM 4788 C CA . ARG A 1 617 ? -12.795 -17.269 -3.401 1.00 85.50 617 ARG A CA 1
ATOM 4789 C C . ARG A 1 617 ? -11.309 -17.618 -3.270 1.00 85.50 617 ARG A C 1
ATOM 4791 O O . ARG A 1 617 ? -10.938 -18.785 -3.370 1.00 85.50 617 ARG A O 1
ATOM 4798 N N . ASP A 1 618 ? -10.455 -16.611 -3.108 1.00 85.94 618 ASP A N 1
ATOM 4799 C CA . ASP A 1 618 ? -9.001 -16.781 -3.104 1.00 85.94 618 ASP A CA 1
ATOM 4800 C C . ASP A 1 618 ? -8.443 -17.012 -1.688 1.00 85.94 618 ASP A C 1
ATOM 4802 O O . ASP A 1 618 ? -7.313 -17.487 -1.549 1.00 85.94 618 ASP A O 1
ATOM 4806 N N . ASN A 1 619 ? -9.252 -16.795 -0.643 1.00 86.75 619 ASN A N 1
ATOM 4807 C CA . ASN A 1 619 ? -8.880 -17.049 0.750 1.00 86.75 619 ASN A CA 1
ATOM 4808 C C . ASN A 1 619 ? -8.451 -18.508 0.984 1.00 86.75 619 ASN A C 1
ATOM 4810 O O . ASN A 1 619 ? -7.445 -18.780 1.638 1.00 86.75 619 ASN A O 1
ATOM 4814 N N . ARG A 1 620 ? -9.122 -19.470 0.337 1.00 86.06 620 ARG A N 1
ATOM 4815 C CA . ARG A 1 620 ? -8.749 -20.891 0.426 1.00 86.06 620 ARG A CA 1
ATOM 4816 C C . ARG A 1 620 ? -7.335 -21.175 -0.092 1.00 86.06 620 ARG A C 1
ATOM 4818 O O . ARG A 1 620 ? -6.632 -22.015 0.468 1.00 86.06 620 ARG A O 1
ATOM 4825 N N . LYS A 1 621 ? -6.897 -20.484 -1.152 1.00 87.38 621 LYS A N 1
ATOM 4826 C CA . LYS A 1 621 ? -5.548 -20.655 -1.723 1.00 87.38 621 LYS A CA 1
ATOM 4827 C C . LYS A 1 621 ? -4.477 -20.095 -0.785 1.00 87.38 621 LYS A C 1
ATOM 4829 O O . LYS A 1 621 ? -3.445 -20.739 -0.570 1.00 87.38 621 LYS A O 1
ATOM 4834 N N . LEU A 1 622 ? -4.758 -18.941 -0.178 1.00 90.00 622 LEU A N 1
ATOM 4835 C CA . LEU A 1 622 ? -3.920 -18.364 0.870 1.00 90.00 622 LEU A CA 1
ATOM 4836 C C . LEU A 1 622 ? -3.800 -19.328 2.054 1.00 90.00 622 LEU A C 1
ATOM 4838 O O . LEU A 1 622 ? -2.685 -19.657 2.452 1.00 90.00 622 LEU A O 1
ATOM 4842 N N . LEU A 1 623 ? -4.922 -19.839 2.561 1.00 91.94 623 LEU A N 1
ATOM 4843 C CA . LEU A 1 623 ? -4.942 -20.785 3.673 1.00 91.94 623 LEU A CA 1
ATOM 4844 C C . LEU A 1 623 ? -4.106 -22.036 3.372 1.00 91.94 623 LEU A C 1
ATOM 4846 O O . LEU A 1 623 ? -3.256 -22.412 4.175 1.00 91.94 623 LEU A O 1
ATOM 4850 N N . ASN A 1 624 ? -4.258 -22.635 2.188 1.00 91.56 624 ASN A N 1
ATOM 4851 C CA . ASN A 1 624 ? -3.431 -23.772 1.770 1.00 91.56 624 ASN A CA 1
ATOM 4852 C C . ASN A 1 624 ? -1.931 -23.429 1.754 1.00 91.56 624 ASN A C 1
ATOM 4854 O O . ASN A 1 624 ? -1.097 -24.261 2.111 1.00 91.56 624 ASN A O 1
ATOM 4858 N N . SER A 1 625 ? -1.579 -22.198 1.379 1.00 91.38 625 SER A N 1
ATOM 4859 C CA . SER A 1 625 ? -0.194 -21.715 1.402 1.00 91.38 625 SER A CA 1
ATOM 4860 C C . SER A 1 625 ? 0.339 -21.553 2.833 1.00 91.38 625 SER A C 1
ATOM 4862 O O . SER A 1 625 ? 1.490 -21.901 3.096 1.00 91.38 625 SER A O 1
ATOM 4864 N N . LEU A 1 626 ? -0.494 -21.088 3.772 1.00 93.62 626 LEU A N 1
ATOM 4865 C CA . LEU A 1 626 ? -0.150 -20.997 5.198 1.00 93.62 626 LEU A CA 1
ATOM 4866 C C . LEU A 1 626 ? 0.037 -22.381 5.830 1.00 93.62 626 LEU A C 1
ATOM 4868 O O . LEU A 1 626 ? 1.017 -22.604 6.540 1.00 93.62 626 LEU A O 1
ATOM 4872 N N . LEU A 1 627 ? -0.859 -23.324 5.525 1.00 94.06 627 LEU A N 1
ATOM 4873 C CA . LEU A 1 627 ? -0.750 -24.712 5.974 1.00 94.06 627 LEU A CA 1
ATOM 4874 C C . LEU A 1 627 ? 0.515 -25.371 5.413 1.00 94.06 627 LEU A C 1
ATOM 4876 O O . LEU A 1 627 ? 1.256 -26.001 6.158 1.00 94.06 627 LEU A O 1
ATOM 4880 N N . ARG A 1 628 ? 0.849 -25.138 4.138 1.00 91.12 628 ARG A N 1
ATOM 4881 C CA . ARG A 1 628 ? 2.120 -25.606 3.568 1.00 91.12 628 ARG A CA 1
ATOM 4882 C C . ARG A 1 628 ? 3.328 -25.010 4.294 1.00 91.12 628 ARG A C 1
ATOM 4884 O O . ARG A 1 628 ? 4.277 -25.736 4.572 1.00 91.12 628 ARG A O 1
ATOM 4891 N N . LEU A 1 629 ? 3.305 -23.713 4.613 1.00 92.62 629 LEU A N 1
ATOM 4892 C CA . LEU A 1 629 ? 4.393 -23.065 5.350 1.00 92.62 629 LEU A CA 1
ATOM 4893 C C . LEU A 1 629 ? 4.572 -23.675 6.749 1.00 92.62 629 LEU A C 1
ATOM 4895 O O . LEU A 1 629 ? 5.711 -23.838 7.186 1.00 92.62 629 LEU A O 1
ATOM 4899 N N . ARG A 1 630 ? 3.473 -24.056 7.416 1.00 95.00 630 ARG A N 1
ATOM 4900 C CA . ARG A 1 630 ? 3.482 -24.802 8.688 1.00 95.00 630 ARG A CA 1
ATOM 4901 C C . ARG A 1 630 ? 4.133 -26.164 8.508 1.00 95.00 630 ARG A C 1
ATOM 4903 O O . ARG A 1 630 ? 5.049 -26.511 9.247 1.00 95.00 630 ARG A O 1
ATOM 4910 N N . ASP A 1 631 ? 3.666 -26.911 7.512 1.00 93.56 631 ASP A N 1
ATOM 4911 C CA . ASP A 1 631 ? 4.022 -28.313 7.288 1.00 93.56 631 ASP A CA 1
ATOM 4912 C C . ASP A 1 631 ? 5.491 -28.494 6.870 1.00 93.56 631 ASP A C 1
ATOM 4914 O O . ASP A 1 631 ? 6.045 -29.578 7.032 1.00 93.56 631 ASP A O 1
ATOM 4918 N N . LEU A 1 632 ? 6.163 -27.422 6.428 1.00 91.94 632 LEU A N 1
ATOM 4919 C CA . LEU A 1 632 ? 7.625 -27.378 6.282 1.00 91.94 632 LEU A CA 1
ATOM 4920 C C . LEU A 1 632 ? 8.384 -27.492 7.621 1.00 91.94 632 LEU A C 1
ATOM 4922 O O . LEU A 1 632 ? 9.602 -27.638 7.610 1.00 91.94 632 LEU A O 1
ATOM 4926 N N . GLY A 1 633 ? 7.696 -27.437 8.765 1.00 93.00 633 GLY A N 1
ATOM 4927 C CA . GLY A 1 633 ? 8.288 -27.463 10.106 1.00 93.00 633 GLY A CA 1
ATOM 4928 C C . GLY A 1 633 ? 8.442 -26.069 10.715 1.00 93.00 633 GLY A C 1
ATOM 4929 O O . GLY A 1 633 ? 9.427 -25.795 11.402 1.00 93.00 633 GLY A O 1
ATOM 4930 N N . ASN A 1 634 ? 7.504 -25.166 10.422 1.00 95.75 634 ASN A N 1
ATOM 4931 C CA . ASN A 1 634 ? 7.467 -23.817 10.983 1.00 95.75 634 ASN A CA 1
ATOM 4932 C C . ASN A 1 634 ? 6.264 -23.635 11.907 1.00 95.75 634 ASN A C 1
ATOM 4934 O O . ASN A 1 634 ? 5.245 -24.314 11.796 1.00 95.75 634 ASN A O 1
ATOM 4938 N N . THR A 1 635 ? 6.360 -22.654 12.802 1.00 96.94 635 THR A N 1
ATOM 4939 C CA . THR A 1 635 ? 5.233 -22.226 13.641 1.00 96.94 635 THR A CA 1
ATOM 4940 C C . THR A 1 635 ? 4.649 -20.943 13.066 1.00 96.94 635 THR A C 1
ATOM 4942 O O . THR A 1 635 ? 5.399 -19.994 12.834 1.00 96.94 635 THR A O 1
ATOM 4945 N N . LEU A 1 636 ? 3.333 -20.883 12.858 1.00 97.50 636 LEU A N 1
ATOM 4946 C CA . LEU A 1 636 ? 2.665 -19.648 12.439 1.00 97.50 636 LEU A CA 1
ATOM 4947 C C . LEU A 1 636 ? 1.846 -19.081 13.588 1.00 97.50 636 LEU A C 1
ATOM 4949 O O . LEU A 1 636 ? 1.087 -19.802 14.226 1.00 97.50 636 LEU A O 1
ATOM 4953 N N . ILE A 1 637 ? 1.976 -17.779 13.807 1.00 97.50 637 ILE A N 1
ATOM 4954 C CA . ILE A 1 637 ? 1.114 -16.987 14.676 1.00 97.50 637 ILE A CA 1
ATOM 4955 C C . ILE A 1 637 ? 0.407 -15.983 13.779 1.00 97.50 637 ILE A C 1
ATOM 4957 O O . ILE A 1 637 ? 1.023 -15.049 13.272 1.00 97.50 637 ILE A O 1
ATOM 4961 N N . VAL A 1 638 ? -0.879 -16.193 13.554 1.00 96.38 638 VAL A N 1
ATOM 4962 C CA . VAL A 1 638 ? -1.687 -15.391 12.640 1.00 96.38 638 VAL A CA 1
ATOM 4963 C C . VAL A 1 638 ? -2.665 -14.568 13.466 1.00 96.38 638 VAL A C 1
ATOM 4965 O O . VAL A 1 638 ? -3.470 -15.129 14.199 1.00 96.38 638 VAL A O 1
ATOM 4968 N N . VAL A 1 639 ? -2.596 -13.244 13.390 1.00 94.94 639 VAL A N 1
ATOM 4969 C CA . VAL A 1 639 ? -3.652 -12.380 13.935 1.00 94.94 639 VAL A CA 1
ATOM 4970 C C . VAL A 1 639 ? -4.759 -12.334 12.893 1.00 94.94 639 VAL A C 1
ATOM 4972 O O . VAL A 1 639 ? -4.497 -11.869 11.792 1.00 94.94 639 VAL A O 1
ATOM 4975 N N . GLU A 1 640 ? -5.944 -12.865 13.198 1.00 92.19 640 GLU A N 1
ATOM 4976 C CA . GLU A 1 640 ? -7.027 -12.982 12.212 1.00 92.19 640 GLU A CA 1
ATOM 4977 C C . GLU A 1 640 ? -8.433 -12.902 12.813 1.00 92.19 640 GLU A C 1
ATOM 4979 O O . GLU A 1 640 ? -8.692 -13.218 13.984 1.00 92.19 640 GLU A O 1
ATOM 4984 N N . HIS A 1 641 ? -9.349 -12.499 11.939 1.00 91.12 641 HIS A N 1
ATOM 4985 C CA . HIS A 1 641 ? -10.779 -12.381 12.178 1.00 91.12 641 HIS A CA 1
ATOM 4986 C C . HIS A 1 641 ? -11.607 -13.124 11.122 1.00 91.12 641 HIS A C 1
ATOM 4988 O O . HIS A 1 641 ? -12.814 -13.248 11.303 1.00 91.12 641 HIS A O 1
ATOM 4994 N N . ASP A 1 642 ? -10.988 -13.669 10.070 1.00 90.38 642 ASP A N 1
ATOM 4995 C CA . ASP A 1 642 ? -11.672 -14.506 9.087 1.00 90.38 642 ASP A CA 1
ATOM 4996 C C . ASP A 1 642 ? -12.128 -15.860 9.667 1.00 90.38 642 ASP A C 1
ATOM 4998 O O . ASP A 1 642 ? -11.383 -16.575 10.349 1.00 90.38 642 ASP A O 1
ATOM 5002 N N . LEU A 1 643 ? -13.373 -16.228 9.354 1.00 88.38 643 LEU A N 1
ATOM 5003 C CA . LEU A 1 643 ? -14.028 -17.438 9.847 1.00 88.38 643 LEU A CA 1
ATOM 5004 C C . LEU A 1 643 ? -13.325 -18.712 9.362 1.00 88.38 643 LEU A C 1
ATOM 5006 O O . LEU A 1 643 ? -13.044 -19.595 10.174 1.00 88.38 643 LEU A O 1
ATOM 5010 N N . GLU A 1 644 ? -13.023 -18.808 8.064 1.00 89.31 644 GLU A N 1
ATOM 5011 C CA . GLU A 1 644 ? -12.409 -20.012 7.486 1.00 89.31 644 GLU A CA 1
ATOM 5012 C C . GLU A 1 644 ? -11.004 -20.246 8.049 1.00 89.31 644 GLU A C 1
ATOM 5014 O O . GLU A 1 644 ? -10.633 -21.379 8.366 1.00 89.31 644 GLU A O 1
ATOM 5019 N N . THR A 1 645 ? -10.242 -19.169 8.228 1.00 92.69 645 THR A N 1
ATOM 5020 C CA . THR A 1 645 ? -8.890 -19.208 8.788 1.00 92.69 645 THR A CA 1
ATOM 5021 C C . THR A 1 645 ? -8.893 -19.658 10.247 1.00 92.69 645 THR A C 1
ATOM 5023 O O . THR A 1 645 ? -8.083 -20.505 10.626 1.00 92.69 645 THR A O 1
ATOM 5026 N N . MET A 1 646 ? -9.820 -19.152 11.068 1.00 93.69 646 MET A N 1
ATOM 5027 C CA . MET A 1 646 ? -9.967 -19.609 12.455 1.00 93.69 646 MET A CA 1
ATOM 5028 C C . MET A 1 646 ? -10.384 -21.078 12.534 1.00 93.69 646 MET A C 1
ATOM 5030 O O . MET A 1 646 ? -9.827 -21.825 13.333 1.00 93.69 646 MET A O 1
ATOM 5034 N N . GLN A 1 647 ? -11.330 -21.515 11.701 1.00 91.75 647 GLN A N 1
ATOM 5035 C CA . GLN A 1 647 ? -11.785 -22.910 11.686 1.00 91.75 647 GLN A CA 1
ATOM 5036 C C . GLN A 1 647 ? -10.681 -23.889 11.265 1.00 91.75 647 GLN A C 1
ATOM 5038 O O . GLN A 1 647 ? -10.637 -25.013 11.761 1.00 91.75 647 GLN A O 1
ATOM 5043 N N . ALA A 1 648 ? -9.785 -23.468 10.372 1.00 94.00 648 ALA A N 1
ATOM 5044 C CA . ALA A 1 648 ? -8.655 -24.272 9.915 1.00 94.00 648 ALA A CA 1
ATOM 5045 C C . ALA A 1 648 ? -7.428 -24.226 10.844 1.00 94.00 648 ALA A C 1
ATOM 5047 O O . ALA A 1 648 ? -6.467 -24.966 10.620 1.00 94.00 648 ALA A O 1
ATOM 5048 N N . ALA A 1 649 ? -7.436 -23.367 11.867 1.00 96.31 649 ALA A N 1
ATOM 5049 C CA . ALA A 1 649 ? -6.337 -23.241 12.812 1.00 96.31 649 ALA A CA 1
ATOM 5050 C C . ALA A 1 649 ? -6.175 -24.504 13.671 1.00 96.31 649 ALA A C 1
ATOM 5052 O O . ALA A 1 649 ? -7.149 -25.112 14.116 1.00 96.31 649 ALA A O 1
ATOM 5053 N N . ASP A 1 650 ? -4.929 -24.850 13.995 1.00 97.38 650 ASP A N 1
ATOM 5054 C CA . ASP A 1 650 ? -4.641 -25.933 14.941 1.00 97.38 650 ASP A CA 1
ATOM 5055 C C . ASP A 1 650 ? -4.926 -25.499 16.390 1.00 97.38 650 ASP A C 1
ATOM 5057 O O . ASP A 1 650 ? -5.266 -26.312 17.254 1.00 97.38 650 ASP A O 1
ATOM 5061 N N . TRP A 1 651 ? -4.749 -24.205 16.668 1.00 97.75 651 TRP A N 1
ATOM 5062 C CA . TRP A 1 651 ? -4.925 -23.605 17.985 1.00 97.75 651 TRP A CA 1
ATOM 5063 C C . TRP A 1 651 ? -5.401 -22.161 17.850 1.00 97.75 651 TRP A C 1
ATOM 5065 O O . TRP A 1 651 ? -4.910 -21.422 17.003 1.00 97.75 651 TRP A O 1
ATOM 5075 N N . ILE A 1 652 ? -6.311 -21.733 18.715 1.00 97.44 652 ILE A N 1
ATOM 5076 C CA . ILE A 1 652 ? -6.795 -20.357 18.795 1.00 97.44 652 ILE A CA 1
ATOM 5077 C C . ILE A 1 652 ? -6.508 -19.814 20.194 1.00 97.44 652 ILE A C 1
ATOM 5079 O O . ILE A 1 652 ? -6.661 -20.521 21.191 1.00 97.44 652 ILE A O 1
ATOM 5083 N N . VAL A 1 653 ? -6.118 -18.545 20.268 1.00 96.75 653 VAL A N 1
ATOM 5084 C CA . VAL A 1 653 ? -6.048 -17.767 21.508 1.00 96.75 653 VAL A CA 1
ATOM 5085 C C . VAL A 1 653 ? -6.978 -16.568 21.366 1.00 96.75 653 VAL A C 1
ATOM 5087 O O . VAL A 1 653 ? -6.734 -15.675 20.554 1.00 96.75 653 VAL A O 1
ATOM 5090 N N . ASP A 1 654 ? -8.048 -16.556 22.153 1.00 95.69 654 ASP A N 1
ATOM 5091 C CA . ASP A 1 654 ? -9.047 -15.494 22.155 1.00 95.69 654 ASP A CA 1
ATOM 5092 C C . ASP A 1 654 ? -8.750 -14.465 23.251 1.00 95.69 654 ASP A C 1
ATOM 5094 O O . ASP A 1 654 ? -8.651 -14.796 24.438 1.00 95.69 654 ASP A O 1
ATOM 5098 N N . PHE A 1 655 ? -8.617 -13.207 22.841 1.00 93.31 655 PHE A N 1
ATOM 5099 C CA . PHE A 1 655 ? -8.350 -12.071 23.715 1.00 93.31 655 PHE A CA 1
ATOM 5100 C C . PHE A 1 655 ? -9.623 -11.291 24.018 1.00 93.31 655 PHE A C 1
ATOM 5102 O O . PHE A 1 655 ? -10.402 -10.954 23.125 1.00 93.31 655 PHE A O 1
ATOM 5109 N N . GLY A 1 656 ? -9.789 -10.880 25.271 1.00 84.75 656 GLY A N 1
ATOM 5110 C CA . GLY A 1 656 ? -10.971 -10.133 25.682 1.00 84.75 656 GLY A CA 1
ATOM 5111 C C . GLY A 1 656 ? -10.986 -9.808 27.175 1.00 84.75 656 GLY A C 1
ATOM 5112 O O . GLY A 1 656 ? -9.916 -9.706 27.775 1.00 84.75 656 GLY A O 1
ATOM 5113 N N . PRO A 1 657 ? -12.178 -9.592 27.770 1.00 75.62 657 PRO A N 1
ATOM 5114 C CA . PRO A 1 657 ? -13.509 -9.584 27.136 1.00 75.62 657 PRO A CA 1
ATOM 5115 C C . PRO A 1 657 ? -13.843 -8.299 26.349 1.00 75.62 657 PRO A C 1
ATOM 5117 O O . PRO A 1 657 ? -14.906 -8.211 25.740 1.00 75.62 657 PRO A O 1
ATOM 5120 N N . GLY A 1 658 ? -12.975 -7.283 26.363 1.00 81.88 658 GLY A N 1
ATOM 5121 C CA . GLY A 1 658 ? -13.185 -6.022 25.645 1.00 81.88 658 GLY A CA 1
ATOM 5122 C C . GLY A 1 658 ? -11.893 -5.415 25.101 1.00 81.88 658 GLY A C 1
ATOM 5123 O O . GLY A 1 658 ? -10.852 -6.065 25.067 1.00 81.88 658 GLY A O 1
ATOM 5124 N N . ALA A 1 659 ? -11.956 -4.152 24.685 1.00 83.19 659 ALA A N 1
ATOM 5125 C CA . ALA A 1 659 ? -10.808 -3.403 24.180 1.00 83.19 659 ALA A CA 1
ATOM 5126 C C . ALA A 1 659 ? -10.098 -2.595 25.284 1.00 83.19 659 ALA A C 1
ATOM 5128 O O . ALA A 1 659 ? -10.691 -2.256 26.315 1.00 83.19 659 ALA A O 1
ATOM 5129 N N . GLY A 1 660 ? -8.829 -2.243 25.065 1.00 82.06 660 GLY A N 1
ATOM 5130 C CA . GLY A 1 660 ? -8.076 -1.328 25.927 1.00 82.06 660 GLY A CA 1
ATOM 5131 C C . GLY A 1 660 ? -7.938 -1.854 27.350 1.00 82.06 660 GLY A C 1
ATOM 5132 O O . GLY A 1 660 ? -7.543 -2.999 27.552 1.00 82.06 660 GLY A O 1
ATOM 5133 N N . VAL A 1 661 ? -8.296 -1.039 28.346 1.00 77.94 661 VAL A N 1
ATOM 5134 C CA . VAL A 1 661 ? -8.232 -1.410 29.774 1.00 77.94 661 VAL A CA 1
ATOM 5135 C C . VAL A 1 661 ? -9.149 -2.582 30.154 1.00 77.94 661 VAL A C 1
ATOM 5137 O O . VAL A 1 661 ? -8.912 -3.254 31.160 1.00 77.94 661 VAL A O 1
ATOM 5140 N N . LYS A 1 662 ? -10.194 -2.843 29.356 1.00 82.00 662 LYS A N 1
ATOM 5141 C CA . LYS A 1 662 ? -11.104 -3.987 29.533 1.00 82.00 662 LYS A CA 1
ATOM 5142 C C . LYS A 1 662 ? -10.606 -5.260 28.842 1.00 82.00 662 LYS A C 1
ATOM 5144 O O . LYS A 1 662 ? -11.180 -6.312 29.087 1.00 82.00 662 LYS A O 1
ATOM 5149 N N . GLY A 1 663 ? -9.595 -5.152 27.982 1.00 87.38 663 GLY A N 1
ATOM 5150 C CA . GLY A 1 663 ? -8.931 -6.281 27.335 1.00 87.38 663 GLY A CA 1
ATOM 5151 C C . GLY A 1 663 ? -7.678 -6.715 28.085 1.00 87.38 663 GLY A C 1
ATOM 5152 O O . GLY A 1 663 ? -7.562 -6.509 29.294 1.00 87.38 663 GLY A O 1
ATOM 5153 N N . GLY A 1 664 ? -6.723 -7.271 27.344 1.00 87.44 664 GLY A N 1
ATOM 5154 C CA . GLY A 1 664 ? -5.411 -7.652 27.857 1.00 87.44 664 GLY A CA 1
ATOM 5155 C C . GLY A 1 664 ? -5.392 -8.968 28.627 1.00 87.44 664 GLY A C 1
ATOM 5156 O O . GLY A 1 664 ? -4.403 -9.250 29.303 1.00 87.44 664 GLY A O 1
ATOM 5157 N N . GLU A 1 665 ? -6.467 -9.751 28.540 1.00 93.31 665 GLU A N 1
ATOM 5158 C CA . GLU A 1 665 ? -6.615 -11.068 29.155 1.00 93.31 665 GLU A CA 1
ATOM 5159 C C . GLU A 1 665 ? -6.906 -12.111 28.069 1.00 93.31 665 GLU A C 1
ATOM 5161 O O . GLU A 1 665 ? -7.536 -11.814 27.049 1.00 93.31 665 GLU A O 1
ATOM 5166 N N . VAL A 1 666 ? -6.438 -13.340 28.291 1.00 94.31 666 VAL A N 1
ATOM 5167 C CA . VAL A 1 666 ? -6.778 -14.493 27.451 1.00 94.31 666 VAL A CA 1
ATOM 5168 C C . VAL A 1 666 ? -8.051 -15.109 28.015 1.00 94.31 666 VAL A C 1
ATOM 5170 O O . VAL A 1 666 ? -8.048 -15.615 29.134 1.00 94.31 666 VAL A O 1
ATOM 5173 N N . VAL A 1 667 ? -9.136 -15.043 27.246 1.00 93.50 667 VAL A N 1
ATOM 5174 C CA . VAL A 1 667 ? -10.463 -15.531 27.654 1.00 93.50 667 VAL A CA 1
ATOM 5175 C C . VAL A 1 667 ? -10.575 -17.034 27.429 1.00 93.50 667 VAL A C 1
ATOM 5177 O O . VAL A 1 667 ? -11.120 -17.765 28.251 1.00 93.50 667 VAL A O 1
ATOM 5180 N N . ALA A 1 668 ? -10.048 -17.512 26.305 1.00 94.19 668 ALA A N 1
ATOM 5181 C CA . ALA A 1 668 ? -10.005 -18.927 25.981 1.00 94.19 668 ALA A CA 1
ATOM 5182 C C . ALA A 1 668 ? -8.789 -19.222 25.099 1.00 94.19 668 ALA A C 1
ATOM 5184 O O . ALA A 1 668 ? -8.405 -18.406 24.264 1.00 94.19 668 ALA A O 1
ATOM 5185 N N . ALA A 1 669 ? -8.187 -20.396 25.272 1.00 95.75 669 ALA A N 1
ATOM 5186 C CA . ALA A 1 669 ? -7.112 -20.879 24.416 1.00 95.75 669 ALA A CA 1
ATOM 5187 C C . ALA A 1 669 ? -7.262 -22.388 24.204 1.00 95.75 669 ALA A C 1
ATOM 5189 O O . ALA A 1 669 ? -7.435 -23.135 25.168 1.00 95.75 669 ALA A O 1
ATOM 5190 N N . GLY A 1 670 ? -7.221 -22.837 22.954 1.00 96.00 670 GLY A N 1
ATOM 5191 C CA . GLY A 1 670 ? -7.462 -24.234 22.603 1.00 96.00 670 GLY A CA 1
ATOM 5192 C C . GLY A 1 670 ? -7.735 -24.439 21.116 1.00 96.00 670 GLY A C 1
ATOM 5193 O O . GLY A 1 670 ? -7.742 -23.472 20.357 1.00 96.00 670 GLY A O 1
ATOM 5194 N N . PRO A 1 671 ? -7.996 -25.683 20.681 1.00 96.12 671 PRO A N 1
ATOM 5195 C CA . PRO A 1 671 ? -8.491 -25.956 19.333 1.00 96.12 671 PRO A CA 1
ATOM 5196 C C . PRO A 1 671 ? -9.828 -25.235 19.062 1.00 96.12 671 PRO A C 1
ATOM 5198 O O . PRO A 1 671 ? -10.570 -24.982 20.019 1.00 96.12 671 PRO A O 1
ATOM 5201 N N . PRO A 1 672 ? -10.200 -24.967 17.794 1.00 94.81 672 PRO A N 1
ATOM 5202 C CA . PRO A 1 672 ? -11.399 -24.190 17.447 1.00 94.81 672 PRO A CA 1
ATOM 5203 C C . PRO A 1 672 ? -12.690 -24.667 18.133 1.00 94.81 672 PRO A C 1
ATOM 5205 O O . PRO A 1 672 ? -13.418 -23.862 18.715 1.00 94.81 672 PRO A O 1
ATOM 5208 N N . GLY A 1 673 ? -12.915 -25.984 18.198 1.00 93.62 673 GLY A N 1
ATOM 5209 C CA . GLY A 1 673 ? -14.091 -26.559 18.864 1.00 93.62 673 GLY A CA 1
ATOM 5210 C C . GLY A 1 673 ? -14.176 -26.280 20.375 1.00 93.62 673 GLY A C 1
ATOM 5211 O O . GLY A 1 673 ? -15.271 -26.265 20.934 1.00 93.62 673 GLY A O 1
ATOM 5212 N N . VAL A 1 674 ? -13.051 -26.017 21.054 1.00 93.81 674 VAL A N 1
ATOM 5213 C CA . VAL A 1 674 ? -13.041 -25.591 22.469 1.00 93.81 674 VAL A CA 1
ATOM 5214 C C . VAL A 1 674 ? -13.473 -24.130 22.594 1.00 93.81 674 VAL A C 1
ATOM 5216 O O . VAL A 1 674 ? -14.227 -23.785 23.506 1.00 93.81 674 VAL A O 1
ATOM 5219 N N . ILE A 1 675 ? -13.039 -23.273 21.666 1.00 94.50 675 ILE A N 1
ATOM 5220 C CA . ILE A 1 675 ? -13.423 -21.857 21.645 1.00 94.50 675 ILE A CA 1
ATOM 5221 C C . ILE A 1 675 ? -14.925 -21.713 21.380 1.00 94.50 675 ILE A C 1
ATOM 5223 O O . ILE A 1 675 ? -15.599 -20.980 22.099 1.00 94.50 675 ILE A O 1
ATOM 5227 N N . GLU A 1 676 ? -15.476 -22.472 20.429 1.00 93.19 676 GLU A N 1
ATOM 5228 C CA . GLU A 1 676 ? -16.914 -22.494 20.110 1.00 93.19 676 GLU A CA 1
ATOM 5229 C C . GLU A 1 676 ? -17.804 -22.799 21.323 1.00 93.19 676 GLU A C 1
ATOM 5231 O O . GLU A 1 676 ? -18.874 -22.204 21.489 1.00 93.19 676 GLU A O 1
ATOM 5236 N N . GLN A 1 677 ? -17.350 -23.706 22.192 1.00 92.44 677 GLN A N 1
ATOM 5237 C CA . GLN A 1 677 ? -18.066 -24.121 23.400 1.00 92.44 677 GLN A CA 1
ATOM 5238 C C . GLN A 1 677 ? -17.909 -23.131 24.561 1.00 92.44 677 GLN A C 1
ATOM 5240 O O . GLN A 1 677 ? -18.722 -23.135 25.493 1.00 92.44 677 GLN A O 1
ATOM 5245 N N . SER A 1 678 ? -16.893 -22.264 24.521 1.00 91.69 678 SER A N 1
ATOM 5246 C CA . SER A 1 678 ? -16.660 -21.276 25.571 1.00 91.69 678 SER A CA 1
ATOM 5247 C C . SER A 1 678 ? -17.790 -20.247 25.613 1.00 91.69 678 SER A C 1
ATOM 5249 O O . SER A 1 678 ? -18.150 -19.621 24.614 1.00 91.69 678 SER A O 1
ATOM 5251 N N . LYS A 1 679 ? -18.384 -20.057 26.794 1.00 88.81 679 LYS A N 1
ATOM 5252 C CA . LYS A 1 679 ? -19.444 -19.056 27.004 1.00 88.81 679 LYS A CA 1
ATOM 5253 C C . LYS A 1 679 ? -18.902 -17.646 27.205 1.00 88.81 679 LYS A C 1
ATOM 5255 O O . LYS A 1 679 ? -19.641 -16.693 26.987 1.00 88.81 679 LYS A O 1
ATOM 5260 N N . GLU A 1 680 ? -17.648 -17.536 27.627 1.00 87.88 680 GLU A N 1
ATOM 5261 C CA . GLU A 1 680 ? -16.978 -16.263 27.896 1.00 87.88 680 GLU A CA 1
ATOM 5262 C C . GLU A 1 680 ? -16.355 -15.678 26.622 1.00 87.88 680 GLU A C 1
ATOM 5264 O O . GLU A 1 680 ? -16.237 -14.461 26.498 1.00 87.88 680 GLU A O 1
ATOM 5269 N N . SER A 1 681 ? -16.018 -16.537 25.652 1.00 92.12 681 SER A N 1
ATOM 5270 C CA . SER A 1 681 ? -15.471 -16.133 24.358 1.00 92.12 681 SER A CA 1
ATOM 5271 C C . SER A 1 681 ? -16.542 -15.497 23.473 1.00 92.12 681 SER A C 1
ATOM 5273 O O . SER A 1 681 ? -17.498 -16.151 23.041 1.00 92.12 681 SER A O 1
ATOM 5275 N N . LEU A 1 682 ? -16.358 -14.212 23.161 1.00 90.38 682 LEU A N 1
ATOM 5276 C CA . LEU A 1 682 ? -17.195 -13.515 22.188 1.00 90.38 682 LEU A CA 1
ATOM 5277 C C . LEU A 1 682 ? -16.990 -14.104 20.790 1.00 90.38 682 LEU A C 1
ATOM 5279 O O . LEU A 1 682 ? -17.965 -14.348 20.085 1.00 90.38 682 LEU A O 1
ATOM 5283 N N . THR A 1 683 ? -15.740 -14.388 20.428 1.00 91.81 683 THR A N 1
ATOM 5284 C CA . THR A 1 683 ? -15.370 -15.051 19.173 1.00 91.81 683 THR A CA 1
ATOM 5285 C C . THR A 1 683 ? -16.059 -16.412 19.061 1.00 91.81 683 THR A C 1
ATOM 5287 O O . THR A 1 683 ? -16.724 -16.693 18.067 1.00 91.81 683 THR A O 1
ATOM 5290 N N . GLY A 1 684 ? -16.026 -17.221 20.124 1.00 92.06 684 GLY A N 1
ATOM 5291 C CA . GLY A 1 684 ? -16.711 -18.510 20.206 1.00 92.06 684 GLY A CA 1
ATOM 5292 C C . GLY A 1 684 ? -18.222 -18.419 19.993 1.00 92.06 684 GLY A C 1
ATOM 5293 O O . GLY A 1 684 ? -18.821 -19.327 19.415 1.00 92.06 684 GLY A O 1
ATOM 5294 N N . ALA A 1 685 ? -18.857 -17.314 20.393 1.00 90.94 685 ALA A N 1
ATOM 5295 C CA . ALA A 1 685 ? -20.273 -17.082 20.121 1.00 90.94 685 ALA A CA 1
ATOM 5296 C C . ALA A 1 685 ? -20.563 -16.861 18.624 1.00 90.94 685 ALA A C 1
ATOM 5298 O O . ALA A 1 685 ? -21.590 -17.341 18.151 1.00 90.94 685 ALA A O 1
ATOM 5299 N N . TYR A 1 686 ? -19.669 -16.202 17.880 1.00 89.81 686 TYR A N 1
ATOM 5300 C CA . TYR A 1 686 ? -19.784 -16.068 16.421 1.00 89.81 686 TYR A CA 1
ATOM 5301 C 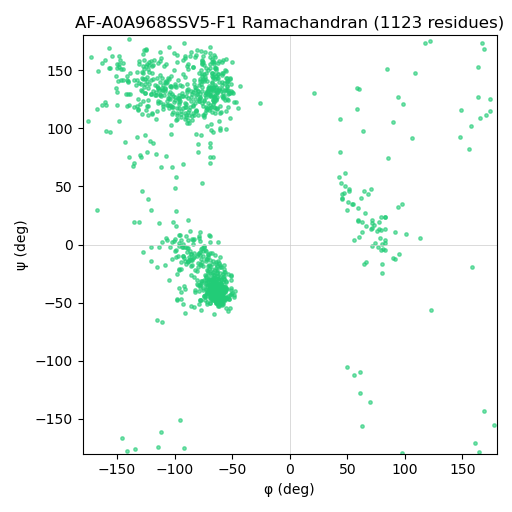C . TYR A 1 686 ? -19.428 -17.373 15.696 1.00 89.81 686 TYR A C 1
ATOM 5303 O O . TYR A 1 686 ? -20.196 -17.808 14.843 1.00 89.81 686 TYR A O 1
ATOM 5311 N N . LEU A 1 687 ? -18.341 -18.051 16.094 1.00 88.94 687 LEU A N 1
ATOM 5312 C CA . LEU A 1 687 ? -17.921 -19.336 15.509 1.00 88.94 687 LEU A CA 1
ATOM 5313 C C . LEU A 1 687 ? -19.008 -20.415 15.640 1.00 88.94 687 LEU A C 1
ATOM 5315 O O . LEU A 1 687 ? -19.332 -21.098 14.677 1.00 88.94 687 LEU A O 1
ATOM 5319 N N . SER A 1 688 ? -19.631 -20.518 16.820 1.00 89.31 688 SER A N 1
ATOM 5320 C CA . SER A 1 688 ? -20.743 -21.454 17.064 1.00 89.31 688 SER A CA 1
ATOM 5321 C C . SER A 1 688 ? -22.075 -21.011 16.448 1.00 89.31 688 SER A C 1
ATOM 5323 O O . SER A 1 688 ? -23.072 -21.726 16.549 1.00 89.31 688 SER A O 1
ATOM 5325 N N . GLY A 1 689 ? -22.140 -19.805 15.875 1.00 84.19 689 GLY A N 1
ATOM 5326 C CA . GLY A 1 689 ? -23.360 -19.234 15.319 1.00 84.19 689 GLY A CA 1
ATOM 5327 C C . GLY A 1 689 ? -24.415 -18.817 16.353 1.00 84.19 689 GLY A C 1
ATOM 5328 O O . GLY A 1 689 ? -25.558 -18.567 15.962 1.00 84.19 689 GLY A O 1
ATOM 5329 N N . ARG A 1 690 ? -24.058 -18.734 17.646 1.00 87.31 690 ARG A N 1
ATOM 5330 C CA . ARG A 1 690 ? -24.905 -18.165 18.716 1.00 87.31 690 ARG A CA 1
ATOM 5331 C C . ARG A 1 690 ? -25.130 -16.663 18.529 1.00 87.31 690 ARG A C 1
ATOM 5333 O O . ARG A 1 690 ? -26.179 -16.152 18.915 1.00 87.31 690 ARG A O 1
ATOM 5340 N N . LEU A 1 691 ? -24.143 -15.971 17.966 1.00 87.81 691 LEU A N 1
ATOM 5341 C CA . LEU A 1 691 ? -24.232 -14.595 17.491 1.00 87.81 691 LEU A CA 1
ATOM 5342 C C . LEU A 1 691 ? -23.933 -14.560 15.993 1.00 87.81 691 LEU A C 1
ATOM 5344 O O . LEU A 1 691 ? -23.141 -15.352 15.490 1.00 87.81 691 LEU A O 1
ATOM 5348 N N . ALA A 1 692 ? -24.572 -13.630 15.294 1.00 89.06 692 ALA A N 1
ATOM 5349 C CA . ALA A 1 692 ? -24.330 -13.341 13.890 1.00 89.06 692 ALA A CA 1
ATOM 5350 C C . ALA A 1 692 ? -24.724 -11.889 13.595 1.00 89.06 692 ALA A C 1
ATOM 5352 O O . ALA A 1 692 ? -25.454 -11.254 14.363 1.00 89.06 692 ALA A O 1
ATOM 5353 N N . ILE A 1 693 ? -24.234 -11.361 12.477 1.00 89.81 693 ILE A N 1
ATOM 5354 C CA . ILE A 1 693 ? -24.735 -10.108 11.915 1.00 89.81 693 ILE A CA 1
ATOM 5355 C C . ILE A 1 693 ? -25.960 -10.462 11.076 1.00 89.81 693 ILE A C 1
ATOM 5357 O O . ILE A 1 693 ? -25.826 -11.158 10.080 1.00 89.81 693 ILE A O 1
ATOM 5361 N N . ASP A 1 694 ? -27.151 -10.030 11.480 1.00 87.44 694 ASP A N 1
ATOM 5362 C CA . ASP A 1 694 ? -28.384 -10.400 10.777 1.00 87.44 694 ASP A CA 1
ATOM 5363 C C . ASP A 1 694 ? -28.550 -9.649 9.446 1.00 87.44 694 ASP A C 1
ATOM 5365 O O . ASP A 1 694 ? -28.223 -8.463 9.332 1.00 87.44 694 ASP A O 1
ATOM 5369 N N . VAL A 1 695 ? -29.152 -10.317 8.458 1.00 88.56 695 VAL A N 1
ATOM 5370 C CA . VAL A 1 695 ? -29.629 -9.671 7.227 1.00 88.56 695 VAL A CA 1
ATOM 5371 C C . VAL A 1 695 ? -30.774 -8.697 7.555 1.00 88.56 695 VAL A C 1
ATOM 5373 O O . VAL A 1 695 ? -31.709 -9.072 8.276 1.00 88.56 695 VAL A O 1
ATOM 5376 N N . PRO A 1 696 ? -30.758 -7.454 7.030 1.00 88.06 696 PRO A N 1
ATOM 5377 C CA . PRO A 1 696 ? -31.845 -6.505 7.233 1.00 88.06 696 PRO A CA 1
ATOM 5378 C C . PRO A 1 696 ? -33.188 -7.070 6.736 1.00 88.06 696 PRO A C 1
ATOM 5380 O O . PRO A 1 696 ? -33.278 -7.502 5.589 1.00 88.06 696 PRO A O 1
ATOM 5383 N N . PRO A 1 697 ? -34.269 -7.019 7.539 1.00 84.12 697 PRO A N 1
ATOM 5384 C CA . PRO A 1 697 ? -35.560 -7.595 7.147 1.00 84.12 697 PRO A CA 1
ATOM 5385 C C . PRO A 1 697 ? -36.218 -6.846 5.978 1.00 84.12 697 PRO A C 1
ATOM 5387 O O . PRO A 1 697 ? -37.066 -7.392 5.276 1.00 84.12 697 PRO A O 1
ATOM 5390 N N . GLN A 1 698 ? -35.866 -5.572 5.794 1.00 85.81 698 GLN A N 1
ATOM 5391 C CA . GLN A 1 698 ? -36.259 -4.747 4.658 1.00 85.81 698 GLN A CA 1
ATOM 5392 C C . GLN A 1 698 ? -35.062 -3.890 4.249 1.00 85.81 698 GLN A C 1
ATOM 5394 O O . GLN A 1 698 ? -34.472 -3.218 5.097 1.00 85.81 698 GLN A O 1
ATOM 5399 N N . ARG A 1 699 ? -34.733 -3.898 2.955 1.00 88.31 699 ARG A N 1
ATOM 5400 C CA . ARG A 1 699 ? -33.719 -3.019 2.357 1.00 88.31 699 ARG A CA 1
ATOM 5401 C C . ARG A 1 699 ? -34.341 -1.701 1.915 1.00 88.31 699 ARG A C 1
ATOM 5403 O O . ARG A 1 699 ? -35.521 -1.658 1.545 1.00 88.31 699 ARG A O 1
ATOM 5410 N N . ARG A 1 700 ? -33.550 -0.628 1.919 1.00 86.88 700 ARG A N 1
ATOM 5411 C CA . ARG A 1 700 ? -33.955 0.653 1.326 1.00 86.88 700 ARG A CA 1
ATOM 5412 C C . ARG A 1 700 ? -34.049 0.437 -0.183 1.00 86.88 700 ARG A C 1
ATOM 5414 O O . ARG A 1 700 ? -33.054 0.135 -0.828 1.00 86.88 700 ARG A O 1
ATOM 5421 N N . ARG A 1 701 ? -35.256 0.523 -0.748 1.00 70.00 701 ARG A N 1
ATOM 5422 C CA . ARG A 1 701 ? -35.448 0.299 -2.186 1.00 70.00 701 ARG A CA 1
ATOM 5423 C C . ARG A 1 701 ? -35.035 1.542 -2.973 1.00 70.00 701 ARG A C 1
ATOM 5425 O O . ARG A 1 701 ? -35.650 2.588 -2.750 1.00 70.00 701 ARG A O 1
ATOM 5432 N N . PRO A 1 702 ? -34.096 1.439 -3.927 1.00 65.81 702 PRO A N 1
ATOM 5433 C CA . PRO A 1 702 ? -33.993 2.447 -4.968 1.00 65.81 702 PRO A CA 1
ATOM 5434 C C . PRO A 1 702 ? -35.278 2.407 -5.810 1.00 65.81 702 PRO A C 1
ATOM 5436 O O . PRO A 1 702 ? -35.802 1.331 -6.112 1.00 65.81 702 PRO A O 1
ATOM 5439 N N . LEU A 1 703 ? -35.852 3.566 -6.139 1.00 51.75 703 LEU A N 1
ATOM 5440 C CA . LEU A 1 703 ? -37.036 3.615 -7.000 1.00 51.75 703 LEU A CA 1
ATOM 5441 C C . LEU A 1 703 ? -36.678 3.058 -8.384 1.00 51.75 703 LEU A C 1
ATOM 5443 O O . LEU A 1 703 ? -35.671 3.448 -8.975 1.00 51.75 703 LEU A O 1
ATOM 5447 N N . ALA A 1 704 ? -37.505 2.133 -8.876 1.00 42.59 704 ALA A N 1
ATOM 5448 C CA . ALA A 1 704 ? -37.303 1.460 -10.151 1.00 42.59 704 ALA A CA 1
ATOM 5449 C C . ALA A 1 704 ? -37.291 2.474 -11.304 1.00 42.59 704 ALA A C 1
ATOM 5451 O O . ALA A 1 704 ? -38.287 3.156 -11.552 1.00 42.59 704 ALA A O 1
ATOM 5452 N N . VAL A 1 705 ? -36.175 2.535 -12.026 1.00 41.44 705 VAL A N 1
ATOM 5453 C CA . VAL A 1 705 ? -36.100 3.150 -13.351 1.00 41.44 705 VAL A CA 1
ATOM 5454 C C . VAL A 1 705 ? -35.782 2.042 -14.341 1.00 41.44 705 VAL A C 1
ATOM 5456 O O . VAL A 1 705 ? -34.935 1.192 -14.081 1.00 41.44 705 VAL A O 1
ATOM 5459 N N . ASN A 1 706 ? -36.510 2.045 -15.454 1.00 37.53 706 ASN A N 1
ATOM 5460 C CA . ASN A 1 706 ? -36.285 1.170 -16.597 1.00 37.53 706 ASN A CA 1
ATOM 5461 C C . ASN A 1 706 ? -34.806 1.290 -17.035 1.00 37.53 706 ASN A C 1
ATOM 5463 O O . ASN A 1 706 ? -34.349 2.428 -17.180 1.00 37.53 706 ASN A O 1
ATOM 5467 N N . PRO A 1 707 ? -34.058 0.189 -17.237 1.00 39.84 707 PRO A N 1
ATOM 5468 C CA . PRO A 1 707 ? -32.626 0.245 -17.554 1.00 39.84 707 PRO A CA 1
ATOM 5469 C C . PRO A 1 707 ? -32.282 1.132 -18.769 1.00 39.84 707 PRO A C 1
ATOM 5471 O O . PRO A 1 707 ? -31.212 1.735 -18.778 1.00 39.84 707 PRO A O 1
ATOM 5474 N N . ASP A 1 708 ? -33.230 1.335 -19.695 1.00 38.19 708 ASP A N 1
ATOM 5475 C CA . ASP A 1 708 ? -33.022 2.042 -20.970 1.00 38.19 708 ASP A CA 1
ATOM 5476 C C . ASP A 1 708 ? -33.781 3.387 -21.124 1.00 38.19 708 ASP A C 1
ATOM 5478 O O . ASP A 1 708 ? -33.973 3.859 -22.244 1.00 38.19 708 ASP A O 1
ATOM 5482 N N . GLY A 1 709 ? -34.264 4.024 -20.044 1.00 37.25 709 GLY A N 1
ATOM 5483 C CA . GLY A 1 709 ? -35.073 5.261 -20.136 1.00 37.25 709 GLY A CA 1
ATOM 5484 C C . GLY A 1 709 ? -34.580 6.449 -19.289 1.00 37.25 709 GLY A C 1
ATOM 5485 O O . GLY A 1 709 ? -33.961 6.233 -18.245 1.00 37.25 709 GLY A O 1
ATOM 5486 N N . PRO A 1 710 ? -34.880 7.710 -19.680 1.00 37.28 710 PRO A N 1
ATOM 5487 C CA . PRO A 1 710 ? -34.602 8.882 -18.849 1.00 37.28 710 PRO A CA 1
ATOM 5488 C C . PRO A 1 710 ? -35.472 8.823 -17.584 1.00 37.28 710 PRO A C 1
ATOM 5490 O O . PRO A 1 710 ? -36.692 8.668 -17.659 1.00 37.28 710 PRO A O 1
ATOM 5493 N N . GLY A 1 711 ? -34.825 8.869 -16.418 1.00 41.84 711 GLY A N 1
ATOM 5494 C CA . GLY A 1 711 ? -35.453 8.616 -15.120 1.00 41.84 711 GLY A CA 1
ATOM 5495 C C . GLY A 1 711 ? -36.568 9.603 -14.744 1.00 41.84 711 GLY A C 1
ATOM 5496 O O . GLY A 1 711 ? -36.612 10.724 -15.251 1.00 41.84 711 GLY A O 1
ATOM 5497 N N . PRO A 1 712 ? -37.498 9.202 -13.856 1.00 34.62 712 PRO A N 1
ATOM 5498 C CA . PRO A 1 712 ? -38.568 10.073 -13.392 1.00 34.62 712 PRO A CA 1
ATOM 5499 C C . PRO A 1 712 ? -38.023 11.196 -12.499 1.00 34.62 712 PRO A C 1
ATOM 5501 O O . PRO A 1 712 ? -37.024 11.036 -11.802 1.00 34.62 712 PRO A O 1
ATOM 5504 N N . ALA A 1 713 ? -38.726 12.331 -12.501 1.00 34.00 713 ALA A N 1
ATOM 5505 C CA . ALA A 1 713 ? -38.395 13.491 -11.680 1.00 34.00 713 ALA A CA 1
ATOM 5506 C C . ALA A 1 713 ? -38.474 13.179 -10.166 1.00 34.00 713 ALA A C 1
ATOM 5508 O O . ALA A 1 713 ? -39.393 12.472 -9.737 1.00 34.00 713 ALA A O 1
ATOM 5509 N N . PRO A 1 714 ? -37.568 13.748 -9.350 1.00 38.03 714 PRO A N 1
ATOM 5510 C CA . PRO A 1 714 ? -37.466 13.474 -7.916 1.00 38.03 714 PRO A CA 1
ATOM 5511 C C . PRO A 1 714 ? -38.708 13.941 -7.138 1.00 38.03 714 PRO A C 1
ATOM 5513 O O . PRO A 1 714 ? -39.199 15.057 -7.341 1.00 38.03 714 PRO A O 1
ATOM 5516 N N . ARG A 1 715 ? -39.201 13.128 -6.195 1.00 38.72 715 ARG A N 1
ATOM 5517 C CA . ARG A 1 715 ? -40.229 13.510 -5.211 1.00 38.72 715 ARG A CA 1
ATOM 5518 C C . ARG A 1 715 ? -39.617 13.703 -3.822 1.00 38.72 715 ARG A C 1
ATOM 5520 O O . ARG A 1 715 ? -38.725 12.985 -3.391 1.00 38.72 715 ARG A O 1
ATOM 5527 N N . ILE A 1 716 ? -40.135 14.689 -3.088 1.00 38.91 716 ILE A N 1
ATOM 5528 C CA . ILE A 1 716 ? -39.748 14.972 -1.698 1.00 38.91 716 ILE A CA 1
ATOM 5529 C C . ILE A 1 716 ? -40.737 14.257 -0.768 1.00 38.91 716 ILE A C 1
ATOM 5531 O O . ILE A 1 716 ? -41.915 14.622 -0.730 1.00 38.91 716 ILE A O 1
ATOM 5535 N N . ILE A 1 717 ? -40.276 13.269 0.008 1.00 39.19 717 ILE A N 1
ATOM 5536 C CA . ILE A 1 717 ? -41.116 12.526 0.967 1.00 39.19 717 ILE A CA 1
ATOM 5537 C C . ILE A 1 717 ? -40.818 12.980 2.411 1.00 39.19 717 ILE A C 1
ATOM 5539 O O . ILE A 1 717 ? -39.705 12.776 2.898 1.00 39.19 717 ILE A O 1
ATOM 5543 N N . PRO A 1 718 ? -41.787 13.558 3.149 1.00 31.19 718 PRO A N 1
ATOM 5544 C CA . PRO A 1 718 ? -41.612 13.890 4.563 1.00 31.19 718 PRO A CA 1
ATOM 5545 C C . PRO A 1 718 ? -41.837 12.673 5.481 1.00 31.19 718 PRO A C 1
ATOM 5547 O O . PRO A 1 718 ? -42.885 12.027 5.436 1.00 31.19 718 PRO A O 1
ATOM 5550 N N . VAL A 1 719 ? -40.891 12.397 6.387 1.00 41.00 719 VAL A N 1
ATOM 5551 C CA . VAL A 1 719 ? -40.992 11.307 7.380 1.00 41.00 719 VAL A CA 1
ATOM 5552 C C . VAL A 1 719 ? -41.574 11.807 8.708 1.00 41.00 719 VAL A C 1
ATOM 5554 O O . VAL A 1 719 ? -41.092 12.776 9.293 1.00 41.00 719 VAL A O 1
ATOM 5557 N N . ARG A 1 720 ? -42.580 11.103 9.246 1.00 33.50 720 ARG A N 1
ATOM 5558 C CA . ARG A 1 720 ? -43.057 11.275 10.633 1.00 33.50 720 ARG A CA 1
ATOM 5559 C C . ARG A 1 720 ? -42.290 10.337 11.571 1.00 33.50 720 ARG A C 1
ATOM 5561 O O . ARG A 1 720 ? -42.505 9.128 11.529 1.00 33.50 720 ARG A O 1
ATOM 5568 N N . SER A 1 721 ? -41.450 10.869 12.460 1.00 36.72 721 SER A N 1
ATOM 5569 C CA . SER A 1 721 ? -40.795 10.059 13.496 1.00 36.72 721 SER A CA 1
ATOM 5570 C C . SER A 1 721 ? -41.785 9.670 14.610 1.00 36.72 721 SER A C 1
ATOM 5572 O O . SER A 1 721 ? -42.435 10.514 15.229 1.00 36.72 721 SER A O 1
ATOM 5574 N N . LYS A 1 722 ? -41.917 8.365 14.885 1.00 32.00 722 LYS A N 1
ATOM 5575 C CA . LYS A 1 722 ? -42.636 7.821 16.053 1.00 32.00 722 LYS A CA 1
ATOM 5576 C C . LYS A 1 722 ? -41.652 7.614 17.216 1.00 32.00 722 LYS A C 1
ATOM 5578 O O . LYS A 1 722 ? -41.354 6.481 17.572 1.00 32.00 722 LYS A O 1
ATOM 5583 N N . ALA A 1 723 ? -41.141 8.687 17.818 1.00 35.16 723 ALA A N 1
ATOM 5584 C CA . ALA A 1 723 ? -40.359 8.605 19.059 1.00 35.16 723 ALA A CA 1
ATOM 5585 C C . ALA A 1 723 ? -41.035 9.417 20.179 1.00 35.16 723 ALA A C 1
ATOM 5587 O O . ALA A 1 723 ? -41.415 10.574 19.986 1.00 35.16 723 ALA A O 1
ATOM 5588 N N . LYS A 1 724 ? -41.226 8.800 21.356 1.00 34.84 724 LYS A N 1
ATOM 5589 C CA . LYS A 1 724 ? -41.783 9.451 22.556 1.00 34.84 724 LYS A CA 1
ATOM 5590 C C . LYS A 1 724 ? -40.840 10.574 23.012 1.00 34.84 724 LYS A C 1
ATOM 5592 O O . LYS A 1 724 ? -39.698 10.320 23.372 1.00 34.84 724 LYS A O 1
ATOM 5597 N N . ARG A 1 725 ? -41.350 11.807 22.994 1.00 31.17 725 ARG A N 1
ATOM 5598 C CA . ARG A 1 725 ? -40.633 13.063 23.274 1.00 31.17 725 ARG A CA 1
ATOM 5599 C C . ARG A 1 725 ? -40.253 13.179 24.756 1.00 31.17 725 ARG A C 1
ATOM 5601 O O . ARG A 1 725 ? -41.133 13.094 25.614 1.00 31.17 725 ARG A O 1
ATOM 5608 N N . SER A 1 726 ? -38.989 13.464 25.060 1.00 32.06 726 SER A N 1
ATOM 5609 C CA . SER A 1 726 ? -38.584 14.052 26.343 1.00 32.06 726 SER A CA 1
ATOM 5610 C C . SER A 1 726 ? -38.778 15.579 26.281 1.00 32.06 726 SER A C 1
ATOM 5612 O O . SER A 1 726 ? -38.613 16.212 25.237 1.00 32.06 726 SER A O 1
ATOM 5614 N N . LYS A 1 727 ? -39.225 16.195 27.383 1.00 29.39 727 LYS A N 1
ATOM 5615 C CA . LYS A 1 727 ? -39.488 17.643 27.453 1.00 29.39 727 LYS A CA 1
ATOM 5616 C C . LYS A 1 727 ? -38.159 18.414 27.453 1.00 29.39 727 LYS A C 1
ATOM 5618 O O . LYS A 1 727 ? -37.528 18.507 28.499 1.00 29.39 727 LYS A O 1
ATOM 5623 N N . GLY A 1 728 ? -37.763 18.986 26.313 1.00 31.33 728 GLY A N 1
ATOM 5624 C CA . GLY A 1 728 ? -36.653 19.950 26.248 1.00 31.33 728 GLY A CA 1
ATOM 5625 C C . GLY A 1 728 ? -35.968 20.131 24.889 1.00 31.33 728 GLY A C 1
ATOM 5626 O O . GLY A 1 728 ? -35.341 21.165 24.678 1.00 31.33 728 GLY A O 1
ATOM 5627 N N . GLU A 1 729 ? -36.096 19.193 23.947 1.00 30.50 729 GLU A N 1
ATOM 5628 C CA . GLU A 1 729 ? -35.431 19.309 22.638 1.00 30.50 729 GLU A CA 1
ATOM 5629 C C . GLU A 1 729 ? -36.250 20.128 21.628 1.00 30.50 729 GLU A C 1
ATOM 5631 O O . GLU A 1 729 ? -37.428 19.858 21.372 1.00 30.50 729 GLU A O 1
ATOM 5636 N N . LYS A 1 730 ? -35.609 21.149 21.039 1.00 28.08 730 LYS A N 1
ATOM 5637 C CA . LYS A 1 730 ? -36.127 21.876 19.871 1.00 28.08 730 LYS A CA 1
ATOM 5638 C C . LYS A 1 730 ? -36.268 20.891 18.705 1.00 28.08 730 LYS A C 1
ATOM 5640 O O . LYS A 1 730 ? -35.368 20.095 18.466 1.00 28.08 730 LYS A O 1
ATOM 5645 N N . ALA A 1 731 ? -37.400 20.956 18.004 1.00 27.48 731 ALA A N 1
ATOM 5646 C CA . ALA A 1 731 ? -37.730 20.073 16.889 1.00 27.48 731 ALA A CA 1
ATOM 5647 C C . ALA A 1 731 ? -36.618 20.075 15.825 1.00 27.48 731 ALA A C 1
ATOM 5649 O O . ALA A 1 731 ? -36.341 21.118 15.234 1.00 27.48 731 ALA A O 1
ATOM 5650 N N . SER A 1 732 ? -35.997 18.921 15.579 1.00 34.91 732 SER A N 1
ATOM 5651 C CA . SER A 1 732 ? -35.232 18.701 14.357 1.00 34.91 732 SER A CA 1
ATOM 5652 C C . SER A 1 732 ? -36.200 18.691 13.171 1.00 34.91 732 SER A C 1
ATOM 5654 O O . SER A 1 732 ? -37.267 18.076 13.217 1.00 34.91 732 SER A O 1
ATOM 5656 N N . THR A 1 733 ? -35.851 19.436 12.128 1.00 31.16 733 THR A N 1
ATOM 5657 C CA . THR A 1 733 ? -36.560 19.488 10.846 1.00 31.16 733 THR A CA 1
ATOM 5658 C C . THR A 1 733 ? -36.706 18.065 10.278 1.00 31.16 733 THR A C 1
ATOM 5660 O O . THR A 1 733 ? -35.762 17.284 10.418 1.00 31.16 733 THR A O 1
ATOM 5663 N N . PRO A 1 734 ? -37.842 17.687 9.654 1.00 34.41 734 PRO A N 1
ATOM 5664 C CA . PRO A 1 734 ? -37.972 16.382 9.008 1.00 34.41 734 PRO A CA 1
ATOM 5665 C C . PRO A 1 734 ? -36.861 16.208 7.968 1.00 34.41 734 PRO A C 1
ATOM 5667 O O . PRO A 1 734 ? -36.713 17.056 7.089 1.00 34.41 734 PRO A O 1
ATOM 5670 N N . VAL A 1 735 ? -36.078 15.135 8.090 1.00 38.88 735 VAL A N 1
ATOM 5671 C CA . VAL A 1 735 ? -35.036 14.784 7.118 1.00 38.88 735 VAL A CA 1
ATOM 5672 C C . VAL A 1 735 ? -35.733 14.422 5.804 1.00 38.88 735 VAL A C 1
ATOM 5674 O O . VAL A 1 735 ? -36.616 13.564 5.783 1.00 38.88 735 VAL A O 1
ATOM 5677 N N . GLN A 1 736 ? -35.398 15.148 4.739 1.00 43.28 736 GLN A N 1
ATOM 5678 C CA . GLN A 1 736 ? -35.884 14.918 3.380 1.00 43.28 736 GLN A CA 1
ATOM 5679 C C . GLN A 1 736 ? -34.973 13.870 2.730 1.00 43.28 736 GLN A C 1
ATOM 5681 O O . GLN A 1 736 ? -33.763 14.077 2.689 1.00 43.28 736 GLN A O 1
ATOM 5686 N N . TYR A 1 737 ? -35.525 12.756 2.243 1.00 44.75 737 TYR A N 1
ATOM 5687 C CA . TYR A 1 737 ? -34.762 11.839 1.390 1.00 44.75 737 TYR A CA 1
ATOM 5688 C C . TYR A 1 737 ? -34.606 12.446 -0.002 1.00 44.75 737 TYR A C 1
ATOM 5690 O O . TYR A 1 737 ? -35.545 13.054 -0.520 1.00 44.75 737 TYR A O 1
ATOM 5698 N N . ILE A 1 738 ? -33.427 12.275 -0.596 1.00 52.16 738 ILE A N 1
ATOM 5699 C CA . ILE A 1 738 ? -33.178 12.659 -1.981 1.00 52.16 738 ILE A CA 1
ATOM 5700 C C . ILE A 1 738 ? -33.365 11.429 -2.852 1.00 52.16 738 ILE A C 1
ATOM 5702 O O . ILE A 1 738 ? -32.642 10.447 -2.715 1.00 52.16 738 ILE A O 1
ATOM 5706 N N . GLU A 1 739 ? -34.340 11.495 -3.745 1.00 60.78 739 GLU A N 1
ATOM 5707 C CA . GLU A 1 739 ? -34.506 10.518 -4.813 1.00 60.78 739 GLU A CA 1
ATOM 5708 C C . GLU A 1 739 ? -33.568 10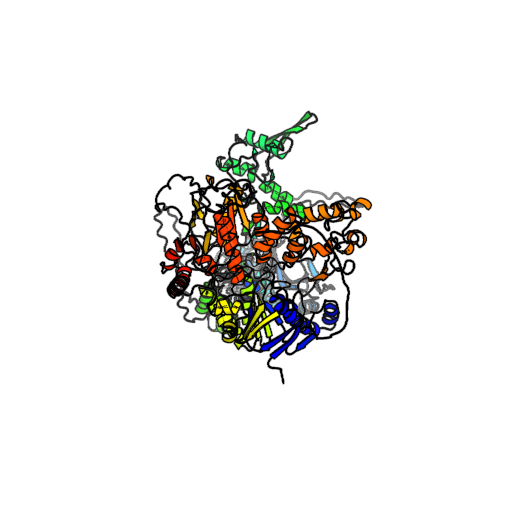.901 -5.966 1.00 60.78 739 GLU A C 1
ATOM 5710 O O . GLU A 1 739 ? -33.612 12.040 -6.432 1.00 60.78 739 GLU A O 1
ATOM 5715 N N . GLY A 1 740 ? -32.701 9.983 -6.404 1.00 73.88 740 GLY A N 1
ATOM 5716 C CA . GLY A 1 740 ? -31.784 10.227 -7.520 1.00 73.88 740 GLY A CA 1
ATOM 5717 C C . GLY A 1 740 ? -30.705 9.154 -7.669 1.00 73.88 740 GLY A C 1
ATOM 5718 O O . GLY A 1 740 ? -30.507 8.320 -6.785 1.00 73.88 740 GLY A O 1
ATOM 5719 N N . TRP A 1 741 ? -30.004 9.188 -8.799 1.00 86.88 741 TRP A N 1
ATOM 5720 C CA . TRP A 1 741 ? -28.848 8.342 -9.091 1.00 86.88 741 TRP A CA 1
ATOM 5721 C C . TRP A 1 741 ? -27.680 9.233 -9.482 1.00 86.88 741 TRP A C 1
ATOM 5723 O O . TRP A 1 741 ? -27.881 10.205 -10.202 1.00 86.88 741 TRP A O 1
ATOM 5733 N N . VAL A 1 742 ? -26.471 8.875 -9.063 1.00 91.50 742 VAL A N 1
ATOM 5734 C CA . VAL A 1 742 ? -25.246 9.389 -9.687 1.00 91.50 742 VAL A CA 1
ATOM 5735 C C . VAL A 1 742 ? -24.793 8.366 -10.710 1.00 91.50 742 VAL A C 1
ATOM 5737 O O . VAL A 1 742 ? -24.624 7.201 -10.359 1.00 91.50 742 VAL A O 1
ATOM 5740 N N . ALA A 1 743 ? -24.605 8.776 -11.960 1.00 91.12 743 ALA A N 1
ATOM 5741 C CA . ALA A 1 743 ? -24.111 7.893 -13.010 1.00 91.12 743 ALA A CA 1
ATOM 5742 C C . ALA A 1 743 ? -22.711 8.327 -13.438 1.00 91.12 743 ALA A C 1
ATOM 5744 O O . ALA A 1 743 ? -22.498 9.496 -13.755 1.00 91.12 743 ALA A O 1
ATOM 5745 N N . LEU A 1 744 ? -21.779 7.377 -13.436 1.00 93.75 744 LEU A N 1
ATOM 5746 C CA . LEU A 1 744 ? -20.461 7.500 -14.043 1.00 93.75 744 LEU A CA 1
ATOM 5747 C C . LEU A 1 744 ? -20.478 6.670 -15.323 1.00 93.75 744 LEU A C 1
ATOM 5749 O O . LEU A 1 744 ? -20.706 5.465 -15.251 1.00 93.75 744 LEU A O 1
ATOM 5753 N N . GLU A 1 745 ? -20.250 7.299 -16.470 1.00 93.31 745 GLU A N 1
ATOM 5754 C CA . GLU A 1 745 ? -20.297 6.632 -17.769 1.00 93.31 745 GLU A CA 1
ATOM 5755 C C . GLU A 1 745 ? -18.911 6.536 -18.402 1.00 93.31 745 GLU A C 1
ATOM 5757 O O . GLU A 1 745 ? -18.157 7.511 -18.444 1.00 93.31 745 GLU A O 1
ATOM 5762 N N . GLY A 1 746 ? -18.600 5.350 -18.920 1.00 90.69 746 GLY A N 1
ATOM 5763 C CA . GLY A 1 746 ? -17.436 5.081 -19.750 1.00 90.69 746 GLY A CA 1
ATOM 5764 C C . GLY A 1 746 ? -16.077 5.249 -19.082 1.00 90.69 746 GLY A C 1
ATOM 5765 O O . GLY A 1 746 ? -15.193 5.891 -19.644 1.00 90.69 746 GLY A O 1
ATOM 5766 N N . ALA A 1 747 ? -15.902 4.716 -17.873 1.00 93.00 747 ALA A N 1
ATOM 5767 C CA . ALA A 1 747 ? -14.616 4.716 -17.184 1.00 93.00 747 ALA A CA 1
ATOM 5768 C C . ALA A 1 747 ? -13.631 3.720 -17.830 1.00 93.00 747 ALA A C 1
ATOM 5770 O O . ALA A 1 747 ? -13.972 2.553 -18.028 1.00 93.00 747 ALA A O 1
ATOM 5771 N N . THR A 1 748 ? -12.400 4.163 -18.123 1.00 93.62 748 THR A N 1
ATOM 5772 C CA . THR A 1 748 ? -11.382 3.353 -18.836 1.00 93.62 748 THR A CA 1
ATOM 5773 C C . THR A 1 748 ? -10.001 3.345 -18.166 1.00 93.62 748 THR A C 1
ATOM 5775 O O . THR A 1 748 ? -8.985 3.101 -18.816 1.00 93.62 748 THR A O 1
ATOM 5778 N N . LEU A 1 749 ? -9.913 3.697 -16.881 1.00 90.75 749 LEU A N 1
ATOM 5779 C CA . LEU A 1 749 ? -8.636 3.702 -16.163 1.00 90.75 749 LEU A CA 1
ATOM 5780 C C . LEU A 1 749 ? -8.119 2.269 -15.923 1.00 90.75 749 LEU A C 1
ATOM 5782 O O . LEU A 1 749 ? -8.873 1.408 -15.476 1.00 90.75 749 LEU A O 1
ATOM 5786 N N . ASN A 1 750 ? -6.818 2.039 -16.134 1.00 88.88 750 ASN A N 1
ATOM 5787 C CA . ASN A 1 750 ? -6.142 0.747 -15.950 1.00 88.88 750 ASN A CA 1
ATOM 5788 C C . ASN A 1 750 ? -6.799 -0.382 -16.763 1.00 88.88 750 ASN A C 1
ATOM 5790 O O . ASN A 1 750 ? -6.723 -0.363 -17.986 1.00 88.88 750 ASN A O 1
ATOM 5794 N N . ASN A 1 751 ? -7.417 -1.359 -16.097 1.00 90.31 751 ASN A N 1
ATOM 5795 C CA . ASN A 1 751 ? -8.088 -2.491 -16.731 1.00 90.31 751 ASN A CA 1
ATOM 5796 C C . ASN A 1 751 ? -9.599 -2.281 -16.919 1.00 90.31 751 ASN A C 1
ATOM 5798 O O . ASN A 1 751 ? -10.285 -3.230 -17.263 1.00 90.31 751 ASN A O 1
ATOM 5802 N N . LEU A 1 752 ? -10.150 -1.085 -16.670 1.00 92.50 752 LEU A N 1
ATOM 5803 C CA . LEU A 1 752 ? -11.576 -0.820 -16.892 1.00 92.50 752 LEU A CA 1
ATOM 5804 C C . LEU A 1 752 ? -11.904 -0.749 -18.393 1.00 92.50 752 LEU A C 1
ATOM 5806 O O . LEU A 1 752 ? -11.260 -0.013 -19.143 1.00 92.50 752 LEU A O 1
ATOM 5810 N N . HIS A 1 753 ? -12.953 -1.454 -18.818 1.00 90.94 753 HIS A N 1
ATOM 5811 C CA . HIS A 1 753 ? -13.371 -1.552 -20.219 1.00 90.94 753 HIS A CA 1
ATOM 5812 C C . HIS A 1 753 ? -14.659 -0.751 -20.502 1.00 90.94 753 HIS A C 1
ATOM 5814 O O . HIS A 1 753 ? -15.737 -1.327 -20.618 1.00 90.94 753 HIS A O 1
ATOM 5820 N N . ASP A 1 754 ? -14.547 0.583 -20.601 1.00 90.69 754 ASP A N 1
ATOM 5821 C CA . ASP A 1 754 ? -15.670 1.526 -20.838 1.00 90.69 754 ASP A CA 1
ATOM 5822 C C . ASP A 1 754 ? -16.841 1.313 -19.859 1.00 90.69 754 ASP A C 1
ATOM 5824 O O . ASP A 1 754 ? -18.015 1.228 -20.221 1.00 90.69 754 ASP A O 1
ATOM 5828 N N . VAL A 1 755 ? -16.502 1.203 -18.574 1.00 91.06 755 VAL A N 1
ATOM 5829 C CA . VAL A 1 755 ? -17.437 0.817 -17.516 1.00 91.06 755 VAL A CA 1
ATOM 5830 C C . VAL A 1 755 ? -18.387 1.962 -17.174 1.00 91.06 755 VAL A C 1
ATOM 5832 O O . VAL A 1 755 ? -17.953 3.041 -16.768 1.00 91.06 755 VAL A O 1
ATOM 5835 N N . SER A 1 756 ? -19.691 1.697 -17.269 1.00 90.75 756 SER A N 1
ATOM 5836 C CA . SER A 1 756 ? -20.756 2.628 -16.882 1.00 90.75 756 SER A CA 1
ATOM 5837 C C . SER A 1 756 ? -21.544 2.089 -15.690 1.00 90.75 756 SER A C 1
ATOM 5839 O O . SER A 1 756 ? -22.095 0.992 -15.755 1.00 90.75 756 SER A O 1
ATOM 5841 N N . VAL A 1 757 ? -21.614 2.859 -14.601 1.00 91.94 757 VAL A N 1
ATOM 5842 C CA . VAL A 1 757 ? -22.224 2.442 -13.327 1.00 91.94 757 VAL A CA 1
ATOM 5843 C C . VAL A 1 757 ? -23.112 3.538 -12.765 1.00 91.94 757 VAL A C 1
ATOM 5845 O O . VAL A 1 757 ? -22.776 4.722 -12.816 1.00 91.94 757 VAL A O 1
ATOM 5848 N N . ARG A 1 758 ? -24.242 3.134 -12.179 1.00 89.88 758 ARG A N 1
ATOM 5849 C CA . ARG A 1 758 ? -25.165 4.032 -11.482 1.00 89.88 758 ARG A CA 1
ATOM 5850 C C . ARG A 1 758 ? -25.196 3.711 -9.987 1.00 89.88 758 ARG A C 1
ATOM 5852 O O . ARG A 1 758 ? -25.352 2.559 -9.594 1.00 89.88 758 ARG A O 1
ATOM 5859 N N . PHE A 1 759 ? -25.097 4.748 -9.162 1.00 92.44 759 PHE A N 1
ATOM 5860 C CA . PHE A 1 759 ? -25.089 4.685 -7.703 1.00 92.44 759 PHE A CA 1
ATOM 5861 C C . PHE A 1 759 ? -26.391 5.282 -7.147 1.00 92.44 759 PHE A C 1
ATOM 5863 O O . PHE A 1 759 ? -26.641 6.475 -7.360 1.00 92.44 759 PHE A O 1
ATOM 5870 N N . PRO A 1 760 ? -27.233 4.498 -6.450 1.00 92.06 760 PRO A N 1
ATOM 5871 C CA . PRO A 1 760 ? -28.487 5.003 -5.905 1.00 92.06 760 PRO A CA 1
ATOM 5872 C C . PRO A 1 760 ? -28.241 5.900 -4.687 1.00 92.06 760 PRO A C 1
ATOM 5874 O O . PRO A 1 760 ? -27.559 5.514 -3.734 1.00 92.06 760 PRO A O 1
ATOM 5877 N N . LEU A 1 761 ? -28.821 7.100 -4.693 1.00 90.56 761 LEU A N 1
ATOM 5878 C CA . LEU A 1 761 ? -28.655 8.060 -3.604 1.00 90.56 761 LEU A CA 1
ATOM 5879 C C . LEU A 1 761 ? -29.511 7.704 -2.382 1.00 90.56 761 LEU A C 1
ATOM 5881 O O . LEU A 1 761 ? -30.579 7.107 -2.496 1.00 90.56 761 LEU A O 1
ATOM 5885 N N . GLY A 1 762 ? -29.027 8.075 -1.194 1.00 89.44 762 GLY A N 1
ATOM 5886 C CA . GLY A 1 762 ? -29.707 7.827 0.082 1.00 89.44 762 GLY A CA 1
ATOM 5887 C C . GLY A 1 762 ? -29.710 6.355 0.513 1.00 89.44 762 GLY A C 1
ATOM 5888 O O . GLY A 1 762 ? -30.568 5.946 1.297 1.00 89.44 762 GLY A O 1
ATOM 5889 N N . THR A 1 763 ? -28.782 5.549 -0.011 1.00 93.12 763 THR A N 1
ATOM 5890 C CA . THR A 1 763 ? -28.680 4.109 0.268 1.00 93.12 763 THR A CA 1
ATOM 5891 C C . THR A 1 763 ? -27.274 3.703 0.725 1.00 93.12 763 THR A C 1
ATOM 5893 O O . THR A 1 763 ? -26.313 4.471 0.589 1.00 93.12 763 THR A O 1
ATOM 5896 N N . PHE A 1 764 ? -27.166 2.505 1.312 1.00 95.94 764 PHE A N 1
ATOM 5897 C CA . PHE A 1 764 ? -25.894 1.852 1.620 1.00 95.94 764 PHE A CA 1
ATOM 5898 C C . PHE A 1 764 ? -25.448 1.007 0.413 1.00 95.94 764 PHE A C 1
ATOM 5900 O O . PHE A 1 764 ? -26.023 -0.050 0.151 1.00 95.94 764 PHE A O 1
ATOM 5907 N N . VAL A 1 765 ? -24.457 1.495 -0.336 1.00 96.81 765 VAL A N 1
ATOM 5908 C CA . VAL A 1 765 ? -23.961 0.883 -1.576 1.00 96.81 765 VAL A CA 1
ATOM 5909 C C . VAL A 1 765 ? -22.632 0.183 -1.320 1.00 96.81 765 VAL A C 1
ATOM 5911 O O . VAL A 1 765 ? -21.710 0.789 -0.776 1.00 96.81 765 VAL A O 1
ATOM 5914 N N . THR A 1 766 ? -22.496 -1.061 -1.766 1.00 97.38 766 THR A N 1
ATOM 5915 C CA . THR A 1 766 ? -21.246 -1.821 -1.669 1.00 97.38 766 THR A CA 1
ATOM 5916 C C . THR A 1 766 ? -20.705 -2.168 -3.050 1.00 97.38 766 THR A C 1
ATOM 5918 O O . THR A 1 766 ? -21.413 -2.711 -3.891 1.00 97.38 766 THR A O 1
ATOM 5921 N N . VAL A 1 767 ? -19.434 -1.867 -3.287 1.00 97.12 767 VAL A N 1
ATOM 5922 C CA . VAL A 1 767 ? -18.690 -2.241 -4.490 1.00 97.12 767 VAL A CA 1
ATOM 5923 C C . VAL A 1 767 ? -17.782 -3.405 -4.124 1.00 97.12 767 VAL A C 1
ATOM 5925 O O . VAL A 1 767 ? -16.930 -3.285 -3.246 1.00 97.12 767 VAL A O 1
ATOM 5928 N N . THR A 1 768 ? -17.985 -4.541 -4.775 1.00 95.12 768 THR A N 1
ATOM 5929 C CA . THR A 1 768 ? -17.347 -5.814 -4.431 1.00 95.12 768 THR A CA 1
ATOM 5930 C C . THR A 1 768 ? -16.821 -6.523 -5.680 1.00 95.12 768 THR A C 1
ATOM 5932 O O . THR A 1 768 ? -16.795 -5.938 -6.764 1.00 95.12 768 THR A O 1
ATOM 5935 N N . GLY A 1 769 ? -16.299 -7.736 -5.517 1.00 92.06 769 GLY A N 1
ATOM 5936 C CA . GLY A 1 769 ? -15.688 -8.533 -6.579 1.00 92.06 769 GLY A CA 1
ATOM 5937 C C . GLY A 1 769 ? -14.206 -8.821 -6.346 1.00 92.06 769 GLY A C 1
ATOM 5938 O O . GLY A 1 769 ? -13.598 -8.323 -5.395 1.00 92.06 769 GLY A O 1
ATOM 5939 N N . VAL A 1 770 ? -13.597 -9.648 -7.195 1.00 90.81 770 VAL A N 1
ATOM 5940 C CA . VAL A 1 770 ? -12.271 -10.243 -6.932 1.00 90.81 770 VAL A CA 1
ATOM 5941 C C . VAL A 1 770 ? -11.120 -9.225 -6.879 1.00 90.81 770 VAL A C 1
ATOM 5943 O O . VAL A 1 770 ? -11.220 -8.102 -7.378 1.00 90.81 770 VAL A O 1
ATOM 5946 N N . SER A 1 771 ? -10.013 -9.566 -6.214 1.00 87.25 771 SER A N 1
ATOM 5947 C CA . SER A 1 771 ? -8.837 -8.683 -6.140 1.00 87.25 771 SER A CA 1
ATOM 5948 C C . SER A 1 771 ? -8.280 -8.426 -7.548 1.00 87.25 771 SER A C 1
ATOM 5950 O O . SER A 1 771 ? -8.153 -9.347 -8.348 1.00 87.25 771 SER A O 1
ATOM 5952 N N . GLY A 1 772 ? -7.998 -7.161 -7.873 1.00 86.75 772 GLY A N 1
ATOM 5953 C CA . GLY A 1 772 ? -7.574 -6.758 -9.220 1.00 86.75 772 GLY A CA 1
ATOM 5954 C C . GLY A 1 772 ? -8.702 -6.531 -10.238 1.00 86.75 772 GLY A C 1
ATOM 5955 O O . GLY A 1 772 ? -8.402 -6.226 -11.388 1.00 86.75 772 GLY A O 1
ATOM 5956 N N . SER A 1 773 ? -9.984 -6.627 -9.861 1.00 91.44 773 SER A N 1
ATOM 5957 C CA . SER A 1 773 ? -11.112 -6.433 -10.795 1.00 91.44 773 SER A CA 1
ATOM 5958 C C . SER A 1 773 ? -11.385 -4.981 -11.223 1.00 91.44 773 SER A C 1
ATOM 5960 O O . SER A 1 773 ? -12.258 -4.752 -12.053 1.00 91.44 773 SER A O 1
ATOM 5962 N N . GLY A 1 774 ? -10.667 -3.996 -10.667 1.00 91.56 774 GLY A N 1
ATOM 5963 C CA . GLY A 1 774 ? -10.824 -2.571 -11.002 1.00 91.56 774 GLY A CA 1
ATOM 5964 C C . GLY A 1 774 ? -11.648 -1.737 -10.006 1.00 91.56 774 GLY A C 1
ATOM 5965 O O . GLY A 1 774 ? -11.927 -0.574 -10.284 1.00 91.56 774 GLY A O 1
ATOM 5966 N N . LYS A 1 775 ? -12.012 -2.278 -8.830 1.00 93.44 775 LYS A N 1
ATOM 5967 C CA . LYS A 1 775 ? -12.805 -1.569 -7.793 1.00 93.44 775 LYS A CA 1
ATOM 5968 C C . LYS A 1 775 ? -12.223 -0.202 -7.402 1.00 93.44 775 LYS A C 1
ATOM 5970 O O . LYS A 1 775 ? -12.917 0.808 -7.489 1.00 93.44 775 LYS A O 1
ATOM 5975 N N . SER A 1 776 ? -10.949 -0.163 -7.004 1.00 91.31 776 SER A N 1
ATOM 5976 C CA . SER A 1 776 ? -10.271 1.075 -6.593 1.00 91.31 776 SER A CA 1
ATOM 5977 C C . SER A 1 776 ? -10.108 2.049 -7.763 1.00 91.31 776 SER A C 1
ATOM 5979 O O . SER A 1 776 ? -10.303 3.249 -7.584 1.00 91.31 776 SER A O 1
ATOM 5981 N N . SER A 1 777 ? -9.854 1.544 -8.977 1.00 93.12 777 SER A N 1
ATOM 5982 C CA . SER A 1 777 ? -9.772 2.385 -10.177 1.00 93.12 777 SER A CA 1
ATOM 5983 C C . SER A 1 777 ? -11.107 3.033 -10.537 1.00 93.12 777 SER A C 1
ATOM 5985 O O . SER A 1 777 ? -11.138 4.196 -10.936 1.00 93.12 777 SER A O 1
ATOM 5987 N N . LEU A 1 778 ? -12.220 2.328 -10.327 1.00 95.50 778 LEU A N 1
ATOM 5988 C CA . LEU A 1 778 ? -13.560 2.867 -10.541 1.00 95.50 778 LEU A CA 1
ATOM 5989 C C . LEU A 1 778 ? -13.934 3.905 -9.470 1.00 95.50 778 LEU A C 1
ATOM 5991 O O . LEU A 1 778 ? -14.387 5.001 -9.798 1.00 95.50 778 LEU A O 1
ATOM 5995 N N . ILE A 1 779 ? -13.749 3.573 -8.191 1.00 96.00 779 ILE A N 1
ATOM 5996 C CA . ILE A 1 779 ? -14.280 4.370 -7.077 1.00 96.00 779 ILE A CA 1
ATOM 5997 C C . ILE A 1 779 ? -13.285 5.425 -6.590 1.00 96.00 779 ILE A C 1
ATOM 5999 O O . ILE A 1 779 ? -13.590 6.617 -6.619 1.00 96.00 779 ILE A O 1
ATOM 6003 N N . THR A 1 780 ? -12.097 5.008 -6.162 1.00 92.00 780 THR A N 1
ATOM 6004 C CA . THR A 1 780 ? -11.108 5.879 -5.510 1.00 92.00 780 THR A CA 1
ATOM 6005 C C . THR A 1 780 ? -10.352 6.750 -6.513 1.00 92.00 780 THR A C 1
ATOM 6007 O O . THR A 1 780 ? -10.067 7.908 -6.223 1.00 92.00 780 THR A O 1
ATOM 6010 N N . GLU A 1 781 ? -10.045 6.226 -7.704 1.00 91.75 781 GLU A N 1
ATOM 6011 C CA . GLU A 1 781 ? -9.222 6.930 -8.705 1.00 91.75 781 GLU A CA 1
ATOM 6012 C C . GLU A 1 781 ? -10.052 7.671 -9.769 1.00 91.75 781 GLU A C 1
ATOM 6014 O O . GLU A 1 781 ? -9.559 8.620 -10.378 1.00 91.75 781 GLU A O 1
ATOM 6019 N N . THR A 1 782 ? -11.318 7.289 -9.982 1.00 94.00 782 THR A N 1
ATOM 6020 C CA . THR A 1 782 ? -12.189 7.915 -10.998 1.00 94.00 782 THR A CA 1
ATOM 6021 C C . THR A 1 782 ? -13.379 8.642 -10.371 1.00 94.00 782 THR A C 1
ATOM 6023 O O . THR A 1 782 ? -13.445 9.871 -10.449 1.00 94.00 782 THR A O 1
ATOM 6026 N N . LEU A 1 783 ? -14.297 7.926 -9.707 1.00 95.56 783 LEU A N 1
ATOM 6027 C CA . LEU A 1 783 ? -15.533 8.507 -9.168 1.00 95.56 783 LEU A CA 1
ATOM 6028 C C . LEU A 1 783 ? -15.268 9.594 -8.116 1.00 95.56 783 LEU A C 1
ATOM 6030 O O . LEU A 1 783 ? -15.826 10.688 -8.215 1.00 95.56 783 LEU A O 1
ATOM 6034 N N . PHE A 1 784 ? -14.431 9.316 -7.110 1.00 95.88 784 PHE A N 1
ATOM 6035 C CA . PHE A 1 784 ? -14.166 10.268 -6.031 1.00 95.88 784 PHE A CA 1
ATOM 6036 C C . PHE A 1 784 ? -13.521 11.568 -6.538 1.00 95.88 784 PHE A C 1
ATOM 6038 O O . PHE A 1 784 ? -14.093 12.627 -6.266 1.00 95.88 784 PHE A O 1
ATOM 6045 N N . PRO A 1 785 ? -12.406 11.551 -7.302 1.00 92.06 785 PRO A N 1
ATOM 6046 C CA . PRO A 1 785 ? -11.818 12.773 -7.841 1.00 92.06 785 PRO A CA 1
ATOM 6047 C C . PRO A 1 785 ? -12.790 13.552 -8.733 1.00 92.06 785 PRO A C 1
ATOM 6049 O O . PRO A 1 785 ? -12.864 14.777 -8.630 1.00 92.06 785 PRO A O 1
ATOM 6052 N N . ALA A 1 786 ? -13.592 12.860 -9.553 1.00 91.56 786 ALA A N 1
ATOM 6053 C CA . ALA A 1 786 ? -14.580 13.501 -10.416 1.00 91.56 786 ALA A CA 1
ATOM 6054 C C . ALA A 1 786 ? -15.676 14.219 -9.604 1.00 91.56 786 ALA A C 1
ATOM 6056 O O . ALA A 1 786 ? -15.978 15.390 -9.860 1.00 91.56 786 ALA A O 1
ATOM 6057 N N . LEU A 1 787 ? -16.219 13.563 -8.571 1.00 93.19 787 LEU A N 1
ATOM 6058 C CA . LEU A 1 787 ? -17.177 14.172 -7.645 1.00 93.19 787 LEU A CA 1
ATOM 6059 C C . LEU A 1 787 ? -16.546 15.311 -6.837 1.00 93.19 787 LEU A C 1
ATOM 6061 O O . LEU A 1 787 ? -17.162 16.361 -6.669 1.00 93.19 787 LEU A O 1
ATOM 6065 N N . ALA A 1 788 ? -15.321 15.139 -6.343 1.00 91.62 788 ALA A N 1
ATOM 6066 C CA . ALA A 1 788 ? -14.639 16.125 -5.512 1.00 91.62 788 ALA A CA 1
ATOM 6067 C C . ALA A 1 788 ? -14.334 17.407 -6.295 1.00 91.62 788 ALA A C 1
ATOM 6069 O O . ALA A 1 788 ? -14.507 18.506 -5.764 1.00 91.62 788 ALA A O 1
ATOM 6070 N N . ASN A 1 789 ? -13.944 17.295 -7.564 1.00 85.88 789 ASN A N 1
ATOM 6071 C CA . ASN A 1 789 ? -13.706 18.457 -8.416 1.00 85.88 789 ASN A CA 1
ATOM 6072 C C . ASN A 1 789 ? -14.992 19.247 -8.682 1.00 85.88 789 ASN A C 1
ATOM 6074 O O . ASN A 1 789 ? -14.978 20.477 -8.606 1.00 85.88 789 ASN A O 1
ATOM 6078 N N . LYS A 1 790 ? -16.110 18.557 -8.951 1.00 87.31 790 LYS A N 1
ATOM 6079 C CA . LYS A 1 790 ? -17.393 19.209 -9.260 1.00 87.31 790 LYS A CA 1
ATOM 6080 C C . LYS A 1 790 ? -18.128 19.729 -8.015 1.00 87.31 790 LYS A C 1
ATOM 6082 O O . LYS A 1 790 ? -18.662 20.833 -8.056 1.00 87.31 790 LYS A O 1
ATOM 6087 N N . LEU A 1 791 ? -18.131 18.984 -6.905 1.00 89.50 791 LEU A N 1
ATOM 6088 C CA . LEU A 1 791 ? -18.881 19.324 -5.684 1.00 89.50 791 LEU A CA 1
ATOM 6089 C C . LEU A 1 791 ? -18.039 20.094 -4.661 1.00 89.50 791 LEU A C 1
ATOM 6091 O O . LEU A 1 791 ? -18.458 21.124 -4.136 1.00 89.50 791 LEU A O 1
ATOM 6095 N N . ASN A 1 792 ? -16.822 19.623 -4.388 1.00 89.62 792 ASN A N 1
ATOM 6096 C CA . ASN A 1 792 ? -15.957 20.202 -3.358 1.00 89.62 792 ASN A CA 1
ATOM 6097 C C . ASN A 1 792 ? -15.009 21.276 -3.914 1.00 89.62 792 ASN A C 1
ATOM 6099 O O . ASN A 1 792 ? -14.253 21.864 -3.139 1.00 89.62 792 ASN A O 1
ATOM 6103 N N . LYS A 1 793 ? -15.034 21.524 -5.234 1.00 82.88 793 LYS A N 1
ATOM 6104 C CA . LYS A 1 793 ? -14.064 22.368 -5.956 1.00 82.88 793 LYS A CA 1
ATOM 6105 C C . LYS A 1 793 ? -12.618 21.924 -5.717 1.00 82.88 793 LYS A C 1
ATOM 6107 O O . LYS A 1 793 ? -11.716 22.752 -5.596 1.00 82.88 793 LYS A O 1
ATOM 6112 N N . ALA A 1 794 ? -12.419 20.613 -5.589 1.00 80.62 794 ALA A N 1
ATOM 6113 C CA . ALA A 1 794 ? -11.093 20.028 -5.504 1.00 80.62 794 ALA A CA 1
ATOM 6114 C C . ALA A 1 794 ? -10.360 20.138 -6.853 1.00 80.62 794 ALA A C 1
ATOM 6116 O O . ALA A 1 794 ? -10.931 20.524 -7.874 1.00 80.62 794 ALA A O 1
ATOM 6117 N N . GLN A 1 795 ? -9.071 19.823 -6.827 1.00 76.12 795 GLN A N 1
ATOM 6118 C CA . GLN A 1 795 ? -8.168 19.886 -7.976 1.00 76.12 795 GLN A CA 1
ATOM 6119 C C . GLN A 1 795 ? -7.434 18.549 -8.119 1.00 76.12 795 GLN A C 1
ATOM 6121 O O . GLN A 1 795 ? -6.215 18.490 -8.223 1.00 76.12 795 GLN A O 1
ATOM 6126 N N . LEU A 1 796 ? -8.192 17.457 -8.027 1.00 82.75 796 LEU A N 1
ATOM 6127 C CA . LEU A 1 796 ? -7.685 16.094 -8.148 1.00 82.75 796 LEU A CA 1
ATOM 6128 C C . LEU A 1 796 ? -7.707 15.660 -9.618 1.00 82.75 796 LEU A C 1
ATOM 6130 O O . LEU A 1 796 ? -8.510 16.164 -10.398 1.00 82.75 796 LEU A O 1
ATOM 6134 N N . LYS A 1 797 ? -6.860 14.710 -10.014 1.00 83.44 797 LYS A N 1
ATOM 6135 C CA . LYS A 1 797 ? -6.909 14.121 -11.360 1.00 83.44 797 LYS A CA 1
ATOM 6136 C C . LYS A 1 797 ? -7.811 12.884 -11.352 1.00 83.44 797 LYS A C 1
ATOM 6138 O O . LYS A 1 797 ? -7.391 11.876 -10.788 1.00 83.44 797 LYS A O 1
ATOM 6143 N N . PRO A 1 798 ? -9.016 12.930 -11.944 1.00 88.38 798 PRO A N 1
ATOM 6144 C CA . PRO A 1 798 ? -9.802 11.721 -12.151 1.00 88.38 798 PRO A CA 1
ATOM 6145 C C . PRO A 1 798 ? -9.182 10.844 -13.243 1.00 88.38 798 PRO A C 1
ATOM 6147 O O . PRO A 1 798 ? -8.572 11.350 -14.189 1.00 88.38 798 PRO A O 1
ATOM 6150 N N . GLY A 1 799 ? -9.382 9.530 -13.133 1.00 87.62 799 GLY A N 1
ATOM 6151 C CA . GLY A 1 799 ? -9.218 8.607 -14.255 1.00 87.62 799 GLY A CA 1
ATOM 6152 C C . GLY A 1 799 ? -10.084 9.007 -15.460 1.00 87.62 799 GLY A C 1
ATOM 6153 O O . GLY A 1 799 ? -11.041 9.761 -15.290 1.00 87.62 799 GLY A O 1
ATOM 6154 N N . PRO A 1 800 ? -9.777 8.544 -16.684 1.00 88.44 800 PRO A N 1
ATOM 6155 C CA . PRO A 1 800 ? -10.589 8.863 -17.856 1.00 88.44 800 PRO A CA 1
ATOM 6156 C C . PRO A 1 800 ? -12.017 8.307 -17.729 1.00 88.44 800 PRO A C 1
ATOM 6158 O O . PRO A 1 800 ? -12.198 7.132 -17.402 1.00 88.44 800 PRO A O 1
ATOM 6161 N N . TYR A 1 801 ? -13.014 9.153 -18.002 1.00 92.50 801 TYR A N 1
ATOM 6162 C CA . TYR A 1 801 ? -14.438 8.808 -18.081 1.00 92.50 801 TYR A CA 1
ATOM 6163 C C . TYR A 1 801 ? -15.140 9.684 -19.133 1.00 92.50 801 TYR A C 1
ATOM 6165 O O . TYR A 1 801 ? -14.633 10.756 -19.474 1.00 92.50 801 TYR A O 1
ATOM 6173 N N . ARG A 1 802 ? -16.298 9.245 -19.646 1.00 89.19 802 ARG A N 1
ATOM 6174 C CA . ARG A 1 802 ? -17.087 9.987 -20.647 1.00 89.19 802 ARG A CA 1
ATOM 6175 C C . ARG A 1 802 ? -17.975 11.051 -20.015 1.00 89.19 802 ARG A C 1
ATOM 6177 O O . ARG A 1 802 ? -17.901 12.214 -20.400 1.00 89.19 802 ARG A O 1
ATOM 6184 N N . GLU A 1 803 ? -18.802 10.672 -19.043 1.00 87.81 803 GLU A N 1
ATOM 6185 C CA . GLU A 1 803 ? -19.761 11.591 -18.423 1.00 87.81 803 GLU A CA 1
ATOM 6186 C C . GLU A 1 803 ? -19.992 11.280 -16.936 1.00 87.81 803 GLU A C 1
ATOM 6188 O O . GLU A 1 803 ? -19.861 10.141 -16.489 1.00 87.81 803 GLU A O 1
ATOM 6193 N N . LEU A 1 804 ? -20.324 12.319 -16.159 1.00 90.75 804 LEU A N 1
ATOM 6194 C CA . LEU A 1 804 ? -20.776 12.201 -14.771 1.00 90.75 804 LEU A CA 1
ATOM 6195 C C . LEU A 1 804 ? -22.035 13.054 -14.570 1.00 90.75 804 LEU A C 1
ATOM 6197 O O . LEU A 1 804 ? -21.943 14.286 -14.655 1.00 90.75 804 LEU A O 1
ATOM 6201 N N . SER A 1 805 ? -23.162 12.409 -14.258 1.00 89.31 805 SER A N 1
ATOM 6202 C CA . SER A 1 805 ? -24.494 13.022 -14.124 1.00 89.31 805 SER A CA 1
ATOM 6203 C C . SER A 1 805 ? -25.148 12.749 -12.754 1.00 89.31 805 SER A C 1
ATOM 6205 O O . SER A 1 805 ? -24.650 11.941 -11.964 1.00 89.31 805 SER A O 1
ATOM 6207 N N . GLY A 1 806 ? -26.239 13.465 -12.433 1.00 85.19 806 GLY A N 1
ATOM 6208 C CA . GLY A 1 806 ? -26.985 13.323 -11.167 1.00 85.19 806 GLY A CA 1
ATOM 6209 C C . GLY A 1 806 ? -26.409 14.093 -9.970 1.00 85.19 806 GLY A C 1
ATOM 6210 O O . GLY A 1 806 ? -26.618 13.725 -8.811 1.00 85.19 806 GLY A O 1
ATOM 6211 N N . LEU A 1 807 ? -25.643 15.153 -10.233 1.00 86.75 807 LEU A N 1
ATOM 6212 C CA . LEU A 1 807 ? -24.906 15.930 -9.228 1.00 86.75 807 LEU A CA 1
ATOM 6213 C C . LEU A 1 807 ? -25.767 16.974 -8.512 1.00 86.75 807 LEU A C 1
ATOM 6215 O O . LEU A 1 807 ? -25.446 17.372 -7.396 1.00 86.75 807 LEU A O 1
ATOM 6219 N N . GLU A 1 808 ? -26.878 17.388 -9.118 1.00 83.69 808 GLU A N 1
ATOM 6220 C CA . GLU A 1 808 ? -27.849 18.354 -8.592 1.00 83.69 808 GLU A CA 1
ATOM 6221 C C . GLU A 1 808 ? -28.437 17.941 -7.237 1.00 83.69 808 GLU A C 1
ATOM 6223 O O . GLU A 1 808 ? -28.982 18.760 -6.495 1.00 83.69 808 GLU A O 1
ATOM 6228 N N . HIS A 1 809 ? -28.303 16.664 -6.898 1.00 81.75 809 HIS A N 1
ATOM 6229 C CA . HIS A 1 809 ? -28.768 16.052 -5.670 1.00 81.75 809 HIS A CA 1
ATOM 6230 C C . HIS A 1 809 ? -27.775 16.172 -4.511 1.00 81.75 809 HIS A C 1
ATOM 6232 O O . HIS A 1 809 ? -28.184 15.994 -3.366 1.00 81.75 809 HIS A O 1
ATOM 6238 N N . LEU A 1 810 ? -26.519 16.545 -4.756 1.00 88.69 810 LEU A N 1
ATOM 6239 C CA . LEU A 1 810 ? -25.437 16.443 -3.779 1.00 88.69 810 LEU A CA 1
ATOM 6240 C C . LEU A 1 810 ? -24.815 17.799 -3.434 1.00 88.69 810 LEU A C 1
ATOM 6242 O O . LEU A 1 810 ? -24.607 18.642 -4.298 1.00 88.69 810 LEU A O 1
ATOM 6246 N N . ASP A 1 811 ? -24.462 17.980 -2.160 1.00 89.06 811 ASP A N 1
ATOM 6247 C CA . ASP A 1 811 ? -23.743 19.170 -1.686 1.00 89.06 811 ASP A CA 1
ATOM 6248 C C . ASP A 1 811 ? -22.222 18.964 -1.724 1.00 89.06 811 ASP A C 1
ATOM 6250 O O . ASP A 1 811 ? -21.460 19.901 -1.953 1.00 89.06 811 ASP A O 1
ATOM 6254 N N . LYS A 1 812 ? -21.771 17.749 -1.391 1.00 90.88 812 LYS A N 1
ATOM 6255 C CA . LYS A 1 812 ? -20.355 17.407 -1.205 1.00 90.88 812 LYS A CA 1
ATOM 6256 C C . LYS A 1 812 ? -20.132 15.896 -1.237 1.00 90.88 812 LYS A C 1
ATOM 6258 O O . LYS A 1 812 ? -21.020 15.117 -0.884 1.00 90.88 812 LYS A O 1
ATOM 6263 N N . VAL A 1 813 ? -18.906 15.505 -1.562 1.00 94.44 813 VAL A N 1
ATOM 6264 C CA . VAL A 1 813 ? -18.388 14.141 -1.401 1.00 94.44 813 VAL A CA 1
ATOM 6265 C C . VAL A 1 813 ? -17.293 14.120 -0.336 1.00 94.44 813 VAL A C 1
ATOM 6267 O O . VAL A 1 813 ? -16.559 15.095 -0.169 1.00 94.44 813 VAL A O 1
ATOM 6270 N N . ILE A 1 814 ? -17.187 13.036 0.422 1.00 93.94 814 ILE A N 1
ATOM 6271 C CA . ILE A 1 814 ? -16.154 12.854 1.436 1.00 93.94 814 ILE A CA 1
ATOM 6272 C C . ILE A 1 814 ? -15.551 11.468 1.275 1.00 93.94 814 ILE A C 1
ATOM 6274 O O . ILE A 1 814 ? -16.252 10.473 1.431 1.00 93.94 814 ILE A O 1
ATOM 6278 N N . ASP A 1 815 ? -14.252 11.428 1.008 1.00 94.50 815 ASP A N 1
ATOM 6279 C CA . ASP A 1 815 ? -13.463 10.203 1.051 1.00 94.50 815 ASP A CA 1
ATOM 6280 C C . ASP A 1 815 ? -12.913 9.972 2.461 1.00 94.50 815 ASP A C 1
ATOM 6282 O O . ASP A 1 815 ? -12.431 10.897 3.128 1.00 94.50 815 ASP A O 1
ATOM 6286 N N . ILE A 1 816 ? -13.046 8.737 2.928 1.00 92.69 816 ILE A N 1
ATOM 6287 C CA . ILE A 1 816 ? -12.570 8.260 4.221 1.00 92.69 816 ILE A CA 1
ATOM 6288 C C . ILE A 1 816 ? -11.653 7.066 3.943 1.00 92.69 816 ILE A C 1
ATOM 6290 O O . ILE A 1 816 ? -12.033 5.903 4.081 1.00 92.69 816 ILE A O 1
ATOM 6294 N N . ASP A 1 817 ? -10.420 7.379 3.562 1.00 86.62 817 ASP A N 1
ATOM 6295 C CA . ASP A 1 817 ? -9.369 6.422 3.228 1.00 86.62 817 ASP A CA 1
ATOM 6296 C C . ASP A 1 817 ? -8.573 5.942 4.458 1.00 86.62 817 ASP A C 1
ATOM 6298 O O . ASP A 1 817 ? -8.587 6.544 5.543 1.00 86.62 817 ASP A O 1
ATOM 6302 N N . GLN A 1 818 ? -7.806 4.865 4.276 1.00 84.56 818 GLN A N 1
ATOM 6303 C CA . GLN A 1 818 ? -6.960 4.271 5.321 1.00 84.56 818 GLN A CA 1
ATOM 6304 C C . GLN A 1 818 ? -5.587 4.943 5.478 1.00 84.56 818 GLN A C 1
ATOM 6306 O O . GLN A 1 818 ? -4.787 4.541 6.324 1.00 84.56 818 GLN A O 1
ATOM 6311 N N . GLN A 1 819 ? -5.280 5.986 4.694 1.00 83.88 819 GLN A N 1
ATOM 6312 C CA . GLN A 1 819 ? -3.992 6.669 4.821 1.00 83.88 819 GLN A CA 1
ATOM 6313 C C . GLN A 1 819 ? -3.793 7.227 6.243 1.00 83.88 819 GLN A C 1
ATOM 6315 O O . GLN A 1 819 ? -4.751 7.713 6.857 1.00 83.88 819 GLN A O 1
ATOM 6320 N N . PRO A 1 820 ? -2.558 7.242 6.778 1.00 85.31 820 PRO A N 1
ATOM 6321 C CA . PRO A 1 820 ? -2.303 7.770 8.113 1.00 85.31 820 PRO A CA 1
ATOM 6322 C C . PRO A 1 820 ? -2.822 9.205 8.272 1.00 85.31 820 PRO A C 1
ATOM 6324 O O . PRO A 1 820 ? -2.569 10.059 7.421 1.00 85.31 820 PRO A O 1
ATOM 6327 N N . ILE A 1 821 ? -3.479 9.515 9.398 1.00 88.81 821 ILE A N 1
ATOM 6328 C CA . ILE A 1 821 ? -3.975 10.879 9.694 1.00 88.81 821 ILE A CA 1
ATOM 6329 C C . ILE A 1 821 ? -2.851 11.929 9.781 1.00 88.81 821 ILE A C 1
ATOM 6331 O O . ILE A 1 821 ? -3.111 13.131 9.753 1.00 88.81 821 ILE A O 1
ATOM 6335 N N . GLY A 1 822 ? -1.602 11.479 9.905 1.00 86.31 822 GLY A N 1
ATOM 6336 C CA . GLY A 1 822 ? -0.407 12.291 9.763 1.00 86.31 822 GLY A CA 1
ATOM 6337 C C . GLY A 1 822 ? 0.859 11.439 9.792 1.00 86.31 822 GLY A C 1
ATOM 6338 O O . GLY A 1 822 ? 0.855 10.302 10.254 1.00 86.31 822 GLY A O 1
ATOM 6339 N N . ARG A 1 823 ? 1.962 12.002 9.290 1.00 81.88 823 ARG A N 1
ATOM 6340 C CA . ARG A 1 823 ? 3.253 11.300 9.134 1.00 81.88 823 ARG A CA 1
ATOM 6341 C C . ARG A 1 823 ? 4.237 11.540 10.283 1.00 81.88 823 ARG A C 1
ATOM 6343 O O . ARG A 1 823 ? 5.367 11.070 10.233 1.00 81.88 823 ARG A O 1
ATOM 6350 N N . THR A 1 824 ? 3.835 12.310 11.292 1.00 84.00 824 THR A N 1
ATOM 6351 C CA . THR A 1 824 ? 4.686 12.680 12.430 1.00 84.00 824 THR A CA 1
ATOM 6352 C C . THR A 1 824 ? 3.963 12.428 13.754 1.00 84.00 824 THR A C 1
ATOM 6354 O O . THR A 1 824 ? 2.731 12.526 13.794 1.00 84.00 824 THR A O 1
ATOM 6357 N N . PRO A 1 825 ? 4.696 12.217 14.866 1.00 85.44 825 PRO A N 1
ATOM 6358 C CA . PRO A 1 825 ? 4.096 12.063 16.198 1.00 85.44 825 PRO A CA 1
ATOM 6359 C C . PRO A 1 825 ? 3.285 13.273 16.701 1.00 85.44 825 PRO A C 1
ATOM 6361 O O . PRO A 1 825 ? 2.570 13.185 17.707 1.00 85.44 825 PRO A O 1
ATOM 6364 N N . ARG A 1 826 ? 3.379 14.422 16.013 1.00 88.19 826 ARG A N 1
ATOM 6365 C CA . ARG A 1 826 ? 2.576 15.626 16.290 1.00 88.19 826 ARG A CA 1
ATOM 6366 C C . ARG A 1 826 ? 1.110 15.453 15.910 1.00 88.19 826 ARG A C 1
ATOM 6368 O O . ARG A 1 826 ? 0.251 16.082 16.523 1.00 88.19 826 ARG A O 1
ATOM 6375 N N . SER A 1 827 ? 0.833 14.624 14.910 1.00 91.69 827 SER A N 1
ATOM 6376 C CA . SER A 1 827 ? -0.535 14.263 14.549 1.00 91.69 827 SER A CA 1
ATOM 6377 C C . SER A 1 827 ? -1.011 13.162 15.489 1.00 91.69 827 SER A C 1
ATOM 6379 O O . SER A 1 827 ? -0.266 12.229 15.776 1.00 91.69 827 SER A O 1
ATOM 6381 N N . ASN A 1 828 ? -2.226 13.291 16.003 1.00 93.88 828 ASN A N 1
ATOM 6382 C CA . ASN A 1 828 ? -2.848 12.339 16.923 1.00 93.88 828 ASN A CA 1
ATOM 6383 C C . ASN A 1 828 ? -4.382 12.484 16.863 1.00 93.88 828 ASN A C 1
ATOM 6385 O O . ASN A 1 828 ? -4.872 13.468 16.295 1.00 93.88 828 ASN A O 1
ATOM 6389 N N . PRO A 1 829 ? -5.158 11.558 17.452 1.00 95.12 829 PRO A N 1
ATOM 6390 C CA . PRO A 1 829 ? -6.617 11.626 17.425 1.00 95.12 829 PRO A CA 1
ATOM 6391 C C . PRO A 1 829 ? -7.171 12.973 17.905 1.00 95.12 829 PRO A C 1
ATOM 6393 O O . PRO A 1 829 ? -7.982 13.583 17.208 1.00 95.12 829 PRO A O 1
ATOM 6396 N N . ALA A 1 830 ? -6.679 13.506 19.032 1.00 94.94 830 ALA A N 1
ATOM 6397 C CA . ALA A 1 830 ? -7.182 14.757 19.604 1.00 94.94 830 ALA A CA 1
ATOM 6398 C C . ALA A 1 830 ? -6.957 15.985 18.706 1.00 94.94 830 ALA A C 1
ATOM 6400 O O . ALA A 1 830 ? -7.818 16.866 18.637 1.00 94.94 830 ALA A O 1
ATOM 6401 N N . THR A 1 831 ? -5.811 16.072 18.027 1.00 93.56 831 THR A N 1
ATOM 6402 C CA . THR A 1 831 ? -5.525 17.157 17.071 1.00 93.56 831 THR A CA 1
ATOM 6403 C C . THR A 1 831 ? -6.370 17.036 15.809 1.00 93.56 831 THR A C 1
ATOM 6405 O O . THR A 1 831 ? -6.866 18.050 15.310 1.00 93.56 831 THR A O 1
ATOM 6408 N N . TYR A 1 832 ? -6.585 15.813 15.319 1.00 93.69 832 TYR A N 1
ATOM 6409 C CA . TYR A 1 832 ? -7.315 15.567 14.078 1.00 93.69 832 TYR A CA 1
ATOM 6410 C C . TYR A 1 832 ? -8.807 15.905 14.201 1.00 93.69 832 TYR A C 1
ATOM 6412 O O . TYR A 1 832 ? -9.344 16.655 13.380 1.00 93.69 832 TYR A O 1
ATOM 6420 N N . VAL A 1 833 ? -9.462 15.450 15.277 1.00 92.81 833 VAL A N 1
ATOM 6421 C CA . VAL A 1 833 ? -10.883 15.749 15.556 1.00 92.81 833 VAL A CA 1
ATOM 6422 C C . VAL A 1 833 ? -11.106 17.148 16.149 1.00 92.81 833 VAL A C 1
ATOM 6424 O O . VAL A 1 833 ? -12.213 17.479 16.569 1.00 92.81 833 VAL A O 1
ATOM 6427 N N . LYS A 1 834 ? -10.057 17.985 16.206 1.00 92.56 834 LYS A N 1
ATOM 6428 C CA . LYS A 1 834 ? -10.073 19.349 16.775 1.00 92.56 834 LYS A CA 1
ATOM 6429 C C . LYS A 1 834 ? -10.472 19.418 18.255 1.00 92.56 834 LYS A C 1
ATOM 6431 O O . LYS A 1 834 ? -10.817 20.484 18.764 1.00 92.56 834 LYS A O 1
ATOM 6436 N N . LEU A 1 835 ? -10.363 18.304 18.980 1.00 94.06 835 LEU A N 1
ATOM 6437 C CA . LEU A 1 835 ? -10.578 18.262 20.425 1.00 94.06 835 LEU A CA 1
ATOM 6438 C C . LEU A 1 835 ? -9.464 19.008 21.173 1.00 94.06 835 LEU A C 1
ATOM 6440 O O . LEU A 1 835 ? -9.725 19.699 22.157 1.00 94.06 835 LEU A O 1
ATOM 6444 N N . PHE A 1 836 ? -8.225 18.907 20.692 1.00 95.31 836 PHE A N 1
ATOM 6445 C CA . PHE A 1 836 ? -7.064 19.484 21.363 1.00 95.31 836 PHE A CA 1
ATOM 6446 C C . PHE A 1 836 ? -7.149 21.010 21.516 1.00 95.31 836 PHE A C 1
ATOM 6448 O O . PHE A 1 836 ? -6.730 21.542 22.538 1.00 95.31 836 PHE A O 1
ATOM 6455 N N . ASP A 1 837 ? -7.752 21.719 20.559 1.00 94.12 837 ASP A N 1
ATOM 6456 C CA . ASP A 1 837 ? -7.947 23.172 20.643 1.00 94.12 837 ASP A CA 1
ATOM 6457 C C . ASP A 1 837 ? -8.852 23.560 21.822 1.00 94.12 837 ASP A C 1
ATOM 6459 O O . ASP A 1 837 ? -8.554 24.497 22.564 1.00 94.12 837 ASP A O 1
ATOM 6463 N N . ILE A 1 838 ? -9.911 22.778 22.049 1.00 95.00 838 ILE A N 1
ATOM 6464 C CA . ILE A 1 838 ? -10.843 22.968 23.166 1.00 95.00 838 ILE A CA 1
ATOM 6465 C C . ILE A 1 838 ? -10.149 22.646 24.493 1.00 95.00 838 ILE A C 1
ATOM 6467 O O . ILE A 1 838 ? -10.298 23.390 25.461 1.00 95.00 838 ILE A O 1
ATOM 6471 N N . LEU A 1 839 ? -9.357 21.569 24.535 1.00 95.75 839 LEU A N 1
ATOM 6472 C CA . LEU A 1 839 ? -8.599 21.188 25.729 1.00 95.75 839 LEU A CA 1
ATOM 6473 C C . LEU A 1 839 ? -7.564 22.255 26.108 1.00 95.75 839 LEU A C 1
ATOM 6475 O O . LEU A 1 839 ? -7.472 22.622 27.275 1.00 95.75 839 LEU A O 1
ATOM 6479 N N . ARG A 1 840 ? -6.818 22.805 25.143 1.00 96.56 840 ARG A N 1
ATOM 6480 C CA . ARG A 1 840 ? -5.839 23.873 25.411 1.00 96.56 840 ARG A CA 1
ATOM 6481 C C . ARG A 1 840 ? -6.495 25.117 25.995 1.00 96.56 840 ARG A C 1
ATOM 6483 O O . ARG A 1 840 ? -5.959 25.687 26.942 1.00 96.56 840 ARG A O 1
ATOM 6490 N N . GLN A 1 841 ? -7.651 25.508 25.460 1.00 96.56 841 GLN A N 1
ATOM 6491 C CA . GLN A 1 841 ? -8.413 26.630 25.998 1.00 96.56 841 GLN A CA 1
ATOM 6492 C C . GLN A 1 841 ? -8.894 26.340 27.427 1.00 96.56 841 GLN A C 1
ATOM 6494 O O . GLN A 1 841 ? -8.708 27.166 28.313 1.00 96.56 841 GLN A O 1
ATOM 6499 N N . LEU A 1 842 ? -9.405 25.131 27.682 1.00 95.38 842 LEU A N 1
ATOM 6500 C CA . LEU A 1 842 ? -9.839 24.709 29.015 1.00 95.38 842 LEU A CA 1
ATOM 6501 C C . LEU A 1 842 ? -8.710 24.787 30.058 1.00 95.38 842 LEU A C 1
ATOM 6503 O O . LEU A 1 842 ? -8.950 25.213 31.185 1.00 95.38 842 LEU A O 1
ATOM 6507 N N . PHE A 1 843 ? -7.484 24.401 29.689 1.00 96.69 843 PHE A N 1
ATOM 6508 C CA . PHE A 1 843 ? -6.313 24.513 30.565 1.00 96.69 843 PHE A CA 1
ATOM 6509 C C . PHE A 1 843 ? -5.873 25.967 30.776 1.00 96.69 843 PHE A C 1
ATOM 6511 O O . PHE A 1 843 ? -5.563 26.338 31.908 1.00 96.69 843 PHE A O 1
ATOM 6518 N N . ALA A 1 844 ? -5.901 26.801 29.733 1.00 96.69 844 ALA A N 1
ATOM 6519 C CA . ALA A 1 844 ? -5.620 28.235 29.846 1.00 96.69 844 ALA A CA 1
ATOM 6520 C C . ALA A 1 844 ? -6.629 28.962 30.750 1.00 96.69 844 ALA A C 1
ATOM 6522 O O . ALA A 1 844 ? -6.279 29.915 31.443 1.00 96.69 844 ALA A O 1
ATOM 6523 N N . ASP A 1 845 ? -7.868 28.470 30.803 1.00 95.94 845 ASP A N 1
ATOM 6524 C CA . ASP A 1 845 ? -8.915 29.042 31.642 1.00 95.94 845 ASP A CA 1
ATOM 6525 C C . ASP A 1 845 ? -8.828 28.659 33.129 1.00 95.94 845 ASP A C 1
ATOM 6527 O O . ASP A 1 845 ? -9.556 29.224 33.952 1.00 95.94 845 ASP A O 1
ATOM 6531 N N . THR A 1 846 ? -7.922 27.748 33.504 1.00 95.56 846 THR A N 1
ATOM 6532 C CA . THR A 1 846 ? -7.721 27.364 34.909 1.00 95.56 846 THR A CA 1
ATOM 6533 C C . THR A 1 846 ? -7.126 28.514 35.738 1.00 95.56 846 THR A C 1
ATOM 6535 O O . THR A 1 846 ? -6.311 29.290 35.230 1.00 95.56 846 THR A O 1
ATOM 6538 N N . PRO A 1 847 ? -7.457 28.622 37.042 1.00 94.50 847 PRO A N 1
ATOM 6539 C CA . PRO A 1 847 ? -6.885 29.656 37.912 1.00 94.50 847 PRO A CA 1
ATOM 6540 C C . PRO A 1 847 ? -5.350 29.628 37.948 1.00 94.50 847 PRO A C 1
ATOM 6542 O O . PRO A 1 847 ? -4.700 30.669 37.902 1.00 94.50 847 PRO A O 1
ATOM 6545 N N . GLU A 1 848 ? -4.768 28.427 37.970 1.00 94.19 848 GLU A N 1
ATOM 6546 C CA . GLU A 1 848 ? -3.320 28.202 37.983 1.00 94.19 848 GLU A CA 1
ATOM 6547 C C . GLU A 1 848 ? -2.620 28.712 36.716 1.00 94.19 848 GLU A C 1
ATOM 6549 O O . GLU A 1 848 ? -1.491 29.202 36.809 1.00 94.19 848 GLU A O 1
ATOM 6554 N N . ALA A 1 849 ? -3.268 28.590 35.551 1.00 95.75 849 ALA A N 1
ATOM 6555 C CA . ALA A 1 849 ? -2.763 29.114 34.285 1.00 95.75 849 ALA A CA 1
ATOM 6556 C C . ALA A 1 849 ? -2.887 30.639 34.220 1.00 95.75 849 ALA A C 1
ATOM 6558 O O . ALA A 1 849 ? -1.910 31.308 33.880 1.00 95.75 849 ALA A O 1
ATOM 6559 N N . LYS A 1 850 ? -4.043 31.193 34.616 1.00 94.81 850 LYS A N 1
ATOM 6560 C CA . LYS A 1 850 ? -4.285 32.647 34.620 1.00 94.81 850 LYS A CA 1
ATOM 6561 C C . LYS A 1 850 ? -3.303 33.396 35.515 1.00 94.81 850 LYS A C 1
ATOM 6563 O O . LYS A 1 850 ? -2.758 34.409 35.093 1.00 94.81 850 LYS A O 1
ATOM 6568 N N . LEU A 1 851 ? -3.003 32.862 36.703 1.00 94.31 851 LEU A N 1
ATOM 6569 C CA . LEU A 1 851 ? -2.004 33.440 37.613 1.00 94.31 851 LEU A CA 1
ATOM 6570 C C . LEU A 1 851 ? -0.589 33.478 37.018 1.00 94.31 851 LEU A C 1
ATOM 6572 O O . LEU A 1 851 ? 0.191 34.364 37.349 1.00 94.31 851 LEU A O 1
ATOM 6576 N N . ARG A 1 852 ? -0.253 32.526 36.142 1.00 94.31 852 ARG A N 1
ATOM 6577 C CA . ARG A 1 852 ? 1.054 32.440 35.472 1.00 94.31 852 ARG A CA 1
ATOM 6578 C C . ARG A 1 852 ? 1.089 33.152 34.114 1.00 94.31 852 ARG A C 1
ATOM 6580 O O . ARG A 1 852 ? 2.119 33.107 33.447 1.00 94.31 852 ARG A O 1
ATOM 6587 N N . GLY A 1 853 ? -0.018 33.763 33.681 1.00 94.69 853 GLY A N 1
ATOM 6588 C CA . GLY A 1 853 ? -0.143 34.373 32.354 1.00 94.69 853 GLY A CA 1
ATOM 6589 C C . GLY A 1 853 ? -0.071 33.361 31.205 1.00 94.69 853 GLY A C 1
ATOM 6590 O O . GLY A 1 853 ? 0.383 33.691 30.114 1.00 94.69 853 GLY A O 1
ATOM 6591 N N . TYR A 1 854 ? -0.450 32.102 31.443 1.00 96.94 854 TYR A N 1
ATOM 6592 C CA . TYR A 1 854 ? -0.395 31.062 30.418 1.00 96.94 854 TYR A CA 1
ATOM 6593 C C . TYR A 1 854 ? -1.640 31.079 29.537 1.00 96.94 854 TYR A C 1
ATOM 6595 O O . TYR A 1 854 ? -2.752 30.829 29.995 1.00 96.94 854 TYR A O 1
ATOM 6603 N N . GLU A 1 855 ? -1.426 31.290 28.243 1.00 96.38 855 GLU A N 1
ATOM 6604 C CA . GLU A 1 855 ? -2.461 31.195 27.216 1.00 96.38 855 GLU A CA 1
ATOM 6605 C C . GLU A 1 855 ? -2.542 29.785 26.606 1.00 96.38 855 GLU A C 1
ATOM 6607 O O . GLU A 1 855 ? -1.674 28.931 26.815 1.00 96.38 855 GLU A O 1
ATOM 6612 N N . ALA A 1 856 ? -3.547 29.546 25.757 1.00 95.44 856 ALA A N 1
ATOM 6613 C CA . ALA A 1 856 ? -3.729 28.276 25.047 1.00 95.44 856 ALA A CA 1
ATOM 6614 C C . ALA A 1 856 ? -2.505 27.869 24.197 1.00 95.44 856 ALA A C 1
ATOM 6616 O O . ALA A 1 856 ? -2.317 26.683 23.904 1.00 95.44 856 ALA A O 1
ATOM 6617 N N . GLY A 1 857 ? -1.662 28.830 23.795 1.00 95.00 857 GLY A N 1
ATOM 6618 C CA . GLY A 1 857 ? -0.393 28.581 23.106 1.00 95.00 857 GLY A CA 1
ATOM 6619 C C . GLY A 1 857 ? 0.622 27.812 23.959 1.00 95.00 857 GLY A C 1
ATOM 6620 O O . GLY A 1 857 ? 1.269 26.903 23.444 1.00 95.00 857 GLY A O 1
ATOM 6621 N N . ARG A 1 858 ? 0.698 28.082 25.273 1.00 95.75 858 ARG A N 1
ATOM 6622 C CA . ARG A 1 858 ? 1.603 27.385 26.212 1.00 95.75 858 ARG A CA 1
ATOM 6623 C C . ARG A 1 858 ? 1.309 25.886 26.272 1.00 95.75 858 ARG A C 1
ATOM 6625 O O . ARG A 1 858 ? 2.217 25.071 26.373 1.00 95.75 858 ARG A O 1
ATOM 6632 N N . PHE A 1 859 ? 0.037 25.523 26.166 1.00 96.88 859 PHE A N 1
ATOM 6633 C CA . PHE A 1 859 ? -0.437 24.141 26.200 1.00 96.88 859 PHE A CA 1
ATOM 6634 C C . PHE A 1 859 ? -0.371 23.438 24.836 1.00 96.88 859 PHE A C 1
ATOM 6636 O O . PHE A 1 859 ? -0.798 22.292 24.706 1.00 96.88 859 PHE A O 1
ATOM 6643 N N . SER A 1 860 ? 0.181 24.081 23.806 1.00 95.38 860 SER A N 1
ATOM 6644 C CA . SER A 1 860 ? 0.415 23.462 22.502 1.00 95.38 860 SER A CA 1
ATOM 6645 C C . SER A 1 860 ? 1.806 22.841 22.435 1.00 95.38 860 SER A C 1
ATOM 6647 O O . SER A 1 860 ? 2.805 23.545 22.543 1.00 95.38 860 SER A O 1
ATOM 6649 N N . PHE A 1 861 ? 1.894 21.533 22.175 1.00 93.25 861 PHE A N 1
ATOM 6650 C CA . PHE A 1 861 ? 3.187 20.882 21.922 1.00 93.25 861 PHE A CA 1
ATOM 6651 C C . PHE A 1 861 ? 3.798 21.275 20.559 1.00 93.25 861 PHE A C 1
ATOM 6653 O O . PHE A 1 861 ? 4.973 21.020 20.317 1.00 93.25 861 PHE A O 1
ATOM 6660 N N . ASN A 1 862 ? 3.040 21.944 19.680 1.00 91.50 862 ASN A N 1
ATOM 6661 C CA . ASN A 1 862 ? 3.527 22.407 18.375 1.00 91.50 862 ASN A CA 1
ATOM 6662 C C . ASN A 1 862 ? 4.240 23.769 18.438 1.00 91.50 862 ASN A C 1
ATOM 6664 O O . ASN A 1 862 ? 4.974 24.114 17.515 1.00 91.50 862 ASN A O 1
ATOM 6668 N N . VAL A 1 863 ? 4.045 24.543 19.511 1.00 92.38 863 VAL A N 1
ATOM 6669 C CA . VAL A 1 863 ? 4.533 25.927 19.632 1.00 92.38 863 VAL A CA 1
ATOM 6670 C C . VAL A 1 863 ? 5.644 26.005 20.681 1.00 92.38 863 VAL A C 1
ATOM 6672 O O . VAL A 1 863 ? 5.602 25.311 21.698 1.00 92.38 863 VAL A O 1
ATOM 6675 N N . LYS A 1 864 ? 6.658 26.843 20.431 1.00 90.38 864 LYS A N 1
ATOM 6676 C CA . LYS A 1 864 ? 7.726 27.120 21.405 1.00 90.38 864 LYS A CA 1
ATOM 6677 C C . LYS A 1 864 ? 7.154 27.773 22.667 1.00 90.38 864 LYS A C 1
ATOM 6679 O O . LYS A 1 864 ? 6.195 28.536 22.602 1.00 90.38 864 LYS A O 1
ATOM 6684 N N . GLY A 1 865 ? 7.752 27.474 23.818 1.00 90.12 865 GLY A N 1
ATOM 6685 C CA . GLY A 1 865 ? 7.380 28.056 25.111 1.00 90.12 865 GLY A CA 1
ATOM 6686 C C . GLY A 1 865 ? 6.996 27.006 26.150 1.00 90.12 865 GLY A C 1
ATOM 6687 O O . GLY A 1 865 ? 7.602 26.969 27.217 1.00 90.12 865 GLY A O 1
ATOM 6688 N N . GLY A 1 866 ? 6.012 26.144 25.866 1.00 90.94 866 GLY A N 1
ATOM 6689 C CA . GLY A 1 866 ? 5.564 25.110 26.818 1.00 90.94 866 GLY A CA 1
ATOM 6690 C C . GLY A 1 866 ? 5.948 23.670 26.474 1.00 90.94 866 GLY A C 1
ATOM 6691 O O . GLY A 1 866 ? 5.937 22.800 27.350 1.00 90.94 866 GLY A O 1
ATOM 6692 N N . ARG A 1 867 ? 6.311 23.401 25.217 1.00 95.44 867 ARG A N 1
ATOM 6693 C CA . ARG A 1 867 ? 6.773 22.081 24.771 1.00 95.44 867 ARG A CA 1
ATOM 6694 C C . ARG A 1 867 ? 8.145 21.724 25.360 1.00 95.44 867 ARG A C 1
ATOM 6696 O O . ARG A 1 867 ? 8.891 22.588 25.809 1.00 95.44 867 ARG A O 1
ATOM 6703 N N . CYS A 1 868 ? 8.484 20.440 25.349 1.00 95.94 868 CYS A N 1
ATOM 6704 C CA . CYS A 1 868 ? 9.849 19.984 25.606 1.00 95.94 868 CYS A CA 1
ATOM 6705 C C . CYS A 1 868 ? 10.733 20.326 24.399 1.00 95.94 868 CYS A C 1
ATOM 6707 O O . CYS A 1 868 ? 10.385 19.959 23.277 1.00 95.94 868 CYS A O 1
ATOM 6709 N N . GLU A 1 869 ? 11.859 21.005 24.626 1.00 94.31 869 GLU A N 1
ATOM 6710 C CA . GLU A 1 869 ? 12.743 21.449 23.540 1.00 94.31 869 GLU A CA 1
ATOM 6711 C C . GLU A 1 869 ? 13.603 20.310 22.972 1.00 94.31 869 GLU A C 1
ATOM 6713 O O . GLU A 1 869 ? 13.775 20.257 21.762 1.00 94.31 869 GLU A O 1
ATOM 6718 N N . ALA A 1 870 ? 14.030 19.325 23.773 1.00 92.56 870 ALA A N 1
ATOM 6719 C CA . ALA A 1 870 ? 14.847 18.215 23.262 1.00 92.56 870 ALA A CA 1
ATOM 6720 C C . ALA A 1 870 ? 14.144 17.309 22.243 1.00 92.56 870 ALA A C 1
ATOM 6722 O O . ALA A 1 870 ? 14.789 16.761 21.358 1.00 92.56 870 ALA A O 1
ATOM 6723 N N . CYS A 1 871 ? 12.826 17.134 22.360 1.00 91.81 871 CYS A N 1
ATOM 6724 C CA . CYS A 1 871 ? 12.032 16.397 21.367 1.00 91.81 871 CYS A CA 1
ATOM 6725 C C . CYS A 1 871 ? 11.154 17.314 20.511 1.00 91.81 871 CYS A C 1
ATOM 6727 O O . CYS A 1 871 ? 10.300 16.824 19.775 1.00 91.81 871 CYS A O 1
ATOM 6729 N N . GLU A 1 872 ? 11.283 18.634 20.670 1.00 93.50 872 GLU A N 1
ATOM 6730 C CA . GLU A 1 872 ? 10.429 19.649 20.044 1.00 93.50 872 GLU A CA 1
ATOM 6731 C C . GLU A 1 872 ? 8.919 19.341 20.111 1.00 93.50 872 GLU A C 1
ATOM 6733 O O . GLU A 1 872 ? 8.174 19.548 19.144 1.00 93.50 872 GLU A O 1
ATOM 6738 N N . GLY A 1 873 ? 8.468 18.810 21.250 1.00 90.88 873 GLY A N 1
ATOM 6739 C CA . GLY A 1 873 ? 7.073 18.434 21.495 1.00 90.88 873 GLY A CA 1
ATOM 6740 C C . GLY A 1 873 ? 6.615 17.092 20.911 1.00 90.88 873 GLY A C 1
ATOM 6741 O O . GLY A 1 873 ? 5.461 16.718 21.123 1.00 90.88 873 GLY A O 1
ATOM 6742 N N . ASN A 1 874 ? 7.483 16.332 20.235 1.00 89.12 874 ASN A N 1
ATOM 6743 C CA . ASN A 1 874 ? 7.134 15.008 19.701 1.00 89.12 874 ASN A CA 1
ATOM 6744 C C . ASN A 1 874 ? 6.925 13.970 20.816 1.00 89.12 874 ASN A C 1
ATOM 6746 O O . ASN A 1 874 ? 6.125 13.053 20.667 1.00 89.12 874 ASN A O 1
ATOM 6750 N N . GLY A 1 875 ? 7.635 14.113 21.940 1.00 89.69 875 GLY A N 1
ATOM 6751 C CA . GLY A 1 875 ? 7.676 13.128 23.030 1.00 89.69 875 GLY A CA 1
ATOM 6752 C C . GLY A 1 875 ? 8.619 11.950 22.763 1.00 89.69 875 GLY A C 1
ATOM 6753 O O . GLY A 1 875 ? 9.048 11.283 23.703 1.00 89.69 875 GLY A O 1
ATOM 6754 N N . GLU A 1 876 ? 9.009 11.756 21.509 1.00 87.81 876 GLU A N 1
ATOM 6755 C CA . GLU A 1 876 ? 9.897 10.703 21.022 1.00 87.81 876 GLU A CA 1
ATOM 6756 C C . GLU A 1 876 ? 10.985 11.305 20.129 1.00 87.81 876 GLU A C 1
ATOM 6758 O O . GLU A 1 876 ? 10.835 12.407 19.591 1.00 87.81 876 GLU A O 1
ATOM 6763 N N . ILE A 1 877 ? 12.088 10.576 19.996 1.00 85.25 877 ILE A N 1
ATOM 6764 C CA . ILE A 1 877 ? 13.237 10.904 19.157 1.00 85.25 877 ILE A CA 1
ATOM 6765 C C . ILE A 1 877 ? 13.404 9.757 18.164 1.00 85.25 877 ILE A C 1
ATOM 6767 O O . ILE A 1 877 ? 13.415 8.590 18.552 1.00 85.25 877 ILE A O 1
ATOM 6771 N N . LYS A 1 878 ? 13.510 10.094 16.879 1.00 83.94 878 LYS A N 1
ATOM 6772 C CA . LYS A 1 878 ? 13.731 9.115 15.819 1.00 83.94 878 LYS A CA 1
ATOM 6773 C C . LYS A 1 878 ? 15.202 8.701 15.809 1.00 83.94 878 LYS A C 1
ATOM 6775 O O . LYS A 1 878 ? 16.068 9.569 15.722 1.00 83.94 878 LYS A O 1
ATOM 6780 N N . ILE A 1 879 ? 15.462 7.402 15.887 1.00 79.81 879 ILE A N 1
ATOM 6781 C CA . ILE A 1 879 ? 16.798 6.820 15.749 1.00 79.81 879 ILE A CA 1
ATOM 6782 C C . ILE A 1 879 ? 16.896 6.180 14.366 1.00 79.81 879 ILE A C 1
ATOM 6784 O O . ILE A 1 879 ? 16.048 5.364 14.001 1.00 79.81 879 ILE A O 1
ATOM 6788 N N . ASP A 1 880 ? 17.913 6.589 13.610 1.00 76.25 880 ASP A N 1
ATOM 6789 C CA . ASP A 1 880 ? 18.237 6.048 12.289 1.00 76.25 880 ASP A CA 1
ATOM 6790 C C . ASP A 1 880 ? 18.955 4.699 12.437 1.00 76.25 880 ASP A C 1
ATOM 6792 O O . ASP A 1 880 ? 19.927 4.578 13.193 1.00 76.25 880 ASP A O 1
ATOM 6796 N N . MET A 1 881 ? 18.441 3.682 11.751 1.00 67.94 881 MET A N 1
ATOM 6797 C CA . MET A 1 881 ? 18.895 2.298 11.844 1.00 67.94 881 MET A CA 1
ATOM 6798 C C . MET A 1 881 ? 19.467 1.845 10.496 1.00 67.94 881 MET A C 1
ATOM 6800 O O . MET A 1 881 ? 18.806 1.924 9.470 1.00 67.94 881 MET A O 1
ATOM 6804 N N . GLN A 1 882 ? 20.683 1.287 10.483 1.00 71.00 882 GLN A N 1
ATOM 6805 C CA . GLN A 1 882 ? 21.336 0.907 9.216 1.00 71.00 882 GLN A CA 1
ATOM 6806 C C . GLN A 1 882 ? 20.717 -0.328 8.535 1.00 71.00 882 GLN A C 1
ATOM 6808 O O . GLN A 1 882 ? 20.669 -0.391 7.310 1.00 71.00 882 GLN A O 1
ATOM 6813 N N . PHE A 1 883 ? 20.281 -1.323 9.318 1.00 65.00 883 PHE A N 1
ATOM 6814 C CA . PHE A 1 883 ? 19.792 -2.620 8.809 1.00 65.00 883 PHE A CA 1
ATOM 6815 C C . PHE A 1 883 ? 18.347 -2.941 9.208 1.00 65.00 883 PHE A C 1
ATOM 6817 O O . PHE A 1 883 ? 17.746 -3.870 8.674 1.00 65.00 883 PHE A O 1
ATOM 6824 N N . LEU A 1 884 ? 17.803 -2.206 10.176 1.00 68.69 884 LEU A N 1
ATOM 6825 C CA . LEU A 1 884 ? 16.433 -2.351 10.662 1.00 68.69 884 LEU A CA 1
ATOM 6826 C C . LEU A 1 884 ? 15.646 -1.097 10.287 1.00 68.69 884 LEU A C 1
ATOM 6828 O O . LEU A 1 884 ? 16.230 -0.091 9.906 1.00 68.69 884 LEU A O 1
ATOM 6832 N N . ALA A 1 885 ? 14.321 -1.153 10.387 1.00 65.50 885 ALA A N 1
ATOM 6833 C CA . ALA A 1 885 ? 13.514 0.050 10.225 1.00 65.50 885 ALA A CA 1
ATOM 6834 C C . ALA A 1 885 ? 13.820 1.050 11.351 1.00 65.50 885 ALA A C 1
ATOM 6836 O O . ALA A 1 885 ? 14.001 0.639 12.499 1.00 65.50 885 ALA A O 1
ATOM 6837 N N . ASP A 1 886 ? 13.839 2.343 11.022 1.00 72.75 886 ASP A N 1
ATOM 6838 C CA . ASP A 1 886 ? 13.979 3.417 12.007 1.00 72.75 886 ASP A CA 1
ATOM 6839 C C . ASP A 1 886 ? 12.966 3.265 13.141 1.00 72.75 886 ASP A C 1
ATOM 6841 O O . ASP A 1 886 ? 11.780 3.010 12.907 1.00 72.75 886 ASP A O 1
ATOM 6845 N N . VAL A 1 887 ? 13.420 3.497 14.370 1.00 72.38 887 VAL A N 1
ATOM 6846 C CA . VAL A 1 887 ? 12.587 3.347 15.566 1.00 72.38 887 VAL A CA 1
ATOM 6847 C C . VAL A 1 887 ? 12.435 4.692 16.264 1.00 72.38 887 VAL A C 1
ATOM 6849 O O . VAL A 1 887 ? 13.388 5.461 16.407 1.00 72.38 887 VAL A O 1
ATOM 6852 N N . TRP A 1 888 ? 11.217 4.985 16.713 1.00 76.88 888 TRP A N 1
ATOM 6853 C CA . TRP A 1 888 ? 10.947 6.110 17.600 1.00 76.88 888 TRP A CA 1
ATOM 6854 C C . TRP A 1 888 ? 11.161 5.667 19.041 1.00 76.88 888 TRP A C 1
ATOM 6856 O O . TRP A 1 888 ? 10.483 4.768 19.530 1.00 76.88 888 TRP A O 1
ATOM 6866 N N . VAL A 1 889 ? 12.113 6.299 19.721 1.00 81.19 889 VAL A N 1
ATOM 6867 C CA . VAL A 1 889 ? 12.417 6.010 21.122 1.00 81.19 889 VAL A CA 1
ATOM 6868 C C . VAL A 1 889 ? 11.918 7.147 21.996 1.00 81.19 889 VAL A C 1
ATOM 6870 O O . VAL A 1 889 ? 12.006 8.327 21.650 1.00 81.19 889 VAL A O 1
ATOM 6873 N N . ARG A 1 890 ? 11.374 6.796 23.159 1.00 83.25 890 ARG A N 1
ATOM 6874 C CA . ARG A 1 890 ? 10.848 7.754 24.130 1.00 83.25 890 ARG A CA 1
ATOM 6875 C C . ARG A 1 890 ? 11.917 8.781 24.521 1.00 83.25 890 ARG A C 1
ATOM 6877 O O . ARG A 1 890 ? 13.042 8.433 24.860 1.00 83.25 890 ARG A O 1
ATOM 6884 N N . CYS A 1 891 ? 11.559 10.066 24.517 1.00 89.44 891 CYS A N 1
ATOM 6885 C CA . CYS A 1 891 ? 12.487 11.143 24.867 1.00 89.44 891 CYS A CA 1
ATOM 6886 C C . CYS A 1 891 ? 12.952 11.026 26.328 1.00 89.44 891 CYS A C 1
ATOM 6888 O O . CYS A 1 891 ? 12.123 11.020 27.243 1.00 89.44 891 CYS A O 1
ATOM 6890 N N . ASN A 1 892 ? 14.268 11.031 26.550 1.00 88.12 892 ASN A N 1
ATOM 6891 C CA . ASN A 1 892 ? 14.866 10.900 27.882 1.00 88.12 892 ASN A CA 1
ATOM 6892 C C . ASN A 1 892 ? 14.574 12.094 28.811 1.00 88.12 892 ASN A C 1
ATOM 6894 O O . ASN A 1 892 ? 14.462 11.913 30.023 1.00 88.12 892 ASN A O 1
ATOM 6898 N N . GLU A 1 893 ? 14.391 13.304 28.269 1.00 92.31 893 GLU A N 1
ATOM 6899 C CA . GLU A 1 893 ? 14.145 14.505 29.081 1.00 92.31 893 GLU A CA 1
ATOM 6900 C C . GLU A 1 893 ? 12.710 14.596 29.603 1.00 92.31 893 GLU A C 1
ATOM 6902 O O . GLU A 1 893 ? 12.476 14.702 30.810 1.00 92.31 893 GLU A O 1
ATOM 6907 N N . CYS A 1 894 ? 11.727 14.558 28.698 1.00 92.69 894 CYS A N 1
ATOM 6908 C CA . CYS A 1 894 ? 10.319 14.678 29.078 1.00 92.69 894 CYS A CA 1
ATOM 6909 C C . CYS A 1 894 ? 9.666 13.333 29.396 1.00 92.69 894 CYS A C 1
ATOM 6911 O O . CYS A 1 894 ? 8.511 13.312 29.817 1.00 92.69 894 CYS A O 1
ATOM 6913 N N . LYS A 1 895 ? 10.357 12.206 29.176 1.00 89.75 895 LYS A N 1
ATOM 6914 C CA . LYS A 1 895 ? 9.807 10.851 29.325 1.00 89.75 895 LYS A CA 1
ATOM 6915 C C . LYS A 1 895 ? 8.490 10.699 28.560 1.00 89.75 895 LYS A C 1
ATOM 6917 O O . LYS A 1 895 ? 7.497 10.217 29.105 1.00 89.75 895 LYS A O 1
ATOM 6922 N N . GLY A 1 896 ? 8.434 11.156 27.310 1.00 89.44 896 GLY A N 1
ATOM 6923 C CA . GLY A 1 896 ? 7.226 11.086 26.474 1.00 89.44 896 GLY A CA 1
ATOM 6924 C C . GLY A 1 896 ? 6.107 12.070 26.833 1.00 89.44 896 GLY A C 1
ATOM 6925 O O . GLY A 1 896 ? 5.075 12.078 26.174 1.00 89.44 896 GLY A O 1
ATOM 6926 N N . ARG A 1 897 ? 6.285 12.935 27.841 1.00 93.19 897 ARG A N 1
ATOM 6927 C CA . ARG A 1 897 ? 5.245 13.885 28.274 1.00 93.19 897 ARG A CA 1
ATOM 6928 C C . ARG A 1 897 ? 5.017 15.047 27.309 1.00 93.19 897 ARG A C 1
ATOM 6930 O O . ARG A 1 897 ? 4.043 15.759 27.496 1.00 93.19 897 ARG A O 1
ATOM 6937 N N . ARG A 1 898 ? 5.894 15.269 26.320 1.00 94.88 898 ARG A N 1
ATOM 6938 C CA . ARG A 1 898 ? 5.841 16.343 25.296 1.00 94.88 898 ARG A CA 1
ATOM 6939 C C . ARG A 1 898 ? 6.007 17.785 25.797 1.00 94.88 898 ARG A C 1
ATOM 6941 O O . ARG A 1 898 ? 6.294 18.664 24.989 1.00 94.88 898 ARG A O 1
ATOM 6948 N N . TYR A 1 899 ? 5.890 18.040 27.097 1.00 96.94 899 TYR A N 1
ATOM 6949 C CA . TYR A 1 899 ? 5.966 19.377 27.698 1.00 96.94 899 TYR A CA 1
ATOM 6950 C C . TYR A 1 899 ? 7.137 19.521 28.671 1.00 96.94 899 TYR A C 1
ATOM 6952 O O . TYR A 1 899 ? 7.648 18.529 29.198 1.00 96.94 899 TYR A O 1
ATOM 6960 N N . ASN A 1 900 ? 7.543 20.767 28.919 1.00 95.56 900 ASN A N 1
ATOM 6961 C CA . ASN A 1 900 ? 8.477 21.096 29.993 1.00 95.56 900 ASN A CA 1
ATOM 6962 C C . ASN A 1 900 ? 7.808 21.011 31.376 1.00 95.56 900 ASN A C 1
ATOM 6964 O O . ASN A 1 900 ? 6.581 20.925 31.507 1.00 95.56 900 ASN A O 1
ATOM 6968 N N . ARG A 1 901 ? 8.629 21.001 32.429 1.00 94.50 901 ARG A N 1
ATOM 6969 C CA . ARG A 1 901 ? 8.163 20.772 33.803 1.00 94.50 901 ARG A CA 1
ATOM 6970 C C . ARG A 1 901 ? 7.247 21.890 34.294 1.00 94.50 901 ARG A C 1
ATOM 6972 O O . ARG A 1 901 ? 6.299 21.605 35.015 1.00 94.50 901 ARG A O 1
ATOM 6979 N N . GLU A 1 902 ? 7.493 23.130 33.879 1.00 94.50 902 GLU A N 1
ATOM 6980 C CA . GLU A 1 902 ? 6.725 24.313 34.277 1.00 94.50 902 GLU A CA 1
ATOM 6981 C C . GLU A 1 902 ? 5.289 24.242 33.749 1.00 94.50 902 GLU A C 1
ATOM 6983 O O . GLU A 1 902 ? 4.338 24.525 34.475 1.00 94.50 902 GLU A O 1
ATOM 6988 N N . THR A 1 903 ? 5.113 23.800 32.501 1.00 95.56 903 THR A N 1
ATOM 6989 C CA . THR A 1 903 ? 3.782 23.665 31.887 1.00 95.56 903 THR A CA 1
ATOM 6990 C C . THR A 1 903 ? 2.967 22.555 32.550 1.00 95.56 903 THR A C 1
ATOM 6992 O O . THR A 1 903 ? 1.761 22.699 32.741 1.00 95.56 903 THR A O 1
ATOM 6995 N N . LEU A 1 904 ? 3.624 21.471 32.973 1.00 95.81 904 LEU A N 1
ATOM 6996 C CA . LEU A 1 904 ? 2.986 20.350 33.673 1.00 95.81 904 LEU A CA 1
ATOM 6997 C C . LEU A 1 904 ? 2.617 20.657 35.135 1.00 95.81 904 LEU A C 1
ATOM 6999 O O . LEU A 1 904 ? 2.040 19.802 35.802 1.00 95.81 904 LEU A O 1
ATOM 7003 N N . GLN A 1 905 ? 2.911 21.854 35.651 1.00 94.81 905 GLN A N 1
ATOM 7004 C CA . GLN A 1 905 ? 2.421 22.260 36.972 1.00 94.81 905 GLN A CA 1
ATOM 7005 C C . GLN A 1 905 ? 0.928 22.592 36.968 1.00 94.81 905 GLN A C 1
ATOM 7007 O O . GLN A 1 905 ? 0.295 22.464 38.013 1.00 94.81 905 GLN A O 1
ATOM 7012 N N . VAL A 1 906 ? 0.378 23.010 35.823 1.00 96.56 906 VAL A N 1
ATOM 7013 C CA . VAL A 1 906 ? -1.038 23.370 35.701 1.00 96.56 906 VAL A CA 1
ATOM 7014 C C . VAL A 1 906 ? -1.898 22.116 35.601 1.00 96.56 906 VAL A C 1
ATOM 7016 O O . VAL A 1 906 ? -1.648 21.233 34.772 1.00 96.56 906 VAL A O 1
ATOM 7019 N N . ARG A 1 907 ? -2.942 22.053 36.427 1.00 95.69 907 ARG A N 1
ATOM 7020 C CA . ARG A 1 907 ? -3.845 20.908 36.530 1.00 95.69 907 ARG A CA 1
ATOM 7021 C C . ARG A 1 907 ? -5.297 21.303 36.286 1.00 95.69 907 ARG A C 1
ATOM 7023 O O . ARG A 1 907 ? -5.800 22.300 36.790 1.00 95.69 907 ARG A O 1
ATOM 7030 N N . TYR A 1 908 ? -6.010 20.430 35.586 1.00 95.06 908 TYR A N 1
ATOM 7031 C CA . TYR A 1 908 ? -7.463 20.442 35.486 1.00 95.06 908 TYR A CA 1
ATOM 7032 C C . TYR A 1 908 ? -8.005 19.177 36.158 1.00 95.06 908 TYR A C 1
ATOM 7034 O O . TYR A 1 908 ? -7.601 18.068 35.808 1.00 95.06 908 TYR A O 1
ATOM 7042 N N . LYS A 1 909 ? -8.869 19.328 37.173 1.00 93.75 909 LYS A N 1
ATOM 7043 C CA . LYS A 1 909 ? -9.351 18.219 38.032 1.00 93.75 909 LYS A CA 1
ATOM 7044 C C . LYS A 1 909 ? -8.214 17.282 38.503 1.00 93.75 909 LYS A C 1
ATOM 7046 O O . LYS A 1 909 ? -8.327 16.060 38.449 1.00 93.75 909 LYS A O 1
ATOM 7051 N N . GLY A 1 910 ? -7.082 17.859 38.913 1.00 93.81 910 GLY A N 1
ATOM 7052 C CA . GLY A 1 910 ? -5.910 17.120 39.406 1.00 93.81 910 GLY A CA 1
ATOM 7053 C C . GLY A 1 910 ? -5.004 16.497 38.331 1.00 93.81 910 GLY A C 1
ATOM 7054 O O . GLY A 1 910 ? -3.935 15.986 38.673 1.00 93.81 910 GLY A O 1
ATOM 7055 N N . LYS A 1 911 ? -5.367 16.574 37.046 1.00 96.69 911 LYS A N 1
ATOM 7056 C CA . LYS A 1 911 ? -4.618 15.996 35.919 1.00 96.69 911 LYS A CA 1
ATOM 7057 C C . LYS A 1 911 ? -3.933 17.083 35.092 1.00 96.69 911 LYS A C 1
ATOM 7059 O O . LYS A 1 911 ? -4.513 18.136 34.842 1.00 96.69 911 LYS A O 1
ATOM 7064 N N . THR A 1 912 ? -2.697 16.834 34.674 1.00 97.50 912 THR A N 1
ATOM 7065 C CA . THR A 1 912 ? -1.967 17.716 33.750 1.00 97.50 912 THR A CA 1
ATOM 7066 C C . THR A 1 912 ? -2.463 17.517 32.319 1.00 97.50 912 THR A C 1
ATOM 7068 O O . THR A 1 912 ? -3.124 16.521 32.020 1.00 97.50 912 THR A O 1
ATOM 7071 N N . ILE A 1 913 ? -2.112 18.419 31.398 1.00 96.25 913 ILE A N 1
ATOM 7072 C CA . ILE A 1 913 ? -2.487 18.239 29.988 1.00 96.25 913 ILE A CA 1
ATOM 7073 C C . ILE A 1 913 ? -1.876 16.968 29.382 1.00 96.25 913 ILE A C 1
ATOM 7075 O O . ILE A 1 913 ? -2.526 16.298 28.586 1.00 96.25 913 ILE A O 1
ATOM 7079 N N . ALA A 1 914 ? -0.663 16.591 29.803 1.00 96.19 914 ALA A N 1
ATOM 7080 C CA . ALA A 1 914 ? -0.049 15.339 29.377 1.00 96.19 914 ALA A CA 1
ATOM 7081 C C . ALA A 1 914 ? -0.800 14.120 29.925 1.00 96.19 914 ALA A C 1
ATOM 7083 O O . ALA A 1 914 ? -0.945 13.146 29.201 1.00 96.19 914 ALA A O 1
ATOM 7084 N N . ASP A 1 915 ? -1.305 14.174 31.165 1.00 96.25 915 ASP A N 1
ATOM 7085 C CA . ASP A 1 915 ? -2.131 13.086 31.707 1.00 96.25 915 ASP A CA 1
ATOM 7086 C C . ASP A 1 915 ? -3.446 12.949 30.934 1.00 96.25 915 ASP A C 1
ATOM 7088 O O . ASP A 1 915 ? -3.876 11.835 30.679 1.00 96.25 915 ASP A O 1
ATOM 7092 N N . VAL A 1 916 ? -4.076 14.067 30.550 1.00 96.38 916 VAL A N 1
ATOM 7093 C CA . VAL A 1 916 ? -5.308 14.058 29.741 1.00 96.38 916 VAL A CA 1
ATOM 7094 C C . VAL A 1 916 ? -5.053 13.480 28.350 1.00 96.38 916 VAL A C 1
ATOM 7096 O O . VAL A 1 916 ? -5.856 12.696 27.861 1.00 96.38 916 VAL A O 1
ATOM 7099 N N . LEU A 1 917 ? -3.935 13.835 27.713 1.00 95.44 917 LEU A N 1
ATOM 7100 C CA . LEU A 1 917 ? -3.553 13.263 26.419 1.00 95.44 917 LEU A CA 1
ATOM 7101 C C . LEU A 1 917 ? -3.206 11.767 26.503 1.00 95.44 917 LEU A C 1
ATOM 7103 O O . LEU A 1 917 ? -3.307 11.073 25.497 1.00 95.44 917 LEU A O 1
ATOM 7107 N N . ASP A 1 918 ? -2.810 11.268 27.673 1.00 93.81 918 ASP A N 1
ATOM 7108 C CA . ASP A 1 918 ? -2.499 9.851 27.892 1.00 93.81 918 ASP A CA 1
ATOM 7109 C C . ASP A 1 918 ? -3.737 9.007 28.262 1.00 93.81 918 ASP A C 1
ATOM 7111 O O . ASP A 1 918 ? -3.632 7.785 28.357 1.00 93.81 918 ASP A O 1
ATOM 7115 N N . MET A 1 919 ? -4.908 9.635 28.450 1.00 94.06 919 MET A N 1
ATOM 7116 C CA . MET A 1 919 ? -6.179 8.931 28.664 1.00 94.06 919 MET A CA 1
ATOM 7117 C C . MET A 1 919 ? -6.659 8.268 27.375 1.00 94.06 919 MET A C 1
ATOM 7119 O O . MET A 1 919 ? -6.583 8.866 26.296 1.00 94.06 919 MET A O 1
ATOM 7123 N N . ASP A 1 920 ? -7.217 7.067 27.513 1.00 92.25 920 ASP A N 1
ATOM 7124 C CA . ASP A 1 920 ? -8.037 6.457 26.471 1.00 92.25 920 ASP A CA 1
ATOM 7125 C C . ASP A 1 920 ? -9.365 7.220 26.281 1.00 92.25 920 ASP A C 1
ATOM 7127 O O . ASP A 1 920 ? -9.786 8.010 27.139 1.00 92.25 920 ASP A O 1
ATOM 7131 N N . VAL A 1 921 ? -10.001 7.042 25.120 1.00 92.94 921 VAL A N 1
ATOM 7132 C CA . VAL A 1 921 ? -11.242 7.746 24.755 1.00 92.94 921 VAL A CA 1
ATOM 7133 C C . VAL A 1 921 ? -12.351 7.477 25.771 1.00 92.94 921 VAL A C 1
ATOM 7135 O O . VAL A 1 921 ? -13.048 8.421 26.153 1.00 92.94 921 VAL A O 1
ATOM 7138 N N . GLN A 1 922 ? -12.490 6.237 26.250 1.00 89.44 922 GLN A N 1
ATOM 7139 C CA . GLN A 1 922 ? -13.532 5.881 27.212 1.00 89.44 922 GLN A CA 1
ATOM 7140 C C . GLN A 1 922 ? -13.346 6.623 28.549 1.00 89.44 922 GLN A C 1
ATOM 7142 O O . GLN A 1 922 ? -14.267 7.267 29.054 1.00 89.44 922 GLN A O 1
ATOM 7147 N N . THR A 1 923 ? -12.132 6.604 29.095 1.00 91.50 923 THR A N 1
ATOM 7148 C CA . THR A 1 923 ? -11.752 7.297 30.331 1.00 91.50 923 THR A CA 1
ATOM 7149 C C . THR A 1 923 ? -11.913 8.805 30.174 1.00 91.50 923 THR A C 1
ATOM 7151 O O . THR A 1 923 ? -12.405 9.485 31.078 1.00 91.50 923 THR A O 1
ATOM 7154 N N . ALA A 1 924 ? -11.537 9.355 29.017 1.00 94.44 924 ALA A N 1
ATOM 7155 C CA . ALA A 1 924 ? -11.731 10.768 28.725 1.00 94.44 924 ALA A CA 1
ATOM 7156 C C . ALA A 1 924 ? -13.221 11.142 28.657 1.00 94.44 924 ALA A C 1
ATOM 7158 O O . ALA A 1 924 ? -13.600 12.214 29.138 1.00 94.44 924 ALA A O 1
ATOM 7159 N N . LEU A 1 925 ? -14.070 10.277 28.090 1.00 93.12 925 LEU A N 1
ATOM 7160 C CA . LEU A 1 925 ? -15.516 10.493 27.993 1.00 93.12 925 LEU A CA 1
ATOM 7161 C C . LEU A 1 925 ? -16.145 10.609 29.387 1.00 93.12 925 LEU A C 1
ATOM 7163 O O . LEU A 1 925 ? -16.920 11.533 29.636 1.00 93.12 925 LEU A O 1
ATOM 7167 N N . GLU A 1 926 ? -15.748 9.732 30.311 1.00 92.50 926 GLU A N 1
ATOM 7168 C CA . GLU A 1 926 ? -16.157 9.780 31.720 1.00 92.50 926 GLU A CA 1
ATOM 7169 C C . GLU A 1 926 ? -15.595 11.027 32.434 1.00 92.50 926 GLU A C 1
ATOM 7171 O O . GLU A 1 926 ? -16.310 11.734 33.148 1.00 92.50 926 GLU A O 1
ATOM 7176 N N . PHE A 1 927 ? -14.326 11.373 32.199 1.00 95.00 927 PHE A N 1
ATOM 7177 C CA . PHE A 1 927 ? -13.666 12.520 32.835 1.00 95.00 927 PHE A CA 1
ATOM 7178 C C . PHE A 1 927 ? -14.270 13.882 32.429 1.00 95.00 927 PHE A C 1
ATOM 7180 O O . PHE A 1 927 ? -14.362 14.814 33.252 1.00 95.00 927 PHE A O 1
ATOM 7187 N N . PHE A 1 928 ? -14.703 14.004 31.170 1.00 95.44 928 PHE A N 1
ATOM 7188 C CA . PHE A 1 928 ? -15.291 15.211 30.583 1.00 95.44 928 PHE A CA 1
ATOM 7189 C C . PHE A 1 928 ? -16.820 15.183 30.479 1.00 95.44 928 PHE A C 1
ATOM 7191 O O . PHE A 1 928 ? -17.384 16.007 29.759 1.00 95.44 928 PHE A O 1
ATOM 7198 N N . ASP A 1 929 ? -17.501 14.323 31.241 1.00 91.88 929 ASP A N 1
ATOM 7199 C CA . ASP A 1 929 ? -18.968 14.217 31.234 1.00 91.88 929 ASP A CA 1
ATOM 7200 C C . ASP A 1 929 ? -19.670 15.586 31.389 1.00 91.88 929 ASP A C 1
ATOM 7202 O O . ASP A 1 929 ? -20.561 15.956 30.625 1.00 91.88 929 ASP A O 1
ATOM 7206 N N . ASN A 1 930 ? -19.145 16.425 32.288 1.00 91.19 930 ASN A N 1
ATOM 7207 C CA . ASN A 1 930 ? -19.674 17.763 32.576 1.00 91.19 930 ASN A CA 1
ATOM 7208 C C . ASN A 1 930 ? -19.311 18.845 31.536 1.00 91.19 930 ASN A C 1
ATOM 7210 O O . ASN A 1 930 ? -19.619 20.017 31.750 1.00 91.19 930 ASN A O 1
ATOM 7214 N N . VAL A 1 931 ? -18.622 18.504 30.440 1.00 93.31 931 VAL A N 1
ATOM 7215 C CA . VAL A 1 931 ? -18.223 19.445 29.379 1.00 93.31 931 VAL A CA 1
ATOM 7216 C C . VAL A 1 931 ? -18.870 19.006 28.057 1.00 93.31 931 VAL A C 1
ATOM 7218 O O . VAL A 1 931 ? -18.236 18.304 27.265 1.00 93.31 931 VAL A O 1
ATOM 7221 N N . PRO A 1 932 ? -20.114 19.441 27.757 1.00 91.44 932 PRO A N 1
ATOM 7222 C CA . PRO A 1 932 ? -20.917 18.886 26.661 1.00 91.44 932 PRO A CA 1
ATOM 7223 C C . PRO A 1 932 ? -20.237 18.933 25.290 1.00 91.44 932 PRO A C 1
ATOM 7225 O O . PRO A 1 932 ? -20.360 18.007 24.491 1.00 91.44 932 PRO A O 1
ATOM 7228 N N . ARG A 1 933 ? -19.482 20.006 25.017 1.00 90.94 933 ARG A N 1
ATOM 7229 C CA . ARG A 1 933 ? -18.776 20.186 23.741 1.00 90.94 933 ARG A CA 1
ATOM 7230 C C . ARG A 1 933 ? -17.640 19.174 23.556 1.00 90.94 933 ARG A C 1
ATOM 7232 O O . ARG A 1 933 ? -17.447 18.696 22.445 1.00 90.94 933 ARG A O 1
ATOM 7239 N N . VAL A 1 934 ? -16.922 18.838 24.631 1.00 93.56 934 VAL A N 1
ATOM 7240 C CA . VAL A 1 934 ? -15.875 17.803 24.623 1.00 93.56 934 VAL A CA 1
ATOM 7241 C C . VAL A 1 934 ? -16.514 16.418 24.560 1.00 93.56 934 VAL A C 1
ATOM 7243 O O . VAL A 1 934 ? -16.152 15.627 23.693 1.00 93.56 934 VAL A O 1
ATOM 7246 N N . ARG A 1 935 ? -17.526 16.164 25.404 1.00 93.56 935 ARG A N 1
ATOM 7247 C CA . ARG A 1 935 ? -18.270 14.898 25.440 1.00 93.56 935 ARG A CA 1
ATOM 7248 C C . ARG A 1 935 ? -18.831 14.524 24.068 1.00 93.56 935 ARG A C 1
ATOM 7250 O O . ARG A 1 935 ? -18.677 13.385 23.656 1.00 93.56 935 ARG A O 1
ATOM 7257 N N . ARG A 1 936 ? -19.421 15.471 23.328 1.00 90.94 936 ARG A N 1
ATOM 7258 C CA . ARG A 1 936 ? -19.962 15.213 21.980 1.00 90.94 936 ARG A CA 1
ATOM 7259 C C . ARG A 1 936 ? -18.902 14.689 21.005 1.00 90.94 936 ARG A C 1
ATOM 7261 O O . ARG A 1 936 ? -19.201 13.785 20.240 1.00 90.94 936 ARG A O 1
ATOM 7268 N N . ILE A 1 937 ? -17.686 15.239 21.026 1.00 92.00 937 ILE A N 1
ATOM 7269 C CA . ILE A 1 937 ? -16.599 14.796 20.136 1.00 92.00 937 ILE A CA 1
ATOM 7270 C C . ILE A 1 937 ? -16.068 13.432 20.589 1.00 92.00 937 ILE A C 1
ATOM 7272 O O . ILE A 1 937 ? -15.905 12.532 19.772 1.00 92.00 937 ILE A O 1
ATOM 7276 N N . LEU A 1 938 ? -15.855 13.242 21.892 1.00 94.12 938 LEU A N 1
ATOM 7277 C CA . LEU A 1 938 ? -15.424 11.949 22.432 1.00 94.12 938 LEU A CA 1
ATOM 7278 C C . LEU A 1 938 ? -16.448 10.839 22.157 1.00 94.12 938 LEU A C 1
ATOM 7280 O O . LEU A 1 938 ? -16.056 9.730 21.817 1.00 94.12 938 LEU A O 1
ATOM 7284 N N . GLN A 1 939 ? -17.745 11.154 22.202 1.00 92.69 939 GLN A N 1
ATOM 7285 C CA . GLN A 1 939 ? -18.810 10.212 21.863 1.00 92.69 939 GLN A CA 1
ATOM 7286 C C . GLN A 1 939 ? -18.695 9.725 20.415 1.00 92.69 939 GLN A C 1
ATOM 7288 O O . GLN A 1 939 ? -18.932 8.556 20.158 1.00 92.69 939 GLN A O 1
ATOM 7293 N N . THR A 1 940 ? -18.280 10.577 19.471 1.00 91.75 940 THR A N 1
ATOM 7294 C CA . THR A 1 940 ? -18.084 10.123 18.084 1.00 91.75 940 THR A CA 1
ATOM 7295 C C . THR A 1 940 ? -16.925 9.146 17.940 1.00 91.75 940 THR A C 1
ATOM 7297 O O . THR A 1 940 ? -17.038 8.219 17.151 1.00 91.75 940 THR A O 1
ATOM 7300 N N . LEU A 1 941 ? -15.848 9.310 18.720 1.00 92.19 941 LEU A N 1
ATOM 7301 C CA . LEU A 1 941 ? -14.734 8.355 18.766 1.00 92.19 941 LEU A CA 1
ATOM 7302 C C . LEU A 1 941 ? -15.147 7.032 19.434 1.00 92.19 941 LEU A C 1
ATOM 7304 O O . LEU A 1 941 ? -14.753 5.965 18.970 1.00 92.19 941 LEU A O 1
ATOM 7308 N N . HIS A 1 942 ? -15.972 7.102 20.482 1.00 89.88 942 HIS A N 1
ATOM 7309 C CA . HIS A 1 942 ? -16.584 5.933 21.119 1.00 89.88 942 HIS A CA 1
ATOM 7310 C C . HIS A 1 942 ? -17.485 5.168 20.141 1.00 89.88 942 HIS A C 1
ATOM 7312 O O . HIS A 1 942 ? -17.351 3.960 19.983 1.00 89.88 942 HIS A O 1
ATOM 7318 N N . ASP A 1 943 ? -18.369 5.877 19.434 1.00 86.94 943 ASP A N 1
ATOM 7319 C CA . ASP A 1 943 ? -19.353 5.275 18.531 1.00 86.94 943 ASP A CA 1
ATOM 7320 C C . ASP A 1 943 ? -18.690 4.499 17.380 1.00 86.94 943 ASP A C 1
ATOM 7322 O O . ASP A 1 943 ? -19.214 3.466 16.971 1.00 86.94 943 ASP A O 1
ATOM 7326 N N . VAL A 1 944 ? -17.529 4.953 16.888 1.00 88.31 944 VAL A N 1
ATOM 7327 C CA . VAL A 1 944 ? -16.738 4.242 15.861 1.00 88.31 944 VAL A CA 1
ATOM 7328 C C . VAL A 1 944 ? -15.835 3.133 16.430 1.00 88.31 944 VAL A C 1
ATOM 7330 O O . VAL A 1 944 ? -15.056 2.540 15.687 1.00 88.31 944 VAL A O 1
ATOM 7333 N N . GLY A 1 945 ? -15.909 2.852 17.735 1.00 85.94 945 GLY A N 1
ATOM 7334 C CA . GLY A 1 945 ? -15.199 1.745 18.383 1.00 85.94 945 GLY A CA 1
ATOM 7335 C C . GLY A 1 945 ? -13.739 2.024 18.756 1.00 85.94 945 GLY A C 1
ATOM 7336 O O . GLY A 1 945 ? -12.959 1.085 18.879 1.00 85.94 945 GLY A O 1
ATOM 7337 N N . LEU A 1 946 ? -13.338 3.289 18.937 1.00 89.69 946 LEU A N 1
ATOM 7338 C CA . LEU A 1 946 ? -11.950 3.670 19.266 1.00 89.69 946 LEU A CA 1
ATOM 7339 C C . LEU A 1 946 ? -11.728 3.936 20.764 1.00 89.69 946 LEU A C 1
ATOM 7341 O O . LEU A 1 946 ? -10.861 4.724 21.143 1.00 89.69 946 LEU A O 1
ATOM 7345 N N . ASP A 1 947 ? -12.500 3.275 21.625 1.00 87.56 947 ASP A N 1
ATOM 7346 C CA . ASP A 1 947 ? -12.497 3.485 23.080 1.00 87.56 947 ASP A CA 1
ATOM 7347 C C . ASP A 1 947 ? -11.134 3.336 23.748 1.00 87.56 947 ASP A C 1
ATOM 7349 O O . ASP A 1 947 ? -10.855 3.994 24.748 1.00 87.56 947 ASP A O 1
ATOM 7353 N N . TYR A 1 948 ? -10.300 2.467 23.190 1.00 85.38 948 TYR A N 1
ATOM 7354 C CA . TYR A 1 948 ? -9.014 2.067 23.741 1.00 85.38 948 TYR A CA 1
ATOM 7355 C C . TYR A 1 948 ? -7.851 2.971 23.314 1.00 85.38 948 TYR A C 1
ATOM 7357 O O . TYR A 1 948 ? -6.770 2.890 23.898 1.00 85.38 948 TYR A O 1
ATOM 7365 N N . ILE A 1 949 ? -8.046 3.818 22.301 1.00 91.00 949 ILE A N 1
ATOM 7366 C CA . ILE A 1 949 ? -6.986 4.671 21.762 1.00 91.00 949 ILE A CA 1
ATOM 7367 C C . ILE A 1 949 ? -6.754 5.852 22.694 1.00 91.00 949 ILE A C 1
ATOM 7369 O O . ILE A 1 949 ? -7.699 6.486 23.168 1.00 91.00 949 ILE A O 1
ATOM 7373 N N . LYS A 1 950 ? -5.485 6.202 22.919 1.00 92.94 950 LYS A N 1
ATOM 7374 C CA . LYS A 1 950 ? -5.145 7.392 23.705 1.00 92.94 950 LYS A CA 1
ATOM 7375 C C . LYS A 1 950 ? -5.342 8.666 22.891 1.00 92.94 950 LYS A C 1
ATOM 7377 O O . LYS A 1 950 ? -4.943 8.745 21.730 1.00 92.94 950 LYS A O 1
ATOM 7382 N N . LEU A 1 951 ? -5.858 9.721 23.519 1.00 94.75 951 LEU A N 1
ATOM 7383 C CA . LEU A 1 951 ? -6.113 11.007 22.852 1.00 94.75 951 LEU A CA 1
ATOM 7384 C C . LEU A 1 951 ? -4.870 11.595 22.158 1.00 94.75 951 LEU A C 1
ATOM 7386 O O . LEU A 1 951 ? -4.964 12.179 21.076 1.00 94.75 951 LEU A O 1
ATOM 7390 N N . GLY A 1 952 ? -3.707 11.447 22.790 1.00 93.50 952 GLY A N 1
ATOM 7391 C CA . GLY A 1 952 ? -2.408 11.910 22.316 1.00 93.50 952 GLY A CA 1
ATOM 7392 C C . GLY A 1 952 ? -1.571 10.856 21.593 1.00 93.50 952 GLY A C 1
ATOM 7393 O O . GLY A 1 952 ? -0.404 11.144 21.323 1.00 93.50 952 GLY A O 1
ATOM 7394 N N . GLN A 1 953 ? -2.117 9.671 21.292 1.00 91.62 953 GLN A N 1
ATOM 7395 C CA . GLN A 1 953 ? -1.383 8.592 20.622 1.00 91.62 953 GLN A CA 1
ATOM 7396 C C . GLN A 1 953 ? -0.810 9.069 19.275 1.00 91.62 953 GLN A C 1
ATOM 7398 O O . GLN A 1 953 ? -1.557 9.639 18.476 1.00 91.62 953 GLN A O 1
ATOM 7403 N N . PRO A 1 954 ? 0.498 8.886 19.007 1.00 90.94 954 PRO A N 1
ATOM 7404 C CA . PRO A 1 954 ? 1.097 9.264 17.731 1.00 90.94 954 PRO A CA 1
ATOM 7405 C C . PRO A 1 954 ? 0.369 8.641 16.533 1.00 90.94 954 PRO A C 1
ATOM 7407 O O . PRO A 1 954 ? 0.155 7.432 16.494 1.00 90.94 954 PRO A O 1
ATOM 7410 N N . ALA A 1 955 ? 0.063 9.443 15.511 1.00 88.25 955 ALA A N 1
ATOM 7411 C CA . ALA A 1 955 ? -0.576 8.974 14.279 1.00 88.25 955 ALA A CA 1
ATOM 7412 C C . ALA A 1 955 ? 0.224 7.883 13.551 1.00 88.25 955 ALA A C 1
ATOM 7414 O O . ALA A 1 955 ? -0.360 7.053 12.869 1.00 88.25 955 ALA A O 1
ATOM 7415 N N . THR A 1 956 ? 1.549 7.868 13.718 1.00 83.25 956 THR A N 1
ATOM 7416 C CA . THR A 1 956 ? 2.457 6.860 13.150 1.00 83.25 956 THR A CA 1
ATOM 7417 C C . THR A 1 956 ? 2.313 5.477 13.782 1.00 83.25 956 THR A C 1
ATOM 7419 O O . THR A 1 956 ? 2.857 4.523 13.244 1.00 83.25 956 THR A O 1
ATOM 7422 N N . THR A 1 957 ? 1.622 5.378 14.921 1.00 83.56 957 THR A N 1
ATOM 7423 C CA . THR A 1 957 ? 1.353 4.116 15.634 1.00 83.56 957 THR A CA 1
ATOM 7424 C C . THR A 1 957 ? -0.078 3.621 15.442 1.00 83.56 957 THR A C 1
ATOM 7426 O O . THR A 1 957 ? -0.435 2.590 15.996 1.00 83.56 957 THR A O 1
ATOM 7429 N N . LEU A 1 958 ? -0.911 4.371 14.712 1.00 84.56 958 LEU A N 1
ATOM 7430 C CA . LEU A 1 958 ? -2.271 3.953 14.391 1.00 84.56 958 LEU A CA 1
ATOM 7431 C C . LEU A 1 958 ? -2.242 3.023 13.179 1.00 84.56 958 LEU A C 1
ATOM 7433 O O . LEU A 1 958 ? -1.554 3.309 12.196 1.00 84.56 958 LEU A O 1
ATOM 7437 N N . SER A 1 959 ? -3.033 1.958 13.229 1.00 82.19 959 SER A N 1
ATOM 7438 C CA . SER A 1 959 ? -3.331 1.140 12.051 1.00 82.19 959 SER A CA 1
ATOM 7439 C C . SER A 1 959 ? -4.124 1.939 11.006 1.00 82.19 959 SER A C 1
ATOM 7441 O O . SER A 1 959 ? -4.748 2.961 11.319 1.00 82.19 959 SER A O 1
ATOM 7443 N N . GLY A 1 960 ? -4.135 1.463 9.756 1.00 82.06 960 GLY A N 1
ATOM 7444 C CA . GLY A 1 960 ? -4.915 2.077 8.673 1.00 82.06 960 GLY A CA 1
ATOM 7445 C C . GLY A 1 960 ? -6.406 2.183 9.014 1.00 82.06 960 GLY A C 1
ATOM 7446 O O . GLY A 1 960 ? -6.989 3.265 8.922 1.00 82.06 960 GLY A O 1
ATOM 7447 N N . GLY A 1 961 ? -6.997 1.101 9.535 1.00 84.25 961 GLY A N 1
ATOM 7448 C CA . GLY A 1 961 ? -8.396 1.078 9.975 1.00 84.25 961 GLY A CA 1
ATOM 7449 C C . GLY A 1 961 ? -8.687 1.987 11.178 1.00 84.25 961 GLY A C 1
ATOM 7450 O O . GLY A 1 961 ? -9.763 2.579 11.270 1.00 84.25 961 GLY A O 1
ATOM 7451 N N . GLU A 1 962 ? -7.754 2.163 12.121 1.00 87.94 962 GLU A N 1
ATOM 7452 C CA . GLU A 1 962 ? -7.913 3.148 13.208 1.00 87.94 962 GLU A CA 1
ATOM 7453 C C . GLU A 1 962 ? -7.858 4.584 12.685 1.00 87.94 962 GLU A C 1
ATOM 7455 O O . GLU A 1 962 ? -8.695 5.411 13.053 1.00 87.94 962 GLU A O 1
ATOM 7460 N N . ALA A 1 963 ? -6.905 4.884 11.798 1.00 89.75 963 ALA A N 1
ATOM 7461 C CA . ALA A 1 963 ? -6.793 6.186 11.152 1.00 89.75 963 ALA A CA 1
ATOM 7462 C C . ALA A 1 963 ? -8.077 6.533 10.380 1.00 89.75 963 ALA A C 1
ATOM 7464 O O . ALA A 1 963 ? -8.602 7.641 10.526 1.00 89.75 963 ALA A O 1
ATOM 7465 N N . GLN A 1 964 ? -8.621 5.575 9.631 1.00 91.25 964 GLN A N 1
ATOM 7466 C CA . GLN A 1 964 ? -9.884 5.710 8.912 1.00 91.25 964 GLN A CA 1
ATOM 7467 C C . GLN A 1 964 ? -11.064 5.980 9.858 1.00 91.25 964 GLN A C 1
ATOM 7469 O O . GLN A 1 964 ? -11.824 6.929 9.655 1.00 91.25 964 GLN A O 1
ATOM 7474 N N . ARG A 1 965 ? -11.189 5.223 10.956 1.00 91.62 965 ARG A N 1
ATOM 7475 C CA . ARG A 1 965 ? -12.243 5.435 11.966 1.00 91.62 965 ARG A CA 1
ATOM 7476 C C . ARG A 1 965 ? -12.134 6.803 12.653 1.00 91.62 965 ARG A C 1
ATOM 7478 O O . ARG A 1 965 ? -13.156 7.435 12.916 1.00 91.62 965 ARG A O 1
ATOM 7485 N N . VAL A 1 966 ? -10.924 7.330 12.876 1.00 93.31 966 VAL A N 1
ATOM 7486 C CA . VAL A 1 966 ? -10.730 8.707 13.380 1.00 93.31 966 VAL A CA 1
ATOM 7487 C C . VAL A 1 966 ? -11.255 9.747 12.376 1.00 93.31 966 VAL A C 1
ATOM 7489 O O . VAL A 1 966 ? -11.871 10.740 12.782 1.00 93.31 966 VAL A O 1
ATOM 7492 N N . LYS A 1 967 ? -11.055 9.527 11.069 1.00 92.81 967 LYS A N 1
ATOM 7493 C CA . LYS A 1 967 ? -11.619 10.384 10.009 1.00 92.81 967 LYS A CA 1
ATOM 7494 C C . LYS A 1 967 ? -13.144 10.312 9.980 1.00 92.81 967 LYS A C 1
ATOM 7496 O O . LYS A 1 967 ? -13.794 11.357 9.940 1.00 92.81 967 LYS A O 1
ATOM 7501 N N . LEU A 1 968 ? -13.709 9.112 10.106 1.00 91.69 968 LEU A N 1
ATOM 7502 C CA . LEU A 1 968 ? -15.153 8.899 10.206 1.00 91.69 968 LEU A CA 1
ATOM 7503 C C . LEU A 1 968 ? -15.759 9.627 11.418 1.00 91.69 968 LEU A C 1
ATOM 7505 O O . LEU A 1 968 ? -16.748 10.348 11.275 1.00 91.69 968 LEU A O 1
ATOM 7509 N N . ALA A 1 969 ? -15.132 9.526 12.594 1.00 91.50 969 ALA A N 1
ATOM 7510 C CA . ALA A 1 969 ? -15.576 10.215 13.809 1.00 91.50 969 ALA A CA 1
ATOM 7511 C C . ALA A 1 969 ? -15.643 11.742 13.632 1.00 91.50 969 ALA A C 1
ATOM 7513 O O . ALA A 1 969 ? -16.601 12.389 14.064 1.00 91.50 969 ALA A O 1
ATOM 7514 N N . LYS A 1 970 ? -14.657 12.331 12.942 1.00 90.69 970 LYS A N 1
ATOM 7515 C CA . LYS A 1 970 ? -14.645 13.768 12.635 1.00 90.69 970 LYS A CA 1
ATOM 7516 C C . LYS A 1 970 ? -15.862 14.192 11.811 1.00 90.69 970 LYS A C 1
ATOM 7518 O O . LYS A 1 970 ? -16.405 15.269 12.060 1.00 90.69 970 LYS A O 1
ATOM 7523 N N . GLU A 1 971 ? -16.298 13.376 10.857 1.00 87.75 971 GLU A N 1
ATOM 7524 C CA . GLU A 1 971 ? -17.466 13.701 10.036 1.00 87.75 971 GLU A CA 1
ATOM 7525 C C . GLU A 1 971 ? -18.787 13.444 10.761 1.00 87.75 971 GLU A C 1
ATOM 7527 O O . GLU A 1 971 ? -19.698 14.265 10.650 1.00 87.75 971 GLU A O 1
ATOM 7532 N N . LEU A 1 972 ? -18.866 12.407 11.600 1.00 83.50 972 LEU A N 1
ATOM 7533 C CA . LEU A 1 972 ? -20.010 12.169 12.493 1.00 83.50 972 LEU A CA 1
ATOM 7534 C C . LEU A 1 972 ? -20.233 13.313 13.492 1.00 83.50 972 LEU A C 1
ATOM 7536 O O . LEU A 1 972 ? -21.360 13.566 13.918 1.00 83.50 972 LEU A O 1
ATOM 7540 N N . ALA A 1 973 ? -19.176 14.039 13.864 1.00 79.38 973 ALA A N 1
ATOM 7541 C CA . ALA A 1 973 ? -19.292 15.191 14.754 1.00 79.38 973 ALA A CA 1
ATOM 7542 C C . ALA A 1 973 ? -20.012 16.389 14.102 1.00 79.38 973 ALA A C 1
ATOM 7544 O O . ALA A 1 973 ? -20.488 17.286 14.813 1.00 79.38 973 ALA A O 1
ATOM 7545 N N . ARG A 1 974 ? -20.104 16.422 12.766 1.00 80.94 974 ARG A N 1
ATOM 7546 C CA . ARG A 1 974 ? -20.717 17.512 11.993 1.00 80.94 974 ARG A CA 1
ATOM 7547 C C . ARG A 1 974 ? -22.226 17.298 11.851 1.00 80.94 974 ARG A C 1
ATOM 7549 O O . ARG A 1 974 ? -22.758 16.222 12.090 1.00 80.94 974 ARG A O 1
ATOM 7556 N N . VAL A 1 975 ? -22.944 18.362 11.503 1.00 75.00 975 VAL A N 1
ATOM 7557 C CA . VAL A 1 975 ? -24.384 18.272 11.223 1.00 75.00 975 VAL A CA 1
ATOM 7558 C C . VAL A 1 975 ? -24.561 17.714 9.811 1.00 75.00 975 VAL A C 1
ATOM 7560 O O . VAL A 1 975 ? -24.015 18.281 8.864 1.00 75.00 975 VAL A O 1
ATOM 7563 N N . ALA A 1 976 ? -25.294 16.608 9.679 1.00 73.56 976 ALA A N 1
ATOM 7564 C CA . ALA A 1 976 ? -25.619 16.018 8.385 1.00 73.56 976 ALA A CA 1
ATOM 7565 C C . ALA A 1 976 ? -26.564 16.939 7.597 1.00 73.56 976 ALA A C 1
ATOM 7567 O O . ALA A 1 976 ? -27.552 17.425 8.149 1.00 73.56 976 ALA A O 1
ATOM 7568 N N . THR A 1 977 ? -26.268 17.168 6.315 1.00 77.19 977 THR A N 1
ATOM 7569 C CA . THR A 1 977 ? -27.172 17.888 5.398 1.00 77.19 977 THR A CA 1
ATOM 7570 C C . THR A 1 977 ? -28.159 16.949 4.708 1.00 77.19 977 THR A C 1
ATOM 7572 O O . THR A 1 977 ? -29.130 17.415 4.123 1.00 77.19 977 THR A O 1
ATOM 7575 N N . GLY A 1 978 ? -27.915 15.634 4.775 1.00 78.19 978 GLY A N 1
ATOM 7576 C CA . GLY A 1 978 ? -28.675 14.610 4.058 1.00 78.19 978 GLY A CA 1
ATOM 7577 C C . GLY A 1 978 ? -28.323 14.518 2.574 1.00 78.19 978 GLY A C 1
ATOM 7578 O O . GLY A 1 978 ? -28.854 13.661 1.892 1.00 78.19 978 GLY A O 1
ATOM 7579 N N . ARG A 1 979 ? -27.418 15.367 2.065 1.00 86.38 979 ARG A N 1
ATOM 7580 C CA . ARG A 1 979 ? -27.024 15.430 0.645 1.00 86.38 979 ARG A CA 1
ATOM 7581 C C . ARG A 1 979 ? -25.532 15.175 0.432 1.00 86.38 979 ARG A C 1
ATOM 7583 O O . ARG A 1 979 ? -24.905 15.759 -0.447 1.00 86.38 979 ARG A O 1
ATOM 7590 N N . THR A 1 980 ? -24.926 14.375 1.304 1.00 91.69 980 THR A N 1
ATOM 7591 C CA . THR A 1 980 ? -23.491 14.054 1.256 1.00 91.69 980 THR A CA 1
ATOM 7592 C C . THR A 1 980 ? -23.280 12.622 0.777 1.00 91.69 980 THR A C 1
ATOM 7594 O O . THR A 1 980 ? -24.013 11.726 1.194 1.00 91.69 980 THR A O 1
ATOM 7597 N N . VAL A 1 981 ? -22.265 12.402 -0.060 1.00 94.25 981 VAL A N 1
ATOM 7598 C CA . VAL A 1 981 ? -21.760 11.057 -0.386 1.00 94.25 981 VAL A CA 1
ATOM 7599 C C . VAL A 1 981 ? -20.516 10.781 0.449 1.00 94.25 981 VAL A C 1
ATOM 7601 O O . VAL A 1 981 ? -19.579 11.578 0.433 1.00 94.25 981 VAL A O 1
ATOM 7604 N N . TYR A 1 982 ? -20.504 9.664 1.166 1.00 95.56 982 TYR A N 1
ATOM 7605 C CA . TYR A 1 982 ? -19.338 9.145 1.873 1.00 95.56 982 TYR A CA 1
ATOM 7606 C C . TYR A 1 982 ? -18.773 7.959 1.100 1.00 95.56 982 TYR A C 1
ATOM 7608 O O . TYR A 1 982 ? -19.530 7.055 0.761 1.00 95.56 982 TYR A O 1
ATOM 7616 N N . ILE A 1 983 ? -17.470 7.961 0.838 1.00 96.69 983 ILE A N 1
ATOM 7617 C CA . ILE A 1 983 ? -16.751 6.853 0.206 1.00 96.69 983 ILE A CA 1
ATOM 7618 C C . ILE A 1 983 ? -15.807 6.261 1.251 1.00 96.69 983 ILE A C 1
ATOM 7620 O O . ILE A 1 983 ? -15.090 7.004 1.921 1.00 96.69 983 ILE A O 1
ATOM 7624 N N . LEU A 1 984 ? -15.860 4.943 1.440 1.00 94.69 984 LEU A N 1
ATOM 7625 C CA . LEU A 1 984 ? -15.006 4.214 2.375 1.00 94.69 984 LEU A CA 1
ATOM 7626 C C . LEU A 1 984 ? -14.336 3.039 1.664 1.00 94.69 984 LEU A C 1
ATOM 7628 O O . LEU A 1 984 ? -15.009 2.249 1.005 1.00 94.69 984 LEU A O 1
ATOM 7632 N N . ASP A 1 985 ? -13.026 2.912 1.847 1.00 91.00 985 ASP A N 1
ATOM 7633 C CA . ASP A 1 985 ? -12.222 1.815 1.302 1.00 91.00 985 ASP A CA 1
ATOM 7634 C C . ASP A 1 985 ? -11.926 0.774 2.395 1.00 91.00 985 ASP A C 1
ATOM 7636 O O . ASP A 1 985 ? -11.279 1.098 3.396 1.00 91.00 985 ASP A O 1
ATOM 7640 N N . GLU A 1 986 ? -12.476 -0.432 2.241 1.00 89.69 986 GLU A N 1
ATO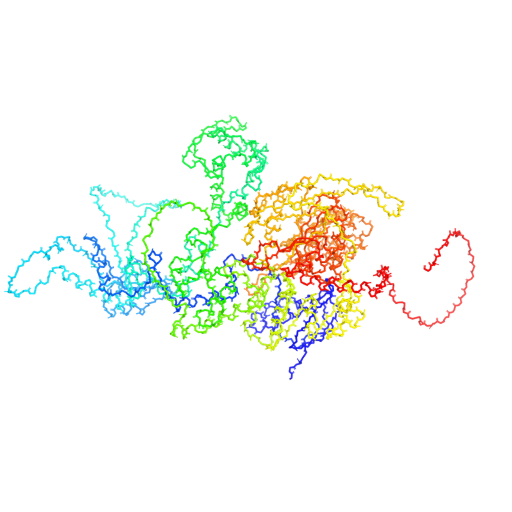M 7641 C CA . GLU A 1 986 ? -12.357 -1.583 3.152 1.00 89.69 986 GLU A CA 1
ATOM 7642 C C . GLU A 1 986 ? -12.476 -1.223 4.651 1.00 89.69 986 GLU A C 1
ATOM 7644 O O . GLU A 1 986 ? -11.563 -1.461 5.438 1.00 89.69 986 GLU A O 1
ATOM 7649 N N . PRO A 1 987 ? -13.579 -0.608 5.117 1.00 90.81 987 PRO A N 1
ATOM 7650 C CA . PRO A 1 987 ? -13.674 -0.147 6.496 1.00 90.81 987 PRO A CA 1
ATOM 7651 C C . PRO A 1 987 ? -13.750 -1.271 7.540 1.00 90.81 987 PRO A C 1
ATOM 7653 O O . PRO A 1 987 ? -13.692 -0.978 8.737 1.00 90.81 987 PRO A O 1
ATOM 7656 N N . THR A 1 988 ? -13.879 -2.538 7.127 1.00 88.81 988 THR A N 1
ATOM 7657 C CA . THR A 1 988 ? -13.812 -3.699 8.027 1.00 88.81 988 THR A CA 1
ATOM 7658 C C . THR A 1 988 ? -12.421 -4.297 8.202 1.00 88.81 988 THR A C 1
ATOM 7660 O O . THR A 1 988 ? -12.269 -5.201 9.024 1.00 88.81 988 THR A O 1
ATOM 7663 N N . THR A 1 989 ? -11.397 -3.774 7.519 1.00 82.56 989 THR A N 1
ATOM 7664 C CA . THR A 1 989 ? -9.999 -4.157 7.761 1.00 82.56 989 THR A CA 1
ATOM 7665 C C . THR A 1 989 ? -9.655 -4.033 9.252 1.00 82.56 989 THR A C 1
ATOM 7667 O O . THR A 1 989 ? -9.905 -2.987 9.863 1.00 82.56 989 THR A O 1
ATOM 7670 N N . GLY A 1 990 ? -9.055 -5.058 9.864 1.00 76.75 990 GLY A N 1
ATOM 7671 C CA . GLY A 1 990 ? -8.654 -4.985 11.271 1.00 76.75 990 GLY A CA 1
ATOM 7672 C C . GLY A 1 990 ? -9.756 -5.278 12.288 1.00 76.75 990 GLY A C 1
ATOM 7673 O O . GLY A 1 990 ? -9.529 -5.093 13.489 1.00 76.75 990 GLY A O 1
ATOM 7674 N N . LEU A 1 991 ? -10.981 -5.606 11.851 1.00 88.00 991 LEU A N 1
ATOM 7675 C CA . LEU A 1 991 ? -12.145 -5.664 12.737 1.00 88.00 991 LEU A CA 1
ATOM 7676 C C . LEU A 1 991 ? -12.616 -7.087 13.016 1.00 88.00 991 LEU A C 1
ATOM 7678 O O . LEU A 1 991 ? -12.895 -7.880 12.123 1.00 88.00 991 LEU A O 1
ATOM 7682 N N . HIS A 1 992 ? -12.840 -7.355 14.298 1.00 91.00 992 HIS A N 1
ATOM 7683 C CA . HIS A 1 992 ? -13.575 -8.526 14.749 1.00 91.00 992 HIS A CA 1
ATOM 7684 C C . HIS A 1 992 ? -15.068 -8.404 14.384 1.00 91.00 992 HIS A C 1
ATOM 7686 O O . HIS A 1 992 ? -15.600 -7.294 14.324 1.00 91.00 992 HIS A O 1
ATOM 7692 N N . PHE A 1 993 ? -15.795 -9.520 14.245 1.00 89.62 993 PHE A N 1
ATOM 7693 C CA . PHE A 1 993 ? -17.228 -9.540 13.883 1.00 89.62 993 PHE A CA 1
ATOM 7694 C C . PHE A 1 993 ? -18.092 -8.578 14.709 1.00 89.62 993 PHE A C 1
ATOM 7696 O O . PHE A 1 993 ? -18.935 -7.848 14.191 1.00 89.62 993 PHE A O 1
ATOM 7703 N N . ALA A 1 994 ? -17.853 -8.539 16.021 1.00 87.62 994 ALA A N 1
ATOM 7704 C CA . ALA A 1 994 ? -18.561 -7.625 16.908 1.00 87.62 994 ALA A CA 1
ATOM 7705 C C . ALA A 1 994 ? -18.300 -6.153 16.550 1.00 87.62 994 ALA A C 1
ATOM 7707 O O . ALA A 1 994 ? -19.229 -5.348 16.579 1.00 87.62 994 ALA A O 1
ATOM 7708 N N . ASP A 1 995 ? -17.072 -5.800 16.179 1.00 89.00 995 ASP A N 1
ATOM 7709 C CA . ASP A 1 995 ? -16.704 -4.441 15.787 1.00 89.00 995 ASP A CA 1
ATOM 7710 C C . ASP A 1 995 ? -17.277 -4.091 14.408 1.00 89.00 995 ASP A C 1
ATOM 7712 O O . ASP A 1 995 ? -17.805 -2.991 14.238 1.00 89.00 995 ASP A O 1
ATOM 7716 N N . VAL A 1 996 ? -17.299 -5.045 13.467 1.00 91.25 996 VAL A N 1
ATOM 7717 C CA . VAL A 1 996 ? -17.997 -4.907 12.174 1.00 91.25 996 VAL A CA 1
ATOM 7718 C C . VAL A 1 996 ? -19.473 -4.576 12.400 1.00 91.25 996 VAL A C 1
ATOM 7720 O O . VAL A 1 996 ? -19.994 -3.617 11.831 1.00 91.25 996 VAL A O 1
ATOM 7723 N N . GLN A 1 997 ? -20.148 -5.280 13.313 1.00 90.31 997 GLN A N 1
ATOM 7724 C CA . GLN A 1 997 ? -21.541 -4.990 13.662 1.00 90.31 997 GLN A CA 1
ATOM 7725 C C . GLN A 1 997 ? -21.729 -3.579 14.253 1.00 90.31 997 GLN A C 1
ATOM 7727 O O . GLN A 1 997 ? -22.746 -2.919 14.013 1.00 90.31 997 GLN A O 1
ATOM 7732 N N . HIS A 1 998 ? -20.778 -3.093 15.059 1.00 88.31 998 HIS A N 1
ATOM 7733 C CA . HIS A 1 998 ? -20.817 -1.727 15.593 1.00 88.31 998 HIS A CA 1
ATOM 7734 C C . HIS A 1 998 ? -20.634 -0.695 14.478 1.00 88.31 998 HIS A C 1
ATOM 7736 O O . HIS A 1 998 ? -21.435 0.237 14.380 1.00 88.31 998 HIS A O 1
ATOM 7742 N N . LEU A 1 999 ? -19.652 -0.903 13.603 1.00 91.44 999 LEU A N 1
ATOM 7743 C CA . LEU A 1 999 ? -19.383 -0.043 12.460 1.00 91.44 999 LEU A CA 1
ATOM 7744 C C . LEU A 1 999 ? -20.579 0.023 11.501 1.00 91.44 999 LEU A C 1
ATOM 7746 O O . LEU A 1 999 ? -21.009 1.119 11.149 1.00 91.44 999 LEU A O 1
ATOM 7750 N N . LEU A 1 1000 ? -21.185 -1.113 11.146 1.00 93.25 1000 LEU A N 1
ATOM 7751 C CA . LEU A 1 1000 ? -22.373 -1.154 10.286 1.00 93.25 1000 LEU A CA 1
ATOM 7752 C C . LEU A 1 1000 ? -23.532 -0.337 10.868 1.00 93.25 1000 LEU A C 1
ATOM 7754 O O . LEU A 1 1000 ? -24.204 0.393 10.142 1.00 93.25 1000 LEU A O 1
ATOM 7758 N N . ARG A 1 1001 ? -23.737 -0.368 12.194 1.00 91.44 1001 ARG A N 1
ATOM 7759 C CA . ARG A 1 1001 ? -24.738 0.497 12.846 1.00 91.44 1001 ARG A CA 1
ATOM 7760 C C . ARG A 1 1001 ? -24.421 1.980 12.670 1.00 91.44 1001 ARG A C 1
ATOM 7762 O O . ARG A 1 1001 ? -25.346 2.772 12.516 1.00 91.44 1001 ARG A O 1
ATOM 7769 N N . VAL A 1 1002 ? -23.151 2.371 12.707 1.00 91.25 1002 VAL A N 1
ATOM 7770 C CA . VAL A 1 1002 ? -22.730 3.760 12.475 1.00 91.25 1002 VAL A CA 1
ATOM 7771 C C . VAL A 1 1002 ? -22.936 4.165 11.016 1.00 91.25 1002 VAL A C 1
ATOM 7773 O O . VAL A 1 1002 ? -23.491 5.233 10.758 1.00 91.25 1002 VAL A O 1
ATOM 7776 N N . LEU A 1 1003 ? -22.560 3.308 10.066 1.00 92.94 1003 LEU A N 1
ATOM 7777 C CA . LEU A 1 1003 ? -22.733 3.571 8.636 1.00 92.94 1003 LEU A CA 1
ATOM 7778 C C . LEU A 1 1003 ? -24.216 3.665 8.259 1.00 92.94 1003 LEU A C 1
ATOM 7780 O O . LEU A 1 1003 ? -24.623 4.625 7.609 1.00 92.94 1003 LEU A O 1
ATOM 7784 N N . HIS A 1 1004 ? -25.064 2.765 8.760 1.00 91.88 1004 HIS A N 1
ATOM 7785 C CA . HIS A 1 1004 ? -26.507 2.870 8.544 1.00 91.88 1004 HIS A CA 1
ATOM 7786 C C . HIS A 1 1004 ? -27.116 4.124 9.179 1.00 91.88 1004 HIS A C 1
ATOM 7788 O O . HIS A 1 1004 ? -28.012 4.704 8.577 1.00 91.88 1004 HIS A O 1
ATOM 7794 N N . ARG A 1 1005 ? -26.611 4.616 10.322 1.00 88.50 1005 ARG A N 1
ATOM 7795 C CA . ARG A 1 1005 ? -27.055 5.913 10.877 1.00 88.50 1005 ARG A CA 1
ATOM 7796 C C . ARG A 1 1005 ? -26.733 7.087 9.949 1.00 88.50 1005 ARG A C 1
ATOM 7798 O O . ARG A 1 1005 ? -27.510 8.039 9.904 1.00 88.50 1005 ARG A O 1
ATOM 7805 N N . LEU A 1 1006 ? -25.609 7.047 9.224 1.00 88.88 1006 LEU A N 1
ATOM 7806 C CA . LEU A 1 1006 ? -25.295 8.066 8.214 1.00 88.88 1006 LEU A CA 1
ATOM 7807 C C . LEU A 1 1006 ? -26.298 8.027 7.059 1.00 88.88 1006 LEU A C 1
ATOM 7809 O O . LEU A 1 1006 ? -26.743 9.090 6.619 1.00 88.88 1006 LEU A O 1
ATOM 7813 N N . VAL A 1 1007 ? -26.679 6.825 6.623 1.00 90.88 1007 VAL A N 1
ATOM 7814 C CA . VAL A 1 1007 ? -27.682 6.618 5.568 1.00 90.88 1007 VAL A CA 1
ATOM 7815 C C . VAL A 1 1007 ? -29.082 7.030 6.034 1.00 90.88 1007 VAL A C 1
ATOM 7817 O O . VAL A 1 1007 ? -29.785 7.740 5.324 1.00 90.88 1007 VAL A O 1
ATOM 7820 N N . ASP A 1 1008 ? -29.466 6.698 7.268 1.00 86.50 1008 ASP A N 1
ATOM 7821 C CA . ASP A 1 1008 ? -30.746 7.104 7.873 1.00 86.50 1008 ASP A CA 1
ATOM 7822 C C . ASP A 1 1008 ? -30.866 8.629 8.034 1.00 86.50 1008 ASP A C 1
ATOM 7824 O O . ASP A 1 1008 ? -31.969 9.176 8.080 1.00 86.50 1008 ASP A O 1
ATOM 7828 N N . ALA A 1 1009 ? -29.734 9.338 8.095 1.00 85.12 1009 ALA A N 1
ATOM 7829 C CA . ALA A 1 1009 ? -29.685 10.797 8.052 1.00 85.12 1009 ALA A CA 1
ATOM 7830 C C . ALA A 1 1009 ? -29.843 11.376 6.627 1.00 85.12 1009 ALA A C 1
ATOM 7832 O O . ALA A 1 1009 ? -29.712 12.588 6.454 1.00 85.12 1009 ALA A O 1
ATOM 7833 N N . GLY A 1 1010 ? -30.119 10.534 5.626 1.00 83.88 1010 GLY A N 1
ATOM 7834 C CA . GLY A 1 1010 ? -30.353 10.883 4.221 1.00 83.88 1010 GLY A CA 1
ATOM 7835 C C . GLY A 1 1010 ? -29.118 10.784 3.321 1.00 83.88 1010 GLY A C 1
ATOM 7836 O O . GLY A 1 1010 ? -29.247 10.897 2.108 1.00 83.88 1010 GLY A O 1
ATOM 7837 N N . ASN A 1 1011 ? -27.926 10.565 3.885 1.00 90.81 1011 ASN A N 1
ATOM 7838 C CA . ASN A 1 1011 ? -26.686 10.548 3.109 1.00 90.81 1011 ASN A CA 1
ATOM 7839 C C . ASN A 1 1011 ? -26.531 9.251 2.303 1.00 90.81 1011 ASN A C 1
ATOM 7841 O O . ASN A 1 1011 ? -27.144 8.231 2.603 1.00 90.81 1011 ASN A O 1
ATOM 7845 N N . THR A 1 1012 ? -25.650 9.281 1.309 1.00 93.94 1012 THR A N 1
ATOM 7846 C CA . THR A 1 1012 ? -25.256 8.080 0.560 1.00 93.94 1012 THR A CA 1
ATOM 7847 C C . THR A 1 1012 ? -23.924 7.590 1.094 1.00 93.94 1012 THR A C 1
ATOM 7849 O O . THR A 1 1012 ? -23.024 8.398 1.324 1.00 93.94 1012 THR A O 1
ATOM 7852 N N . VAL A 1 1013 ? -23.785 6.285 1.295 1.00 95.94 1013 VAL A N 1
ATOM 7853 C CA . VAL A 1 1013 ? -22.532 5.682 1.754 1.00 95.94 1013 VAL A CA 1
ATOM 7854 C C . VAL A 1 1013 ? -22.144 4.607 0.748 1.00 95.94 1013 VAL A C 1
ATOM 7856 O O . VAL A 1 1013 ? -22.878 3.640 0.582 1.00 95.94 1013 VAL A O 1
ATOM 7859 N N . VAL A 1 1014 ? -21.017 4.804 0.070 1.00 97.38 1014 VAL A N 1
ATOM 7860 C CA . VAL A 1 1014 ? -20.421 3.872 -0.889 1.00 97.38 1014 VAL A CA 1
ATOM 7861 C C . VAL A 1 1014 ? -19.211 3.231 -0.227 1.00 97.38 1014 VAL A C 1
ATOM 7863 O O . VAL A 1 1014 ? -18.327 3.929 0.266 1.00 97.38 1014 VAL A O 1
ATOM 7866 N N . VAL A 1 1015 ? -19.172 1.906 -0.204 1.00 96.56 1015 VAL A N 1
ATOM 7867 C CA . VAL A 1 1015 ? -18.119 1.144 0.465 1.00 96.56 1015 VAL A CA 1
ATOM 7868 C C . VAL A 1 1015 ? -17.489 0.162 -0.511 1.00 96.56 1015 VAL A C 1
ATOM 7870 O O . VAL A 1 1015 ? -18.214 -0.588 -1.156 1.00 96.56 1015 VAL A O 1
ATOM 7873 N N . ILE A 1 1016 ? -16.162 0.133 -0.604 1.00 95.06 1016 ILE A N 1
ATOM 7874 C CA . ILE A 1 1016 ? -15.428 -0.940 -1.289 1.00 95.06 1016 ILE A CA 1
ATOM 7875 C C . ILE A 1 1016 ? -15.184 -2.046 -0.267 1.00 95.06 1016 ILE A C 1
ATOM 7877 O O . ILE A 1 1016 ? -14.507 -1.796 0.725 1.00 95.06 1016 ILE A O 1
ATOM 7881 N N . GLU A 1 1017 ? -15.750 -3.237 -0.467 1.00 92.69 1017 GLU A N 1
ATOM 7882 C CA . GLU A 1 1017 ? -15.654 -4.319 0.521 1.00 92.69 1017 GLU A CA 1
ATOM 7883 C C . GLU A 1 1017 ? -15.635 -5.724 -0.077 1.00 92.69 1017 GLU A C 1
ATOM 7885 O O . GLU A 1 1017 ? -16.205 -6.015 -1.135 1.00 92.69 1017 GLU A O 1
ATOM 7890 N N . HIS A 1 1018 ? -15.004 -6.607 0.690 1.00 90.56 1018 HIS A N 1
ATOM 7891 C CA . HIS A 1 1018 ? -14.929 -8.043 0.454 1.00 90.56 1018 HIS A CA 1
ATOM 7892 C C . HIS A 1 1018 ? -15.631 -8.839 1.561 1.00 90.56 1018 HIS A C 1
ATOM 7894 O O . HIS A 1 1018 ? -16.005 -9.990 1.338 1.00 90.56 1018 HIS A O 1
ATOM 7900 N N . ASN A 1 1019 ? -15.844 -8.234 2.735 1.00 91.19 1019 ASN A N 1
ATOM 7901 C CA . ASN A 1 1019 ? -16.500 -8.891 3.853 1.00 91.19 1019 ASN A CA 1
ATOM 7902 C C . ASN A 1 1019 ? -17.989 -9.143 3.552 1.00 91.19 1019 ASN A C 1
ATOM 7904 O O . ASN A 1 1019 ? -18.783 -8.212 3.375 1.00 91.19 1019 ASN A O 1
ATOM 7908 N N . LEU A 1 1020 ? -18.383 -10.418 3.546 1.00 91.06 1020 LEU A N 1
ATOM 7909 C CA . LEU A 1 1020 ? -19.744 -10.838 3.211 1.00 91.06 1020 LEU A CA 1
ATOM 7910 C C . LEU A 1 1020 ? -20.806 -10.304 4.186 1.00 91.06 1020 LEU A C 1
ATOM 7912 O O . LEU A 1 1020 ? -21.943 -10.088 3.768 1.00 91.06 1020 LEU A O 1
ATOM 7916 N N . ASP A 1 1021 ? -20.465 -10.019 5.448 1.00 92.31 1021 ASP A N 1
ATOM 7917 C CA . ASP A 1 1021 ? -21.401 -9.407 6.401 1.00 92.31 1021 ASP A CA 1
ATOM 7918 C C . ASP A 1 1021 ? -21.723 -7.945 6.048 1.00 92.31 1021 ASP A C 1
ATOM 7920 O O . ASP A 1 1021 ? -22.826 -7.460 6.322 1.00 92.31 1021 ASP A O 1
ATOM 7924 N N . VAL A 1 1022 ? -20.802 -7.242 5.382 1.00 94.50 1022 VAL A N 1
ATOM 7925 C CA . VAL A 1 1022 ? -21.074 -5.908 4.826 1.00 94.50 1022 VAL A CA 1
ATOM 7926 C C . VAL A 1 1022 ? -21.893 -6.032 3.549 1.00 94.50 1022 VAL A C 1
ATOM 7928 O O . VAL A 1 1022 ? -22.925 -5.376 3.414 1.00 94.50 1022 VAL A O 1
ATOM 7931 N N . VAL A 1 1023 ? -21.489 -6.921 2.637 1.00 94.81 1023 VAL A N 1
ATOM 7932 C CA . VAL A 1 1023 ? -22.174 -7.105 1.346 1.00 94.81 1023 VAL A CA 1
ATOM 7933 C C . VAL A 1 1023 ? -23.632 -7.518 1.559 1.00 94.81 1023 VAL A C 1
ATOM 7935 O O . VAL A 1 1023 ? -24.534 -6.957 0.942 1.00 94.81 1023 VAL A O 1
ATOM 7938 N N . LYS A 1 1024 ? -23.910 -8.440 2.489 1.00 93.94 1024 LYS A N 1
ATOM 7939 C CA . LYS A 1 1024 ? -25.284 -8.882 2.774 1.00 93.94 1024 LYS A CA 1
ATOM 7940 C C . LYS A 1 1024 ? -26.140 -7.823 3.470 1.00 93.94 1024 LYS A C 1
ATOM 7942 O O . LYS A 1 1024 ? -27.365 -7.934 3.446 1.00 93.94 1024 LYS A O 1
ATOM 7947 N N . THR A 1 1025 ? -25.542 -6.823 4.120 1.00 94.88 1025 THR A N 1
ATOM 7948 C CA . THR A 1 1025 ? -26.270 -5.723 4.783 1.00 94.88 1025 THR A CA 1
ATOM 7949 C C . THR A 1 1025 ? -26.459 -4.506 3.867 1.00 94.88 1025 THR A C 1
ATOM 7951 O O . THR A 1 1025 ? -27.281 -3.642 4.177 1.00 94.88 1025 THR A O 1
ATOM 7954 N N . ALA A 1 1026 ? -25.796 -4.485 2.703 1.00 95.75 1026 ALA A N 1
ATOM 7955 C CA . ALA A 1 1026 ? -25.958 -3.498 1.635 1.00 95.75 1026 ALA A CA 1
ATOM 7956 C C . ALA A 1 1026 ? -27.400 -3.365 1.130 1.00 95.75 1026 ALA A C 1
ATOM 7958 O O . ALA A 1 1026 ? -28.136 -4.341 1.000 1.00 95.75 1026 ALA A O 1
ATOM 7959 N N . ASP A 1 1027 ? -27.809 -2.145 0.797 1.00 94.88 1027 ASP A N 1
ATOM 7960 C CA . ASP A 1 1027 ? -29.058 -1.905 0.072 1.00 94.88 1027 ASP A CA 1
ATOM 7961 C C . ASP A 1 1027 ? -28.866 -2.160 -1.435 1.00 94.88 1027 ASP A C 1
ATOM 7963 O O . ASP A 1 1027 ? -29.774 -2.656 -2.101 1.00 94.88 1027 ASP A O 1
ATOM 7967 N N . TRP A 1 1028 ? -27.670 -1.856 -1.953 1.00 95.56 1028 TRP A N 1
ATOM 7968 C CA . TRP A 1 1028 ? -27.280 -2.040 -3.350 1.00 95.56 1028 TRP A CA 1
ATOM 7969 C C . TRP A 1 1028 ? -25.839 -2.537 -3.455 1.00 95.56 1028 TRP A C 1
ATOM 7971 O O . TRP A 1 1028 ? -24.967 -2.073 -2.722 1.00 95.56 1028 TRP A O 1
ATOM 7981 N N . VAL A 1 1029 ? -25.578 -3.451 -4.380 1.00 96.06 1029 VAL A N 1
ATOM 7982 C CA . VAL A 1 1029 ? -24.271 -4.059 -4.621 1.00 96.06 1029 VAL A CA 1
ATOM 7983 C C . VAL A 1 1029 ? -23.897 -3.894 -6.089 1.00 96.06 1029 VAL A C 1
ATOM 7985 O O . VAL A 1 1029 ? -24.734 -4.070 -6.974 1.00 96.06 1029 VAL A O 1
ATOM 7988 N N . ILE A 1 1030 ? -22.635 -3.560 -6.340 1.00 96.25 1030 ILE A N 1
ATOM 7989 C CA . ILE A 1 1030 ? -22.012 -3.530 -7.665 1.00 96.25 1030 ILE A CA 1
ATOM 7990 C C . ILE A 1 1030 ? -20.852 -4.524 -7.633 1.00 96.25 1030 ILE A C 1
ATOM 7992 O O . ILE A 1 1030 ? -19.879 -4.313 -6.909 1.00 96.25 1030 ILE A O 1
ATOM 7996 N N . ASP A 1 1031 ? -20.967 -5.613 -8.386 1.00 96.12 1031 ASP A N 1
ATOM 7997 C CA . ASP A 1 1031 ? -19.973 -6.683 -8.449 1.00 96.12 1031 ASP A CA 1
ATOM 7998 C C . ASP A 1 1031 ? -19.066 -6.509 -9.676 1.00 96.12 1031 ASP A C 1
ATOM 8000 O O . ASP A 1 1031 ? -19.530 -6.533 -10.818 1.00 96.12 1031 ASP A O 1
ATOM 8004 N N . MET A 1 1032 ? -17.770 -6.307 -9.431 1.00 95.00 1032 MET A N 1
ATOM 8005 C CA . MET A 1 1032 ? -16.734 -6.076 -10.444 1.00 95.00 1032 MET A CA 1
ATOM 8006 C C . MET A 1 1032 ? -15.959 -7.365 -10.744 1.00 95.00 1032 MET A C 1
ATOM 8008 O O . MET A 1 1032 ? -15.495 -8.043 -9.825 1.00 95.00 1032 MET A O 1
ATOM 8012 N N . GLY A 1 1033 ? -15.703 -7.668 -12.014 1.00 91.12 1033 GLY A N 1
ATOM 8013 C CA . GLY A 1 1033 ? -15.008 -8.897 -12.407 1.00 91.12 1033 GLY A CA 1
ATOM 8014 C C . GLY A 1 1033 ? -15.076 -9.153 -13.915 1.00 91.12 1033 GLY A C 1
ATOM 8015 O O . GLY A 1 1033 ? -15.013 -8.181 -14.671 1.00 91.12 1033 GLY A O 1
ATOM 8016 N N . PRO A 1 1034 ? -15.199 -10.421 -14.364 1.00 86.25 1034 PRO A N 1
ATOM 8017 C CA . PRO A 1 1034 ? -15.302 -11.654 -13.562 1.00 86.25 1034 PRO A CA 1
ATOM 8018 C C . PRO A 1 1034 ? -13.985 -12.072 -12.887 1.00 86.25 1034 PRO A C 1
ATOM 8020 O O . PRO A 1 1034 ? -14.020 -12.669 -11.815 1.00 86.25 1034 PRO A O 1
ATOM 8023 N N . GLU A 1 1035 ? -12.833 -11.715 -13.457 1.00 88.75 1035 GLU A N 1
ATOM 8024 C CA . GLU A 1 1035 ? -11.509 -11.997 -12.888 1.00 88.75 1035 GLU A CA 1
ATOM 8025 C C . GLU A 1 1035 ? -10.760 -10.708 -12.493 1.00 88.75 1035 GLU A C 1
ATOM 8027 O O . GLU A 1 1035 ? -11.325 -9.612 -12.488 1.00 88.75 1035 GLU A O 1
ATOM 8032 N N . GLY A 1 1036 ? -9.497 -10.836 -12.076 1.00 86.44 1036 GLY A N 1
ATOM 8033 C CA . GLY A 1 1036 ? -8.594 -9.707 -11.839 1.00 86.44 1036 GLY A CA 1
ATOM 8034 C C . GLY A 1 1036 ? -7.657 -9.455 -13.025 1.00 86.44 1036 GLY A C 1
ATOM 8035 O O . GLY A 1 1036 ? -7.375 -10.367 -13.803 1.00 86.44 1036 GLY A O 1
ATOM 8036 N N . GLY A 1 1037 ? -7.129 -8.234 -13.149 1.00 85.56 1037 GLY A N 1
ATOM 8037 C CA . GLY A 1 1037 ? -6.226 -7.864 -14.248 1.00 85.56 1037 GLY A CA 1
ATOM 8038 C C . GLY A 1 1037 ? -6.960 -7.806 -15.587 1.00 85.56 1037 GLY A C 1
ATOM 8039 O O . GLY A 1 1037 ? -8.071 -7.281 -15.642 1.00 85.56 1037 GLY A O 1
ATOM 8040 N N . ASP A 1 1038 ? -6.364 -8.359 -16.643 1.00 81.62 1038 ASP A N 1
ATOM 8041 C CA . ASP A 1 1038 ? -6.895 -8.291 -18.018 1.00 81.62 1038 ASP A CA 1
ATOM 8042 C C . ASP A 1 1038 ? -8.234 -9.033 -18.201 1.00 81.62 1038 ASP A C 1
ATOM 8044 O O . ASP A 1 1038 ? -8.988 -8.741 -19.122 1.00 81.62 1038 ASP A O 1
ATOM 8048 N N . GLY A 1 1039 ? -8.545 -9.995 -17.323 1.00 82.44 1039 GLY A N 1
ATOM 8049 C CA . GLY A 1 1039 ? -9.839 -10.693 -17.301 1.00 82.44 1039 GLY A CA 1
ATOM 8050 C C . GLY A 1 1039 ? -10.913 -10.001 -16.449 1.00 82.44 1039 GLY A C 1
ATOM 8051 O O . GLY A 1 1039 ? -11.985 -10.570 -16.238 1.00 82.44 1039 GLY A O 1
ATOM 8052 N N . GLY A 1 1040 ? -10.602 -8.828 -15.892 1.00 88.75 1040 GLY A N 1
ATOM 8053 C CA . GLY A 1 1040 ? -11.475 -8.033 -15.030 1.00 88.75 1040 GLY A CA 1
ATOM 8054 C C . GLY A 1 1040 ? -11.928 -6.732 -15.680 1.00 88.75 1040 GLY A C 1
ATOM 8055 O O . GLY A 1 1040 ? -11.849 -6.574 -16.889 1.00 88.75 1040 GLY A O 1
ATOM 8056 N N . GLY A 1 1041 ? -12.395 -5.785 -14.864 1.00 90.25 1041 GLY A N 1
ATOM 8057 C CA . GLY A 1 1041 ? -12.741 -4.448 -15.343 1.00 90.25 1041 GLY A CA 1
ATOM 8058 C C . GLY A 1 1041 ? -14.096 -4.338 -16.032 1.00 90.25 1041 GLY A C 1
ATOM 8059 O O . GLY A 1 1041 ? -14.302 -3.401 -16.800 1.00 90.25 1041 GLY A O 1
ATOM 8060 N N . TYR A 1 1042 ? -15.014 -5.257 -15.727 1.00 93.00 1042 TYR A N 1
ATOM 8061 C CA . TYR A 1 1042 ? -16.418 -5.211 -16.126 1.00 93.00 1042 TYR A CA 1
ATOM 8062 C C . TYR A 1 1042 ? -17.324 -5.243 -14.891 1.00 93.00 1042 TYR A C 1
ATOM 8064 O O . TYR A 1 1042 ? -16.947 -5.749 -13.831 1.00 93.00 1042 TYR A O 1
ATOM 8072 N N . VAL A 1 1043 ? -18.551 -4.744 -15.042 1.00 93.19 1043 VAL A N 1
ATOM 8073 C CA . VAL A 1 1043 ? -19.621 -4.981 -14.065 1.00 93.19 1043 VAL A CA 1
ATOM 8074 C C . VAL A 1 1043 ? -20.239 -6.338 -14.373 1.00 93.19 1043 VAL A C 1
ATOM 8076 O O . VAL A 1 1043 ? -20.890 -6.504 -15.402 1.00 93.19 1043 VAL A O 1
ATOM 8079 N N . VAL A 1 1044 ? -20.035 -7.308 -13.486 1.00 93.31 1044 VAL A N 1
ATOM 8080 C CA . VAL A 1 1044 ? -20.602 -8.659 -13.614 1.00 93.31 1044 VAL A CA 1
ATOM 8081 C C . VAL A 1 1044 ? -22.091 -8.632 -13.297 1.00 93.31 1044 VAL A C 1
ATOM 8083 O O . VAL A 1 1044 ? -22.900 -9.233 -14.001 1.00 93.31 1044 VAL A O 1
ATOM 8086 N N . ALA A 1 1045 ? -22.455 -7.924 -12.229 1.00 91.69 1045 ALA A N 1
ATOM 8087 C CA . ALA A 1 1045 ? -23.830 -7.763 -11.791 1.00 91.69 1045 ALA A CA 1
ATOM 8088 C C . ALA A 1 1045 ? -23.985 -6.498 -10.939 1.00 91.69 1045 ALA A C 1
ATOM 8090 O O . ALA A 1 1045 ? -23.058 -6.068 -10.255 1.00 91.69 1045 ALA A O 1
ATOM 8091 N N . GLN A 1 1046 ? -25.182 -5.920 -10.950 1.00 92.81 1046 GLN A N 1
ATOM 8092 C CA . GLN A 1 1046 ? -25.567 -4.833 -10.053 1.00 92.81 1046 GLN A CA 1
ATOM 8093 C C . GLN A 1 1046 ? -27.013 -5.038 -9.602 1.00 92.81 1046 GLN A C 1
ATOM 8095 O O . GLN A 1 1046 ? -27.852 -5.455 -10.401 1.00 92.81 1046 GLN A O 1
ATOM 8100 N N . GLY A 1 1047 ? -27.306 -4.772 -8.334 1.00 92.12 1047 GLY A N 1
ATOM 8101 C CA . GLY A 1 1047 ? -28.619 -5.065 -7.768 1.00 92.12 1047 GLY A CA 1
ATOM 8102 C C . GLY A 1 1047 ? -28.617 -5.134 -6.250 1.00 92.12 1047 GLY A C 1
ATOM 8103 O O . GLY A 1 1047 ? -27.631 -4.827 -5.586 1.00 92.12 1047 GLY A O 1
ATOM 8104 N N . THR A 1 1048 ? -29.727 -5.579 -5.685 1.00 93.38 1048 THR A N 1
ATOM 8105 C CA . THR A 1 1048 ? -29.788 -5.998 -4.280 1.00 93.38 1048 THR A CA 1
ATOM 8106 C C . THR A 1 1048 ? -28.924 -7.246 -4.040 1.00 93.38 1048 THR A C 1
ATOM 8108 O O . THR A 1 1048 ? -28.729 -8.039 -4.965 1.00 93.38 1048 THR A O 1
ATOM 8111 N N . PRO A 1 1049 ? -28.438 -7.488 -2.808 1.00 94.31 1049 PRO A N 1
ATOM 8112 C CA . PRO A 1 1049 ? -27.722 -8.719 -2.456 1.00 94.31 1049 PRO A CA 1
ATOM 8113 C C . PRO A 1 1049 ? -28.414 -10.010 -2.935 1.00 94.31 1049 PRO A C 1
ATOM 8115 O O . PRO A 1 1049 ? -27.763 -10.921 -3.442 1.00 94.31 1049 PRO A O 1
ATOM 8118 N N . GLU A 1 1050 ? -29.743 -10.081 -2.850 1.00 92.44 1050 GLU A N 1
ATOM 8119 C CA . GLU A 1 1050 ? -30.527 -11.231 -3.311 1.00 92.44 1050 GLU A CA 1
ATOM 8120 C C . GLU A 1 1050 ? -30.522 -11.401 -4.838 1.00 92.44 1050 GLU A C 1
ATOM 8122 O O . GLU A 1 1050 ? -30.617 -12.526 -5.330 1.00 92.44 1050 GLU A O 1
ATOM 8127 N N . GLU A 1 1051 ? -30.438 -10.307 -5.597 1.00 92.56 1051 GLU A N 1
ATOM 8128 C CA . GLU A 1 1051 ? -30.320 -10.339 -7.059 1.00 92.56 1051 GLU A CA 1
ATOM 8129 C C . GLU A 1 1051 ? -28.917 -10.780 -7.478 1.00 92.56 1051 GLU A C 1
ATOM 8131 O O . GLU A 1 1051 ? -28.800 -11.662 -8.327 1.00 92.56 1051 GLU A O 1
ATOM 8136 N N . ILE A 1 1052 ? -27.868 -10.262 -6.826 1.00 93.81 1052 ILE A N 1
ATOM 8137 C CA . ILE A 1 1052 ? -26.480 -10.692 -7.064 1.00 93.81 1052 ILE A CA 1
ATOM 8138 C C . ILE A 1 1052 ? -26.317 -12.192 -6.790 1.00 93.81 1052 ILE A C 1
ATOM 8140 O O . ILE A 1 1052 ? -25.726 -12.905 -7.597 1.00 93.81 1052 ILE A O 1
ATOM 8144 N N . ALA A 1 1053 ? -26.911 -12.702 -5.706 1.00 93.94 1053 ALA A N 1
ATOM 8145 C CA . ALA A 1 1053 ? -26.854 -14.119 -5.339 1.00 93.94 1053 ALA A CA 1
ATOM 8146 C C . ALA A 1 1053 ? -27.444 -15.080 -6.395 1.00 93.94 1053 ALA A C 1
ATOM 8148 O O . ALA A 1 1053 ? -27.145 -16.276 -6.383 1.00 93.94 1053 ALA A O 1
ATOM 8149 N N . ARG A 1 1054 ? -28.284 -14.581 -7.313 1.00 93.25 1054 ARG A N 1
ATOM 8150 C CA . ARG A 1 1054 ? -28.887 -15.375 -8.399 1.00 93.25 1054 ARG A CA 1
ATOM 8151 C C . ARG A 1 1054 ? -28.030 -15.429 -9.661 1.00 93.25 1054 ARG A C 1
ATOM 8153 O O . ARG A 1 1054 ? -28.300 -16.264 -10.519 1.00 93.25 1054 ARG A O 1
ATOM 8160 N N . VAL A 1 1055 ? -27.030 -14.561 -9.794 1.00 92.50 1055 VAL A N 1
ATOM 8161 C CA . VAL A 1 1055 ? -26.188 -14.485 -10.992 1.00 92.50 1055 VAL A CA 1
ATOM 8162 C C . VAL A 1 1055 ? -25.113 -15.569 -10.935 1.00 92.50 1055 VAL A C 1
ATOM 8164 O O . VAL A 1 1055 ? -24.246 -15.544 -10.068 1.00 92.50 1055 VAL A O 1
ATOM 8167 N N . GLU A 1 1056 ? -25.143 -16.525 -11.868 1.00 88.50 1056 GLU A N 1
ATOM 8168 C CA . GLU A 1 1056 ? -24.187 -17.648 -11.899 1.00 88.50 1056 GLU A CA 1
ATOM 8169 C C . GLU A 1 1056 ? -22.744 -17.216 -12.199 1.00 88.50 1056 GLU A C 1
ATOM 8171 O O . GLU A 1 1056 ? -21.810 -17.816 -11.678 1.00 88.50 1056 GLU A O 1
ATOM 8176 N N . GLY A 1 1057 ? -22.555 -16.153 -12.988 1.00 85.44 1057 GLY A N 1
ATOM 8177 C CA . GLY A 1 1057 ? -21.231 -15.606 -13.309 1.00 85.44 1057 GLY A CA 1
ATOM 8178 C C . GLY A 1 1057 ? -20.595 -14.756 -12.200 1.00 85.44 1057 GLY A C 1
ATOM 8179 O O . GLY A 1 1057 ? -19.445 -14.347 -12.340 1.00 85.44 1057 GLY A O 1
ATOM 8180 N N . SER A 1 1058 ? -21.321 -14.470 -11.113 1.00 92.38 1058 SER A N 1
ATOM 8181 C CA . SER A 1 1058 ? -20.823 -13.668 -9.993 1.00 92.38 1058 SER A CA 1
ATOM 8182 C C . SER A 1 1058 ? -20.173 -14.562 -8.941 1.00 92.38 1058 SER A C 1
ATOM 8184 O O . SER A 1 1058 ? -20.852 -15.325 -8.248 1.00 92.38 1058 SER A O 1
ATOM 8186 N N . HIS A 1 1059 ? -18.853 -14.424 -8.766 1.00 91.94 1059 HIS A N 1
ATOM 8187 C CA . HIS A 1 1059 ? -18.142 -15.085 -7.665 1.00 91.94 1059 HIS A CA 1
ATOM 8188 C C . HIS A 1 1059 ? -18.721 -14.656 -6.317 1.00 91.94 1059 HIS A C 1
ATOM 8190 O O . HIS A 1 1059 ? -18.965 -15.505 -5.466 1.00 91.94 1059 HIS A O 1
ATOM 8196 N N . THR A 1 1060 ? -19.003 -13.364 -6.137 1.00 92.62 1060 THR A N 1
ATOM 8197 C CA . THR A 1 1060 ? -19.628 -12.841 -4.916 1.00 92.62 1060 THR A CA 1
ATOM 8198 C C . THR A 1 1060 ? -21.011 -13.454 -4.691 1.00 92.62 1060 THR A C 1
ATOM 8200 O O . THR A 1 1060 ? -21.329 -13.890 -3.584 1.00 92.62 1060 THR A O 1
ATOM 8203 N N . GLY A 1 1061 ? -21.824 -13.543 -5.746 1.00 92.62 1061 GLY A N 1
ATOM 8204 C CA . GLY A 1 1061 ? -23.159 -14.130 -5.709 1.00 92.62 1061 GLY A CA 1
ATOM 8205 C C . GLY A 1 1061 ? -23.165 -15.596 -5.273 1.00 92.62 1061 GLY A C 1
ATOM 8206 O O . GLY A 1 1061 ? -24.060 -16.008 -4.534 1.00 92.62 1061 GLY A O 1
ATOM 8207 N N . ALA A 1 1062 ? -22.149 -16.374 -5.660 1.00 91.25 1062 ALA A N 1
ATOM 8208 C CA . ALA A 1 1062 ? -21.993 -17.758 -5.216 1.00 91.25 1062 ALA A CA 1
ATOM 8209 C C . ALA A 1 1062 ? -21.884 -17.870 -3.684 1.00 91.25 1062 ALA A C 1
ATOM 8211 O O . ALA A 1 1062 ? -22.689 -18.575 -3.082 1.00 91.25 1062 ALA A O 1
ATOM 8212 N N . PHE A 1 1063 ? -20.977 -17.118 -3.050 1.00 91.00 1063 PHE A N 1
ATOM 8213 C CA . PHE A 1 1063 ? -20.810 -17.139 -1.586 1.00 91.00 1063 PHE A CA 1
ATOM 8214 C C . PHE A 1 1063 ? -21.988 -16.501 -0.841 1.00 91.00 1063 PHE A C 1
ATOM 8216 O O . PHE A 1 1063 ? -22.371 -16.937 0.244 1.00 91.00 1063 PHE A O 1
ATOM 8223 N N . LEU A 1 1064 ? -22.581 -15.459 -1.424 1.00 91.12 1064 LEU A N 1
ATOM 8224 C CA . LEU A 1 1064 ? -23.698 -14.744 -0.820 1.00 91.12 1064 LEU A CA 1
ATOM 8225 C C . LEU A 1 1064 ? -24.969 -15.601 -0.759 1.00 91.12 1064 LEU A C 1
ATOM 8227 O O . LEU A 1 1064 ? -25.733 -15.495 0.197 1.00 91.12 1064 LEU A O 1
ATOM 8231 N N . ARG A 1 1065 ? -25.187 -16.470 -1.751 1.00 90.31 1065 ARG A N 1
ATOM 8232 C CA . ARG A 1 1065 ? -26.336 -17.383 -1.808 1.00 90.31 1065 ARG A CA 1
ATOM 8233 C C . ARG A 1 1065 ? -26.383 -18.325 -0.608 1.00 90.31 1065 ARG A C 1
ATOM 8235 O O . ARG A 1 1065 ? -27.425 -18.396 0.040 1.00 90.31 1065 ARG A O 1
ATOM 8242 N N . ASP A 1 1066 ? -25.273 -18.982 -0.287 1.00 85.00 1066 ASP A N 1
ATOM 8243 C CA . ASP A 1 1066 ? -25.193 -19.915 0.846 1.00 85.00 1066 ASP A CA 1
ATOM 8244 C C . ASP A 1 1066 ? -25.466 -19.196 2.172 1.00 85.00 1066 ASP A C 1
ATOM 8246 O O . ASP A 1 1066 ? -26.200 -19.678 3.036 1.00 85.00 1066 ASP A O 1
ATOM 8250 N N . LEU A 1 1067 ? -24.931 -17.984 2.302 1.00 84.81 1067 LEU A N 1
ATOM 8251 C CA . LEU A 1 1067 ? -25.047 -17.189 3.514 1.00 84.81 1067 LEU A CA 1
ATOM 8252 C C . LEU A 1 1067 ? -26.469 -16.634 3.721 1.00 84.81 1067 LEU A C 1
ATOM 8254 O O . LEU A 1 1067 ? -26.998 -16.689 4.832 1.00 84.81 1067 LEU A O 1
ATOM 8258 N N . LEU A 1 1068 ? -27.123 -16.154 2.655 1.00 86.75 1068 LEU A N 1
ATOM 8259 C CA . LEU A 1 1068 ? -28.519 -15.704 2.706 1.00 86.75 1068 LEU A CA 1
ATOM 8260 C C . LEU A 1 1068 ? -29.483 -16.861 3.014 1.00 86.75 1068 LEU A C 1
ATOM 8262 O O . LEU A 1 1068 ? -30.439 -16.666 3.765 1.00 86.75 1068 LEU A O 1
ATOM 8266 N N . LEU A 1 1069 ? -29.236 -18.061 2.475 1.00 79.06 1069 LEU A N 1
ATOM 8267 C CA . LEU A 1 1069 ? -30.036 -19.254 2.780 1.00 79.06 1069 LEU A CA 1
ATOM 8268 C C . LEU A 1 1069 ? -29.919 -19.641 4.259 1.00 79.06 1069 LEU A C 1
ATOM 8270 O O . LEU A 1 1069 ? -30.941 -19.810 4.927 1.00 79.06 1069 LEU A O 1
ATOM 8274 N N . HIS A 1 1070 ? -28.696 -19.692 4.793 1.00 74.75 1070 HIS A N 1
ATOM 8275 C CA . HIS A 1 1070 ? -28.456 -20.009 6.201 1.00 74.75 1070 HIS A CA 1
ATOM 8276 C C . HIS A 1 1070 ? -29.119 -19.023 7.171 1.00 74.75 1070 HIS A C 1
ATOM 8278 O O . HIS A 1 1070 ? -29.680 -19.443 8.187 1.00 74.75 1070 HIS A O 1
ATOM 8284 N N . ASP A 1 1071 ? -29.102 -17.720 6.875 1.00 71.69 1071 ASP A N 1
ATOM 8285 C CA . ASP A 1 1071 ? -29.757 -16.731 7.738 1.00 71.69 1071 ASP A CA 1
ATOM 8286 C C . ASP A 1 1071 ? -31.292 -16.853 7.690 1.00 71.69 1071 ASP A C 1
ATOM 8288 O O . ASP A 1 1071 ? -31.947 -16.713 8.728 1.00 71.69 1071 ASP A O 1
ATOM 8292 N N . VAL A 1 1072 ? -31.884 -17.197 6.539 1.00 69.00 1072 VAL A N 1
ATOM 8293 C CA . VAL A 1 1072 ? -33.328 -17.482 6.431 1.00 69.00 1072 VAL A CA 1
ATOM 8294 C C . VAL A 1 1072 ? -33.708 -18.726 7.238 1.00 69.00 1072 VAL A C 1
ATOM 8296 O O . VAL A 1 1072 ? -34.685 -18.690 7.989 1.00 69.00 1072 VAL A O 1
ATOM 8299 N N . GLU A 1 1073 ? -32.931 -19.807 7.141 1.00 69.50 1073 GLU A N 1
ATOM 8300 C CA . GLU A 1 1073 ? -33.139 -21.030 7.928 1.00 69.50 1073 GLU A CA 1
ATOM 8301 C C . GLU A 1 1073 ? -33.024 -20.763 9.434 1.00 69.50 1073 GLU A C 1
ATOM 8303 O O . GLU A 1 1073 ? -33.881 -21.191 10.213 1.00 69.50 1073 GLU A O 1
ATOM 8308 N N . ARG A 1 1074 ? -32.015 -19.989 9.855 1.00 69.06 1074 ARG A N 1
ATOM 8309 C CA . ARG A 1 1074 ? -31.818 -19.585 11.254 1.00 69.06 1074 ARG A CA 1
ATOM 8310 C C . ARG A 1 1074 ? -32.992 -18.750 11.775 1.00 69.06 1074 ARG A C 1
ATOM 8312 O O . ARG A 1 1074 ? -33.469 -18.989 12.887 1.00 69.06 1074 ARG A O 1
ATOM 8319 N N . GLN A 1 1075 ? -33.478 -17.790 10.985 1.00 65.00 1075 GLN A N 1
ATOM 8320 C CA . GLN A 1 1075 ? -34.642 -16.971 11.340 1.00 65.00 1075 GLN A CA 1
ATOM 8321 C C . GLN A 1 1075 ? -35.934 -17.804 11.399 1.00 65.00 1075 GLN A C 1
ATOM 8323 O O . GLN A 1 1075 ? -36.760 -17.591 12.291 1.00 65.00 1075 GLN A O 1
ATOM 8328 N N . ALA A 1 1076 ? -36.094 -18.783 10.501 1.00 59.47 1076 ALA A N 1
ATOM 8329 C CA . ALA A 1 1076 ? -37.229 -19.706 10.474 1.00 59.47 1076 ALA A CA 1
ATOM 8330 C C . ALA A 1 1076 ? -37.220 -20.707 11.645 1.00 59.47 1076 ALA A C 1
ATOM 8332 O O . ALA A 1 1076 ? -38.281 -21.028 12.180 1.00 59.47 1076 ALA A O 1
ATOM 8333 N N . ALA A 1 1077 ? -36.040 -21.139 12.108 1.00 57.44 1077 ALA A N 1
ATOM 8334 C CA . ALA A 1 1077 ? -35.863 -22.056 13.239 1.00 57.44 1077 ALA A CA 1
ATOM 8335 C C . ALA A 1 1077 ? -36.229 -21.453 14.615 1.00 57.44 1077 ALA A C 1
ATOM 8337 O O . ALA A 1 1077 ? -36.102 -22.118 15.644 1.00 57.44 1077 ALA A O 1
ATOM 8338 N N . GLY A 1 1078 ? -36.701 -20.202 14.672 1.00 46.75 1078 GLY A N 1
ATOM 8339 C CA . GLY A 1 1078 ? -37.258 -19.611 15.891 1.00 46.75 1078 GLY A CA 1
ATOM 8340 C C . GLY A 1 1078 ? -36.230 -19.299 16.983 1.00 46.75 1078 GLY A C 1
ATOM 8341 O O . GLY A 1 1078 ? -36.625 -18.999 18.113 1.00 46.75 1078 GLY A O 1
ATOM 8342 N N . ALA A 1 1079 ? -34.933 -19.308 16.663 1.00 43.41 1079 ALA A N 1
ATOM 8343 C CA . ALA A 1 1079 ? -33.869 -18.863 17.554 1.00 43.41 1079 ALA A CA 1
ATOM 8344 C C . ALA A 1 1079 ? -33.951 -17.339 17.741 1.00 43.41 1079 ALA A C 1
ATOM 8346 O O . ALA A 1 1079 ? -33.190 -16.573 17.160 1.00 43.41 1079 ALA A O 1
ATOM 8347 N N . ARG A 1 1080 ? -34.913 -16.862 18.541 1.00 36.78 1080 ARG A N 1
ATOM 8348 C CA . ARG A 1 1080 ? -34.891 -15.488 19.049 1.00 36.78 1080 ARG A CA 1
ATOM 8349 C C . ARG A 1 1080 ? -33.649 -15.364 19.934 1.00 36.78 1080 ARG A C 1
ATOM 8351 O O . ARG A 1 1080 ? -33.621 -16.024 20.974 1.00 36.78 1080 ARG A O 1
ATOM 8358 N N . PRO A 1 1081 ? -32.663 -14.515 19.598 1.00 35.91 1081 PRO A N 1
ATOM 8359 C CA . PRO A 1 1081 ? -31.618 -14.185 20.552 1.00 35.91 1081 PRO A CA 1
ATOM 8360 C C . PRO A 1 1081 ? -32.303 -13.570 21.773 1.00 35.91 1081 PRO A C 1
ATOM 8362 O O . PRO A 1 1081 ? -33.259 -12.795 21.623 1.00 35.91 1081 PRO A O 1
ATOM 8365 N N . GLU A 1 1082 ? -31.848 -13.900 22.983 1.00 32.72 1082 GLU A N 1
ATOM 8366 C CA . GLU A 1 1082 ? -32.263 -13.164 24.172 1.00 32.72 1082 GLU A CA 1
ATOM 8367 C C . GLU A 1 1082 ? -32.029 -11.670 23.910 1.00 32.72 1082 GLU A C 1
ATOM 8369 O O . GLU A 1 1082 ? -30.897 -11.191 23.849 1.00 32.72 1082 GLU A O 1
ATOM 8374 N N . ARG A 1 1083 ? -33.114 -10.904 23.739 1.00 33.25 1083 ARG A N 1
ATOM 8375 C CA . ARG A 1 1083 ? -33.081 -9.438 23.721 1.00 33.25 1083 ARG A CA 1
ATOM 8376 C C . ARG A 1 1083 ? -32.761 -8.947 25.133 1.00 33.25 1083 ARG A C 1
ATOM 8378 O O . ARG A 1 1083 ? -33.615 -8.400 25.823 1.00 33.25 1083 ARG A O 1
ATOM 8385 N N . ARG A 1 1084 ? -31.529 -9.160 25.585 1.00 29.31 1084 ARG A N 1
ATOM 8386 C CA . ARG A 1 1084 ? -30.975 -8.597 26.815 1.00 29.31 1084 ARG A CA 1
ATOM 8387 C C . ARG A 1 1084 ? -29.573 -8.065 26.549 1.00 29.31 1084 ARG A C 1
ATOM 8389 O O . ARG A 1 1084 ? -28.582 -8.549 27.066 1.00 29.31 1084 ARG A O 1
ATOM 8396 N N . TRP A 1 1085 ? -29.527 -6.978 25.791 1.00 28.38 1085 TRP A N 1
ATOM 8397 C CA . TRP A 1 1085 ? -28.512 -5.945 25.983 1.00 28.38 1085 TRP A CA 1
ATOM 8398 C C . TRP A 1 1085 ? -29.206 -4.686 26.499 1.00 28.38 1085 TRP A C 1
ATOM 8400 O O . TRP A 1 1085 ? -29.333 -3.671 25.822 1.00 28.38 1085 TRP A O 1
ATOM 8410 N N . GLY A 1 1086 ? -29.724 -4.792 27.722 1.00 27.70 1086 GLY A N 1
ATOM 8411 C CA . GLY A 1 1086 ? -29.907 -3.640 28.591 1.00 27.70 1086 GLY A CA 1
ATOM 8412 C C . GLY A 1 1086 ? -28.674 -3.553 29.482 1.00 27.70 1086 GLY A C 1
ATOM 8413 O O . GLY A 1 1086 ? -28.472 -4.446 30.292 1.00 27.70 1086 GLY A O 1
ATOM 8414 N N . ALA A 1 1087 ? -27.862 -2.510 29.296 1.00 31.55 1087 ALA A N 1
ATOM 8415 C CA . ALA A 1 1087 ? -26.807 -2.072 30.212 1.00 31.55 1087 ALA A CA 1
ATOM 8416 C C . ALA A 1 1087 ? -25.917 -3.185 30.814 1.00 31.55 1087 ALA A C 1
ATOM 8418 O O . ALA A 1 1087 ? -26.028 -3.510 31.992 1.00 31.55 1087 ALA A O 1
ATOM 8419 N N . VAL A 1 1088 ? -24.941 -3.677 30.045 1.00 29.67 1088 VAL A N 1
ATOM 8420 C CA . VAL A 1 1088 ? -23.702 -4.240 30.621 1.00 29.67 1088 VAL A CA 1
ATOM 8421 C C . VAL A 1 1088 ? -22.603 -3.174 30.546 1.00 29.67 1088 VAL A C 1
ATOM 8423 O O . VAL A 1 1088 ? -21.560 -3.331 29.930 1.00 29.67 1088 VAL A O 1
ATOM 8426 N N . CYS A 1 1089 ? -22.891 -2.033 31.166 1.00 30.11 1089 CYS A N 1
ATOM 8427 C CA . CYS A 1 1089 ? -21.914 -1.090 31.697 1.00 30.11 1089 CYS A CA 1
ATOM 8428 C C . CYS A 1 1089 ? -22.457 -0.731 33.085 1.00 30.11 1089 CYS A C 1
ATOM 8430 O O . CYS A 1 1089 ? -23.569 -0.219 33.179 1.00 30.11 1089 CYS A O 1
ATOM 8432 N N . CYS A 1 1090 ? -21.688 -1.047 34.131 1.00 30.30 1090 CYS A N 1
ATOM 8433 C CA . CYS A 1 1090 ? -22.024 -0.969 35.564 1.00 30.30 1090 CYS A CA 1
ATOM 8434 C C . CYS A 1 1090 ? -22.765 -2.184 36.163 1.00 30.30 1090 CYS A C 1
ATOM 8436 O O . CYS A 1 1090 ? -23.919 -2.092 36.571 1.00 30.30 1090 CYS A O 1
ATOM 8438 N N . ALA A 1 1091 ? -22.039 -3.288 36.365 1.00 24.20 1091 ALA A N 1
ATOM 8439 C CA . ALA A 1 1091 ? -22.245 -4.118 37.553 1.00 24.20 1091 ALA A CA 1
ATOM 8440 C C . ALA A 1 1091 ? -21.246 -3.656 38.638 1.00 24.20 1091 ALA A C 1
ATOM 8442 O O . ALA A 1 1091 ? -20.054 -3.562 38.339 1.00 24.20 1091 ALA A O 1
ATOM 8443 N N . PRO A 1 1092 ? -21.671 -3.335 39.876 1.00 29.30 1092 PRO A N 1
ATOM 8444 C CA . PRO A 1 1092 ? -20.743 -3.096 40.973 1.00 29.30 1092 PRO A CA 1
ATOM 8445 C C . PRO A 1 1092 ? -20.077 -4.420 41.344 1.00 29.30 1092 PRO A C 1
ATOM 8447 O O . PRO A 1 1092 ? -20.752 -5.420 41.589 1.00 29.30 1092 PRO A O 1
ATOM 8450 N N . THR A 1 1093 ? -18.752 -4.416 41.385 1.00 30.83 1093 THR A N 1
ATOM 8451 C CA . THR A 1 1093 ? -17.933 -5.541 41.824 1.00 30.83 1093 THR A CA 1
ATOM 8452 C C . THR A 1 1093 ? -18.257 -5.960 43.262 1.00 30.83 1093 THR A C 1
ATOM 8454 O O . THR A 1 1093 ? -18.650 -5.164 44.116 1.00 30.83 1093 THR A O 1
ATOM 8457 N N . HIS A 1 1094 ? -18.106 -7.264 43.482 1.00 29.97 1094 HIS A N 1
ATOM 8458 C CA . HIS A 1 1094 ? -18.262 -8.029 44.714 1.00 29.97 1094 HIS A CA 1
ATOM 8459 C C . HIS A 1 1094 ? -18.055 -7.261 46.032 1.00 29.97 1094 HIS A C 1
ATOM 8461 O O . HIS A 1 1094 ? -16.966 -6.784 46.348 1.00 29.97 1094 HIS A O 1
ATOM 8467 N N . ARG A 1 1095 ? -19.096 -7.271 46.877 1.00 27.48 1095 ARG A N 1
ATOM 8468 C CA . ARG A 1 1095 ? -18.943 -7.132 48.331 1.00 27.48 1095 ARG A CA 1
ATOM 8469 C C . ARG A 1 1095 ? -18.218 -8.367 48.869 1.00 27.48 1095 ARG A C 1
ATOM 8471 O O . ARG A 1 1095 ? -18.692 -9.486 48.686 1.00 27.48 1095 ARG A O 1
ATOM 8478 N N . ALA A 1 1096 ? -17.105 -8.137 49.559 1.00 30.05 1096 ALA A N 1
ATOM 8479 C CA . ALA A 1 1096 ? -16.448 -9.115 50.419 1.00 30.05 1096 ALA A CA 1
ATOM 8480 C C . ALA A 1 1096 ? -17.425 -9.668 51.486 1.00 30.05 1096 ALA A C 1
ATOM 8482 O O . ALA A 1 1096 ? -18.329 -8.940 51.916 1.00 30.05 1096 ALA A O 1
ATOM 8483 N N . PRO A 1 1097 ? -17.266 -10.928 51.935 1.00 29.69 1097 PRO A N 1
ATOM 8484 C CA . PRO A 1 1097 ? -18.106 -11.493 52.985 1.00 29.69 1097 PRO A CA 1
ATOM 8485 C C . PRO A 1 1097 ? -17.827 -10.786 54.325 1.00 29.69 1097 PRO A C 1
ATOM 8487 O O . PRO A 1 1097 ? -16.667 -10.497 54.631 1.00 29.69 1097 PRO A O 1
ATOM 8490 N N . PRO A 1 1098 ? -18.850 -10.489 55.148 1.00 30.47 1098 PRO A N 1
ATOM 8491 C CA . PRO A 1 1098 ? -18.629 -9.867 56.442 1.00 30.47 1098 PRO A CA 1
ATOM 8492 C C . PRO A 1 1098 ? -18.090 -10.906 57.429 1.00 30.47 1098 PRO A C 1
ATOM 8494 O O . PRO A 1 1098 ? -18.755 -11.891 57.750 1.00 30.47 1098 PRO A O 1
ATOM 8497 N N . VAL A 1 1099 ? -16.886 -10.652 57.938 1.00 31.83 1099 VAL A N 1
ATOM 8498 C CA . VAL A 1 1099 ? -16.369 -11.294 59.148 1.00 31.83 1099 VAL A CA 1
ATOM 8499 C C . VAL A 1 1099 ? -17.184 -10.768 60.328 1.00 31.83 1099 VAL A C 1
ATOM 8501 O O . VAL A 1 1099 ? -17.253 -9.563 60.569 1.00 31.83 1099 VAL A O 1
ATOM 8504 N N . GLY A 1 1100 ? -17.846 -11.684 61.032 1.00 27.66 1100 GLY A N 1
ATOM 8505 C CA . GLY A 1 1100 ? -18.596 -11.393 62.245 1.00 27.66 1100 GLY A CA 1
ATOM 8506 C C . GLY A 1 1100 ? -17.683 -10.938 63.383 1.00 27.66 1100 GLY A C 1
ATOM 8507 O O . GLY A 1 1100 ? -16.648 -11.541 63.649 1.00 27.66 1100 GLY A O 1
ATOM 8508 N N . GLY A 1 1101 ? -18.110 -9.889 64.079 1.00 28.38 1101 GLY A N 1
ATOM 8509 C CA . GLY A 1 1101 ? -17.490 -9.399 65.303 1.00 28.38 1101 GLY A CA 1
ATOM 8510 C C . GLY A 1 1101 ? -18.495 -8.546 66.062 1.00 28.38 1101 GLY A C 1
ATOM 8511 O O . GLY A 1 1101 ? -18.726 -7.389 65.725 1.00 28.38 1101 GLY A O 1
ATOM 8512 N N . ALA A 1 1102 ? -19.150 -9.156 67.046 1.00 30.08 1102 ALA A N 1
ATOM 8513 C CA . ALA A 1 1102 ? -20.030 -8.483 67.989 1.00 30.08 1102 ALA A CA 1
ATOM 8514 C C . ALA A 1 1102 ? -19.250 -7.472 68.847 1.00 30.08 1102 ALA A C 1
ATOM 8516 O O . ALA A 1 1102 ? -18.085 -7.713 69.147 1.00 30.08 1102 ALA A O 1
ATOM 8517 N N . VAL A 1 1103 ? -19.923 -6.395 69.279 1.00 32.62 1103 VAL A N 1
ATOM 8518 C CA . VAL A 1 1103 ? -19.961 -5.848 70.659 1.00 32.62 1103 VAL A CA 1
ATOM 8519 C C . VAL A 1 1103 ? -20.499 -4.404 70.637 1.00 32.62 1103 VAL A C 1
ATOM 8521 O O . VAL A 1 1103 ? -19.948 -3.529 69.985 1.00 32.62 1103 VAL A O 1
ATOM 8524 N N . GLY A 1 1104 ? -21.532 -4.144 71.452 1.00 28.95 1104 GLY A N 1
ATOM 8525 C CA . GLY A 1 1104 ? -21.489 -2.989 72.362 1.00 28.95 1104 GLY A CA 1
ATOM 8526 C C . GLY A 1 1104 ? -22.324 -1.732 72.072 1.00 28.95 1104 GLY A C 1
ATOM 8527 O O . GLY A 1 1104 ? -21.814 -0.753 71.557 1.00 28.95 1104 GLY A O 1
ATOM 8528 N N . ARG A 1 1105 ? -23.546 -1.724 72.628 1.00 31.33 1105 ARG A N 1
ATOM 8529 C CA . ARG A 1 1105 ? -24.167 -0.645 73.442 1.00 31.33 1105 ARG A CA 1
ATOM 8530 C C . ARG A 1 1105 ? -24.342 0.783 72.868 1.00 31.33 1105 ARG A C 1
ATOM 8532 O O . ARG A 1 1105 ? -23.425 1.584 72.864 1.00 31.33 1105 ARG A O 1
ATOM 8539 N N . GLY A 1 1106 ? -25.624 1.156 72.747 1.00 27.86 1106 GLY A N 1
ATOM 8540 C CA . GLY A 1 1106 ? -26.232 2.216 73.575 1.00 27.86 1106 GLY A CA 1
ATOM 8541 C C . GLY A 1 1106 ? -26.254 3.648 73.020 1.00 27.86 1106 GLY A C 1
ATOM 8542 O O . GLY A 1 1106 ? -25.218 4.230 72.743 1.00 27.86 1106 GLY A O 1
ATOM 8543 N N . GLY A 1 1107 ? -27.439 4.274 72.984 1.00 28.55 1107 GLY A N 1
ATOM 8544 C CA . GLY A 1 1107 ? -27.529 5.736 72.857 1.00 28.55 1107 GLY A CA 1
ATOM 8545 C C . GLY A 1 1107 ? -28.843 6.271 72.300 1.00 28.55 1107 GLY A C 1
ATOM 8546 O O . GLY A 1 1107 ? -29.091 6.236 71.106 1.00 28.55 1107 GLY A O 1
ATOM 8547 N N . ARG A 1 1108 ? -29.696 6.780 73.186 1.00 29.83 1108 ARG A N 1
ATOM 8548 C CA . ARG A 1 1108 ? -31.031 7.344 72.939 1.00 29.83 1108 ARG A CA 1
ATOM 8549 C C . ARG A 1 1108 ? -31.021 8.746 72.280 1.00 29.83 1108 ARG A C 1
ATOM 8551 O O . ARG A 1 1108 ? -30.196 9.570 72.641 1.00 29.83 1108 ARG A O 1
ATOM 8558 N N . ARG A 1 1109 ? -32.140 9.026 71.579 1.00 29.23 1109 ARG A N 1
ATOM 8559 C CA . ARG A 1 1109 ? -32.985 10.262 71.535 1.00 29.23 1109 ARG A CA 1
ATOM 8560 C C . ARG A 1 1109 ? -32.820 11.311 70.407 1.00 29.23 1109 ARG A C 1
ATOM 8562 O O . ARG A 1 1109 ? -31.840 12.031 70.375 1.00 29.23 1109 ARG A O 1
ATOM 8569 N N . ARG A 1 1110 ? -33.970 11.488 69.708 1.00 28.67 1110 ARG A N 1
ATOM 8570 C CA . ARG A 1 1110 ? -34.688 12.717 69.247 1.00 28.67 1110 ARG A CA 1
ATOM 8571 C C . ARG A 1 1110 ? -33.938 13.667 68.293 1.00 28.67 1110 ARG A C 1
ATOM 8573 O O . ARG A 1 1110 ? -32.836 14.071 68.591 1.00 28.67 1110 ARG A O 1
ATOM 8580 N N . GLY A 1 1111 ? -34.500 14.178 67.197 1.00 26.34 1111 GLY A N 1
ATOM 8581 C CA . GLY A 1 1111 ? -35.837 14.123 66.599 1.00 26.34 1111 GLY A CA 1
ATOM 8582 C C . GLY A 1 1111 ? -35.975 15.255 65.557 1.00 26.34 1111 GLY A C 1
ATOM 8583 O O . GLY A 1 1111 ? -35.333 16.278 65.737 1.00 26.34 1111 GLY A O 1
ATOM 8584 N N . TYR A 1 1112 ? -36.839 15.054 64.543 1.00 26.81 1112 TYR A N 1
ATOM 8585 C CA . TYR A 1 1112 ? -37.460 16.046 63.626 1.00 26.81 1112 TYR A CA 1
ATOM 8586 C C . TYR A 1 1112 ? -36.512 16.930 62.769 1.00 26.81 1112 TYR A C 1
ATOM 8588 O O . TYR A 1 1112 ? -35.577 17.522 63.268 1.00 26.81 1112 TYR A O 1
ATOM 8596 N N . ALA A 1 1113 ? -36.685 17.167 61.466 1.00 27.27 1113 ALA A N 1
ATOM 8597 C CA . ALA A 1 1113 ? -37.765 16.939 60.514 1.00 27.27 1113 ALA A CA 1
ATOM 8598 C C . ALA A 1 1113 ? -37.217 17.140 59.081 1.00 27.27 1113 ALA A C 1
ATOM 8600 O O . ALA A 1 1113 ? -36.387 18.021 58.878 1.00 27.27 1113 ALA A O 1
ATOM 8601 N N . ARG A 1 1114 ? -37.763 16.431 58.081 1.00 27.89 1114 ARG A N 1
ATOM 8602 C CA . ARG A 1 1114 ? -38.511 17.015 56.940 1.00 27.89 1114 ARG A CA 1
ATOM 8603 C C . ARG A 1 1114 ? -38.800 15.963 55.855 1.00 27.89 1114 ARG A C 1
ATOM 8605 O O . ARG A 1 1114 ? -37.913 15.500 55.158 1.00 27.89 1114 ARG A O 1
ATOM 8612 N N . ARG A 1 1115 ? -40.102 15.666 55.760 1.00 26.38 1115 ARG A N 1
ATOM 8613 C CA . ARG A 1 1115 ? -40.941 15.362 54.584 1.00 26.38 1115 ARG A CA 1
ATOM 8614 C C . ARG A 1 1115 ? -40.388 14.421 53.505 1.00 26.38 1115 ARG A C 1
ATOM 8616 O O . ARG A 1 1115 ? -39.611 14.808 52.644 1.00 26.38 1115 ARG A O 1
ATOM 8623 N N . ALA A 1 1116 ? -40.973 13.229 53.504 1.00 24.55 1116 ALA A N 1
ATOM 8624 C CA . ALA A 1 1116 ? -41.033 12.293 52.394 1.00 24.55 1116 ALA A CA 1
ATOM 8625 C C . ALA A 1 1116 ? -42.444 12.285 51.760 1.00 24.55 1116 ALA A C 1
ATOM 8627 O O . ALA A 1 1116 ? -43.388 12.767 52.389 1.00 24.55 1116 ALA A O 1
ATOM 8628 N N . TRP A 1 1117 ? -42.520 11.604 50.604 1.00 25.70 1117 TRP A N 1
ATOM 8629 C CA . TRP A 1 1117 ? -43.662 11.007 49.871 1.00 25.70 1117 TRP A CA 1
ATOM 8630 C C . TRP A 1 1117 ? -44.093 11.706 48.564 1.00 25.70 1117 TRP A C 1
ATOM 8632 O O . TRP A 1 1117 ? -44.140 12.931 48.521 1.00 25.70 1117 TRP A O 1
ATOM 8642 N N . PRO A 1 1118 ? -44.602 10.948 47.564 1.00 46.19 1118 PRO A N 1
ATOM 8643 C CA . PRO A 1 1118 ? -44.157 9.626 47.066 1.00 46.19 1118 PRO A CA 1
ATOM 8644 C C . PRO A 1 1118 ? -44.271 9.533 45.514 1.00 46.19 1118 PRO A C 1
ATOM 8646 O O . PRO A 1 1118 ? -44.653 10.503 44.882 1.00 46.19 1118 PRO A O 1
ATOM 8649 N N . TRP A 1 1119 ? -43.950 8.392 44.886 1.00 24.52 1119 TRP A N 1
ATOM 8650 C CA . TRP A 1 1119 ? -44.859 7.618 44.002 1.00 24.52 1119 TRP A CA 1
ATOM 8651 C C . TRP A 1 1119 ? -44.118 6.446 43.328 1.00 24.52 1119 TRP A C 1
ATOM 8653 O O . TRP A 1 1119 ? -43.081 6.601 42.689 1.00 24.52 1119 TRP A O 1
ATOM 8663 N N . ARG A 1 1120 ? -44.693 5.257 43.537 1.00 27.25 1120 ARG A N 1
ATOM 8664 C CA . ARG A 1 1120 ? -44.396 3.950 42.929 1.00 27.25 1120 ARG A CA 1
ATOM 8665 C C . ARG A 1 1120 ? -44.953 3.880 41.501 1.00 27.25 1120 ARG A C 1
ATOM 8667 O O . ARG A 1 1120 ? -45.941 4.554 41.265 1.00 27.25 1120 ARG A O 1
ATOM 8674 N N . TYR A 1 1121 ? -44.414 2.999 40.651 1.00 28.38 1121 TYR A N 1
ATOM 8675 C CA . TYR A 1 1121 ? -45.110 2.046 39.745 1.00 28.38 1121 TYR A CA 1
ATOM 8676 C C . TYR A 1 1121 ? -44.005 1.192 39.072 1.00 28.38 1121 TYR A C 1
ATOM 8678 O O . TYR A 1 1121 ? -43.103 1.745 38.458 1.00 28.38 1121 TYR A O 1
ATOM 8686 N N . ALA A 1 1122 ? -43.824 -0.079 39.445 1.00 27.92 1122 ALA A N 1
ATOM 8687 C CA . ALA A 1 1122 ? -44.536 -1.288 38.997 1.00 27.92 1122 ALA A CA 1
ATOM 8688 C C . ALA A 1 1122 ? -43.879 -1.942 37.761 1.00 27.92 1122 ALA A C 1
ATOM 8690 O O . ALA A 1 1122 ? -44.011 -1.458 36.642 1.00 27.92 1122 ALA A O 1
ATOM 8691 N N . CYS A 1 1123 ? -43.190 -3.062 38.007 1.00 25.39 1123 CYS A N 1
ATOM 8692 C CA . CYS A 1 1123 ? -42.842 -4.076 37.011 1.00 25.39 1123 CYS A CA 1
ATOM 8693 C C . CYS A 1 1123 ? -44.064 -4.959 36.724 1.00 25.39 1123 CYS A C 1
ATOM 8695 O O . CYS A 1 1123 ? -44.773 -5.337 37.656 1.00 25.39 1123 CYS A O 1
ATOM 8697 N N . GLY A 1 1124 ? -44.242 -5.354 35.465 1.00 31.89 1124 GLY A N 1
ATOM 8698 C CA . GLY A 1 1124 ? -45.154 -6.412 35.044 1.00 31.89 1124 GLY A CA 1
ATOM 8699 C C . GLY A 1 1124 ? -44.749 -6.942 33.667 1.00 31.89 1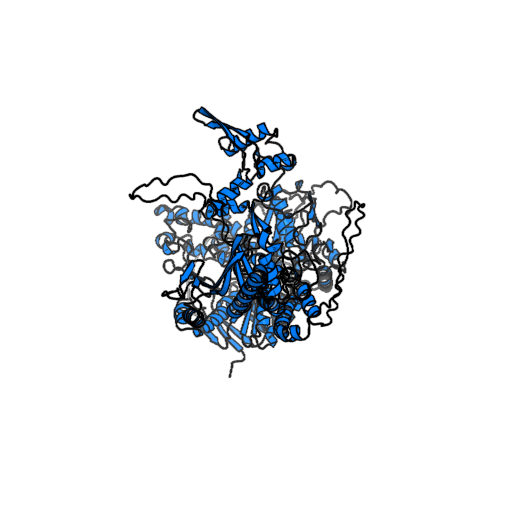124 GLY A C 1
ATOM 8700 O O . GLY A 1 1124 ? -44.669 -6.138 32.746 1.00 31.89 1124 GLY A O 1
ATOM 8701 N N . ALA A 1 1125 ? -44.456 -8.251 33.649 1.00 32.81 1125 ALA A N 1
ATOM 8702 C CA . ALA A 1 1125 ? -44.324 -9.241 32.563 1.00 32.81 1125 ALA A CA 1
ATOM 8703 C C . ALA A 1 1125 ? -43.930 -8.782 31.149 1.00 32.81 1125 ALA A C 1
ATOM 8705 O O . ALA A 1 1125 ? -44.742 -8.101 30.484 1.00 32.81 1125 ALA A O 1
#

Secondary structure (DSSP, 8-state):
---SEEEEEEE-STT--SEEEEEETTSEEEEEESTTSSHHHHIIIIIIHHHHHHHHHHH-HHHHHHHTTSPPPS-SEEESPPPEEEE--PPPP--TT-BHHHHTSHHHHHHHHHHHHPEEB-TTT-PBPBPPPHHHHHHHHHTSPTT-EEEEEEEEEEEEES--HHHHHHHHHTT--EEEETTEEEETTS-----TTSEEEEEEEEEEEEPPPGGGTSTT--------------HHHHHHHHHHHHHHHHHHHTTTEEEEEEE----PPP-------------------------PPEEEEEESSSB-TTT--B-PPP-GGGG-TTSTTTB-TTTTT-SEEEEE-HHHH-S-TTSBTTTTSSGGG--GGG-TTSHHHHHHHHHHHHHT--TTSBTTTS-HHHHHHHHH--TT-EEEEEEE-TTS-EEEEEEE---HHHHHHHHHHH---HHHHHHHHTTEEEEEPTTTTT--B-HHHHTEEETTEEHHHHHHSBHHHHHHHHHHHTT---------S-----------------------SSPPHHHHHHHHHHHHHHHHHHHHHHHTT-TT-BTTSBGGGS-HHHHHHHHHHHHHHTT--S-EEEEE-TTTT--HHHHHHHHHHHHHHHHTT-EEEEE---HHHHHH-SEEEEEESSSGGG--EEEEEESHHHHHH-SS-HHHHHHTTSS--PPPSS--PPPP--TTSPPPPP---B-----PPPTTPPPPPPPBPPP-EEEEEEE-STT--SEEEEEETTSEEEEEESTTSSHHHHIIIIIHHHHHHHHS-----PPP-SEEE-GGG-SEEEEE-SS-S-SSTT--HHHHTTHHHHHHHHHHTSHHHHHTT--TTTT-TTSTTTB-TTTTT-SEEEE--SSS--EEEE-TTTTT--B-TTGGG--BTTB-HHHHHTSBHHHHHHHTTT-HHHHHHHHHHHHTT-TTSBTT--GGGS-HHHHHHHHHHHHHTSPP-S-EEEEEE-TTTT--HHHHHHHHHHHHHHHHTT-EEEEE---HHHHTT-SEEEEEESSSGGG--EEEEEE-HHHHTT-TT-HHHHHHHHHHHHHHHHHHTT-------S--S-PPP-PPPPPP-------------------------

Radius of gyration: 38.36 Å; Cα contacts (8 Å, |Δi|>4): 2018; chains: 1; bounding box: 104×87×146 Å